Protein 8ZYJ (pdb70)

B-factor: mean 60.35, std 26.49, range [7.67, 142.11]

Foldseek 3Di:
DLQCLLVDDPVVLCVVLVHDQQQWDEPVRLVVQCVVPHWQAQDDFDDDDLVVLLVVLLDAQLNVVLQVLLVLLVVLVVLCVVPHDPDDCLSVVSNVVSNVLSNVLSVVQSVQLVVLVVVLVVLDDDDFAWFWFNYRNDTDGHGLGSDGAFTKGKAFAFHFDSAKWQFDFWDFKWKACCQAQNALATDTADNHFDDNDSVPGRRIDHGPIGIHHTMTMTGHHAGHLRTPLNVLSVLQSPDDQDDFLVSVLSNVVSVVLQVVQQVVLVVVLVVLVVVPPDNSVSSSSSSVSSSLSSQSLLSSLLSLLLVVLQVVLVVQQKHFSGSSLLQLLQQFQAEEEPQVFQFVSAKAWAWKAFLLDIWGPQRAQQSPDDHTDDDFCLNVVVLLLLLQLQPKAFDPDPPVGGLSPTHMDDDRSSSNSQSRSPVHPHHSVVSCVLWPWDDWQADDDVLQKTKTKTQDNVPPLDIKIKMKGALVRCVQFAQWEQNRNDTGGCDPVNVVSSVVVCCVLVVLVWDKMWMWMARFDCPCRHPRDDDPVDPSGDRHNTYTRMMITIDTAGHPQQLVLVVLCVLLNHQYEYARQADQSVQVSRCDVSCLPPPQQAALVVQCVVVVHDSVPRDLPRHQEDEAEQVVVVVADLVRLLCVVPSHSRYYYYSHFLVRLLVNLVSCVVVQGQYEYEDAHSSCQSVQSSHSAHEYEQPRHDSSSVVSGSMYNNHSRSNSSSVSNQLSSLSLLLSLLLVLLSLLQSLLSCVQVSCCSNFVFQRQADSVLSCCCSNNLSNLLSSLSSVFDDPDPSSNHHNDRSVPDHSDDVLSVCCRNVPNSVLLNVLLVQLLQVLCVVVAAHPVNRGNCNVVLPDQPQAQDQHNVGGGGGNVRVVLSSLQSNLLSSLLSLVLSLLSSQLSSDLQDACVSRDDPRVSNVVSNVRSNVSSQCCAPPPPSCPVPVHYHDDPVSNVSNVVSSVVSNVVSNVLSVVCVVDPPDPSCVRNRD/DPPQCQDPVCGHSHHHPVVVVVVVVVVVVVVVVVVVVVVVVVVVVVVPADPFAGPDCPVCPPWFKDKPPPDDPLEAEAELVDPVRCVSRLVSLCVVCVCLAPVNQPPPVAEDAPDLAFDAEDDQDDRDCPPAAGHAYHFHLVLQPLQSCPPPSSSCSNVPWHKMKMFIDADAQDQFFADDPPPDDDDPFPSPDRQFFAKDKAFDDPVQRVQQDDKDKGFRDDGRGFRRHLDDDRDCRRRPSYDTGIIMIIGDRGDAPDKTKMKMATHGPRQDDDPVDCGGRIHIHIYHHYD

Secondary structure (DSSP, 8-state):
--SSSTTS-HHHHHHHHT--TTT-S-HHHHHHHHHHH--S-PPPPPPPPHHHHHHHHH-SHHHHHHHHHHHHHHHHHHHHHHHSSS--SHHHHHHHHHHHHHHHHHHHHHHHHHHHHHHHHHH------B--EEETTEEE--BGGG--TT-EEEEETT-B--SEEEEEEEEEEEEE-HHHH---S-EEE-SS---SSTTT-TTEE-TT-EEEEEEEEEEEEE-GGGSHHHHHHHHHHTS-----HHHHHHHHHHHHHHHHHHHHHHHHHHHHHHTT--HHHHHHHHHHHHHHT--HHHHHHHHHHHHHHHHHHHTTTEEESSTTHHHHHHH--EEE--TTTTB--S-EEEEEEETTEEEE----SS--S------SHHHHHHHHHHHHS----B-S--SSS-GGG--BSS-HHHHHHHHHHHHHT--HHHHHHHS-EEE----BTTTTEEEEEEE-TTS-SSEEEEEEE-HHHHTTTEEEEBSSS-B----SGGGTHHHHHHHHHTTTT-EEEEEEE----GGGTTT----TTTTSS--SSEEEEEEEEEEPPBPTTHHHHHHHHHHTT-EEEEE-SS-HHHHHHHHHHHTSS-TT--BHHHHHHHHT--TTTS-TTT--EEEEEHHHHTT--HHHHHHHHHH-SEEEEES--HHHHHHHHHHHHHTT--EEEEE-SGGGHHHHHHSSEEEEETTT--HHHHHH-SEEETT--THHHHHHHHHHHHHHHHHHHHHHHHHHTTHHHHHHHHHHHHH-PPPSS-HHHHHHIIIIITHHHHHHGGGPPPSS-GGGSPPP-TTT--SS-HHHHIIIIIIIHHHHHHHHHHHHHHHHHHTT--GGGGTT-HHHHT-TT---EE-TTS-EE-HHHHHHHHHHHHHHHHHHHHHHHHHHHHHTT-SSS-HHHH-S--HHHHHHHHHHHHHHHHHHHSTTHHHHSS-----HHHHGGGHHHHHHHHHHHHHHHHHHHHSTTSHHHHHH--/----S--TT--BTTB-HHHHHHHHHHHHHHHHHHHHHHHHHHHHHHHTS-SSS-S--TTTPSPBEEEES--SSSEEEE-TT-TTSSHHHHHHHHHHGGGGSGGGS--TTTEE---SS--PPP----SSSSSSSPPEE---GGGGGGGSSSS-TTTTTTTT--EEEEEE---BT----PPTTS-S--SS--TT-TTEEEEEEEESSHHHHHH---EEEESSSSSSEEEGGG-SB-HHHH-TT-----EEEEE-SPPTTS-EEEEEEE--SS----SS-TTBSEEEEEEEE--

Sequence (1273 aa):
VVMDDHKLTLEELSTKYSVDLTKGHSHQRAKEILTRGGPNTVTPPPTTPEWVKFCKQLFGGFSLLLWTGAILCFVAYSIQIYFNEEPTKDNLYLSIVLSVVVIVTGCFSYYQEAKSSKIMESFKNMVPQQALVIRGGEKMQINVQEVVLGDLVEIKGGDRVPADLRLISAQGCKVDNSSLTGESEPQSRSPDFTHENPLETRNICFFSTNCVEGTARGIVIATGDSTVMGRIASLTSGLAVGQTPIAAEIEHFIHLITVVAVFLGVTFFALSLLLGYGWLEAIIFLIGIIVANVPEGLLATVTVCLTLTAKRMARKNCLVKNLEAVETLGSTSTICSKTGTLTQNRMTVAHMWFDMTVYEADTTEEQTGKTFTKSSDTWFMLARIAGLCNRADFKANQEILPIAKRATTGDASESALLKFIEQSYSSVAEMREKNPKVAEIPFNSTNKYQMSIHLREDSSQTHVLMMKGAPERILEFCSTFLLNGQEYSMNDEMKEAFQNAYLELGGLGERVLGFCFLNLPSSFSKGFPFNTDEINFPMDNLCFVGLISMIDPPRAAVPDAVSKCRSAGIKVIMVTGDHPITAKAIAKGVGIISEGTETAEEVAARLKIPISKVDASAAKAIVVHGAELKDIQSKQLDQILQNHPEIVFARTSPQQKLIIVEGCQRLGAVVAVTGDGVNDSPALKKADIGIAMGISGSDVSKQAADMILLDDNFASIVTGVEEGRLIFDNLKKSIMYTLTSNIPEITPFLMFIILGIPLPLGTITILCIDLGTDMVPAISLAYESAESDIMKRLPRNPKTDNLVNHRLIGMAYGQIGMIQALAGFFTYFVILAENGFRPVDLLGIRLHWEDKYLNDLEDSYGQQWTYEQRKVVEFTCQTAFFVTIVVVQWADLIISKTRRNSLFQQGMRNKVLIFGILEETLLAAFLSYTPGMDVALRMYPLKITWWLCAIPYSILIFVYDEIRKLLIRQHPDGWVERETYYKKFIWNSEKKEFLGRTGGSWFKILLFYVIFYGCLAGIFIGTIQVMLLTISEFKPTYQDRVAPPGLTQIPQIQKTEISFRPNDPKSYEAYVLNIVRFLEKYKDSAQRDDMIFEDCGDVPSEPKERGDFNHERGERKVCRFKLEWLGNCSGLNDETYGYKEGKPCIIIKLNRVLGFKPKPPKNESLETYPVMKYNPNVLPVQCTGKRDEDKDKVGNVEYFGLGNSPGFPLQYYPYYGKLLQPKYLQPLLAVQFTNLTMDTEIRIECKAYGENIGYSEKDRFQGRFDVKIEVKS

Solvent-accessible surface area: 55402 Å² total

GO terms:
  GO:0097733 photoreceptor cell cilium (C, IDA)
  GO:0120200 rod photoreceptor outer segment (C, IDA)
  GO:0097225 sperm midpiece (C, IDA)
  GO:0005391 P-type sodium:potassium-exchanging transporter activity (F, IGI)
  GO:0035725 sodium ion transmembrane transport (P, IGI)
  GO:0071805 potassium ion transmembrane transport (P, IGI)
  GO:0019829 ATPase-coupled monoatomic cation transmembrane transporter activity (F, IGI)
  GO:0030317 flagellated sperm motility (P, IMP)
  GO:0005515 protein binding (F, IPI)
  GO:0005890 sodium:potassium-exchanging ATPase complex (C, IPI)
  GO:0005886 plasma membrane (C, TAS)
  GO:0030317 flagellated sperm motility (P, IDA)
  GO:0051453 regulation of intracellular pH (P, IDA)
  GO:0005391 P-type sodium:potassium-exchanging transporter activity (F, TAS)
  GO:0005890 sodium:potassium-exchanging ATPase complex (C, TAS)
  GO:1902600 proton transmembrane transport (P, TAS)
  GO:0006813 potassium ion transport (P, TAS)
  GO:0006814 sodium ion transport (P, TAS)

InterPro domains:
  IPR001757 P-type ATPase [TIGR01494] (144-417)
  IPR001757 P-type ATPase [TIGR01494] (695-808)
  IPR004014 Cation-transporting P-type ATPase, N-terminal [PF00690] (52-119)
  IPR004014 Cation-transporting P-type ATPase, N-terminal [SM00831] (50-124)
  IPR005775 P-type ATPase subfamily IIC, subunit alpha [TIGR01106] (35-1029)
  IPR005775 P-type ATPase subfamily IIC, subunit alpha [cd02608] (70-1026)
  IPR006068 Cation-transporting P-type ATPase, C-terminal [PF00689] (805-1014)
  IPR008250 P-type ATPase, A domain superfamily [SSF81653] (174-281)
  IPR018303 P-type ATPase, phosphorylation site [PS00154] (384-390)
  IPR023214 HAD superfamily [G3DSA:3.40.50.1000] (379-761)
  IPR023298 P-type ATPase, transmembrane domain superfamily [SSF81665] (49-1019)
  IPR023299 P-type ATPase, cytoplasmic domain N [G3DSA:3.40.1110.10] (392-600)
  IPR023299 P-type ATPase, cytoplasmic domain N [SSF81660] (391-601)
  IPR036412 HAD-like superfamily [SSF56784] (380-825)
  IPR044492 P-type ATPase, haloacid dehalogenase domain [SFLDF00027] (363-773)
  IPR050510 Cation transport ATPase (P-type) [PTHR43294] (25-1029)
  IPR059000 P-type ATPase, A domain [PF00122] (172-282)

Nearest PDB structures (foldseek):
  8jbk-assembly2_D  TM=9.684E-01  e=1.296E-53  Sus scrofa
  8d3y-assembly1_B  TM=9.355E-01  e=4.971E-47  Homo sapiens
  4xe5-assembly1_B  TM=9.458E-01  e=2.651E-45  Bos taurus
  4hqj-assembly2_D  TM=9.254E-01  e=2.052E-43  Sus scrofa
  3kdp-assembly2_D  TM=9.214E-01  e=7.109E-43  Sus scrofa

Organism: Homo sapiens (NCBI:txid9606)

Radius of gyration: 47.15 Å; Cα contacts (8 Å, |Δi|>4): 2456; chains: 2; bounding box: 71×70×153 Å

Structure (mmCIF, N/CA/C/O backbone):
data_8ZYJ
#
_entry.id   8ZYJ
#
_cell.length_a   1.00
_cell.length_b   1.00
_cell.length_c   1.00
_cell.angle_alpha   90.00
_cell.angle_beta   90.00
_cell.angle_gamma   90.00
#
_symmetry.space_group_name_H-M   'P 1'
#
loop_
_entity.id
_entity.type
_entity.pdbx_description
1 polymer 'Sodium/potassium-transporting ATPase subunit alpha-4'
2 polymer 'Sodium/potassium-transporting ATPase subunit beta-1'
3 non-polymer 'MAGNESIUM ION'
4 non-polymer 'SODIUM ION'
5 non-polymer CHOLESTEROL
6 non-polymer OUABAIN
7 non-polymer '2-{[(4-O-alpha-D-glucopyranosyl-alpha-D-glucopyranosyl)oxy]methyl}-4-{[(3beta,9beta,14beta,17beta,25R)-spirost-5-en-3-yl]oxy}butyl 4-O-alpha-D-glucopyranosyl-alpha-D-glucopyranoside'
8 non-polymer 1,2-DIOLEOYL-SN-GLYCERO-3-PHOSPHOCHOLINE
9 non-polymer 2-acetamido-2-deoxy-beta-D-glucopyranose
10 water water
#
loop_
_atom_site.group_PDB
_atom_site.id
_atom_site.type_symbol
_atom_site.label_atom_id
_atom_site.label_alt_id
_atom_site.label_comp_id
_atom_site.label_asym_id
_atom_site.label_entity_id
_atom_site.label_seq_id
_atom_site.pdbx_PDB_ins_code
_atom_site.Cartn_x
_atom_site.Cartn_y
_atom_site.Cartn_z
_atom_site.occupancy
_atom_site.B_iso_or_equiv
_atom_site.auth_seq_id
_atom_site.auth_comp_id
_atom_site.auth_asym_id
_atom_site.auth_atom_id
_atom_site.pdbx_PDB_model_num
ATOM 1 N N . VAL A 1 2 ? 157.53400 187.02200 114.29600 1.000 75.54385 47 VAL A N 1
ATOM 2 C CA . VAL A 1 2 ? 156.46300 187.39000 113.38100 1.000 79.19662 47 VAL A CA 1
ATOM 3 C C . VAL A 1 2 ? 156.53800 186.52600 112.12600 1.000 80.76839 47 VAL A C 1
ATOM 4 O O . VAL A 1 2 ? 156.68200 187.03300 111.01400 1.000 80.77574 47 VAL A O 1
ATOM 8 N N . VAL A 1 3 ? 156.44700 185.21500 112.32000 1.000 87.81081 48 VAL A N 1
ATOM 9 C CA . VAL A 1 3 ? 156.47300 184.25500 111.22500 1.000 85.28249 48 VAL A CA 1
ATOM 10 C C . VAL A 1 3 ? 155.06900 183.73700 110.90700 1.000 85.83949 48 VAL A C 1
ATOM 11 O O . VAL A 1 3 ? 154.92200 182.65300 110.34600 1.000 84.64846 48 VAL A O 1
ATOM 15 N N . MET A 1 4 ? 154.03400 184.50400 111.25900 1.000 95.16191 49 MET A N 1
ATOM 16 C CA . MET A 1 4 ? 152.66100 184.01700 111.16000 1.000 94.48987 49 MET A CA 1
ATOM 17 C C . MET A 1 4 ? 152.27700 183.70300 109.71900 1.000 96.32251 49 MET A C 1
ATOM 18 O O . MET A 1 4 ? 151.71700 182.63800 109.43300 1.000 95.86102 49 MET A O 1
ATOM 23 N N . ASP A 1 5 ? 152.57000 184.61700 108.79300 1.000 92.43021 50 ASP A N 1
ATOM 24 C CA . ASP A 1 5 ? 152.13700 184.44300 107.41400 1.000 89.76416 50 ASP A CA 1
ATOM 25 C C . ASP A 1 5 ? 153.17900 184.82200 106.37100 1.000 90.21845 50 ASP A C 1
ATOM 26 O O . ASP A 1 5 ? 152.88100 184.72800 105.17700 1.000 90.09261 50 ASP A O 1
ATOM 31 N N . ASP A 1 6 ? 154.38000 185.24300 106.77100 1.000 86.20614 51 ASP A N 1
ATOM 32 C CA . ASP A 1 6 ? 155.34800 185.74500 105.80200 1.000 83.76643 51 ASP A CA 1
ATOM 33 C C . ASP A 1 6 ? 155.86300 184.66100 104.86500 1.000 86.89895 51 ASP A C 1
ATOM 34 O O . ASP A 1 6 ? 156.36000 184.98500 103.78100 1.000 84.96871 51 ASP A O 1
ATOM 39 N N . HIS A 1 7 ? 155.76200 183.38700 105.25000 1.000 81.88736 52 HIS A N 1
ATOM 40 C CA . HIS A 1 7 ? 156.23700 182.32000 104.37600 1.000 76.89279 52 HIS A CA 1
ATOM 41 C C . HIS A 1 7 ? 155.26400 182.05000 103.23500 1.000 82.04854 52 HIS A C 1
ATOM 42 O O . HIS A 1 7 ? 155.68800 181.74200 102.11600 1.000 80.03798 52 HIS A O 1
ATOM 49 N N . LYS A 1 8 ? 153.96200 182.16300 103.49400 1.000 87.15718 53 LYS A N 1
ATOM 50 C CA . LYS A 1 8 ? 152.94000 181.95800 102.47700 1.000 85.37280 53 LYS A CA 1
ATOM 51 C C . LYS A 1 8 ? 152.56300 183.24800 101.75600 1.000 83.39194 53 LYS A C 1
ATOM 52 O O . LYS A 1 8 ? 151.44200 183.35800 101.24700 1.000 83.51177 53 LYS A O 1
ATOM 58 N N . LEU A 1 9 ? 153.47000 184.21800 101.70400 1.000 87.50995 54 LEU A N 1
ATOM 59 C CA . LEU A 1 9 ? 153.23300 185.49100 101.04100 1.000 85.85312 54 LEU A CA 1
ATOM 60 C C . LEU A 1 9 ? 153.99100 185.54300 99.72200 1.000 87.68057 54 LEU A C 1
ATOM 61 O O . LEU A 1 9 ? 155.14200 185.10400 99.63700 1.000 87.72296 54 LEU A O 1
ATOM 66 N N . THR A 1 10 ? 153.33900 186.07900 98.69300 1.000 98.54574 55 THR A N 1
ATOM 67 C CA . THR A 1 10 ? 153.96800 186.19000 97.38800 1.000 96.87431 55 THR A CA 1
ATOM 68 C C . THR A 1 10 ? 155.08000 187.23600 97.42200 1.000 97.20464 55 THR A C 1
ATOM 69 O O . THR A 1 10 ? 155.17400 188.06000 98.33600 1.000 95.71085 55 THR A O 1
ATOM 73 N N . LEU A 1 11 ? 155.93600 187.19400 96.39800 1.000 98.31145 56 LEU A N 1
ATOM 74 C CA . LEU A 1 11 ? 157.08600 188.08900 96.35100 1.000 97.14887 56 LEU A CA 1
ATOM 75 C C . LEU A 1 11 ? 156.68600 189.54800 96.17400 1.000 98.27177 56 LEU A C 1
ATOM 76 O O . LEU A 1 11 ? 157.48700 190.43800 96.48000 1.000 98.88484 56 LEU A O 1
ATOM 81 N N . GLU A 1 12 ? 155.47300 189.81500 95.68500 1.000 103.20653 57 GLU A N 1
ATOM 82 C CA . GLU A 1 12 ? 154.99900 191.19000 95.56400 1.000 104.90207 57 GLU A CA 1
ATOM 83 C C . GLU A 1 12 ? 154.37800 191.67200 96.86900 1.000 102.79461 57 GLU A C 1
ATOM 84 O O . GLU A 1 12 ? 154.62900 192.80100 97.31000 1.000 101.29312 57 GLU A O 1
ATOM 90 N N . GLU A 1 13 ? 153.55500 190.82600 97.49400 1.000 100.27215 58 GLU A N 1
ATOM 91 C CA . GLU A 1 13 ? 152.96400 191.18400 98.77600 1.000 100.64503 58 GLU A CA 1
ATOM 92 C C . GLU A 1 13 ? 154.02600 191.34200 99.85600 1.000 101.71330 58 GLU A C 1
ATOM 93 O O . GLU A 1 13 ? 153.86200 192.16000 100.76600 1.000 102.02154 58 GLU A O 1
ATOM 99 N N . LEU A 1 14 ? 155.11800 190.57900 99.77400 1.000 95.45039 59 LEU A N 1
ATOM 100 C CA . LEU A 1 14 ? 156.21600 190.76500 100.71800 1.000 95.66400 59 LEU A CA 1
ATOM 101 C C . LEU A 1 14 ? 156.83300 192.15000 100.57600 1.000 94.76475 59 LEU A C 1
ATOM 102 O O . LEU A 1 14 ? 157.14600 192.80500 101.57600 1.000 94.57468 59 LEU A O 1
ATOM 107 N N . SER A 1 15 ? 157.02300 192.60900 99.33700 1.000 94.63204 60 SER A N 1
ATOM 108 C CA . SER A 1 15 ? 157.56700 193.94500 99.11900 1.000 96.84298 60 SER A CA 1
ATOM 109 C C . SER A 1 15 ? 156.59500 195.02100 99.58500 1.000 96.72468 60 SER A C 1
ATOM 110 O O . SER A 1 15 ? 157.00900 196.03200 100.16500 1.000 94.24482 60 SER A O 1
ATOM 113 N N . THR A 1 16 ? 155.29800 194.82700 99.33200 1.000 96.86402 61 THR A N 1
ATOM 114 C CA . THR A 1 16 ? 154.31500 195.82700 99.74200 1.000 99.64705 61 THR A CA 1
ATOM 115 C C . THR A 1 16 ? 154.18700 195.89800 101.26000 1.000 99.74223 61 THR A C 1
ATOM 116 O O . THR A 1 16 ? 154.02000 196.98600 101.82300 1.000 99.41917 61 THR A O 1
ATOM 120 N N . LYS A 1 17 ? 154.25800 194.74900 101.93700 1.000 93.31636 62 LYS A N 1
ATOM 121 C CA . LYS A 1 17 ? 154.00000 194.70400 103.37300 1.000 90.18261 62 LYS A CA 1
ATOM 122 C C . LYS A 1 17 ? 155.04200 195.48700 104.16000 1.000 88.67441 62 LYS A C 1
ATOM 123 O O . LYS A 1 17 ? 154.69800 196.21200 105.10100 1.000 90.94682 62 LYS A O 1
ATOM 129 N N . TYR A 1 18 ? 156.31600 195.35900 103.79700 1.000 84.11693 63 TYR A N 1
ATOM 130 C CA . TYR A 1 18 ? 157.39100 196.05000 104.49400 1.000 85.17184 63 TYR A CA 1
ATOM 131 C C . TYR A 1 18 ? 157.85400 197.30200 103.76300 1.000 89.29246 63 TYR A C 1
ATOM 132 O O . TYR A 1 18 ? 158.84100 197.91900 104.17800 1.000 86.18668 63 TYR A O 1
ATOM 141 N N . SER A 1 19 ? 157.16000 197.69000 102.69000 1.000 94.34584 64 SER A N 1
ATOM 142 C CA . SER A 1 19 ? 157.45000 198.92200 101.95500 1.000 93.21362 64 SER A CA 1
ATOM 143 C C . SER A 1 19 ? 158.91400 198.99000 101.53000 1.000 91.40858 64 SER A C 1
ATOM 144 O O . SER A 1 19 ? 159.56900 200.02900 101.63400 1.000 91.76834 64 SER A O 1
ATOM 147 N N . VAL A 1 20 ? 159.43600 197.86500 101.05000 1.000 92.42348 65 VAL A N 1
ATOM 148 C CA . VAL A 1 20 ? 160.81300 197.78200 100.58700 1.000 93.63264 65 VAL A CA 1
ATOM 149 C C . VAL A 1 20 ? 160.83100 197.07700 99.23900 1.000 94.80001 65 VAL A C 1
ATOM 150 O O . VAL A 1 20 ? 159.93300 196.29400 98.91300 1.000 93.38109 65 VAL A O 1
ATOM 154 N N . ASP A 1 21 ? 161.85500 197.37400 98.44600 1.000 100.24175 66 ASP A N 1
ATOM 155 C CA . ASP A 1 21 ? 162.09700 196.70400 97.17800 1.000 99.78569 66 ASP A CA 1
ATOM 156 C C . ASP A 1 21 ? 163.23000 195.70500 97.36300 1.000 101.46607 66 ASP A C 1
ATOM 157 O O . ASP A 1 21 ? 164.25700 196.02500 97.97000 1.000 101.03653 66 ASP A O 1
ATOM 162 N N . LEU A 1 22 ? 163.04400 194.49400 96.84300 1.000 98.10129 67 LEU A N 1
ATOM 163 C CA . LEU A 1 22 ? 163.95300 193.39200 97.14300 1.000 94.19788 67 LEU A CA 1
ATOM 164 C C . LEU A 1 22 ? 165.10900 193.32100 96.15700 1.000 97.27701 67 LEU A C 1
ATOM 165 O O . LEU A 1 22 ? 165.45800 192.24700 95.66000 1.000 98.09421 67 LEU A O 1
ATOM 170 N N . THR A 1 23 ? 165.71800 194.46700 95.86100 1.000 105.09312 68 THR A N 1
ATOM 171 C CA . THR A 1 23 ? 167.03500 194.52700 95.23700 1.000 104.58104 68 THR A CA 1
ATOM 172 C C . THR A 1 23 ? 167.92600 195.61800 95.80700 1.000 105.24203 68 THR A C 1
ATOM 173 O O . THR A 1 23 ? 169.15100 195.51600 95.67800 1.000 103.30756 68 THR A O 1
ATOM 177 N N . LYS A 1 24 ? 167.36300 196.65300 96.43000 1.000 101.82624 69 LYS A N 1
ATOM 178 C CA . LYS A 1 24 ? 168.10200 197.80300 96.93000 1.000 101.91652 69 LYS A CA 1
ATOM 179 C C . LYS A 1 24 ? 168.09500 197.91400 98.44600 1.000 101.32213 69 LYS A C 1
ATOM 180 O O . LYS A 1 24 ? 169.08500 198.36800 99.02400 1.000 100.18164 69 LYS A O 1
ATOM 186 N N . GLY A 1 25 ? 167.02000 197.49400 99.10000 1.000 97.71463 70 GLY A N 1
ATOM 187 C CA . GLY A 1 25 ? 166.96200 197.50400 100.54500 1.000 97.81923 70 GLY A CA 1
ATOM 188 C C . GLY A 1 25 ? 166.33100 198.75700 101.11300 1.000 99.13815 70 GLY A C 1
ATOM 189 O O . GLY A 1 25 ? 165.72100 199.57600 100.41800 1.000 98.39308 70 GLY A O 1
ATOM 190 N N . HIS A 1 26 ? 166.48500 198.89700 102.42600 1.000 95.82997 71 HIS A N 1
ATOM 191 C CA . HIS A 1 26 ? 165.93500 200.03900 103.13900 1.000 94.59597 71 HIS A CA 1
ATOM 192 C C . HIS A 1 26 ? 166.74000 201.29600 102.84600 1.000 96.46080 71 HIS A C 1
ATOM 193 O O . HIS A 1 26 ? 167.95700 201.24200 102.64800 1.000 97.20793 71 HIS A O 1
ATOM 200 N N . SER A 1 27 ? 166.04800 202.43300 102.81300 1.000 101.07260 72 SER A N 1
ATOM 201 C CA . SER A 1 27 ? 166.73700 203.71100 102.72300 1.000 99.44119 72 SER A CA 1
ATOM 202 C C . SER A 1 27 ? 167.60800 203.91200 103.95500 1.000 99.08754 72 SER A C 1
ATOM 203 O O . SER A 1 27 ? 167.26100 203.48000 105.05800 1.000 99.10306 72 SER A O 1
ATOM 206 N N . HIS A 1 28 ? 168.75500 204.56400 103.76000 1.000 98.82563 73 HIS A N 1
ATOM 207 C CA . HIS A 1 28 ? 169.71900 204.71200 104.84400 1.000 99.65818 73 HIS A CA 1
ATOM 208 C C . HIS A 1 28 ? 169.15900 205.50600 106.01700 1.000 101.32474 73 HIS A C 1
ATOM 209 O O . HIS A 1 28 ? 169.68400 205.39900 107.13000 1.000 99.19323 73 HIS A O 1
ATOM 216 N N . GLN A 1 29 ? 168.11000 206.29600 105.79600 1.000 103.68537 74 GLN A N 1
ATOM 217 C CA . GLN A 1 29 ? 167.42700 207.00200 106.87200 1.000 103.17938 74 GLN A CA 1
ATOM 218 C C . GLN A 1 29 ? 166.21900 206.24300 107.39800 1.000 104.05860 74 GLN A C 1
ATOM 219 O O . GLN A 1 29 ? 165.87400 206.38500 108.57700 1.000 105.35937 74 GLN A O 1
ATOM 225 N N . ARG A 1 30 ? 165.57600 205.43500 106.55100 1.000 101.64921 75 ARG A N 1
ATOM 226 C CA . ARG A 1 30 ? 164.47600 204.59500 107.01200 1.000 99.86146 75 ARG A CA 1
ATOM 227 C C . ARG A 1 30 ? 164.94400 203.61000 108.07400 1.000 100.21056 75 ARG A C 1
ATOM 228 O O . ARG A 1 30 ? 164.22300 203.33900 109.04100 1.000 100.73510 75 ARG A O 1
ATOM 236 N N . ALA A 1 31 ? 166.14500 203.05500 107.90500 1.000 98.09457 76 ALA A N 1
ATOM 237 C CA . ALA A 1 31 ? 166.67500 202.12800 108.89700 1.000 97.95357 76 ALA A CA 1
ATOM 238 C C . ALA A 1 31 ? 166.86600 202.81100 110.24400 1.000 98.86605 76 ALA A C 1
ATOM 239 O O . ALA A 1 31 ? 166.51200 202.25100 111.28500 1.000 100.53390 76 ALA A O 1
ATOM 241 N N . LYS A 1 32 ? 167.42000 204.02600 110.24400 1.000 101.67152 77 LYS A N 1
ATOM 242 C CA . LYS A 1 32 ? 167.60000 204.75600 111.49500 1.000 101.34683 77 LYS A CA 1
ATOM 243 C C . LYS A 1 32 ? 166.25800 205.10900 112.12400 1.000 99.89149 77 LYS A C 1
ATOM 244 O O . LYS A 1 32 ? 166.09500 205.03700 113.34900 1.000 100.47743 77 LYS A O 1
ATOM 250 N N . GLU A 1 33 ? 165.28400 205.49400 111.29700 1.000 93.25069 78 GLU A N 1
ATOM 251 C CA . GLU A 1 33 ? 163.95400 205.80300 111.81000 1.000 94.15364 78 GLU A CA 1
ATOM 252 C C . GLU A 1 33 ? 163.32000 204.58500 112.47200 1.000 97.96914 78 GLU A C 1
ATOM 253 O O . GLU A 1 33 ? 162.77700 204.68300 113.57900 1.000 98.49868 78 GLU A O 1
ATOM 259 N N . ILE A 1 34 ? 163.39900 203.42200 111.82200 1.000 94.32420 79 ILE A N 1
ATOM 260 C CA . ILE A 1 34 ? 162.82200 202.21500 112.40500 1.000 90.77198 79 ILE A CA 1
ATOM 261 C C . ILE A 1 34 ? 163.60100 201.78700 113.64200 1.000 87.03315 79 ILE A C 1
ATOM 262 O O . ILE A 1 34 ? 163.01900 201.26100 114.59500 1.000 87.42833 79 ILE A O 1
ATOM 267 N N . LEU A 1 35 ? 164.91800 201.99800 113.65500 1.000 85.66786 80 LEU A N 1
ATOM 268 C CA . LEU A 1 35 ? 165.70900 201.66000 114.83300 1.000 87.42070 80 LEU A CA 1
ATOM 269 C C . LEU A 1 35 ? 165.29700 202.50400 116.03200 1.000 90.99066 80 LEU A C 1
ATOM 270 O O . LEU A 1 35 ? 165.15600 201.99100 117.14700 1.000 91.50183 80 LEU A O 1
ATOM 275 N N . THR A 1 36 ? 165.09200 203.80400 115.81900 1.000 96.00095 81 THR A N 1
ATOM 276 C CA . THR A 1 36 ? 164.70500 204.68300 116.91500 1.000 92.41313 81 THR A CA 1
ATOM 277 C C . THR A 1 36 ? 163.21100 204.64900 117.21200 1.000 92.05304 81 THR A C 1
ATOM 278 O O . THR A 1 36 ? 162.78500 205.23200 118.21400 1.000 94.34848 81 THR A O 1
ATOM 282 N N . ARG A 1 37 ? 162.40900 203.98800 116.37400 1.000 91.93872 82 ARG A N 1
ATOM 283 C CA . ARG A 1 37 ? 160.97600 203.88700 116.60300 1.000 92.15017 82 ARG A CA 1
ATOM 284 C C . ARG A 1 37 ? 160.52200 202.52200 117.10400 1.000 93.92141 82 ARG A C 1
ATOM 285 O O . ARG A 1 37 ? 159.46700 202.43800 117.74000 1.000 94.73569 82 ARG A O 1
ATOM 293 N N . GLY A 1 38 ? 161.29100 201.46300 116.86100 1.000 89.12811 83 GLY A N 1
ATOM 294 C CA . GLY A 1 38 ? 160.86500 200.12300 117.21800 1.000 87.40760 83 GLY A CA 1
ATOM 295 C C . GLY A 1 38 ? 161.82100 199.37200 118.12300 1.000 88.30064 83 GLY A C 1
ATOM 296 O O . GLY A 1 38 ? 161.52200 198.25500 118.55500 1.000 85.80424 83 GLY A O 1
ATOM 297 N N . GLY A 1 39 ? 162.97500 199.96600 118.41600 1.000 85.81225 84 GLY A N 1
ATOM 298 C CA . GLY A 1 39 ? 163.92000 199.37200 119.33000 1.000 83.18796 84 GLY A CA 1
ATOM 299 C C . GLY A 1 39 ? 165.02000 198.59900 118.63300 1.000 84.59743 84 GLY A C 1
ATOM 300 O O . GLY A 1 39 ? 165.04700 198.47800 117.40500 1.000 86.98668 84 GLY A O 1
ATOM 301 N N . PRO A 1 40 ? 165.95300 198.06100 119.41000 1.000 78.89590 85 PRO A N 1
ATOM 302 C CA . PRO A 1 40 ? 167.07900 197.32700 118.82900 1.000 83.04123 85 PRO A CA 1
ATOM 303 C C . PRO A 1 40 ? 166.74100 195.85900 118.59900 1.000 83.38387 85 PRO A C 1
ATOM 304 O O . PRO A 1 40 ? 165.68200 195.36100 118.98100 1.000 83.92318 85 PRO A O 1
ATOM 308 N N . ASN A 1 41 ? 167.67900 195.17000 117.95300 1.000 74.77696 86 ASN A N 1
ATOM 309 C CA . ASN A 1 41 ? 167.53300 193.75100 117.63600 1.000 69.15706 86 ASN A CA 1
ATOM 310 C C . ASN A 1 41 ? 168.22900 192.91300 118.70700 1.000 70.67885 86 ASN A C 1
ATOM 311 O O . ASN A 1 41 ? 169.29000 192.32300 118.50000 1.000 76.35404 86 ASN A O 1
ATOM 316 N N . THR A 1 42 ? 167.60700 192.88200 119.88200 1.000 72.56561 87 THR A N 1
ATOM 317 C CA . THR A 1 42 ? 168.14100 192.13700 121.01300 1.000 73.94069 87 THR A CA 1
ATOM 318 C C . THR A 1 42 ? 167.00100 191.51600 121.80300 1.000 72.72102 87 THR A C 1
ATOM 319 O O . THR A 1 42 ? 166.00000 192.18100 122.08300 1.000 71.32682 87 THR A O 1
ATOM 323 N N . VAL A 1 43 ? 167.15300 190.24200 122.14700 1.000 70.61954 88 VAL A N 1
ATOM 324 C CA . VAL A 1 43 ? 166.22200 189.57500 123.04900 1.000 68.51269 88 VAL A CA 1
ATOM 325 C C . VAL A 1 43 ? 166.51400 190.03600 124.46900 1.000 70.72920 88 VAL A C 1
ATOM 326 O O . VAL A 1 43 ? 167.66400 189.99200 124.92200 1.000 72.06605 88 VAL A O 1
ATOM 330 N N . THR A 1 44 ? 165.48000 190.48700 125.17200 1.000 79.05497 89 THR A N 1
ATOM 331 C CA . THR A 1 44 ? 165.68100 191.00500 126.51700 1.000 81.35319 89 THR A CA 1
ATOM 332 C C . THR A 1 44 ? 166.16600 189.88600 127.43600 1.000 82.61747 89 THR A C 1
ATOM 333 O O . THR A 1 44 ? 165.53700 188.82000 127.49700 1.000 80.72547 89 THR A O 1
ATOM 337 N N . PRO A 1 45 ? 167.27800 190.07400 128.14100 1.000 84.70092 90 PRO A N 1
ATOM 338 C CA . PRO A 1 45 ? 167.78700 189.02700 129.02700 1.000 84.96575 90 PRO A CA 1
ATOM 339 C C . PRO A 1 45 ? 166.87500 188.84000 130.22500 1.000 86.52329 90 PRO A C 1
ATOM 340 O O . PRO A 1 45 ? 166.11100 189.75100 130.58100 1.000 85.31212 90 PRO A O 1
ATOM 344 N N . PRO A 1 46 ? 166.90800 187.67000 130.85800 1.000 90.88107 91 PRO A N 1
ATOM 345 C CA . PRO A 1 46 ? 166.10900 187.47500 132.06200 1.000 89.67243 91 PRO A CA 1
ATOM 346 C C . PRO A 1 46 ? 166.55300 188.42900 133.15300 1.000 89.70829 91 PRO A C 1
ATOM 347 O O . PRO A 1 46 ? 167.73400 188.81500 133.22200 1.000 89.44937 91 PRO A O 1
ATOM 351 N N . PRO A 1 47 ? 165.63200 188.85000 134.02100 1.000 96.67480 92 PRO A N 1
ATOM 352 C CA . PRO A 1 47 ? 165.95900 189.89200 135.00300 1.000 96.22338 92 PRO A CA 1
ATOM 353 C C . PRO A 1 47 ? 167.11500 189.48800 135.90500 1.000 95.92334 92 PRO A C 1
ATOM 354 O O . PRO A 1 47 ? 167.24900 188.32700 136.29700 1.000 95.51992 92 PRO A O 1
ATOM 358 N N . THR A 1 48 ? 167.95200 190.46800 136.23200 1.000 93.87186 93 THR A N 1
ATOM 359 C CA . THR A 1 48 ? 169.14200 190.25200 137.04300 1.000 95.61420 93 THR A CA 1
ATOM 360 C C . THR A 1 48 ? 168.87500 190.68900 138.47700 1.000 96.46708 93 THR A C 1
ATOM 361 O O . THR A 1 48 ? 168.45300 191.82500 138.71900 1.000 94.43887 93 THR A O 1
ATOM 365 N N . THR A 1 49 ? 169.11900 189.78600 139.41700 1.000 91.12302 94 THR A N 1
ATOM 366 C CA . THR A 1 49 ? 168.93500 190.02800 140.84300 1.000 88.50428 94 THR A CA 1
ATOM 367 C C . THR A 1 49 ? 170.25100 190.47300 141.47000 1.000 86.61093 94 THR A C 1
ATOM 368 O O . THR A 1 49 ? 171.27400 189.80100 141.28800 1.000 85.54208 94 THR A O 1
ATOM 372 N N . PRO A 1 50 ? 170.27000 191.58800 142.19800 1.000 84.87510 95 PRO A N 1
ATOM 373 C CA . PRO A 1 50 ? 171.51700 192.04200 142.82300 1.000 82.21066 95 PRO A CA 1
ATOM 374 C C . PRO A 1 50 ? 171.98100 191.08900 143.91500 1.000 81.36606 95 PRO A C 1
ATOM 375 O O . PRO A 1 50 ? 171.23600 190.23600 144.40100 1.000 82.69612 95 PRO A O 1
ATOM 379 N N . GLU A 1 51 ? 173.25200 191.24900 144.29100 1.000 77.68288 96 GLU A N 1
ATOM 380 C CA . GLU A 1 51 ? 173.87900 190.31500 145.22100 1.000 79.42931 96 GLU A CA 1
ATOM 381 C C . GLU A 1 51 ? 173.21900 190.35200 146.59400 1.000 81.70038 96 GLU A C 1
ATOM 382 O O . GLU A 1 51 ? 173.01300 189.30300 147.21800 1.000 86.31815 96 GLU A O 1
ATOM 388 N N . TRP A 1 52 ? 172.89000 191.54800 147.09000 1.000 78.44188 97 TRP A N 1
ATOM 389 C CA . TRP A 1 52 ? 172.32300 191.64500 148.43100 1.000 77.02591 97 TRP A CA 1
ATOM 390 C C . TRP A 1 52 ? 170.95500 190.98100 148.51400 1.000 77.03142 97 TRP A C 1
ATOM 391 O O . TRP A 1 52 ? 170.60600 190.42500 149.56000 1.000 81.40153 97 TRP A O 1
ATOM 402 N N . VAL A 1 53 ? 170.17600 191.01000 147.43100 1.000 69.92097 98 VAL A N 1
ATOM 403 C CA . VAL A 1 53 ? 168.89600 190.30700 147.43400 1.000 74.02636 98 VAL A CA 1
ATOM 404 C C . VAL A 1 53 ? 169.11300 188.80100 147.52200 1.000 76.34349 98 VAL A C 1
ATOM 405 O O . VAL A 1 53 ? 168.38600 188.10000 148.23100 1.000 77.49461 98 VAL A O 1
ATOM 409 N N . LYS A 1 54 ? 170.11400 188.27800 146.80900 1.000 73.05797 99 LYS A N 1
ATOM 410 C CA . LYS A 1 54 ? 170.42500 186.85500 146.91300 1.000 71.64182 99 LYS A CA 1
ATOM 411 C C . LYS A 1 54 ? 170.87000 186.49000 148.32500 1.000 72.88539 99 LYS A C 1
ATOM 412 O O . LYS A 1 54 ? 170.45500 185.46000 148.87500 1.000 74.24410 99 LYS A O 1
ATOM 418 N N . PHE A 1 55 ? 171.70500 187.33400 148.93500 1.000 69.73463 100 PHE A N 1
ATOM 419 C CA . PHE A 1 55 ? 172.14200 187.07700 150.30300 1.000 65.70344 100 PHE A CA 1
ATOM 420 C C . PHE A 1 55 ? 170.96700 187.09400 151.27400 1.000 63.14510 100 PHE A C 1
ATOM 421 O O . PHE A 1 55 ? 170.88200 186.24500 152.16900 1.000 65.70406 100 PHE A O 1
ATOM 429 N N . CYS A 1 56 ? 170.04900 188.04900 151.11300 1.000 61.30693 101 CYS A N 1
ATOM 430 C CA . CYS A 1 56 ? 168.88500 188.10500 151.99000 1.000 64.56730 101 CYS A CA 1
ATOM 431 C C . CYS A 1 56 ? 167.94000 186.93600 151.74600 1.000 62.77368 101 CYS A C 1
ATOM 432 O O . CYS A 1 56 ? 167.27200 186.48000 152.67900 1.000 63.78055 101 CYS A O 1
ATOM 435 N N . LYS A 1 57 ? 167.86700 186.43900 150.51000 1.000 66.62918 102 LYS A N 1
ATOM 436 C CA . LYS A 1 57 ? 167.10700 185.22100 150.25300 1.000 68.02813 102 LYS A CA 1
ATOM 437 C C . LYS A 1 57 ? 167.72000 184.03800 150.98700 1.000 65.13438 102 LYS A C 1
ATOM 438 O O . LYS A 1 57 ? 167.00000 183.17400 151.49800 1.000 68.55141 102 LYS A O 1
ATOM 444 N N . GLN A 1 58 ? 169.05100 183.97600 151.03500 1.000 60.67457 103 GLN A N 1
ATOM 445 C CA . GLN A 1 58 ? 169.69800 182.95300 151.85300 1.000 61.97398 103 GLN A CA 1
ATOM 446 C C . GLN A 1 58 ? 169.39400 183.14400 153.33500 1.000 64.70311 103 GLN A C 1
ATOM 447 O O . GLN A 1 58 ? 169.21100 182.15900 154.05900 1.000 62.78275 103 GLN A O 1
ATOM 453 N N . LEU A 1 59 ? 169.34400 184.39500 153.80200 1.000 65.29282 104 LEU A N 1
ATOM 454 C CA . LEU A 1 59 ? 169.12600 184.65400 155.22400 1.000 59.58875 104 LEU A CA 1
ATOM 455 C C . LEU A 1 59 ? 167.74400 184.21300 155.68500 1.000 58.04606 104 LEU A C 1
ATOM 456 O O . LEU A 1 59 ? 167.55000 183.93300 156.87300 1.000 63.18360 104 LEU A O 1
ATOM 461 N N . PHE A 1 60 ? 166.77400 184.15900 154.78300 1.000 60.13922 105 PHE A N 1
ATOM 462 C CA . PHE A 1 60 ? 165.42800 183.73200 155.12600 1.000 62.03649 105 PHE A CA 1
ATOM 463 C C . PHE A 1 60 ? 165.14200 182.37300 154.50400 1.000 66.33747 105 PHE A C 1
ATOM 464 O O . PHE A 1 60 ? 165.94600 181.82100 153.75000 1.000 70.67212 105 PHE A O 1
ATOM 472 N N . GLY A 1 61 ? 163.98100 181.82900 154.84300 1.000 53.71222 106 GLY A N 1
ATOM 473 C CA . GLY A 1 61 ? 163.64800 180.45400 154.53500 1.000 54.09566 106 GLY A CA 1
ATOM 474 C C . GLY A 1 61 ? 163.24000 179.69500 155.78200 1.000 58.86225 106 GLY A C 1
ATOM 475 O O . GLY A 1 61 ? 163.39600 180.15900 156.91000 1.000 62.30694 106 GLY A O 1
ATOM 476 N N . GLY A 1 62 ? 162.71800 178.49400 155.54800 1.000 53.51108 107 GLY A N 1
ATOM 477 C CA . GLY A 1 62 ? 162.10600 177.69700 156.59600 1.000 48.45864 107 GLY A CA 1
ATOM 478 C C . GLY A 1 62 ? 162.88900 177.56800 157.88700 1.000 51.67379 107 GLY A C 1
ATOM 479 O O . GLY A 1 62 ? 162.44500 178.04700 158.93400 1.000 58.14071 107 GLY A O 1
ATOM 480 N N . PHE A 1 63 ? 164.04700 176.90600 157.83000 1.000 43.84243 108 PHE A N 1
ATOM 481 C CA . PHE A 1 63 ? 164.84900 176.69800 159.03300 1.000 46.29887 108 PHE A CA 1
ATOM 482 C C . PHE A 1 63 ? 165.33400 178.02600 159.60800 1.000 43.54247 108 PHE A C 1
ATOM 483 O O . PHE A 1 63 ? 165.30400 178.24000 160.83100 1.000 49.06076 108 PHE A O 1
ATOM 491 N N . SER A 1 64 ? 165.76800 178.93600 158.73300 1.000 40.56324 109 SER A N 1
ATOM 492 C CA . SER A 1 64 ? 166.25300 180.23400 159.18100 1.000 36.07144 109 SER A CA 1
ATOM 493 C C . SER A 1 64 ? 165.15400 181.03000 159.87000 1.000 41.22196 109 SER A C 1
ATOM 494 O O . SER A 1 64 ? 165.41000 181.71600 160.86300 1.000 49.85843 109 SER A O 1
ATOM 497 N N . LEU A 1 65 ? 163.92400 180.95800 159.35600 1.000 38.64092 110 LEU A N 1
ATOM 498 C CA . LEU A 1 65 ? 162.82200 181.66700 159.99800 1.000 44.53885 110 LEU A CA 1
ATOM 499 C C . LEU A 1 65 ? 162.51100 181.08000 161.36800 1.000 45.34175 110 LEU A C 1
ATOM 500 O O . LEU A 1 65 ? 162.15200 181.81400 162.29500 1.000 50.19046 110 LEU A O 1
ATOM 505 N N . LEU A 1 66 ? 162.64600 179.76200 161.51700 1.000 46.64520 111 LEU A N 1
ATOM 506 C CA . LEU A 1 66 ? 162.47200 179.14800 162.83000 1.000 44.48781 111 LEU A CA 1
ATOM 507 C C . LEU A 1 66 ? 163.51100 179.66400 163.81600 1.000 46.64708 111 LEU A C 1
ATOM 508 O O . LEU A 1 66 ? 163.18600 179.98600 164.96800 1.000 53.55215 111 LEU A O 1
ATOM 513 N N . LEU A 1 67 ? 164.76800 179.77100 163.38000 1.000 39.50656 112 LEU A N 1
ATOM 514 C CA . LEU A 1 67 ? 165.79300 180.29400 164.28100 1.000 33.53552 112 LEU A CA 1
ATOM 515 C C . LEU A 1 67 ? 165.58300 181.78000 164.57000 1.000 38.56274 112 LEU A C 1
ATOM 516 O O . LEU A 1 67 ? 165.84700 182.24200 165.68700 1.000 45.31067 112 LEU A O 1
ATOM 521 N N . TRP A 1 68 ? 165.10700 182.54300 163.58300 1.000 42.77665 113 TRP A N 1
ATOM 522 C CA . TRP A 1 68 ? 164.77500 183.94600 163.81900 1.000 39.01849 113 TRP A CA 1
ATOM 523 C C . TRP A 1 68 ? 163.67100 184.08200 164.85700 1.000 37.34765 113 TRP A C 1
ATOM 524 O O . TRP A 1 68 ? 163.73500 184.94800 165.73700 1.000 46.84466 113 TRP A O 1
ATOM 535 N N . THR A 1 69 ? 162.64000 183.24000 164.75800 1.000 40.35018 114 THR A N 1
ATOM 536 C CA . THR A 1 69 ? 161.56100 183.25700 165.73800 1.000 44.80999 114 THR A CA 1
ATOM 537 C C . THR A 1 69 ? 162.07900 182.90500 167.12500 1.000 45.52121 114 THR A C 1
ATOM 538 O O . THR A 1 69 ? 161.68400 183.52600 168.12000 1.000 48.76739 114 THR A O 1
ATOM 542 N N . GLY A 1 70 ? 162.96800 181.91400 167.20900 1.000 33.96829 115 GLY A N 1
ATOM 543 C CA . GLY A 1 70 ? 163.56700 181.58900 168.49300 1.000 33.14163 115 GLY A CA 1
ATOM 544 C C . GLY A 1 70 ? 164.34000 182.75100 169.08800 1.000 35.29541 115 GLY A C 1
ATOM 545 O O . GLY A 1 70 ? 164.22300 183.04200 170.28200 1.000 41.32900 115 GLY A O 1
ATOM 546 N N . ALA A 1 71 ? 165.13300 183.43800 168.26100 1.000 39.31032 116 ALA A N 1
ATOM 547 C CA . ALA A 1 71 ? 165.89700 184.58700 168.74100 1.000 38.32027 116 ALA A CA 1
ATOM 548 C C . ALA A 1 71 ? 164.98100 185.71400 169.20600 1.000 40.48301 116 ALA A C 1
ATOM 549 O O . ALA A 1 71 ? 165.24000 186.35300 170.23300 1.000 46.09861 116 ALA A O 1
ATOM 551 N N . ILE A 1 72 ? 163.90400 185.97200 168.46000 1.000 39.96734 117 ILE A N 1
ATOM 552 C CA . ILE A 1 72 ? 162.96500 187.02200 168.84700 1.000 40.27058 117 ILE A CA 1
ATOM 553 C C . ILE A 1 72 ? 162.29000 186.67800 170.16900 1.000 41.82046 117 ILE A C 1
ATOM 554 O O . ILE A 1 72 ? 162.13500 187.53800 171.04600 1.000 48.01874 117 ILE A O 1
ATOM 559 N N . LEU A 1 73 ? 161.87800 185.41900 170.33400 1.000 42.48566 118 LEU A N 1
ATOM 560 C CA . LEU A 1 73 ? 161.25900 185.00100 171.58800 1.000 35.89482 118 LEU A CA 1
ATOM 561 C C . LEU A 1 73 ? 162.23100 185.12700 172.75400 1.000 38.63410 118 LEU A C 1
ATOM 562 O O . LEU A 1 73 ? 161.84700 185.55300 173.85000 1.000 46.25904 118 LEU A O 1
ATOM 567 N N . CYS A 1 74 ? 163.49700 184.76000 172.53800 1.000 39.32739 119 CYS A N 1
ATOM 568 C CA . CYS A 1 74 ? 164.49800 184.91100 173.58900 1.000 40.10930 119 CYS A CA 1
ATOM 569 C C . CYS A 1 74 ? 164.68700 186.37400 173.96700 1.000 36.97308 119 CYS A C 1
ATOM 570 O O . CYS A 1 74 ? 164.81400 186.70500 175.15100 1.000 44.54605 119 CYS A O 1
ATOM 573 N N . PHE A 1 75 ? 164.71700 187.26500 172.97300 1.000 43.30924 120 PHE A N 1
ATOM 574 C CA . PHE A 1 75 ? 164.87000 188.68300 173.28000 1.000 40.10872 120 PHE A CA 1
ATOM 575 C C . PHE A 1 75 ? 163.66200 189.22000 174.03800 1.000 35.37019 120 PHE A C 1
ATOM 576 O O . PHE A 1 75 ? 163.80900 190.05100 174.94000 1.000 41.93869 120 PHE A O 1
ATOM 584 N N . VAL A 1 76 ? 162.46000 188.76500 173.68200 1.000 35.28657 121 VAL A N 1
ATOM 585 C CA . VAL A 1 76 ? 161.26400 189.18100 174.41100 1.000 38.24566 121 VAL A CA 1
ATOM 586 C C . VAL A 1 76 ? 161.32600 188.70700 175.85800 1.000 33.47223 121 VAL A C 1
ATOM 587 O O . VAL A 1 76 ? 160.99800 189.45500 176.79000 1.000 45.92345 121 VAL A O 1
ATOM 591 N N . ALA A 1 77 ? 161.74700 187.45600 176.06800 1.000 45.31908 122 ALA A N 1
ATOM 592 C CA . ALA A 1 77 ? 161.87900 186.93500 177.42600 1.000 41.65344 122 ALA A CA 1
ATOM 593 C C . ALA A 1 77 ? 162.89800 187.73500 178.22700 1.000 32.70563 122 ALA A C 1
ATOM 594 O O . ALA A 1 77 ? 162.66500 188.06000 179.39900 1.000 39.20224 122 ALA A O 1
ATOM 596 N N . TYR A 1 78 ? 164.03400 188.06600 177.60800 1.000 35.35635 123 TYR A N 1
ATOM 597 C CA . TYR A 1 78 ? 165.04800 188.85400 178.29800 1.000 32.88453 123 TYR A CA 1
ATOM 598 C C . TYR A 1 78 ? 164.53400 190.24900 178.63000 1.000 37.62740 123 TYR A C 1
ATOM 599 O O . TYR A 1 78 ? 164.83900 190.79000 179.69700 1.000 46.71588 123 TYR A O 1
ATOM 608 N N . SER A 1 79 ? 163.76300 190.85300 177.72400 1.000 45.46881 124 SER A N 1
ATOM 609 C CA . SER A 1 79 ? 163.18100 192.16200 178.00400 1.000 42.53727 124 SER A CA 1
ATOM 610 C C . SER A 1 79 ? 162.22500 192.09600 179.18700 1.000 42.09610 124 SER A C 1
ATOM 611 O O . SER A 1 79 ? 162.23000 192.98300 180.05100 1.000 44.47697 124 SER A O 1
ATOM 614 N N . ILE A 1 80 ? 161.39900 191.04900 179.24300 1.000 45.18743 125 ILE A N 1
ATOM 615 C CA . ILE A 1 80 ? 160.47900 190.88500 180.36900 1.000 43.18581 125 ILE A CA 1
ATOM 616 C C . ILE A 1 80 ? 161.25600 190.74900 181.67300 1.000 44.42746 125 ILE A C 1
ATOM 617 O O . ILE A 1 80 ? 160.92600 191.38100 182.68600 1.000 47.62391 125 ILE A O 1
ATOM 622 N N . GLN A 1 81 ? 162.30900 189.92600 181.66400 1.000 45.74709 126 GLN A N 1
ATOM 623 C CA . GLN A 1 81 ? 163.10900 189.73300 182.87000 1.000 39.11877 126 GLN A CA 1
ATOM 624 C C . GLN A 1 81 ? 163.79000 191.02600 183.30200 1.000 48.71780 126 GLN A C 1
ATOM 625 O O . GLN A 1 81 ? 163.86400 191.32800 184.49800 1.000 48.83722 126 GLN A O 1
ATOM 631 N N . ILE A 1 82 ? 164.30700 191.79400 182.34200 1.000 56.45328 127 ILE A N 1
ATOM 632 C CA . ILE A 1 82 ? 164.95200 193.06400 182.66200 1.000 50.88415 127 ILE A CA 1
ATOM 633 C C . ILE A 1 82 ? 163.95200 194.02800 183.28300 1.000 52.06395 127 ILE A C 1
ATOM 634 O O . ILE A 1 82 ? 164.25000 194.70000 184.27800 1.000 51.87797 127 ILE A O 1
ATOM 639 N N . TYR A 1 83 ? 162.74700 194.10300 182.71800 1.000 58.42096 128 TYR A N 1
ATOM 640 C CA . TYR A 1 83 ? 161.78800 195.09500 183.18800 1.000 52.54559 128 TYR A CA 1
ATOM 641 C C . TYR A 1 83 ? 161.18800 194.72600 184.53900 1.000 61.53337 128 TYR A C 1
ATOM 642 O O . TYR A 1 83 ? 160.95200 195.61300 185.36500 1.000 70.52303 128 TYR A O 1
ATOM 651 N N . PHE A 1 84 ? 160.93400 193.43900 184.79300 1.000 61.47793 129 PHE A N 1
ATOM 652 C CA . PHE A 1 84 ? 160.17100 193.05500 185.97200 1.000 52.71495 129 PHE A CA 1
ATOM 653 C C . PHE A 1 84 ? 160.97500 192.37300 187.07100 1.000 60.52764 129 PHE A C 1
ATOM 654 O O . PHE A 1 84 ? 160.55700 192.42700 188.23100 1.000 65.46836 129 PHE A O 1
ATOM 662 N N . ASN A 1 85 ? 162.09500 191.73700 186.75300 1.000 67.67001 130 ASN A N 1
ATOM 663 C CA . ASN A 1 85 ? 162.81200 190.93000 187.73000 1.000 64.56493 130 ASN A CA 1
ATOM 664 C C . ASN A 1 85 ? 164.00100 191.68900 188.30900 1.000 61.72444 130 ASN A C 1
ATOM 665 O O . ASN A 1 85 ? 164.36800 192.77500 187.85500 1.000 65.82586 130 ASN A O 1
ATOM 670 N N . GLU A 1 86 ? 164.60200 191.09300 189.33500 1.000 75.34172 131 GLU A N 1
ATOM 671 C CA . GLU A 1 86 ? 165.73500 191.67000 190.04500 1.000 78.09697 131 GLU A CA 1
ATOM 672 C C . GLU A 1 86 ? 166.99300 190.88400 189.70800 1.000 78.33782 131 GLU A C 1
ATOM 673 O O . GLU A 1 86 ? 167.03900 189.66500 189.91000 1.000 82.40896 131 GLU A O 1
ATOM 679 N N . GLU A 1 87 ? 168.00800 191.58400 189.21000 1.000 76.23851 132 GLU A N 1
ATOM 680 C CA . GLU A 1 87 ? 169.27100 190.98300 188.79500 1.000 76.02569 132 GLU A CA 1
ATOM 681 C C . GLU A 1 87 ? 169.07500 189.77200 187.87900 1.000 78.29953 132 GLU A C 1
ATOM 682 O O . GLU A 1 87 ? 169.47900 188.65600 188.22200 1.000 79.02724 132 GLU A O 1
ATOM 688 N N . PRO A 1 88 ? 168.45300 189.95200 186.71400 1.000 62.75026 133 PRO A N 1
ATOM 689 C CA . PRO A 1 88 ? 168.28900 188.82300 185.79600 1.000 60.31385 133 PRO A CA 1
ATOM 690 C C . PRO A 1 88 ? 169.60900 188.42500 185.15600 1.000 55.65451 133 PRO A C 1
ATOM 691 O O . PRO A 1 88 ? 170.50800 189.24600 184.96300 1.000 58.68907 133 PRO A O 1
ATOM 695 N N . THR A 1 89 ? 169.72000 187.14100 184.83400 1.000 52.18827 134 THR A N 1
ATOM 696 C CA . THR A 1 89 ? 170.87800 186.64700 184.10900 1.000 53.05256 134 THR A CA 1
ATOM 697 C C . THR A 1 89 ? 170.71700 186.90900 182.61300 1.000 51.73260 134 THR A C 1
ATOM 698 O O . THR A 1 89 ? 169.63600 187.24900 182.12400 1.000 49.37800 134 THR A O 1
ATOM 702 N N . LYS A 1 90 ? 171.81600 186.74300 181.87800 1.000 45.94285 135 LYS A N 1
ATOM 703 C CA . LYS A 1 90 ? 171.86200 187.05000 180.45500 1.000 42.65069 135 LYS A CA 1
ATOM 704 C C . LYS A 1 90 ? 171.71900 185.81200 179.57600 1.000 42.98496 135 LYS A C 1
ATOM 705 O O . LYS A 1 90 ? 172.18300 185.82100 178.43200 1.000 51.95925 135 LYS A O 1
ATOM 711 N N . ASP A 1 91 ? 171.08000 184.75600 180.08300 1.000 44.34810 136 ASP A N 1
ATOM 712 C CA . ASP A 1 91 ? 170.90300 183.53700 179.29700 1.000 25.27320 136 ASP A CA 1
ATOM 713 C C . ASP A 1 91 ? 170.13300 183.81200 178.01000 1.000 39.08044 136 ASP A C 1
ATOM 714 O O . ASP A 1 91 ? 170.53400 183.37800 176.92400 1.000 48.72072 136 ASP A O 1
ATOM 719 N N . ASN A 1 92 ? 169.02300 184.54400 178.11200 1.000 38.36286 137 ASN A N 1
ATOM 720 C CA . ASN A 1 92 ? 168.19400 184.79400 176.93800 1.000 40.69414 137 ASN A CA 1
ATOM 721 C C . ASN A 1 92 ? 168.87000 185.74100 175.95400 1.000 42.92158 137 ASN A C 1
ATOM 722 O O . ASN A 1 92 ? 168.71100 185.58200 174.73800 1.000 49.79736 137 ASN A O 1
ATOM 727 N N . LEU A 1 93 ? 169.62800 186.72000 176.45200 1.000 35.28015 138 LEU A N 1
ATOM 728 C CA . LEU A 1 93 ? 170.40300 187.58400 175.56700 1.000 35.91376 138 LEU A CA 1
ATOM 729 C C . LEU A 1 93 ? 171.45600 186.78200 174.80800 1.000 39.03974 138 LEU A C 1
ATOM 730 O O . LEU A 1 93 ? 171.63000 186.94900 173.59100 1.000 51.27568 138 LEU A O 1
ATOM 735 N N . TYR A 1 94 ? 172.16100 185.89300 175.51800 1.000 44.03887 139 TYR A N 1
ATOM 736 C CA . TYR A 1 94 ? 173.12200 185.01300 174.86400 1.000 44.89295 139 TYR A CA 1
ATOM 737 C C . TYR A 1 94 ? 172.44900 184.17800 173.78700 1.000 40.85474 139 TYR A C 1
ATOM 738 O O . TYR A 1 94 ? 172.98000 184.03800 172.68000 1.000 47.98721 139 TYR A O 1
ATOM 747 N N . LEU A 1 95 ? 171.28100 183.61000 174.09700 1.000 37.02389 140 LEU A N 1
ATOM 748 C CA . LEU A 1 95 ? 170.58200 182.77700 173.12300 1.000 42.27796 140 LEU A CA 1
ATOM 749 C C . LEU A 1 95 ? 170.16900 183.57600 171.89300 1.000 38.67820 140 LEU A C 1
ATOM 750 O O . LEU A 1 95 ? 170.31800 183.10000 170.76200 1.000 51.44452 140 LEU A O 1
ATOM 755 N N . SER A 1 96 ? 169.64400 184.78800 172.09100 1.000 37.63979 141 SER A N 1
ATOM 756 C CA . SER A 1 96 ? 169.26800 185.63000 170.95700 1.000 42.21760 141 SER A CA 1
ATOM 757 C C . SER A 1 96 ? 170.46500 185.89200 170.05300 1.000 41.13673 141 SER A C 1
ATOM 758 O O . SER A 1 96 ? 170.39600 185.70000 168.82900 1.000 49.91465 141 SER A O 1
ATOM 761 N N . ILE A 1 97 ? 171.57900 186.32300 170.65000 1.000 40.05837 142 ILE A N 1
ATOM 762 C CA . ILE A 1 97 ? 172.75700 186.65600 169.85600 1.000 42.97886 142 ILE A CA 1
ATOM 763 C C . ILE A 1 97 ? 173.28100 185.42300 169.13000 1.000 44.33411 142 ILE A C 1
ATOM 764 O O . ILE A 1 97 ? 173.63200 185.48400 167.94500 1.000 46.87023 142 ILE A O 1
ATOM 769 N N . VAL A 1 98 ? 173.32800 184.28300 169.82300 1.000 41.68853 143 VAL A N 1
ATOM 770 C CA . VAL A 1 98 ? 173.86700 183.06500 169.22900 1.000 42.52853 143 VAL A CA 1
ATOM 771 C C . VAL A 1 98 ? 172.99900 182.59300 168.06800 1.000 42.16450 143 VAL A C 1
ATOM 772 O O . VAL A 1 98 ? 173.51400 182.20300 167.01400 1.000 51.96567 143 VAL A O 1
ATOM 776 N N . LEU A 1 99 ? 171.67300 182.621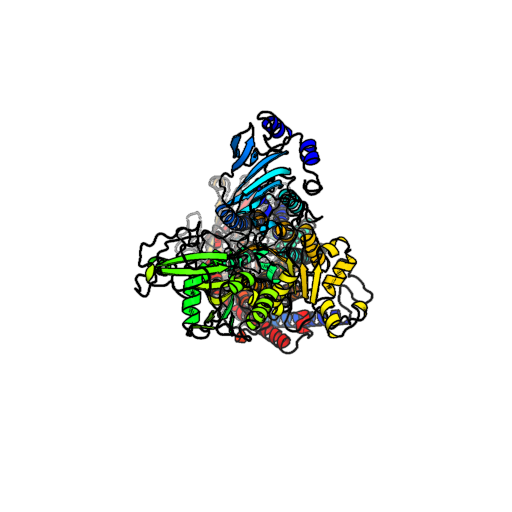00 168.23500 1.000 35.43111 144 LEU A N 1
ATOM 777 C CA . LEU A 1 99 ? 170.78600 182.20800 167.15300 1.000 39.99472 144 LEU A CA 1
ATOM 778 C C . LEU A 1 99 ? 170.93700 183.11500 165.93700 1.000 43.57869 144 LEU A C 1
ATOM 779 O O . LEU A 1 99 ? 171.02500 182.63300 164.79600 1.000 44.87559 144 LEU A O 1
ATOM 784 N N . SER A 1 100 ? 170.99100 184.43300 166.16000 1.000 44.79811 145 SER A N 1
ATOM 785 C CA . SER A 1 100 ? 171.16400 185.35400 165.04000 1.000 40.22706 145 SER A CA 1
ATOM 786 C C . SER A 1 100 ? 172.48200 185.10400 164.31800 1.000 43.17483 145 SER A C 1
ATOM 787 O O . SER A 1 100 ? 172.52900 185.07700 163.08000 1.000 47.16932 145 SER A O 1
ATOM 790 N N . VAL A 1 101 ? 173.56200 184.90900 165.07800 1.000 41.68935 146 VAL A N 1
ATOM 791 C CA . VAL A 1 101 ? 174.87200 184.69200 164.47400 1.000 35.53034 146 VAL A CA 1
ATOM 792 C C . VAL A 1 101 ? 174.88700 183.39300 163.67800 1.000 40.36289 146 VAL A C 1
ATOM 793 O O . VAL A 1 101 ? 175.47000 183.32600 162.58900 1.000 53.71721 146 VAL A O 1
ATOM 797 N N . VAL A 1 102 ? 174.24800 182.34500 164.20000 1.000 39.31426 147 VAL A N 1
ATOM 798 C CA . VAL A 1 102 ? 174.19300 181.07400 163.48000 1.000 39.38912 147 VAL A CA 1
ATOM 799 C C . VAL A 1 102 ? 173.47100 181.24800 162.15000 1.000 42.45701 147 VAL A C 1
ATOM 800 O O . VAL A 1 102 ? 173.93700 180.77400 161.10300 1.000 44.92217 147 VAL A O 1
ATOM 804 N N . VAL A 1 103 ? 172.33100 181.94700 162.16700 1.000 47.81679 148 VAL A N 1
ATOM 805 C CA . VAL A 1 103 ? 171.59200 182.17300 160.92400 1.000 43.94737 148 VAL A CA 1
ATOM 806 C C . VAL A 1 103 ? 172.45400 182.92700 159.92100 1.000 44.81313 148 VAL A C 1
ATOM 807 O O . VAL A 1 103 ? 172.54000 182.55600 158.74200 1.000 52.17944 148 VAL A O 1
ATOM 811 N N . ILE A 1 104 ? 173.10800 183.99900 160.37700 1.000 44.26980 149 ILE A N 1
ATOM 812 C CA . ILE A 1 104 ? 173.88100 184.84000 159.46600 1.000 41.68957 149 ILE A CA 1
ATOM 813 C C . ILE A 1 104 ? 175.04700 184.06000 158.86800 1.000 41.81599 149 ILE A C 1
ATOM 814 O O . ILE A 1 104 ? 175.31800 184.15000 157.66400 1.000 48.94000 149 ILE A O 1
ATOM 819 N N . VAL A 1 105 ? 175.74900 183.27900 159.69000 1.000 41.57819 150 VAL A N 1
ATOM 820 C CA . VAL A 1 105 ? 176.90200 182.53200 159.19400 1.000 44.00924 150 VAL A CA 1
ATOM 821 C C . VAL A 1 105 ? 176.46900 181.46000 158.19900 1.000 47.21326 150 VAL A C 1
ATOM 822 O O . VAL A 1 105 ? 177.12200 181.25300 157.16600 1.000 52.38461 150 VAL A O 1
ATOM 826 N N . THR A 1 106 ? 175.37000 180.75500 158.48700 1.000 47.74390 151 THR A N 1
ATOM 827 C CA . THR A 1 106 ? 174.89500 179.74200 157.54700 1.000 42.57357 151 THR A CA 1
ATOM 828 C C . THR A 1 106 ? 174.48100 180.37200 156.22100 1.000 53.30106 151 THR A C 1
ATOM 829 O O . THR A 1 106 ? 174.77000 179.82800 155.14200 1.000 58.82894 151 THR A O 1
ATOM 833 N N . GLY A 1 107 ? 173.80200 181.52100 156.28200 1.000 51.49575 152 GLY A N 1
ATOM 834 C CA . GLY A 1 107 ? 173.45600 182.22800 155.06100 1.000 46.27455 152 GLY A CA 1
ATOM 835 C C . GLY A 1 107 ? 174.67700 182.65400 154.27100 1.000 51.81823 152 GLY A C 1
ATOM 836 O O . GLY A 1 107 ? 174.70200 182.54300 153.04400 1.000 60.94524 152 GLY A O 1
ATOM 837 N N . CYS A 1 108 ? 175.71100 183.13700 154.96700 1.000 56.09664 153 CYS A N 1
ATOM 838 C CA . CYS A 1 108 ? 176.95100 183.50900 154.29300 1.000 51.39462 153 CYS A CA 1
ATOM 839 C C . CYS A 1 108 ? 177.57600 182.31400 153.58800 1.000 51.25984 153 CYS A C 1
ATOM 840 O O . CYS A 1 108 ? 178.03200 182.42600 152.44500 1.000 56.27210 153 CYS A O 1
ATOM 843 N N . PHE A 1 109 ? 177.60400 181.16000 154.25700 1.000 56.69367 154 PHE A N 1
ATOM 844 C CA . PHE A 1 109 ? 178.19200 179.96300 153.65900 1.000 54.74143 154 PHE A CA 1
ATOM 845 C C . PHE A 1 109 ? 177.44500 179.55000 152.39200 1.000 58.26963 154 PHE A C 1
ATOM 846 O O . PHE A 1 109 ? 178.05600 179.30700 151.33900 1.000 66.09663 154 PHE A O 1
ATOM 854 N N . SER A 1 110 ? 176.11200 179.47600 152.47500 1.000 58.51601 155 SER A N 1
ATOM 855 C CA . SER A 1 110 ? 175.33000 179.06600 151.31000 1.000 59.60884 155 SER A CA 1
ATOM 856 C C . SER A 1 110 ? 175.47000 180.06700 150.16700 1.000 58.25487 155 SER A C 1
ATOM 857 O O . SER A 1 110 ? 175.60900 179.67600 148.99500 1.000 60.89336 155 SER A O 1
ATOM 860 N N . TYR A 1 111 ? 175.44400 181.36400 150.49000 1.000 55.59719 156 TYR A N 1
ATOM 861 C CA . TYR A 1 111 ? 175.61600 182.38800 149.46900 1.000 60.61194 156 TYR A CA 1
ATOM 862 C C . TYR A 1 111 ? 176.97700 182.27200 148.80100 1.000 59.13247 156 TYR A C 1
ATOM 863 O O . TYR A 1 111 ? 177.09000 182.44400 147.58500 1.000 64.82627 156 TYR A O 1
ATOM 872 N N . TYR A 1 112 ? 178.02400 181.99600 149.58100 1.000 57.04138 157 TYR A N 1
ATOM 873 C CA . TYR A 1 112 ? 179.35600 181.85300 149.00600 1.000 57.53407 157 TYR A CA 1
ATOM 874 C C . TYR A 1 112 ? 179.41500 180.68300 148.03200 1.000 60.54232 157 TYR A C 1
ATOM 875 O O . TYR A 1 112 ? 179.97600 180.80700 146.93500 1.000 67.77802 157 TYR A O 1
ATOM 884 N N . GLN A 1 113 ? 178.83300 179.54100 148.40700 1.000 58.13219 158 GLN A N 1
ATOM 885 C CA . GLN A 1 113 ? 178.85000 178.39000 147.50300 1.000 58.30610 158 GLN A CA 1
ATOM 886 C C . GLN A 1 113 ? 178.11800 178.70200 146.19800 1.000 57.28165 158 GLN A C 1
ATOM 887 O O . GLN A 1 113 ? 178.62600 178.43500 145.09200 1.000 64.51572 158 GLN A O 1
ATOM 893 N N . GLU A 1 114 ? 176.92400 179.29000 146.30400 1.000 57.65604 159 GLU A N 1
ATOM 894 C CA . GLU A 1 114 ? 176.15500 179.56700 145.09500 1.000 57.63677 159 GLU A CA 1
ATOM 895 C C . GLU A 1 114 ? 176.80500 180.65600 144.24800 1.000 59.13280 159 GLU A C 1
ATOM 896 O O . GLU A 1 114 ? 176.72400 180.61100 143.01500 1.000 59.75570 159 GLU A O 1
ATOM 902 N N . ALA A 1 115 ? 177.47600 181.62100 144.88100 1.000 64.70032 160 ALA A N 1
ATOM 903 C CA . ALA A 1 115 ? 178.20600 182.63600 144.13000 1.000 59.87203 160 ALA A CA 1
ATOM 904 C C . ALA A 1 115 ? 179.39700 182.03200 143.39900 1.000 57.49372 160 ALA A C 1
ATOM 905 O O . ALA A 1 115 ? 179.72900 182.45900 142.29100 1.000 62.63283 160 ALA A O 1
ATOM 907 N N . LYS A 1 116 ? 180.05700 181.04400 144.00600 1.000 54.60734 161 LYS A N 1
ATOM 908 C CA . LYS A 1 116 ? 181.12900 180.34200 143.30600 1.000 57.92937 161 LYS A CA 1
ATOM 909 C C . LYS A 1 116 ? 180.60300 179.65300 142.05100 1.000 56.54944 161 LYS A C 1
ATOM 910 O O . LYS A 1 116 ? 181.20200 179.76100 140.96800 1.000 56.91837 161 LYS A O 1
ATOM 916 N N . SER A 1 117 ? 179.47200 178.95300 142.17400 1.000 59.97599 162 SER A N 1
ATOM 917 C CA . SER A 1 117 ? 178.90000 178.30300 140.99300 1.000 59.11149 162 SER A CA 1
ATOM 918 C C . SER A 1 117 ? 178.50700 179.32900 139.92900 1.000 56.92700 162 SER A C 1
ATOM 919 O O . SER A 1 117 ? 178.75300 179.12300 138.73100 1.000 56.97484 162 SER A O 1
ATOM 922 N N . SER A 1 118 ? 177.90500 180.44400 140.35200 1.000 61.43617 163 SER A N 1
ATOM 923 C CA . SER A 1 118 ? 177.51500 181.48800 139.41000 1.000 56.59099 163 SER A CA 1
ATOM 924 C C . SER A 1 118 ? 178.72100 182.10300 138.71500 1.000 60.82507 163 SER A C 1
ATOM 925 O O . SER A 1 118 ? 178.64700 182.44000 137.52900 1.000 64.09076 163 SER A O 1
ATOM 928 N N . LYS A 1 119 ? 179.82800 182.27800 139.43700 1.000 71.05300 164 LYS A N 1
ATOM 929 C CA . LYS A 1 119 ? 181.04100 182.80300 138.82100 1.000 69.28004 164 LYS A CA 1
ATOM 930 C C . LYS A 1 119 ? 181.58400 181.83900 137.77800 1.000 69.58339 164 LYS A C 1
ATOM 931 O O . LYS A 1 119 ? 182.04900 182.26400 136.71500 1.000 70.41658 164 LYS A O 1
ATOM 937 N N . ILE A 1 120 ? 181.54400 180.53500 138.06600 1.000 70.09742 165 ILE A N 1
ATOM 938 C CA . ILE A 1 120 ? 181.97700 179.56100 137.06400 1.000 65.56010 165 ILE A CA 1
ATOM 939 C C . ILE A 1 120 ? 181.10700 179.65900 135.81400 1.000 69.09147 165 ILE A C 1
ATOM 940 O O . ILE A 1 120 ? 181.61000 179.65300 134.67900 1.000 66.81771 165 ILE A O 1
ATOM 945 N N . MET A 1 121 ? 179.78800 179.76300 136.00200 1.000 70.44479 166 MET A N 1
ATOM 946 C CA . MET A 1 121 ? 178.88400 179.88700 134.85900 1.000 67.68420 166 MET A CA 1
ATOM 947 C C . MET A 1 121 ? 179.16400 181.15500 134.05500 1.000 70.20015 166 MET A C 1
ATOM 948 O O . MET A 1 121 ? 179.17300 181.12900 132.81700 1.000 71.31015 166 MET A O 1
ATOM 953 N N . GLU A 1 122 ? 179.39200 182.27600 134.74300 1.000 84.44446 167 GLU A N 1
ATOM 954 C CA . GLU A 1 122 ? 179.69600 183.52600 134.05400 1.000 81.83719 167 GLU A CA 1
ATOM 955 C C . GLU A 1 122 ? 181.00800 183.43400 133.28700 1.000 80.23545 167 GLU A C 1
ATOM 956 O O . GLU A 1 122 ? 181.11800 183.96000 132.17400 1.000 83.09846 167 GLU A O 1
ATOM 962 N N . SER A 1 123 ? 182.01600 182.77900 133.86600 1.000 82.32382 168 SER A N 1
ATOM 963 C CA . SER A 1 123 ? 183.26900 182.58200 133.14800 1.000 84.22131 168 SER A CA 1
ATOM 964 C C . SER A 1 123 ? 183.04400 181.76400 131.88600 1.000 83.69867 168 SER A C 1
ATOM 965 O O . SER A 1 123 ? 183.63100 182.05300 130.83600 1.000 84.89518 168 SER A O 1
ATOM 968 N N . PHE A 1 124 ? 182.19900 180.73400 131.97100 1.000 89.85055 169 PHE A N 1
ATOM 969 C CA . PHE A 1 124 ? 181.88600 179.95000 130.77900 1.000 88.59328 169 PHE A CA 1
ATOM 970 C C . PHE A 1 124 ? 181.20100 180.80200 129.71700 1.000 91.08255 169 PHE A C 1
ATOM 971 O O . PHE A 1 124 ? 181.51700 180.69200 128.52600 1.000 89.58656 169 PHE A O 1
ATOM 979 N N . LYS A 1 125 ? 180.26200 181.65700 130.12100 1.000 101.42562 170 LYS A N 1
ATOM 980 C CA . LYS A 1 125 ? 179.59400 182.52500 129.15800 1.000 97.93911 170 LYS A CA 1
ATOM 981 C C . LYS A 1 125 ? 180.55900 183.58400 128.63200 1.000 99.81705 170 LYS A C 1
ATOM 982 O O . LYS A 1 125 ? 181.24800 184.25300 129.40700 1.000 100.34754 170 LYS A O 1
ATOM 988 N N . ASN A 1 126 ? 180.60000 183.74100 127.30800 1.000 108.24365 171 ASN A N 1
ATOM 989 C CA . ASN A 1 126 ? 181.49700 184.68400 126.65300 1.000 107.87633 171 ASN A CA 1
ATOM 990 C C . ASN A 1 126 ? 180.72800 185.50600 125.62800 1.000 107.55103 171 ASN A C 1
ATOM 991 O O . ASN A 1 126 ? 179.74000 185.04300 125.05200 1.000 106.19070 171 ASN A O 1
ATOM 996 N N . MET A 1 127 ? 181.19600 186.73200 125.40000 1.000 118.32313 172 MET A N 1
ATOM 997 C CA . MET A 1 127 ? 180.57400 187.65300 124.45500 1.000 118.87115 172 MET A CA 1
ATOM 998 C C . MET A 1 127 ? 181.57900 188.01700 123.37200 1.000 119.30457 172 MET A C 1
ATOM 999 O O . MET A 1 127 ? 182.70900 188.41300 123.67800 1.000 119.43155 172 MET A O 1
ATOM 1004 N N . VAL A 1 128 ? 181.16700 187.88400 122.11600 1.000 118.70984 173 VAL A N 1
ATOM 1005 C CA . VAL A 1 128 ? 181.93300 188.35000 120.96700 1.000 118.55770 173 VAL A CA 1
ATOM 1006 C C . VAL A 1 128 ? 181.00900 189.21200 120.11900 1.000 119.09283 173 VAL A C 1
ATOM 1007 O O . VAL A 1 128 ? 179.87500 188.80700 119.85400 1.000 118.32825 173 VAL A O 1
ATOM 1011 N N . PRO A 1 129 ? 181.42900 190.41500 119.70200 1.000 115.36434 174 PRO A N 1
ATOM 1012 C CA . PRO A 1 129 ? 180.53200 191.28500 118.92800 1.000 113.28856 174 PRO A CA 1
ATOM 1013 C C . PRO A 1 129 ? 180.05700 190.65000 117.63100 1.000 111.92912 174 PRO A C 1
ATOM 1014 O O . PRO A 1 129 ? 180.85600 190.37900 116.73000 1.000 109.95389 174 PRO A O 1
ATOM 1018 N N . GLN A 1 130 ? 178.75200 190.41100 117.53200 1.000 100.45649 175 GLN A N 1
ATOM 1019 C CA . GLN A 1 130 ? 178.15500 189.82800 116.34000 1.000 100.09337 175 GLN A CA 1
ATOM 1020 C C . GLN A 1 130 ? 177.70800 190.93500 115.39500 1.000 98.46997 175 GLN A C 1
ATOM 1021 O O . GLN A 1 130 ? 177.09700 191.91900 115.82500 1.000 98.63296 175 GLN A O 1
ATOM 1027 N N . GLN A 1 131 ? 178.01600 190.77100 114.11200 1.000 94.16960 176 GLN A N 1
ATOM 1028 C CA . GLN A 1 131 ? 177.68900 191.75800 113.09500 1.000 96.60985 176 GLN A CA 1
ATOM 1029 C C . GLN A 1 131 ? 177.00800 191.07300 111.92100 1.000 94.85490 176 GLN A C 1
ATOM 1030 O O . GLN A 1 131 ? 177.29200 189.91500 111.60400 1.000 94.81423 176 GLN A O 1
ATOM 1036 N N . ALA A 1 132 ? 176.09800 191.79900 111.28200 1.000 88.52217 177 ALA A N 1
ATOM 1037 C CA . ALA A 1 132 ? 175.30600 191.28600 110.17600 1.000 88.38651 177 ALA A CA 1
ATOM 1038 C C . ALA A 1 132 ? 175.69000 191.98300 108.87800 1.000 90.73230 177 ALA A C 1
ATOM 1039 O O . ALA A 1 132 ? 176.44800 192.95600 108.86100 1.000 92.03500 177 ALA A O 1
ATOM 1041 N N . LEU A 1 133 ? 175.14800 191.46500 107.77800 1.000 90.05538 178 LEU A N 1
ATOM 1042 C CA . LEU A 1 133 ? 175.34300 192.02600 106.44500 1.000 89.59233 178 LEU A CA 1
ATOM 1043 C C . LEU A 1 133 ? 173.98100 192.43700 105.90300 1.000 90.22158 178 LEU A C 1
ATOM 1044 O O . LEU A 1 133 ? 173.13300 191.58100 105.62900 1.000 91.08587 178 LEU A O 1
ATOM 1049 N N . VAL A 1 134 ? 173.77200 193.74200 105.74600 1.000 91.87877 179 VAL A N 1
ATOM 1050 C CA . VAL A 1 134 ? 172.50400 194.28700 105.27700 1.000 91.63195 179 VAL A CA 1
ATOM 1051 C C . VAL A 1 134 ? 172.75000 195.08000 104.00200 1.000 89.48489 179 VAL A C 1
ATOM 1052 O O . VAL A 1 134 ? 173.76700 195.77000 103.87100 1.000 93.55723 179 VAL A O 1
ATOM 1056 N N . ILE A 1 135 ? 171.82600 194.96000 103.05400 1.000 90.29518 180 ILE A N 1
ATOM 1057 C CA . ILE A 1 135 ? 171.92800 195.69000 101.78000 1.000 93.99856 180 ILE A CA 1
ATOM 1058 C C . ILE A 1 135 ? 171.19400 197.00800 101.99300 1.000 95.06956 180 ILE A C 1
ATOM 1059 O O . ILE A 1 135 ? 170.01500 197.17300 101.66900 1.000 92.93073 180 ILE A O 1
ATOM 1064 N N . ARG A 1 136 ? 171.91200 197.97800 102.55100 1.000 97.33868 181 ARG A N 1
ATOM 1065 C CA . ARG A 1 136 ? 171.35000 199.28100 102.87300 1.000 96.36307 181 ARG A CA 1
ATOM 1066 C C . ARG A 1 136 ? 172.08400 200.36300 102.09700 1.000 96.60901 181 ARG A C 1
ATOM 1067 O O . ARG A 1 136 ? 173.31800 200.38400 102.05900 1.000 99.79584 181 ARG A O 1
ATOM 1075 N N . GLY A 1 137 ? 171.31900 201.26000 101.48200 1.000 97.81167 182 GLY A N 1
ATOM 1076 C CA . GLY A 1 137 ? 171.90000 202.27700 100.63500 1.000 97.55140 182 GLY A CA 1
ATOM 1077 C C . GLY A 1 137 ? 172.37000 201.78200 99.28800 1.000 98.50043 182 GLY A C 1
ATOM 1078 O O . GLY A 1 137 ? 173.02100 202.54000 98.56000 1.000 99.04114 182 GLY A O 1
ATOM 1079 N N . GLY A 1 138 ? 172.05600 200.53800 98.93000 1.000 102.25376 183 GLY A N 1
ATOM 1080 C CA . GLY A 1 138 ? 172.49400 199.95300 97.68400 1.000 101.23487 183 GLY A CA 1
ATOM 1081 C C . GLY A 1 138 ? 173.79900 199.19000 97.74400 1.000 102.17509 183 GLY A C 1
ATOM 1082 O O . GLY A 1 138 ? 174.20200 198.61000 96.72800 1.000 102.45946 183 GLY A O 1
ATOM 1083 N N . GLU A 1 139 ? 174.47100 199.16100 98.89400 1.000 99.20345 184 GLU A N 1
ATOM 1084 C CA . GLU A 1 139 ? 175.75200 198.48200 99.01400 1.000 101.30648 184 GLU A CA 1
ATOM 1085 C C . GLU A 1 139 ? 175.77700 197.66100 100.29500 1.000 101.22658 184 GLU A C 1
ATOM 1086 O O . GLU A 1 139 ? 174.89400 197.77300 101.15000 1.000 98.61187 184 GLU A O 1
ATOM 1092 N N . LYS A 1 140 ? 176.80800 196.82800 100.41500 1.000 99.88362 185 LYS A N 1
ATOM 1093 C CA . LYS A 1 140 ? 176.95600 195.95000 101.56800 1.000 95.38072 185 LYS A CA 1
ATOM 1094 C C . LYS A 1 140 ? 177.47100 196.73800 102.76600 1.000 97.82628 185 LYS A C 1
ATOM 1095 O O . LYS A 1 140 ? 178.37100 197.57200 102.63000 1.000 99.46336 185 LYS A O 1
ATOM 1101 N N . MET A 1 141 ? 176.90200 196.47200 103.94000 1.000 96.02352 186 MET A N 1
ATOM 1102 C CA . MET A 1 141 ? 177.33600 197.10600 105.17500 1.000 96.60316 186 MET A CA 1
ATOM 1103 C C . MET A 1 141 ? 177.47900 196.06000 106.27100 1.000 97.20254 186 MET A C 1
ATOM 1104 O O . MET A 1 141 ? 176.64900 195.15700 106.40300 1.000 98.87859 186 MET A O 1
ATOM 1109 N N . GLN A 1 142 ? 178.54600 196.19200 107.05900 1.000 94.06235 187 GLN A N 1
ATOM 1110 C CA . GLN A 1 142 ? 178.79800 195.29400 108.18700 1.000 92.79227 187 GLN A CA 1
ATOM 1111 C C . GLN A 1 142 ? 178.31300 195.95300 109.47900 1.000 95.29073 187 GLN A C 1
ATOM 1112 O O . GLN A 1 142 ? 179.08300 196.29800 110.37700 1.000 95.76735 187 GLN A O 1
ATOM 1118 N N . ILE A 1 143 ? 176.99100 196.12000 109.56100 1.000 92.80371 188 ILE A N 1
ATOM 1119 C CA . ILE A 1 143 ? 176.40200 196.75600 110.73300 1.000 90.75105 188 ILE A CA 1
ATOM 1120 C C . ILE A 1 143 ? 176.38300 195.78200 111.90700 1.000 90.90211 188 ILE A C 1
ATOM 1121 O O . ILE A 1 143 ? 176.54200 194.56500 111.75500 1.000 92.45852 188 ILE A O 1
ATOM 1126 N N . ASN A 1 144 ? 176.18300 196.33500 113.10000 1.000 88.88789 189 ASN A N 1
ATOM 1127 C CA . ASN A 1 144 ? 176.03000 195.51300 114.28900 1.000 87.01773 189 ASN A CA 1
ATOM 1128 C C . ASN A 1 144 ? 174.68400 194.79500 114.26800 1.000 89.55473 189 ASN A C 1
ATOM 1129 O O . ASN A 1 144 ? 173.72100 195.23700 113.63600 1.000 89.30084 189 ASN A O 1
ATOM 1134 N N . VAL A 1 145 ? 174.62900 193.66400 114.97500 1.000 86.15884 190 VAL A N 1
ATOM 1135 C CA . VAL A 1 145 ? 173.43900 192.82100 114.92600 1.000 85.58149 190 VAL A CA 1
ATOM 1136 C C . VAL A 1 145 ? 172.24400 193.51500 115.57100 1.000 82.74138 190 VAL A C 1
ATOM 1137 O O . VAL A 1 145 ? 171.09400 193.24800 115.20400 1.000 81.38956 190 VAL A O 1
ATOM 1141 N N . GLN A 1 146 ? 172.48400 194.41800 116.52400 1.000 81.56247 191 GLN A N 1
ATOM 1142 C CA . GLN A 1 146 ? 171.39400 195.09200 117.21800 1.000 80.51011 191 GLN A CA 1
ATOM 1143 C C . GLN A 1 146 ? 170.73100 196.17400 116.37900 1.000 80.54626 191 GLN A C 1
ATOM 1144 O O . GLN A 1 146 ? 169.62500 196.60500 116.72100 1.000 82.23970 191 GLN A O 1
ATOM 1150 N N . GLU A 1 147 ? 171.36800 196.62200 115.30200 1.000 82.98932 192 GLU A N 1
ATOM 1151 C CA . GLU A 1 147 ? 170.82800 197.68900 114.47300 1.000 84.93084 192 GLU A CA 1
ATOM 1152 C C . GLU A 1 147 ? 169.99100 197.17200 113.31200 1.000 85.23341 192 GLU A C 1
ATOM 1153 O O . GLU A 1 147 ? 169.50000 197.97800 112.51600 1.000 84.85866 192 GLU A O 1
ATOM 1159 N N . VAL A 1 148 ? 169.81900 195.85500 113.19400 1.000 77.92520 193 VAL A N 1
ATOM 1160 C CA . VAL A 1 148 ? 168.96900 195.30600 112.14700 1.000 73.85283 193 VAL A CA 1
ATOM 1161 C C . VAL A 1 148 ? 167.51400 195.61700 112.46500 1.000 70.94572 193 VAL A C 1
ATOM 1162 O O . VAL A 1 148 ? 167.05100 195.43700 113.59900 1.000 73.26338 193 VAL A O 1
ATOM 1166 N N . VAL A 1 149 ? 166.78300 196.09300 111.46000 1.000 68.22504 194 VAL A N 1
ATOM 1167 C CA . VAL A 1 149 ? 165.41400 196.54900 111.64200 1.000 64.23076 194 VAL A CA 1
ATOM 1168 C C . VAL A 1 149 ? 164.47800 195.67300 110.82100 1.000 64.87168 194 VAL A C 1
ATOM 1169 O O . VAL A 1 149 ? 164.89900 194.91200 109.94800 1.000 72.99159 194 VAL A O 1
ATOM 1173 N N . LEU A 1 150 ? 163.18700 195.79000 111.12300 1.000 61.98288 195 LEU A N 1
ATOM 1174 C CA . LEU A 1 150 ? 162.17200 195.05300 110.38600 1.000 59.83296 195 LEU A CA 1
ATOM 1175 C C . LEU A 1 150 ? 162.16400 195.47900 108.92300 1.000 62.80438 195 LEU A C 1
ATOM 1176 O O . LEU A 1 150 ? 162.26700 196.66600 108.60300 1.000 71.94394 195 LEU A O 1
ATOM 1181 N N . GLY A 1 151 ? 162.04400 194.49900 108.03000 1.000 68.28650 196 GLY A N 1
ATOM 1182 C CA . GLY A 1 151 ? 162.03900 194.75900 106.60800 1.000 66.97026 196 GLY A CA 1
ATOM 1183 C C . GLY A 1 151 ? 163.40500 194.87300 105.97000 1.000 66.48892 196 GLY A C 1
ATOM 1184 O O . GLY A 1 151 ? 163.48500 195.04200 104.74700 1.000 74.21347 196 GLY A O 1
ATOM 1185 N N . ASP A 1 152 ? 164.47700 194.78600 106.75100 1.000 68.56990 197 ASP A N 1
ATOM 1186 C CA . ASP A 1 152 ? 165.82000 194.93000 106.21100 1.000 72.30869 197 ASP A CA 1
ATOM 1187 C C . ASP A 1 152 ? 166.14900 193.77800 105.26800 1.000 74.62822 197 ASP A C 1
ATOM 1188 O O . ASP A 1 152 ? 165.69300 192.64600 105.44800 1.000 77.58635 197 ASP A O 1
ATOM 1193 N N . LEU A 1 153 ? 166.94700 194.07900 104.24700 1.000 79.14024 198 LEU A N 1
ATOM 1194 C CA . LEU A 1 153 ? 167.42500 193.08100 103.29800 1.000 78.24461 198 LEU A CA 1
ATOM 1195 C C . LEU A 1 153 ? 168.77400 192.56400 103.78000 1.000 79.04208 198 LEU A C 1
ATOM 1196 O O . LEU A 1 153 ? 169.73100 193.33600 103.90000 1.000 79.04537 198 LEU A O 1
ATOM 1201 N N . VAL A 1 154 ? 168.84700 191.26400 104.05000 1.000 76.85493 199 VAL A N 1
ATOM 1202 C CA . VAL A 1 154 ? 170.00200 190.64900 104.69100 1.000 74.00193 199 VAL A CA 1
ATOM 1203 C C . VAL A 1 154 ? 170.50100 189.50600 103.82100 1.000 74.96961 199 VAL A C 1
ATOM 1204 O O . VAL A 1 154 ? 169.70600 188.72200 103.29300 1.000 76.86594 199 VAL A O 1
ATOM 1208 N N . GLU A 1 155 ? 171.81900 189.41600 103.67000 1.000 81.56130 200 GLU A N 1
ATOM 1209 C CA . GLU A 1 155 ? 172.46600 188.32000 102.96400 1.000 83.93804 200 GLU A CA 1
ATOM 1210 C C . GLU A 1 155 ? 173.24600 187.47500 103.96100 1.000 83.31355 200 GLU A C 1
ATOM 1211 O O . GLU A 1 155 ? 173.99300 188.01200 104.78500 1.000 82.52401 200 GLU A O 1
ATOM 1217 N N . ILE A 1 156 ? 173.07000 186.15800 103.88700 1.000 78.81329 201 ILE A N 1
ATOM 1218 C CA . ILE A 1 156 ? 173.73400 185.21700 104.78100 1.000 79.69706 201 ILE A CA 1
ATOM 1219 C C . ILE A 1 156 ? 174.58000 184.26800 103.94500 1.000 81.32163 201 ILE A C 1
ATOM 1220 O O . ILE A 1 156 ? 174.12000 183.75900 102.91700 1.000 83.64511 201 ILE A O 1
ATOM 1225 N N . LYS A 1 157 ? 175.81700 184.05000 104.37500 1.000 82.00885 202 LYS A N 1
ATOM 1226 C CA . LYS A 1 157 ? 176.72100 183.09300 103.75800 1.000 80.98222 202 LYS A CA 1
ATOM 1227 C C . LYS A 1 157 ? 176.97900 181.94600 104.72700 1.000 78.62680 202 LYS A C 1
ATOM 1228 O O . LYS A 1 157 ? 176.49800 181.94000 105.86200 1.000 77.91446 202 LYS A O 1
ATOM 1234 N N . GLY A 1 158 ? 177.75000 180.96500 104.26700 1.000 78.05162 203 GLY A N 1
ATOM 1235 C CA . GLY A 1 158 ? 178.11300 179.85900 105.13300 1.000 77.55023 203 GLY A CA 1
ATOM 1236 C C . GLY A 1 158 ? 178.96800 180.31500 106.29900 1.000 78.96522 203 GLY A C 1
ATOM 1237 O O . GLY A 1 158 ? 179.81000 181.20600 106.17500 1.000 80.27094 203 GLY A O 1
ATOM 1238 N N . GLY A 1 159 ? 178.74300 179.68800 107.45100 1.000 75.19232 204 GLY A N 1
ATOM 1239 C CA . GLY A 1 159 ? 179.45100 180.04400 108.66000 1.000 73.51910 204 GLY A CA 1
ATOM 1240 C C . GLY A 1 159 ? 178.94000 181.28000 109.36400 1.000 78.31411 204 GLY A C 1
ATOM 1241 O O . GLY A 1 159 ? 179.55500 181.70900 110.34800 1.000 79.73060 204 GLY A O 1
ATOM 1242 N N . ASP A 1 160 ? 177.84200 181.86700 108.89800 1.000 79.10057 205 ASP A N 1
ATOM 1243 C CA . ASP A 1 160 ? 177.28900 183.08100 109.48100 1.000 76.64500 205 ASP A CA 1
ATOM 1244 C C . ASP A 1 160 ? 176.05800 182.74700 110.31100 1.000 77.08284 205 ASP A C 1
ATOM 1245 O O . ASP A 1 160 ? 175.18200 182.00300 109.86000 1.000 78.43356 205 ASP A O 1
ATOM 1250 N N . ARG A 1 161 ? 176.00000 183.29400 111.52100 1.000 73.65282 206 ARG A N 1
ATOM 1251 C CA . ARG A 1 161 ? 174.77100 183.24900 112.29800 1.000 69.58652 206 ARG A CA 1
ATOM 1252 C C . ARG A 1 161 ? 173.69000 184.06500 111.60300 1.000 71.50419 206 ARG A C 1
ATOM 1253 O O . ARG A 1 161 ? 173.95800 185.13000 111.04100 1.000 74.80194 206 ARG A O 1
ATOM 1261 N N . VAL A 1 162 ? 172.46300 183.55800 111.64000 1.000 56.91947 207 VAL A N 1
ATOM 1262 C CA . VAL A 1 162 ? 171.32800 184.25800 111.04800 1.000 55.39577 207 VAL A CA 1
ATOM 1263 C C . VAL A 1 162 ? 170.99100 185.44500 111.94400 1.000 56.34647 207 VAL A C 1
ATOM 1264 O O . VAL A 1 162 ? 170.72900 185.26000 113.14100 1.000 57.80632 207 VAL A O 1
ATOM 1268 N N . PRO A 1 163 ? 170.99400 186.67300 111.41500 1.000 52.18584 208 PRO A N 1
ATOM 1269 C CA . PRO A 1 163 ? 170.86600 187.84600 112.29500 1.000 56.31816 208 PRO A CA 1
ATOM 1270 C C . PRO A 1 163 ? 169.49000 187.99800 112.91300 1.000 57.06545 208 PRO A C 1
ATOM 1271 O O . PRO A 1 163 ? 169.38600 188.45300 114.05800 1.000 61.32958 208 PRO A O 1
ATOM 1275 N N . ALA A 1 164 ? 168.43200 187.65100 112.18800 1.000 50.66921 209 ALA A N 1
ATOM 1276 C CA . ALA A 1 164 ? 167.07300 187.72600 112.70100 1.000 49.98639 209 ALA A CA 1
ATOM 1277 C C . ALA A 1 164 ? 166.23400 186.70100 111.95000 1.000 45.29007 209 ALA A C 1
ATOM 1278 O O . ALA A 1 164 ? 166.75200 185.92100 111.14900 1.000 56.36033 209 ALA A O 1
ATOM 1280 N N . ASP A 1 165 ? 164.93100 186.69600 112.20900 1.000 46.29114 210 ASP A N 1
ATOM 1281 C CA . ASP A 1 165 ? 164.03400 185.84200 111.44400 1.000 43.64286 210 ASP A CA 1
ATOM 1282 C C . ASP A 1 165 ? 163.89300 186.40300 110.03500 1.000 50.32367 210 ASP A C 1
ATOM 1283 O O . ASP A 1 165 ? 163.54500 187.57400 109.85700 1.000 56.19146 210 ASP A O 1
ATOM 1288 N N . LEU A 1 166 ? 164.16500 185.57000 109.03500 1.000 50.64388 211 LEU A N 1
ATOM 1289 C CA . LEU A 1 166 ? 164.26500 186.01300 107.65400 1.000 50.85086 211 LEU A CA 1
ATOM 1290 C C . LEU A 1 166 ? 163.29300 185.24600 106.77000 1.000 58.27251 211 LEU A C 1
ATOM 1291 O O . LEU A 1 166 ? 163.04600 184.05400 106.97100 1.000 63.09488 211 LEU A O 1
ATOM 1296 N N . ARG A 1 167 ? 162.74800 185.95000 105.78400 1.000 71.16024 212 ARG A N 1
ATOM 1297 C CA . ARG A 1 167 ? 161.96000 185.34800 104.71600 1.000 72.14512 212 ARG A CA 1
ATOM 1298 C C . ARG A 1 167 ? 162.82300 185.35400 103.46100 1.000 72.79435 212 ARG A C 1
ATOM 1299 O O . ARG A 1 167 ? 163.07600 186.41300 102.87900 1.000 75.69294 212 ARG A O 1
ATOM 1307 N N . LEU A 1 168 ? 163.27900 184.17500 103.05100 1.000 72.96226 213 LEU A N 1
ATOM 1308 C CA . LEU A 1 168 ? 164.25400 184.09100 101.97300 1.000 73.03565 213 LEU A CA 1
ATOM 1309 C C . LEU A 1 168 ? 163.61800 184.41600 100.62800 1.000 75.36253 213 LEU A C 1
ATOM 1310 O O . LEU A 1 168 ? 162.51900 183.95400 100.31000 1.000 80.06198 213 LEU A O 1
ATOM 1315 N N . ILE A 1 169 ? 164.32500 185.22400 99.83700 1.000 75.31968 214 ILE A N 1
ATOM 1316 C CA . ILE A 1 169 ? 163.90600 185.57800 98.49100 1.000 78.10731 214 ILE A CA 1
ATOM 1317 C C . ILE A 1 169 ? 164.86400 185.03100 97.44000 1.000 82.11247 214 ILE A C 1
ATOM 1318 O O . ILE A 1 169 ? 164.43700 184.62500 96.35400 1.000 82.42337 214 ILE A O 1
ATOM 1323 N N . SER A 1 170 ? 166.16100 185.01900 97.73900 1.000 86.17752 215 SER A N 1
ATOM 1324 C CA . SER A 1 170 ? 167.18200 184.45200 96.87400 1.000 82.47441 215 SER A CA 1
ATOM 1325 C C . SER A 1 170 ? 168.04600 183.50800 97.69400 1.000 84.22516 215 SER A C 1
ATOM 1326 O O . SER A 1 170 ? 168.37500 183.80400 98.84600 1.000 86.77183 215 SER A O 1
ATOM 1329 N N . ALA A 1 171 ? 168.40300 182.37000 97.10400 1.000 86.08842 216 ALA A N 1
ATOM 1330 C CA . ALA A 1 171 ? 169.23400 181.39200 97.79000 1.000 82.17542 216 ALA A CA 1
ATOM 1331 C C . ALA A 1 171 ? 169.98300 180.56300 96.75800 1.000 84.80560 216 ALA A C 1
ATOM 1332 O O . ALA A 1 171 ? 169.48600 180.32500 95.65400 1.000 84.77768 216 ALA A O 1
ATOM 1334 N N . GLN A 1 172 ? 171.18500 180.12200 97.13400 1.000 91.53265 217 GLN A N 1
ATOM 1335 C CA . GLN A 1 172 ? 172.04000 179.31900 96.25500 1.000 90.73764 217 GLN A CA 1
ATOM 1336 C C . GLN A 1 172 ? 172.66900 178.20900 97.09500 1.000 90.00635 217 GLN A C 1
ATOM 1337 O O . GLN A 1 172 ? 173.75500 178.38100 97.65600 1.000 88.27475 217 GLN A O 1
ATOM 1343 N N . GLY A 1 173 ? 171.98700 177.06800 97.16700 1.000 84.07292 218 GLY A N 1
ATOM 1344 C CA . GLY A 1 173 ? 172.47800 175.93800 97.93200 1.000 82.32744 218 GLY A CA 1
ATOM 1345 C C . GLY A 1 173 ? 172.64600 176.23700 99.40700 1.000 83.37151 218 GLY A C 1
ATOM 1346 O O . GLY A 1 173 ? 173.67900 175.91200 100.00000 1.000 83.36907 218 GLY A O 1
ATOM 1347 N N . CYS A 1 174 ? 171.63800 176.86200 100.01000 1.000 79.20845 219 CYS A N 1
ATOM 1348 C CA . CYS A 1 174 ? 171.72300 177.28100 101.40200 1.000 75.81922 219 CYS A CA 1
ATOM 1349 C C . CYS A 1 174 ? 171.32000 176.14300 102.33200 1.000 75.83303 219 CYS A C 1
ATOM 1350 O O . CYS A 1 174 ? 170.29700 175.48400 102.11700 1.000 74.76103 219 CYS A O 1
ATOM 1353 N N . LYS A 1 175 ? 172.13000 175.91100 103.36300 1.000 67.39977 220 LYS A N 1
ATOM 1354 C CA . LYS A 1 175 ? 171.82600 174.93100 104.39700 1.000 64.92728 220 LYS A CA 1
ATOM 1355 C C . LYS A 1 175 ? 172.10900 175.54600 105.75700 1.000 64.30700 220 LYS A C 1
ATOM 1356 O O . LYS A 1 175 ? 173.14500 176.18900 105.94600 1.000 69.84212 220 LYS A O 1
ATOM 1362 N N . VAL A 1 176 ? 171.19200 175.34300 106.69900 1.000 55.33330 221 VAL A N 1
ATOM 1363 C CA . VAL A 1 176 ? 171.30800 175.90400 108.03800 1.000 57.25190 221 VAL A CA 1
ATOM 1364 C C . VAL A 1 176 ? 171.15600 174.79100 109.06200 1.000 61.73553 221 VAL A C 1
ATOM 1365 O O . VAL A 1 176 ? 170.53400 173.75700 108.80000 1.000 56.32441 221 VAL A O 1
ATOM 1369 N N . ASP A 1 177 ? 171.73500 175.01000 110.23900 1.000 57.85426 222 ASP A N 1
ATOM 1370 C CA . ASP A 1 177 ? 171.63600 174.08000 111.35700 1.000 55.88553 222 ASP A CA 1
ATOM 1371 C C . ASP A 1 177 ? 170.54200 174.57500 112.29600 1.000 51.13433 222 ASP A C 1
ATOM 1372 O O . ASP A 1 177 ? 170.70500 175.60000 112.96400 1.000 52.64270 222 ASP A O 1
ATOM 1377 N N . ASN A 1 178 ? 169.42600 173.85000 112.33900 1.000 40.63946 223 ASN A N 1
ATOM 1378 C CA . ASN A 1 178 ? 168.30200 174.18000 113.20300 1.000 35.42052 223 ASN A CA 1
ATOM 1379 C C . ASN A 1 178 ? 168.21200 173.26900 114.41900 1.000 43.07951 223 ASN A C 1
ATOM 1380 O O . ASN A 1 178 ? 167.15500 173.20500 115.05200 1.000 52.50724 223 ASN A O 1
ATOM 1385 N N . SER A 1 179 ? 169.29200 172.56200 114.75300 1.000 41.99196 224 SER A N 1
ATOM 1386 C CA . SER A 1 179 ? 169.23800 171.56900 115.82100 1.000 35.51253 224 SER A CA 1
ATOM 1387 C C . SER A 1 179 ? 168.91800 172.20500 117.16800 1.000 35.10880 224 SER A C 1
ATOM 1388 O O . SER A 1 179 ? 168.16200 171.64000 117.96500 1.000 38.19331 224 SER A O 1
ATOM 1391 N N . SER A 1 180 ? 169.48600 173.37900 117.44500 1.000 45.12755 225 SER A N 1
ATOM 1392 C CA . SER A 1 180 ? 169.22800 174.03500 118.72100 1.000 37.71622 225 SER A CA 1
ATOM 1393 C C . SER A 1 180 ? 167.79000 174.52600 118.83100 1.000 38.76224 225 SER A C 1
ATOM 1394 O O . SER A 1 180 ? 167.21600 174.51800 119.92500 1.000 42.35554 225 SER A O 1
ATOM 1397 N N . LEU A 1 181 ? 167.19100 174.95100 117.72000 1.000 38.08118 226 LEU A N 1
ATOM 1398 C CA . LEU A 1 181 ? 165.85100 175.52100 117.74000 1.000 34.74131 226 LEU A CA 1
ATOM 1399 C C . LEU A 1 181 ? 164.75200 174.50600 117.46000 1.000 36.72776 226 LEU A C 1
ATOM 1400 O O . LEU A 1 181 ? 163.68100 174.59100 118.06700 1.000 54.16814 226 LEU A O 1
ATOM 1405 N N . THR A 1 182 ? 164.98300 173.54900 116.56000 1.000 36.54330 227 THR A N 1
ATOM 1406 C CA . THR A 1 182 ? 163.94700 172.60700 116.16500 1.000 38.15116 227 THR A CA 1
ATOM 1407 C C . THR A 1 182 ? 164.24300 171.16400 116.53900 1.000 40.30238 227 THR A C 1
ATOM 1408 O O . THR A 1 182 ? 163.32300 170.34300 116.52200 1.000 49.96582 227 THR A O 1
ATOM 1412 N N . GLY A 1 183 ? 165.48600 170.83300 116.87200 1.000 35.37241 228 GLY A N 1
ATOM 1413 C CA . GLY A 1 183 ? 165.84500 169.46800 117.18400 1.000 26.33611 228 GLY A CA 1
ATOM 1414 C C . GLY A 1 183 ? 166.19000 168.59800 115.99900 1.000 38.81493 228 GLY A C 1
ATOM 1415 O O . GLY A 1 183 ? 166.22800 167.37300 116.14700 1.000 44.29213 228 GLY A O 1
ATOM 1416 N N . GLU A 1 184 ? 166.44300 169.18600 114.83300 1.000 51.59925 229 GLU A N 1
ATOM 1417 C CA . GLU A 1 184 ? 166.80900 168.44600 113.63200 1.000 48.87632 229 GLU A CA 1
ATOM 1418 C C . GLU A 1 184 ? 168.32600 168.45700 113.48900 1.000 51.33965 229 GLU A C 1
ATOM 1419 O O . GLU A 1 184 ? 168.92900 169.52400 113.33800 1.000 57.46322 229 GLU A O 1
ATOM 1425 N N . SER A 1 185 ? 168.93700 167.27100 113.52600 1.000 47.90286 230 SER A N 1
ATOM 1426 C CA . SER A 1 185 ? 170.39500 167.19300 113.55400 1.000 50.77282 230 SER A CA 1
ATOM 1427 C C . SER A 1 185 ? 171.00900 167.55700 112.20800 1.000 52.36165 230 SER A C 1
ATOM 1428 O O . SER A 1 185 ? 171.98000 168.32000 112.15000 1.000 51.00062 230 SER A O 1
ATOM 1431 N N . GLU A 1 186 ? 170.46900 167.02100 111.12000 1.000 58.17547 231 GLU A N 1
ATOM 1432 C CA . GLU A 1 186 ? 171.06600 167.25100 109.81400 1.000 59.93670 231 GLU A CA 1
ATOM 1433 C C . GLU A 1 186 ? 170.75100 168.66200 109.32200 1.000 59.84033 231 GLU A C 1
ATOM 1434 O O . GLU A 1 186 ? 169.66500 169.18600 109.58800 1.000 59.10078 231 GLU A O 1
ATOM 1440 N N . PRO A 1 187 ? 171.68500 169.30500 108.62100 1.000 68.05612 232 PRO A N 1
ATOM 1441 C CA . PRO A 1 187 ? 171.40900 170.63600 108.06800 1.000 67.01393 232 PRO A CA 1
ATOM 1442 C C . PRO A 1 187 ? 170.25300 170.60000 107.08200 1.000 68.35113 232 PRO A C 1
ATOM 1443 O O . PRO A 1 187 ? 170.08200 169.64000 106.32800 1.000 71.83066 232 PRO A O 1
ATOM 1447 N N . GLN A 1 188 ? 169.46000 171.66500 107.09200 1.000 61.40895 233 GLN A N 1
ATOM 1448 C CA . GLN A 1 188 ? 168.23000 171.74700 106.31900 1.000 60.88639 233 GLN A CA 1
ATOM 1449 C C . GLN A 1 188 ? 168.43300 172.67000 105.12700 1.000 62.82231 233 GLN A C 1
ATOM 1450 O O . GLN A 1 188 ? 168.93200 173.78900 105.28100 1.000 70.91030 233 GLN A O 1
ATOM 1456 N N . SER A 1 189 ? 168.04700 172.19900 103.94500 1.000 67.87807 234 SER A N 1
ATOM 1457 C CA . SER A 1 189 ? 168.14700 173.01900 102.74700 1.000 65.88482 234 SER A CA 1
ATOM 1458 C C . SER A 1 189 ? 167.12800 174.14900 102.79300 1.000 69.54983 234 SER A C 1
ATOM 1459 O O . SER A 1 189 ? 166.01500 173.98500 103.30000 1.000 71.46277 234 SER A O 1
ATOM 1462 N N . ARG A 1 190 ? 167.51700 175.30500 102.26300 1.000 67.89808 235 ARG A N 1
ATOM 1463 C CA . ARG A 1 190 ? 166.67900 176.49500 102.25000 1.000 64.74878 235 ARG A CA 1
ATOM 1464 C C . ARG A 1 190 ? 166.41400 176.90900 100.81000 1.000 70.01160 235 ARG A C 1
ATOM 1465 O O . ARG A 1 190 ? 167.35200 177.05200 100.01900 1.000 74.30257 235 ARG A O 1
ATOM 1473 N N . SER A 1 191 ? 165.14300 177.10600 100.47600 1.000 78.12757 236 SER A N 1
ATOM 1474 C CA . SER A 1 191 ? 164.74200 177.59000 99.16600 1.000 77.51233 236 SER A CA 1
ATOM 1475 C C . SER A 1 191 ? 163.74400 178.72600 99.32100 1.000 81.36810 236 SER A C 1
ATOM 1476 O O . SER A 1 191 ? 163.00200 178.77100 100.30500 1.000 85.90242 236 SER A O 1
ATOM 1479 N N . PRO A 1 192 ? 163.70100 179.65800 98.36700 1.000 79.81957 237 PRO A N 1
ATOM 1480 C CA . PRO A 1 192 ? 162.77300 180.79000 98.49100 1.000 75.77276 237 PRO A CA 1
ATOM 1481 C C . PRO A 1 192 ? 161.36000 180.46500 98.03100 1.000 77.34022 237 PRO A C 1
ATOM 1482 O O . PRO A 1 192 ? 160.75500 181.24700 97.29300 1.000 83.01858 237 PRO A O 1
ATOM 1486 N N . ASP A 1 193 ? 160.81700 179.32900 98.46100 1.000 79.00475 238 ASP A N 1
ATOM 1487 C CA . ASP A 1 193 ? 159.48100 178.91800 98.05700 1.000 79.75674 238 ASP A CA 1
ATOM 1488 C C . ASP A 1 193 ? 158.74100 178.32700 99.24600 1.000 79.94197 238 ASP A C 1
ATOM 1489 O O . ASP A 1 193 ? 159.34300 177.72500 100.13800 1.000 80.95281 238 ASP A O 1
ATOM 1494 N N . PHE A 1 194 ? 157.42300 178.50900 99.24600 1.000 78.99756 239 PHE A N 1
ATOM 1495 C CA . PHE A 1 194 ? 156.58200 177.93400 100.28500 1.000 80.17811 239 PHE A CA 1
ATOM 1496 C C . PHE A 1 194 ? 156.56200 176.41600 100.15500 1.000 81.83043 239 PHE A C 1
ATOM 1497 O O . PHE A 1 194 ? 156.28400 175.87900 99.07900 1.000 85.94013 239 PHE A O 1
ATOM 1505 N N . THR A 1 195 ? 156.85400 175.72500 101.25400 1.000 80.22122 240 THR A N 1
ATOM 1506 C CA . THR A 1 195 ? 156.89700 174.26900 101.26700 1.000 81.47311 240 THR A CA 1
ATOM 1507 C C . THR A 1 195 ? 155.90000 173.65900 102.23900 1.000 83.66716 240 THR A C 1
ATOM 1508 O O . THR A 1 195 ? 155.13700 172.76400 101.85700 1.000 88.85852 240 THR A O 1
ATOM 1512 N N . HIS A 1 196 ? 155.87200 174.12600 103.48400 1.000 81.54355 241 HIS A N 1
ATOM 1513 C CA . HIS A 1 196 ? 155.01900 173.55600 104.51300 1.000 81.88965 241 HIS A CA 1
ATOM 1514 C C . HIS A 1 196 ? 154.20600 174.66100 105.17000 1.000 86.54692 241 HIS A C 1
ATOM 1515 O O . HIS A 1 196 ? 154.62300 175.82100 105.20600 1.000 88.20544 241 HIS A O 1
ATOM 1522 N N . GLU A 1 197 ? 153.03000 174.28800 105.68000 1.000 87.41360 242 GLU A N 1
ATOM 1523 C CA . GLU A 1 197 ? 152.17300 175.25900 106.35400 1.000 88.37570 242 GLU A CA 1
ATOM 1524 C C . GLU A 1 197 ? 152.82300 175.78000 107.63000 1.000 88.18571 242 GLU A C 1
ATOM 1525 O O . GLU A 1 197 ? 152.75400 176.97900 107.92400 1.000 85.93844 242 GLU A O 1
ATOM 1531 N N . ASN A 1 198 ? 153.45000 174.89700 108.39500 1.000 84.58483 243 ASN A N 1
ATOM 1532 C CA . ASN A 1 198 ? 154.08700 175.29600 109.64400 1.000 81.56843 243 ASN A CA 1
ATOM 1533 C C . ASN A 1 198 ? 155.31900 176.14600 109.35000 1.000 82.42931 243 ASN A C 1
ATOM 1534 O O . ASN A 1 198 ? 156.15100 175.75500 108.52400 1.000 82.85457 243 ASN A O 1
ATOM 1539 N N . PRO A 1 199 ? 155.46300 177.31600 109.97800 1.000 77.75705 244 PRO A N 1
ATOM 1540 C CA . PRO A 1 199 ? 156.67800 178.11700 109.75800 1.000 75.39621 244 PRO A CA 1
ATOM 1541 C C . PRO A 1 199 ? 157.95400 177.40300 110.16000 1.000 76.13836 244 PRO A C 1
ATOM 1542 O O . PRO A 1 199 ? 159.00000 177.62600 109.54000 1.000 76.84650 244 PRO A O 1
ATOM 1546 N N . LEU A 1 200 ? 157.90200 176.54900 111.18300 1.000 70.37610 245 LEU A N 1
ATOM 1547 C CA . LEU A 1 200 ? 159.08600 175.82600 111.62500 1.000 72.37901 245 LEU A CA 1
ATOM 1548 C C . LEU A 1 200 ? 159.50100 174.72400 110.66100 1.000 72.00049 245 LEU A C 1
ATOM 1549 O O . LEU A 1 200 ? 160.58900 174.16200 110.82600 1.000 69.55126 245 LEU A O 1
ATOM 1554 N N . GLU A 1 201 ? 158.67300 174.40200 109.66800 1.000 74.42032 246 GLU A N 1
ATOM 1555 C CA . GLU A 1 201 ? 158.98200 173.35200 108.70800 1.000 70.54104 246 GLU A CA 1
ATOM 1556 C C . GLU A 1 201 ? 159.19000 173.85600 107.29000 1.000 73.37764 246 GLU A C 1
ATOM 1557 O O . GLU A 1 201 ? 159.86400 173.18400 106.50700 1.000 76.98086 246 GLU A O 1
ATOM 1563 N N . THR A 1 202 ? 158.63000 175.00900 106.93800 1.000 73.30795 247 THR A N 1
ATOM 1564 C CA . THR A 1 202 ? 158.80300 175.54200 105.59500 1.000 74.62127 247 THR A CA 1
ATOM 1565 C C . THR A 1 202 ? 160.25800 175.93100 105.36100 1.000 73.33142 247 THR A C 1
ATOM 1566 O O . THR A 1 202 ? 160.98400 176.30300 106.28600 1.000 71.07413 247 THR A O 1
ATOM 1570 N N . ARG A 1 203 ? 160.68500 175.83200 104.10500 1.000 72.08642 248 ARG A N 1
ATOM 1571 C CA . ARG A 1 203 ? 162.08200 176.02200 103.74300 1.000 73.09636 248 ARG A CA 1
ATOM 1572 C C . ARG A 1 203 ? 162.41000 177.44300 103.30700 1.000 70.75830 248 ARG A C 1
ATOM 1573 O O . ARG A 1 203 ? 163.55200 177.70400 102.91800 1.000 70.51923 248 ARG A O 1
ATOM 1581 N N . ASN A 1 204 ? 161.45200 178.36500 103.36000 1.000 69.58949 249 ASN A N 1
ATOM 1582 C CA . ASN A 1 204 ? 161.69200 179.74600 102.96300 1.000 71.93168 249 ASN A CA 1
ATOM 1583 C C . ASN A 1 204 ? 161.81400 180.69300 104.15000 1.000 72.41144 249 ASN A C 1
ATOM 1584 O O . ASN A 1 204 ? 161.78000 181.91200 103.96000 1.000 74.95846 249 ASN A O 1
ATOM 1589 N N . ILE A 1 205 ? 161.96000 180.16700 105.36400 1.000 64.53693 250 ILE A N 1
ATOM 1590 C CA . ILE A 1 205 ? 162.13000 180.98400 106.56000 1.000 59.84421 250 ILE A CA 1
ATOM 1591 C C . ILE A 1 205 ? 163.39100 180.53900 107.28600 1.000 57.82614 250 ILE A C 1
ATOM 1592 O O . ILE A 1 205 ? 163.58800 179.34200 107.52000 1.000 66.74552 250 ILE A O 1
ATOM 1597 N N . CYS A 1 206 ? 164.24100 181.50000 107.63400 1.000 56.64365 251 CYS A N 1
ATOM 1598 C CA . CYS A 1 206 ? 165.39900 181.27400 108.48600 1.000 53.47820 251 CYS A CA 1
ATOM 1599 C C . CYS A 1 206 ? 165.17100 181.96300 109.82400 1.000 49.96724 251 CYS A C 1
ATOM 1600 O O . CYS A 1 206 ? 164.58900 183.05000 109.88000 1.000 54.55772 251 CYS A O 1
ATOM 1603 N N . PHE A 1 207 ? 165.62900 181.33100 110.89700 1.000 47.38630 252 PHE A N 1
ATOM 1604 C CA . PHE A 1 207 ? 165.34400 181.79100 112.24600 1.000 43.03752 252 PHE A CA 1
ATOM 1605 C C . PHE A 1 207 ? 166.59500 182.34700 112.90900 1.000 50.22841 252 PHE A C 1
ATOM 1606 O O . PHE A 1 207 ? 167.71300 181.89300 112.65400 1.000 53.41042 252 PHE A O 1
ATOM 1614 N N . PHE A 1 208 ? 166.38300 183.34200 113.76300 1.000 54.90907 253 PHE A N 1
ATOM 1615 C CA . PHE A 1 208 ? 167.45800 183.89300 114.57200 1.000 47.84257 253 PHE A CA 1
ATOM 1616 C C . PHE A 1 208 ? 168.02500 182.82200 115.49600 1.000 55.39051 253 PHE A C 1
ATOM 1617 O O . PHE A 1 208 ? 167.31800 181.90700 115.92900 1.000 59.99283 253 PHE A O 1
ATOM 1625 N N . SER A 1 209 ? 169.32900 182.93300 115.76900 1.000 54.92375 254 SER A N 1
ATOM 1626 C CA . SER A 1 209 ? 170.10800 182.02800 116.61800 1.000 58.58739 254 SER A CA 1
ATOM 1627 C C . SER A 1 209 ? 170.41200 180.69700 115.94300 1.000 59.62365 254 SER A C 1
ATOM 1628 O O . SER A 1 209 ? 170.74000 179.72100 116.62400 1.000 60.14487 254 SER A O 1
ATOM 1631 N N . THR A 1 210 ? 170.30900 180.62600 114.62100 1.000 60.37817 255 THR A N 1
ATOM 1632 C CA . THR A 1 210 ? 170.74600 179.46900 113.85900 1.000 52.16561 255 THR A CA 1
ATOM 1633 C C . THR A 1 210 ? 171.95300 179.84700 113.01200 1.000 55.07216 255 THR A C 1
ATOM 1634 O O . THR A 1 210 ? 172.21000 181.02300 112.74800 1.000 60.32479 255 THR A O 1
ATOM 1638 N N . ASN A 1 211 ? 172.70300 178.83300 112.59400 1.000 64.84945 256 ASN A N 1
ATOM 1639 C CA . ASN A 1 211 ? 173.92800 179.02400 111.83200 1.000 61.79641 256 ASN A CA 1
ATOM 1640 C C . ASN A 1 211 ? 173.73300 178.53800 110.40500 1.000 64.77312 256 ASN A C 1
ATOM 1641 O O . ASN A 1 211 ? 173.26900 177.41400 110.18600 1.000 64.86764 256 ASN A O 1
ATOM 1646 N N . CYS A 1 212 ? 174.08300 179.38500 109.44100 1.000 70.77278 257 CYS A N 1
ATOM 1647 C CA . CYS A 1 212 ? 174.14200 178.95900 108.05100 1.000 71.06698 257 CYS A CA 1
ATOM 1648 C C . CYS A 1 212 ? 175.40300 178.13300 107.83500 1.000 69.97925 257 CYS A C 1
ATOM 1649 O O . CYS A 1 212 ? 176.50400 178.55900 108.19500 1.000 72.46615 257 CYS A O 1
ATOM 1652 N N . VAL A 1 213 ? 175.24000 176.95300 107.24800 1.000 69.01345 258 VAL A N 1
ATOM 1653 C CA . VAL A 1 213 ? 176.32300 175.98900 107.12900 1.000 71.19620 258 VAL A CA 1
ATOM 1654 C C . VAL A 1 213 ? 177.03100 176.09400 105.78400 1.000 76.08343 258 VAL A C 1
ATOM 1655 O O . VAL A 1 213 ? 178.25900 176.03900 105.72300 1.000 77.17690 258 VAL A O 1
ATOM 1659 N N . GLU A 1 214 ? 176.27800 176.26500 104.70100 1.000 80.81392 259 GLU A N 1
ATOM 1660 C CA . GLU A 1 214 ? 176.87100 176.30800 103.37600 1.000 79.41703 259 GLU A CA 1
ATOM 1661 C C . GLU A 1 214 ? 176.00200 177.15500 102.46000 1.000 81.60333 259 GLU A C 1
ATOM 1662 O O . GLU A 1 214 ? 174.84500 177.45100 102.76500 1.000 83.14192 259 GLU A O 1
ATOM 1668 N N . GLY A 1 215 ? 176.58100 177.54000 101.32600 1.000 83.52552 260 GLY A N 1
ATOM 1669 C CA . GLY A 1 215 ? 175.84900 178.31900 100.35400 1.000 82.30299 260 GLY A CA 1
ATOM 1670 C C . GLY A 1 215 ? 175.67400 179.76400 100.79000 1.000 84.51328 260 GLY A C 1
ATOM 1671 O O . GLY A 1 215 ? 176.35700 180.27200 101.68200 1.000 83.94842 260 GLY A O 1
ATOM 1672 N N . THR A 1 216 ? 174.73000 180.42900 100.13100 1.000 84.46934 261 THR A N 1
ATOM 1673 C CA . THR A 1 216 ? 174.41700 181.81500 100.43900 1.000 82.53532 261 THR A CA 1
ATOM 1674 C C . THR A 1 216 ? 172.94800 182.06300 100.13300 1.000 81.35730 261 THR A C 1
ATOM 1675 O O . THR A 1 216 ? 172.32500 181.33900 99.35400 1.000 80.29598 261 THR A O 1
ATOM 1679 N N . ALA A 1 217 ? 172.39900 183.09800 100.76400 1.000 75.70624 262 ALA A N 1
ATOM 1680 C CA . ALA A 1 217 ? 170.99700 183.43600 100.56900 1.000 74.15713 262 ALA A CA 1
ATOM 1681 C C . ALA A 1 217 ? 170.78000 184.90000 100.91400 1.000 77.98039 262 ALA A C 1
ATOM 1682 O O . ALA A 1 217 ? 171.60300 185.53000 101.58200 1.000 77.31684 262 ALA A O 1
ATOM 1684 N N . ARG A 1 218 ? 169.65500 185.43100 100.44200 1.000 79.97611 263 ARG A N 1
ATOM 1685 C CA . ARG A 1 218 ? 169.20400 186.77400 100.77300 1.000 76.80770 263 ARG A CA 1
ATOM 1686 C C . ARG A 1 218 ? 167.76300 186.70300 101.25000 1.000 76.78861 263 ARG A C 1
ATOM 1687 O O . ARG A 1 218 ? 166.97800 185.88900 100.75600 1.000 77.94646 263 ARG A O 1
ATOM 1695 N N . GLY A 1 219 ? 167.41800 187.55900 102.20700 1.000 65.45073 264 GLY A N 1
ATOM 1696 C CA . GLY A 1 219 ? 166.07500 187.53100 102.75500 1.000 64.51859 264 GLY A CA 1
ATOM 1697 C C . GLY A 1 219 ? 165.70800 188.84000 103.41200 1.000 66.07974 264 GLY A C 1
ATOM 1698 O O . GLY A 1 219 ? 166.54200 189.72700 103.60700 1.000 68.65656 264 GLY A O 1
ATOM 1699 N N . ILE A 1 220 ? 164.42800 188.94200 103.75600 1.000 69.65749 265 ILE A N 1
ATOM 1700 C CA . ILE A 1 220 ? 163.86100 190.12700 104.38900 1.000 69.93188 265 ILE A CA 1
ATOM 1701 C C . ILE A 1 220 ? 163.61600 189.82200 105.86000 1.000 71.07191 265 ILE A C 1
ATOM 1702 O O . ILE A 1 220 ? 163.09200 188.75400 106.20100 1.000 71.14277 265 ILE A O 1
ATOM 1707 N N . VAL A 1 221 ? 163.99900 190.75400 106.73000 1.000 61.93966 266 VAL A N 1
ATOM 1708 C CA . VAL A 1 221 ? 163.78100 190.58800 108.16200 1.000 57.71638 266 VAL A CA 1
ATOM 1709 C C . VAL A 1 221 ? 162.28900 190.68300 108.45200 1.000 58.64671 266 VAL A C 1
ATOM 1710 O O . VAL A 1 221 ? 161.64600 191.69600 108.15500 1.000 62.91585 266 VAL A O 1
ATOM 1714 N N . ILE A 1 222 ? 161.73300 189.62600 109.03800 1.000 61.76591 267 ILE A N 1
ATOM 1715 C CA . ILE A 1 222 ? 160.31900 189.59400 109.38200 1.000 57.94214 267 ILE A CA 1
ATOM 1716 C C . ILE A 1 222 ? 160.07700 189.65700 110.88400 1.000 60.75930 267 ILE A C 1
ATOM 1717 O O . ILE A 1 222 ? 158.94400 189.94800 111.29700 1.000 68.30989 267 ILE A O 1
ATOM 1722 N N . ALA A 1 223 ? 161.08800 189.39900 111.70900 1.000 53.97043 268 ALA A N 1
ATOM 1723 C CA . ALA A 1 223 ? 160.95000 189.48300 113.15400 1.000 52.07299 268 ALA A CA 1
ATOM 1724 C C . ALA A 1 223 ? 162.26700 189.96200 113.74100 1.000 56.55672 268 ALA A C 1
ATOM 1725 O O . ALA A 1 223 ? 163.34100 189.56400 113.28400 1.000 58.02038 268 ALA A O 1
ATOM 1727 N N . THR A 1 224 ? 162.17300 190.81300 114.75700 1.000 57.18823 269 THR A N 1
ATOM 1728 C CA . THR A 1 224 ? 163.33700 191.45600 115.34200 1.000 53.55561 269 THR A CA 1
ATOM 1729 C C . THR A 1 224 ? 163.24000 191.39700 116.85900 1.000 53.97583 269 THR A C 1
ATOM 1730 O O . THR A 1 224 ? 162.17400 191.64300 117.42900 1.000 61.18855 269 THR A O 1
ATOM 1734 N N . GLY A 1 225 ? 164.35500 191.06300 117.50300 1.000 51.27725 270 GLY A N 1
ATOM 1735 C CA . GLY A 1 225 ? 164.40600 191.07400 118.95600 1.000 54.98894 270 GLY A CA 1
ATOM 1736 C C . GLY A 1 225 ? 163.46500 190.05800 119.57400 1.000 59.25192 270 GLY A C 1
ATOM 1737 O O . GLY A 1 225 ? 163.47700 188.87200 119.22900 1.000 63.50893 270 GLY A O 1
ATOM 1738 N N . ASP A 1 226 ? 162.63400 190.53100 120.50700 1.000 59.75676 271 ASP A N 1
ATOM 1739 C CA . ASP A 1 226 ? 161.71000 189.67000 121.23700 1.000 58.62031 271 ASP A CA 1
ATOM 1740 C C . ASP A 1 226 ? 160.59400 189.11300 120.36600 1.000 58.15041 271 ASP A C 1
ATOM 1741 O O . ASP A 1 226 ? 159.90200 188.18700 120.80000 1.000 61.15932 271 ASP A O 1
ATOM 1746 N N . SER A 1 227 ? 160.39500 189.65100 119.16500 1.000 53.27308 272 SER A N 1
ATOM 1747 C CA . SER A 1 227 ? 159.37500 189.13300 118.26500 1.000 54.14125 272 SER A CA 1
ATOM 1748 C C . SER A 1 227 ? 159.84100 187.91100 117.48700 1.000 46.35375 272 SER A C 1
ATOM 1749 O O . SER A 1 227 ? 159.02000 187.27400 116.82000 1.000 53.76474 272 SER A O 1
ATOM 1752 N N . THR A 1 228 ? 161.12500 187.57300 117.55500 1.000 47.88261 273 THR A N 1
ATOM 1753 C CA . THR A 1 228 ? 161.63700 186.38500 116.89500 1.000 45.53761 273 THR A CA 1
ATOM 1754 C C . THR A 1 228 ? 161.15200 185.12800 117.61300 1.000 46.52568 273 THR A C 1
ATOM 1755 O O . THR A 1 228 ? 160.61800 185.17700 118.72400 1.000 56.38780 273 THR A O 1
ATOM 1759 N N . VAL A 1 229 ? 161.34500 183.98500 116.95500 1.000 42.96341 274 VAL A N 1
ATOM 1760 C CA . VAL A 1 229 ? 160.93900 182.71200 117.54200 1.000 41.55981 274 VAL A CA 1
ATOM 1761 C C . VAL A 1 229 ? 161.69700 182.45400 118.83700 1.000 43.96974 274 VAL A C 1
ATOM 1762 O O . VAL A 1 229 ? 161.12400 181.98000 119.82400 1.000 51.51892 274 VAL A O 1
ATOM 1766 N N . MET A 1 230 ? 162.99500 182.76500 118.85900 1.000 52.61894 275 MET A N 1
ATOM 1767 C CA . MET A 1 230 ? 163.76800 182.61000 120.08700 1.000 48.01543 275 MET A CA 1
ATOM 1768 C C . MET A 1 230 ? 163.29000 183.56700 121.17200 1.000 51.18296 275 MET A C 1
ATOM 1769 O O . MET A 1 230 ? 163.25300 183.20300 122.35300 1.000 57.85838 275 MET A O 1
ATOM 1774 N N . GLY A 1 231 ? 162.93300 184.79600 120.79700 1.000 47.77839 276 GLY A N 1
ATOM 1775 C CA . GLY A 1 231 ? 162.48700 185.76100 121.78800 1.000 46.38829 276 GLY A CA 1
ATOM 1776 C C . GLY A 1 231 ? 161.18100 185.36700 122.44900 1.000 49.97717 276 GLY A C 1
ATOM 1777 O O . GLY A 1 231 ? 160.98400 185.59800 123.64500 1.000 61.52141 276 GLY A O 1
ATOM 1778 N N . ARG A 1 232 ? 160.27000 184.76700 121.68200 1.000 47.21792 277 ARG A N 1
ATOM 1779 C CA . ARG A 1 232 ? 159.01700 184.29500 122.26000 1.000 49.18921 277 ARG A CA 1
ATOM 1780 C C . ARG A 1 232 ? 159.25400 183.12600 123.20900 1.000 50.90039 277 ARG A C 1
ATOM 1781 O O . ARG A 1 232 ? 158.61100 183.03500 124.26100 1.000 57.45283 277 ARG A O 1
ATOM 1789 N N . ILE A 1 233 ? 160.18000 182.23000 122.86000 1.000 46.33059 278 ILE A N 1
ATOM 1790 C CA . ILE A 1 233 ? 160.56800 181.16300 123.77900 1.000 43.46879 278 ILE A CA 1
ATOM 1791 C C . ILE A 1 233 ? 161.15200 181.75200 125.05500 1.000 48.83998 278 ILE A C 1
ATOM 1792 O O . ILE A 1 233 ? 160.88600 181.26700 126.16100 1.000 53.33547 278 ILE A O 1
ATOM 1797 N N . ALA A 1 234 ? 161.96500 182.80200 124.92000 1.000 49.84235 279 ALA A N 1
ATOM 1798 C CA . ALA A 1 234 ? 162.55700 183.43900 126.09000 1.000 46.83557 279 ALA A CA 1
ATOM 1799 C C . ALA A 1 234 ? 161.49200 184.06800 126.98000 1.000 40.26001 279 ALA A C 1
ATOM 1800 O O . ALA A 1 234 ? 161.56600 183.97200 128.20900 1.000 44.96304 279 ALA A O 1
ATOM 1802 N N . SER A 1 235 ? 160.49700 184.72100 126.37900 1.000 47.43235 280 SER A N 1
ATOM 1803 C CA . SER A 1 235 ? 159.41100 185.29300 127.17100 1.000 47.74621 280 SER A CA 1
ATOM 1804 C C . SER A 1 235 ? 158.60500 184.20100 127.86400 1.000 53.14701 280 SER A C 1
ATOM 1805 O O . SER A 1 235 ? 158.21200 184.35000 129.02900 1.000 58.13473 280 SER A O 1
ATOM 1808 N N . LEU A 1 236 ? 158.35300 183.09200 127.16300 1.000 51.13245 281 LEU A N 1
ATOM 1809 C CA . LEU A 1 236 ? 157.65000 181.96800 127.77100 1.000 39.16427 281 LEU A CA 1
ATOM 1810 C C . LEU A 1 236 ? 158.42300 181.41800 128.96200 1.000 44.70472 281 LEU A C 1
ATOM 1811 O O . LEU A 1 236 ? 157.83700 181.10700 130.00500 1.000 52.62146 281 LEU A O 1
ATOM 1816 N N . THR A 1 237 ? 159.74300 181.28900 128.82100 1.000 43.36473 282 THR A N 1
ATOM 1817 C CA . THR A 1 237 ? 160.57200 180.84100 129.93500 1.000 42.31907 282 THR A CA 1
ATOM 1818 C C . THR A 1 237 ? 160.52000 181.83100 131.09100 1.000 43.52820 282 THR A C 1
ATOM 1819 O O . THR A 1 237 ? 160.41200 181.43300 132.25600 1.000 51.98025 282 THR A O 1
ATOM 1823 N N . SER A 1 238 ? 160.58800 183.12900 130.78600 1.000 55.21534 283 SER A N 1
ATOM 1824 C CA . SER A 1 238 ? 160.61100 184.14700 131.83000 1.000 51.62047 283 SER A CA 1
ATOM 1825 C C . SER A 1 238 ? 159.28200 184.24000 132.56500 1.000 53.72629 283 SER A C 1
ATOM 1826 O O . SER A 1 238 ? 159.24600 184.67400 133.72000 1.000 55.42813 283 SER A O 1
ATOM 1829 N N . GLY A 1 239 ? 158.19000 183.84300 131.92400 1.000 56.71260 284 GLY A N 1
ATOM 1830 C CA . GLY A 1 239 ? 156.89200 183.90400 132.55700 1.000 54.36637 284 GLY A CA 1
ATOM 1831 C C . GLY A 1 239 ? 156.55000 182.73800 133.45800 1.000 54.15448 284 GLY A C 1
ATOM 1832 O O . GLY A 1 239 ? 155.39200 182.61400 133.86800 1.000 55.20719 284 GLY A O 1
ATOM 1833 N N . LEU A 1 240 ? 157.51400 181.88000 133.78200 1.000 53.15348 285 LEU A N 1
ATOM 1834 C CA . LEU A 1 240 ? 157.27100 180.68100 134.57200 1.000 48.60322 285 LEU A CA 1
ATOM 1835 C C . LEU A 1 240 ? 157.72100 180.88000 136.01400 1.000 54.93578 285 LEU A C 1
ATOM 1836 O O . LEU A 1 240 ? 158.73400 181.53400 136.27600 1.000 55.33553 285 LEU A O 1
ATOM 1841 N N . ALA A 1 241 ? 156.96200 180.30400 136.94300 1.000 64.12071 286 ALA A N 1
ATOM 1842 C CA . ALA A 1 241 ? 157.32700 180.33500 138.35100 1.000 61.08819 286 ALA A CA 1
ATOM 1843 C C . ALA A 1 241 ? 158.51700 179.41600 138.62000 1.000 62.32098 286 ALA A C 1
ATOM 1844 O O . ALA A 1 241 ? 158.83200 178.51200 137.84200 1.000 65.21880 286 ALA A O 1
ATOM 1846 N N . VAL A 1 242 ? 159.18200 179.65900 139.74900 1.000 65.21159 287 VAL A N 1
ATOM 1847 C CA . VAL A 1 242 ? 160.38600 178.90500 140.08300 1.000 70.07264 287 VAL A CA 1
ATOM 1848 C C . VAL A 1 242 ? 160.03500 177.50500 140.57400 1.000 71.53219 287 VAL A C 1
ATOM 1849 O O . VAL A 1 242 ? 160.57000 176.50600 140.07900 1.000 75.64512 287 VAL A O 1
ATOM 1853 N N . GLY A 1 243 ? 159.13900 177.40600 141.54300 1.000 61.06002 288 GLY A N 1
ATOM 1854 C CA . GLY A 1 243 ? 158.78900 176.09900 142.08100 1.000 55.42970 288 GLY A CA 1
ATOM 1855 C C . GLY A 1 243 ? 159.64800 175.71100 143.26700 1.000 61.11888 288 GLY A C 1
ATOM 1856 O O . GLY A 1 243 ? 160.78400 176.15500 143.42800 1.000 67.84096 288 GLY A O 1
ATOM 1857 N N . GLN A 1 244 ? 159.09000 174.85300 144.11600 1.000 51.63780 289 GLN A N 1
ATOM 1858 C CA . GLN A 1 244 ? 159.74100 174.43000 145.34800 1.000 51.13708 289 GLN A CA 1
ATOM 1859 C C . GLN A 1 244 ? 160.42400 173.08400 145.14100 1.000 53.60859 289 GLN A C 1
ATOM 1860 O O . GLN A 1 244 ? 159.81200 172.14700 144.61700 1.000 51.19665 289 GLN A O 1
ATOM 1866 N N . THR A 1 245 ? 161.68600 172.99200 145.55600 1.000 47.74731 290 THR A N 1
ATOM 1867 C CA . THR A 1 245 ? 162.41500 171.74000 145.45200 1.000 45.09421 290 THR A CA 1
ATOM 1868 C C . THR A 1 245 ? 161.84800 170.71300 146.43300 1.000 44.58432 290 THR A C 1
ATOM 1869 O O . THR A 1 245 ? 161.25000 171.07700 147.44800 1.000 48.06787 290 THR A O 1
ATOM 1873 N N . PRO A 1 246 ? 162.00000 169.41800 146.13500 1.000 48.84714 291 PRO A N 1
ATOM 1874 C CA . PRO A 1 246 ? 161.48700 168.39400 147.06200 1.000 43.93486 291 PRO A CA 1
ATOM 1875 C C . PRO A 1 246 ? 162.11300 168.44200 148.44600 1.000 41.20364 291 PRO A C 1
ATOM 1876 O O . PRO A 1 246 ? 161.42600 168.15900 149.43400 1.000 44.50011 291 PRO A O 1
ATOM 1880 N N . ILE A 1 247 ? 163.40100 168.77900 148.55200 1.000 37.46105 292 ILE A N 1
ATOM 1881 C CA . ILE A 1 247 ? 164.03900 168.81200 149.86400 1.000 43.35455 292 ILE A CA 1
ATOM 1882 C C . ILE A 1 247 ? 163.52500 169.98800 150.68800 1.000 45.71301 292 ILE A C 1
ATOM 1883 O O . ILE A 1 247 ? 163.43200 169.89900 151.92000 1.000 53.35194 292 ILE A O 1
ATOM 1888 N N . ALA A 1 248 ? 163.17500 171.09800 150.03400 1.000 38.53374 293 ALA A N 1
ATOM 1889 C CA . ALA A 1 248 ? 162.61000 172.23700 150.75100 1.000 37.44562 293 ALA A CA 1
ATOM 1890 C C . ALA A 1 248 ? 161.25900 171.88900 151.36100 1.000 42.02820 293 ALA A C 1
ATOM 1891 O O . ALA A 1 248 ? 160.95500 172.30000 152.48600 1.000 47.17493 293 ALA A O 1
ATOM 1893 N N . ALA A 1 249 ? 160.43700 171.12500 150.63800 1.000 39.78487 294 ALA A N 1
ATOM 1894 C CA . ALA A 1 249 ? 159.16400 170.67200 151.18900 1.000 42.81893 294 ALA A CA 1
ATOM 1895 C C . ALA A 1 249 ? 159.37700 169.76500 152.39500 1.000 44.61454 294 ALA A C 1
ATOM 1896 O O . ALA A 1 249 ? 158.63000 169.83800 153.37900 1.000 50.83928 294 ALA A O 1
ATOM 1898 N N . GLU A 1 250 ? 160.38900 168.89700 152.33500 1.000 38.35035 295 GLU A N 1
ATOM 1899 C CA . GLU A 1 250 ? 160.69200 168.03400 153.47000 1.000 38.33060 295 GLU A CA 1
ATOM 1900 C C . GLU A 1 250 ? 161.13600 168.84500 154.67900 1.000 42.69289 295 GLU A C 1
ATOM 1901 O O . GLU A 1 250 ? 160.72700 168.56100 155.81200 1.000 52.03062 295 GLU A O 1
ATOM 1907 N N . ILE A 1 251 ? 161.97300 169.86000 154.45900 1.000 29.82010 296 ILE A N 1
ATOM 1908 C CA . ILE A 1 251 ? 162.40100 170.71500 155.56200 1.000 35.30368 296 ILE A CA 1
ATOM 1909 C C . ILE A 1 251 ? 161.21000 171.46500 156.14600 1.000 43.43010 296 ILE A C 1
ATOM 1910 O O . ILE A 1 251 ? 161.10000 171.63100 157.36600 1.000 45.98053 296 ILE A O 1
ATOM 1915 N N . GLU A 1 252 ? 160.29100 171.91300 155.28700 1.000 37.57450 297 GLU A N 1
ATOM 1916 C CA . GLU A 1 252 ? 159.09000 172.59300 155.76200 1.000 39.69751 297 GLU A CA 1
ATOM 1917 C C . GLU A 1 252 ? 158.22900 171.67000 156.62000 1.000 36.48980 297 GLU A C 1
ATOM 1918 O O . GLU A 1 252 ? 157.72100 172.07900 157.67300 1.000 47.49398 297 GLU A O 1
ATOM 1924 N N . HIS A 1 253 ? 158.05800 170.41800 156.18800 1.000 28.04687 298 HIS A N 1
ATOM 1925 C CA . HIS A 1 253 ? 157.30000 169.45400 156.98200 1.000 39.09962 298 HIS A CA 1
ATOM 1926 C C . HIS A 1 253 ? 157.97400 169.19200 158.32600 1.000 44.15548 298 HIS A C 1
ATOM 1927 O O . HIS A 1 253 ? 157.30200 169.09300 159.36300 1.000 51.31008 298 HIS A O 1
ATOM 1934 N N . PHE A 1 254 ? 159.30300 169.07000 158.32100 1.000 36.76167 299 PHE A N 1
ATOM 1935 C CA . PHE A 1 254 ? 160.04100 168.87500 159.56500 1.000 35.74634 299 PHE A CA 1
ATOM 1936 C C . PHE A 1 254 ? 159.85000 170.05400 160.51000 1.000 37.36542 299 PHE A C 1
ATOM 1937 O O . PHE A 1 254 ? 159.69200 169.87200 161.72400 1.000 43.75871 299 PHE A O 1
ATOM 1945 N N . ILE A 1 255 ? 159.86200 171.27200 159.96800 1.000 37.80472 300 ILE A N 1
ATOM 1946 C CA . ILE A 1 255 ? 159.63800 172.46000 160.78600 1.000 35.94899 300 ILE A CA 1
ATOM 1947 C C . ILE A 1 255 ? 158.23200 172.45100 161.36700 1.000 43.28002 300 ILE A C 1
ATOM 1948 O O . ILE A 1 255 ? 158.02500 172.82500 162.52700 1.000 50.31481 300 ILE A O 1
ATOM 1953 N N . HIS A 1 256 ? 157.24500 172.02700 160.57600 1.000 41.63824 301 HIS A N 1
ATOM 1954 C CA . HIS A 1 256 ? 155.88500 171.90700 161.09800 1.000 37.02113 301 HIS A CA 1
ATOM 1955 C C . HIS A 1 256 ? 155.83700 170.95100 162.28400 1.000 41.96644 301 HIS A C 1
ATOM 1956 O O . HIS A 1 256 ? 155.25800 171.26800 163.33200 1.000 54.63253 301 HIS A O 1
ATOM 1963 N N . LEU A 1 257 ? 156.44600 169.77100 162.13400 1.000 33.64020 302 LEU A N 1
ATOM 1964 C CA . LEU A 1 257 ? 156.43600 168.78700 163.21500 1.000 42.44401 302 LEU A CA 1
ATOM 1965 C C . LEU A 1 257 ? 157.12000 169.32800 164.46500 1.000 46.27813 302 LEU A C 1
ATOM 1966 O O . LEU A 1 257 ? 156.60700 169.18700 165.58500 1.000 50.12255 302 LEU A O 1
ATOM 1971 N N . ILE A 1 258 ? 158.28500 169.95300 164.28900 1.000 46.29923 303 ILE A N 1
ATOM 1972 C CA . ILE A 1 258 ? 159.03400 170.47100 165.42800 1.000 42.98256 303 ILE A CA 1
ATOM 1973 C C . ILE A 1 258 ? 158.25200 171.57600 166.12600 1.000 37.91099 303 ILE A C 1
ATOM 1974 O O . ILE A 1 258 ? 158.20800 171.63600 167.36000 1.000 44.51858 303 ILE A O 1
ATOM 1979 N N . THR A 1 259 ? 157.62200 172.46200 165.35300 1.000 44.43191 304 THR A N 1
ATOM 1980 C CA . THR A 1 259 ? 156.82000 173.52600 165.94200 1.000 36.72701 304 THR A CA 1
ATOM 1981 C C . THR A 1 259 ? 155.65400 172.95600 166.73500 1.000 40.25193 304 THR A C 1
ATOM 1982 O O . THR A 1 259 ? 155.36100 173.42400 167.84100 1.000 48.84502 304 THR A O 1
ATOM 1986 N N . VAL A 1 260 ? 154.98300 171.93800 166.19300 1.000 36.94901 305 VAL A N 1
ATOM 1987 C CA . VAL A 1 260 ? 153.85900 171.33200 166.90300 1.000 39.12000 305 VAL A CA 1
ATOM 1988 C C . VAL A 1 260 ? 154.32300 170.74200 168.23000 1.000 38.23926 305 VAL A C 1
ATOM 1989 O O . VAL A 1 260 ? 153.71100 170.97300 169.28100 1.000 47.31580 305 VAL A O 1
ATOM 1993 N N . VAL A 1 261 ? 155.42500 169.98700 168.20300 1.000 39.71363 306 VAL A N 1
ATOM 1994 C CA . VAL A 1 261 ? 155.91800 169.35500 169.42700 1.000 41.54394 306 VAL A CA 1
ATOM 1995 C C . VAL A 1 261 ? 156.31300 170.41100 170.45500 1.000 41.12825 306 VAL A C 1
ATOM 1996 O O . VAL A 1 261 ? 155.95900 170.31800 171.64000 1.000 39.47203 306 VAL A O 1
ATOM 2000 N N . ALA A 1 262 ? 157.05100 171.43400 170.01300 1.000 38.76119 307 ALA A N 1
ATOM 2001 C CA . ALA A 1 262 ? 157.52300 172.47100 170.92300 1.000 36.08807 307 ALA A CA 1
ATOM 2002 C C . ALA A 1 262 ? 156.36200 173.22700 171.55000 1.000 36.56083 307 ALA A C 1
ATOM 2003 O O . ALA A 1 262 ? 156.34700 173.46800 172.76200 1.000 41.20397 307 ALA A O 1
ATOM 2005 N N . VAL A 1 263 ? 155.37600 173.61200 170.73700 1.000 44.96644 308 VAL A N 1
ATOM 2006 C CA . VAL A 1 263 ? 154.23700 174.36100 171.25300 1.000 46.64711 308 VAL A CA 1
ATOM 2007 C C . VAL A 1 263 ? 153.43300 173.51100 172.22600 1.000 43.89507 308 VAL A C 1
ATOM 2008 O O . VAL A 1 263 ? 152.99000 174.00000 173.27200 1.000 52.89578 308 VAL A O 1
ATOM 2012 N N . PHE A 1 264 ? 153.23800 172.22700 171.91200 1.000 43.70264 309 PHE A N 1
ATOM 2013 C CA . PHE A 1 264 ? 152.48600 171.36600 172.81700 1.000 44.78320 309 PHE A CA 1
ATOM 2014 C C . PHE A 1 264 ? 153.18500 171.24400 174.16600 1.000 46.45168 309 PHE A C 1
ATOM 2015 O O . PHE A 1 264 ? 152.55700 171.40700 175.22200 1.000 50.01791 309 PHE A O 1
ATOM 2023 N N . LEU A 1 265 ? 154.49400 170.96800 174.15100 1.000 45.41161 310 LEU A N 1
ATOM 2024 C CA . LEU A 1 265 ? 155.24100 170.86500 175.40200 1.000 41.72999 310 LEU A CA 1
ATOM 2025 C C . LEU A 1 265 ? 155.18300 172.17000 176.18800 1.000 49.70245 310 LEU A C 1
ATOM 2026 O O . LEU A 1 265 ? 154.94000 172.17200 177.40400 1.000 53.62486 310 LEU A O 1
ATOM 2031 N N . GLY A 1 266 ? 155.39800 173.29400 175.50100 1.000 42.18406 311 GLY A N 1
ATOM 2032 C CA . GLY A 1 266 ? 155.41100 174.57400 176.18300 1.000 39.83160 311 GLY A CA 1
ATOM 2033 C C . GLY A 1 266 ? 154.07900 174.91100 176.81900 1.000 44.21709 311 GLY A C 1
ATOM 2034 O O . GLY A 1 266 ? 154.03000 175.39000 177.95100 1.000 52.42859 311 GLY A O 1
ATOM 2035 N N . VAL A 1 267 ? 152.97900 174.65000 176.11000 1.000 40.62457 312 VAL A N 1
ATOM 2036 C CA . VAL A 1 267 ? 151.66300 174.97900 176.64900 1.000 42.23380 312 VAL A CA 1
ATOM 2037 C C . VAL A 1 267 ? 151.30800 174.05700 177.81000 1.000 42.72872 312 VAL A C 1
ATOM 2038 O O . VAL A 1 267 ? 150.75100 174.50300 178.82400 1.000 41.67761 312 VAL A O 1
ATOM 2042 N N . THR A 1 268 ? 151.62800 172.76200 177.69500 1.000 44.84468 313 THR A N 1
ATOM 2043 C CA . THR A 1 268 ? 151.33200 171.85200 178.79800 1.000 47.12478 313 THR A CA 1
ATOM 2044 C C . THR A 1 268 ? 152.09700 172.24500 180.05500 1.000 48.37221 313 THR A C 1
ATOM 2045 O O . THR A 1 268 ? 151.53300 172.26000 181.15700 1.000 50.12337 313 THR A O 1
ATOM 2049 N N . PHE A 1 269 ? 153.37400 172.60000 179.91600 1.000 46.63111 314 PHE A N 1
ATOM 2050 C CA . PHE A 1 269 ? 154.12100 172.98900 181.10600 1.000 43.79071 314 PHE A CA 1
ATOM 2051 C C . PHE A 1 269 ? 153.78900 174.39500 181.58700 1.000 38.92613 314 PHE A C 1
ATOM 2052 O O . PHE A 1 269 ? 153.94400 174.67100 182.77600 1.000 46.00862 314 PHE A O 1
ATOM 2060 N N . PHE A 1 270 ? 153.30700 175.27500 180.70900 1.000 37.17618 315 PHE A N 1
ATOM 2061 C CA . PHE A 1 270 ? 152.76000 176.55500 181.14800 1.000 33.91190 315 PHE A CA 1
ATOM 2062 C C . PHE A 1 270 ? 151.54000 176.34400 182.03900 1.000 42.51762 315 PHE A C 1
ATOM 2063 O O . PHE A 1 270 ? 151.41700 176.95200 183.11300 1.000 45.20582 315 PHE A O 1
ATOM 2071 N N . ALA A 1 271 ? 150.63700 175.45600 181.61500 1.000 52.08740 316 ALA A N 1
ATOM 2072 C CA . ALA A 1 271 ? 149.48100 175.12400 182.44100 1.000 43.12930 316 ALA A CA 1
ATOM 2073 C C . ALA A 1 271 ? 149.90400 174.47800 183.75600 1.000 43.93673 316 ALA A C 1
ATOM 2074 O O . ALA A 1 271 ? 149.34900 174.79100 184.81600 1.000 49.11144 316 ALA A O 1
ATOM 2076 N N . LEU A 1 272 ? 150.89000 173.57700 183.70900 1.000 41.90482 317 LEU A N 1
ATOM 2077 C CA . LEU A 1 272 ? 151.37300 172.95100 184.93900 1.000 45.62070 317 LEU A CA 1
ATOM 2078 C C . LEU A 1 272 ? 151.98200 173.97600 185.88900 1.000 40.67089 317 LEU A C 1
ATOM 2079 O O . LEU A 1 272 ? 151.76300 173.91400 187.10300 1.000 45.42362 317 LEU A O 1
ATOM 2084 N N . SER A 1 273 ? 152.75600 174.92200 185.35500 1.000 37.30938 318 SER A N 1
ATOM 2085 C CA . SER A 1 273 ? 153.36000 175.95500 186.18700 1.000 33.89003 318 SER A CA 1
ATOM 2086 C C . SER A 1 273 ? 152.29800 176.83200 186.83300 1.000 38.90574 318 SER A C 1
ATOM 2087 O O . SER A 1 273 ? 152.42900 177.22100 187.99900 1.000 37.79425 318 SER A O 1
ATOM 2090 N N . LEU A 1 274 ? 151.24400 177.16900 186.08600 1.000 47.72547 319 LEU A N 1
ATOM 2091 C CA . LEU A 1 274 ? 150.14700 177.92200 186.68700 1.000 41.23789 319 LEU A CA 1
ATOM 2092 C C . LEU A 1 274 ? 149.45300 177.11400 187.77800 1.000 39.60540 319 LEU A C 1
ATOM 2093 O O . LEU A 1 274 ? 149.08900 177.65900 188.82700 1.000 45.91344 319 LEU A O 1
ATOM 2098 N N . LEU A 1 275 ? 149.25600 175.81300 187.55100 1.000 46.87200 320 LEU A N 1
ATOM 2099 C CA . LEU A 1 275 ? 148.62600 174.97500 188.56900 1.000 44.41340 320 LEU A CA 1
ATOM 2100 C C . LEU A 1 275 ? 149.50800 174.83400 189.80400 1.000 46.49575 320 LEU A C 1
ATOM 2101 O O . LEU A 1 275 ? 149.00300 174.79900 190.93100 1.000 52.85051 320 LEU A O 1
ATOM 2106 N N . LEU A 1 276 ? 150.82700 174.75000 189.61600 1.000 46.59643 321 LEU A N 1
ATOM 2107 C CA . LEU A 1 276 ? 151.74500 174.62500 190.74300 1.000 41.80493 321 LEU A CA 1
ATOM 2108 C C . LEU A 1 276 ? 151.91000 175.92400 191.52000 1.000 44.50222 321 LEU A C 1
ATOM 2109 O O . LEU A 1 276 ? 152.55900 175.91600 192.57000 1.000 50.59414 321 LEU A O 1
ATOM 2114 N N . GLY A 1 277 ? 151.35400 177.03000 191.03400 1.000 49.25362 322 GLY A N 1
ATOM 2115 C CA . GLY A 1 277 ? 151.38600 178.27800 191.76800 1.000 43.55488 322 GLY A CA 1
ATOM 2116 C C . GLY A 1 277 ? 152.65700 179.07500 191.57800 1.000 45.52533 322 GLY A C 1
ATOM 2117 O O . GLY A 1 277 ? 153.33300 179.41800 192.55200 1.000 59.44535 322 GLY A O 1
ATOM 2118 N N . TYR A 1 278 ? 152.99400 179.38400 190.32800 1.000 39.51548 323 TYR A N 1
ATOM 2119 C CA . TYR A 1 278 ? 154.18600 180.16400 190.02200 1.000 34.18073 323 TYR A CA 1
ATOM 2120 C C . TYR A 1 278 ? 153.88000 181.63500 189.77400 1.000 43.35304 323 TYR A C 1
ATOM 2121 O O . TYR A 1 278 ? 154.48100 182.50800 190.40400 1.000 58.55305 323 TYR A O 1
ATOM 2130 N N . GLY A 1 279 ? 152.94800 181.92800 188.87900 1.000 42.51917 324 GLY A N 1
ATOM 2131 C CA . GLY A 1 279 ? 152.67500 183.29900 188.48500 1.000 41.40427 324 GLY A CA 1
ATOM 2132 C C . GLY A 1 279 ? 152.70300 183.39800 186.97500 1.000 49.58514 324 GLY A C 1
ATOM 2133 O O . GLY A 1 279 ? 153.42700 182.67000 186.29300 1.000 62.87116 324 GLY A O 1
ATOM 2134 N N . TRP A 1 280 ? 151.89600 184.31700 186.44200 1.000 49.43120 325 TRP A N 1
ATOM 2135 C CA . TRP A 1 280 ? 151.74600 184.42300 184.99500 1.000 51.58988 325 TRP A CA 1
ATOM 2136 C C . TRP A 1 280 ? 153.05800 184.79400 184.31900 1.000 50.88406 325 TRP A C 1
ATOM 2137 O O . TRP A 1 280 ? 153.38400 184.26500 183.25200 1.000 55.70026 325 TRP A O 1
ATOM 2148 N N . LEU A 1 281 ? 153.82200 185.70500 184.92000 1.000 44.49913 326 LEU A N 1
ATOM 2149 C CA . LEU A 1 281 ? 155.07100 186.14500 184.30700 1.000 47.63165 326 LEU A CA 1
ATOM 2150 C C . LEU A 1 281 ? 156.10200 185.02100 184.28000 1.000 54.02738 326 LEU A C 1
ATOM 2151 O O . LEU A 1 281 ? 156.74700 184.77600 183.25100 1.000 55.02510 326 LEU A O 1
ATOM 2156 N N . GLU A 1 282 ? 156.26600 184.32100 185.40600 1.000 48.85670 327 GLU A N 1
ATOM 2157 C CA . GLU A 1 282 ? 157.17500 183.18100 185.44700 1.000 40.91909 327 GLU A CA 1
ATOM 2158 C C . GLU A 1 282 ? 156.71500 182.07900 184.50400 1.000 41.42141 327 GLU A C 1
ATOM 2159 O O . GLU A 1 282 ? 157.53700 181.41700 183.86400 1.000 46.19928 327 GLU A O 1
ATOM 2165 N N . ALA A 1 283 ? 155.40300 181.86300 184.41100 1.000 44.09646 328 ALA A N 1
ATOM 2166 C CA . ALA A 1 283 ? 154.88400 180.85800 183.49100 1.000 41.59699 328 ALA A CA 1
ATOM 2167 C C . ALA A 1 283 ? 155.16800 181.23200 182.04100 1.000 35.94926 328 ALA A C 1
ATOM 2168 O O . ALA A 1 283 ? 155.47800 180.36200 181.22200 1.000 43.25238 328 ALA A O 1
ATOM 2170 N N . ILE A 1 284 ? 155.07100 182.52000 181.70500 1.000 35.02201 329 ILE A N 1
ATOM 2171 C CA . ILE A 1 284 ? 155.40100 182.97200 180.35500 1.000 40.70716 329 ILE A CA 1
ATOM 2172 C C . ILE A 1 284 ? 156.88000 182.75200 180.06500 1.000 41.91383 329 ILE A C 1
ATOM 2173 O O . ILE A 1 284 ? 157.25800 182.31400 178.96900 1.000 46.88485 329 ILE A O 1
ATOM 2178 N N . ILE A 1 285 ? 157.74000 183.05900 181.03900 1.000 32.81876 330 ILE A N 1
ATOM 2179 C CA . ILE A 1 285 ? 159.17100 182.81600 180.86600 1.000 35.38295 330 ILE A CA 1
ATOM 2180 C C . ILE A 1 285 ? 159.43600 181.32900 180.65200 1.000 36.28211 330 ILE A C 1
ATOM 2181 O O . ILE A 1 285 ? 160.22900 180.94200 179.78300 1.000 33.51985 330 ILE A O 1
ATOM 2186 N N . PHE A 1 286 ? 158.77100 180.47500 181.43600 1.000 35.14983 331 PHE A N 1
ATOM 2187 C CA . PHE A 1 286 ? 158.91700 179.03100 181.27400 1.000 31.43690 331 PHE A CA 1
ATOM 2188 C C . PHE A 1 286 ? 158.47600 178.59000 179.88600 1.000 31.59106 331 PHE A C 1
ATOM 2189 O O . PHE A 1 286 ? 159.13900 177.77000 179.24200 1.000 44.13943 331 PHE A O 1
ATOM 2197 N N . LEU A 1 287 ? 157.34100 179.11300 179.42200 1.000 34.35357 332 LEU A N 1
ATOM 2198 C CA . LEU A 1 287 ? 156.81900 178.75300 178.11000 1.000 32.60584 332 LEU A CA 1
ATOM 2199 C C . LEU A 1 287 ? 157.80400 179.11900 177.00800 1.000 32.15458 332 LEU A C 1
ATOM 2200 O O . LEU A 1 287 ? 158.09600 178.30500 176.12300 1.000 40.13149 332 LEU A O 1
ATOM 2205 N N . ILE A 1 288 ? 158.33700 180.34100 177.05700 1.000 36.99212 333 ILE A N 1
ATOM 2206 C CA . ILE A 1 288 ? 159.28900 180.77100 176.03600 1.000 34.91350 333 ILE A CA 1
ATOM 2207 C C . ILE A 1 288 ? 160.54500 179.91000 176.07900 1.000 35.11335 333 ILE A C 1
ATOM 2208 O O . ILE A 1 288 ? 161.05100 179.47500 175.03700 1.000 41.36475 333 ILE A O 1
ATOM 2213 N N . GLY A 1 289 ? 161.06300 179.64200 177.28000 1.000 42.70428 334 GLY A N 1
ATOM 2214 C CA . GLY A 1 289 ? 162.26300 178.82700 177.38700 1.000 37.36369 334 GLY A CA 1
ATOM 2215 C C . GLY A 1 289 ? 162.06700 177.41800 176.86100 1.000 33.66924 334 GLY A C 1
ATOM 2216 O O . GLY A 1 289 ? 162.91900 176.88900 176.14200 1.000 38.72465 334 GLY A O 1
ATOM 2217 N N . ILE A 1 290 ? 160.93700 176.79600 177.20100 1.000 32.07636 335 ILE A N 1
ATOM 2218 C CA . ILE A 1 290 ? 160.66200 175.43900 176.74400 1.000 40.63642 335 ILE A CA 1
ATOM 2219 C C . ILE A 1 290 ? 160.48700 175.40200 175.23100 1.000 35.71190 335 ILE A C 1
ATOM 2220 O O . ILE A 1 290 ? 160.97600 174.48600 174.56100 1.000 39.63733 335 ILE A O 1
ATOM 2225 N N . ILE A 1 291 ? 159.79200 176.39300 174.66500 1.000 37.06323 336 ILE A N 1
ATOM 2226 C CA . ILE A 1 291 ? 159.61400 176.42400 173.21700 1.000 33.02226 336 ILE A CA 1
ATOM 2227 C C . ILE A 1 291 ? 160.95400 176.59900 172.51400 1.000 32.17451 336 ILE A C 1
ATOM 2228 O O . ILE A 1 291 ? 161.23600 175.93500 171.51000 1.000 40.66774 336 ILE A O 1
ATOM 2233 N N . VAL A 1 292 ? 161.80600 177.48700 173.03100 1.000 37.43904 337 VAL A N 1
ATOM 2234 C CA . VAL A 1 292 ? 163.08700 177.74300 172.38100 1.000 37.27726 337 VAL A CA 1
ATOM 2235 C C . VAL A 1 292 ? 164.00900 176.53400 172.49900 1.000 41.82301 337 VAL A C 1
ATOM 2236 O O . VAL A 1 292 ? 164.75900 176.21900 171.56800 1.000 41.38213 337 VAL A O 1
ATOM 2240 N N . ALA A 1 293 ? 163.96600 175.83300 173.63600 1.000 43.30133 338 ALA A N 1
ATOM 2241 C CA . ALA A 1 293 ? 164.86300 174.70200 173.84600 1.000 31.68070 338 ALA A CA 1
ATOM 2242 C C . ALA A 1 293 ? 164.65300 173.58900 172.83000 1.000 36.72463 338 ALA A C 1
ATOM 2243 O O . ALA A 1 293 ? 165.55900 172.77500 172.62400 1.000 43.66715 338 ALA A O 1
ATOM 2245 N N . ASN A 1 294 ? 163.48600 173.53400 172.18800 1.000 43.34304 339 ASN A N 1
ATOM 2246 C CA . ASN A 1 294 ? 163.23600 172.51600 171.17700 1.000 48.45815 339 ASN A CA 1
ATOM 2247 C C . ASN A 1 294 ? 163.82200 172.87100 169.81800 1.000 44.59182 339 ASN A C 1
ATOM 2248 O O . ASN A 1 294 ? 163.91400 171.99300 168.95400 1.000 49.82987 339 ASN A O 1
ATOM 2253 N N . VAL A 1 295 ? 164.22100 174.12200 169.60900 1.000 43.93817 340 VAL A N 1
ATOM 2254 C CA . VAL A 1 295 ? 164.75600 174.56300 168.32300 1.000 47.21994 340 VAL A CA 1
ATOM 2255 C C . VAL A 1 295 ? 166.18200 174.04600 168.16400 1.000 51.50254 340 VAL A C 1
ATOM 2256 O O . VAL A 1 295 ? 167.06200 174.40400 168.95800 1.000 52.11538 340 VAL A O 1
ATOM 2260 N N . PRO A 1 296 ? 166.45500 173.20600 167.16300 1.000 53.97136 341 PRO A N 1
ATOM 2261 C CA . PRO A 1 296 ? 167.82500 172.70400 166.91300 1.000 51.83663 341 PRO A CA 1
ATOM 2262 C C . PRO A 1 296 ? 168.65400 173.64400 166.03600 1.000 50.05982 341 PRO A C 1
ATOM 2263 O O . PRO A 1 296 ? 168.78000 173.48500 164.82100 1.000 56.60326 341 PRO A O 1
ATOM 2267 N N . GLU A 1 297 ? 169.23700 174.66600 166.66800 1.000 47.72454 342 GLU A N 1
ATOM 2268 C CA . GLU A 1 297 ? 169.93900 175.69500 165.90800 1.000 50.69365 342 GLU A CA 1
ATOM 2269 C C . GLU A 1 297 ? 171.17800 175.15000 165.20900 1.000 53.34428 342 GLU A C 1
ATOM 2270 O O . GLU A 1 297 ? 171.59100 175.69300 164.17900 1.000 60.19073 342 GLU A O 1
ATOM 2276 N N . GLY A 1 298 ? 171.78300 174.09100 165.74300 1.000 46.22403 343 GLY A N 1
ATOM 2277 C CA . GLY A 1 298 ? 172.93800 173.49600 165.09900 1.000 40.79174 343 GLY A CA 1
ATOM 2278 C C . GLY A 1 298 ? 172.62600 172.58700 163.93300 1.000 41.96946 343 GLY A C 1
ATOM 2279 O O . GLY A 1 298 ? 173.53700 172.23000 163.18200 1.000 45.34551 343 GLY A O 1
ATOM 2280 N N . LEU A 1 299 ? 171.35900 172.20400 163.76300 1.000 36.86572 344 LEU A N 1
ATOM 2281 C CA . LEU A 1 299 ? 170.99100 171.32400 162.66000 1.000 37.07292 344 LEU A CA 1
ATOM 2282 C C . LEU A 1 299 ? 170.95900 172.06700 161.33000 1.000 39.80089 344 LEU A C 1
ATOM 2283 O O . LEU A 1 299 ? 171.16700 171.45500 160.27700 1.000 49.20577 344 LEU A O 1
ATOM 2288 N N . LEU A 1 300 ? 170.70700 173.37800 161.35500 1.000 43.59511 345 LEU A N 1
ATOM 2289 C CA . LEU A 1 300 ? 170.71400 174.16700 160.12600 1.000 45.23697 345 LEU A CA 1
ATOM 2290 C C . LEU A 1 300 ? 172.08600 174.13300 159.46100 1.000 41.91086 345 LEU A C 1
ATOM 2291 O O . LEU A 1 300 ? 172.20900 173.83600 158.26300 1.000 48.19682 345 LEU A O 1
ATOM 2296 N N . ALA A 1 301 ? 173.13400 174.41800 160.23700 1.000 38.93157 346 ALA A N 1
ATOM 2297 C CA . ALA A 1 301 ? 174.49200 174.36000 159.71300 1.000 43.65330 346 ALA A CA 1
ATOM 2298 C C . ALA A 1 301 ? 174.85400 172.94800 159.27700 1.000 36.46790 346 ALA A C 1
ATOM 2299 O O . ALA A 1 301 ? 175.54400 172.76100 158.27100 1.000 42.41269 346 ALA A O 1
ATOM 2301 N N . THR A 1 302 ? 174.39500 171.94100 160.02200 1.000 40.63064 347 THR A N 1
ATOM 2302 C CA . THR A 1 302 ? 174.67100 170.55500 159.65700 1.000 37.17923 347 THR A CA 1
ATOM 2303 C C . THR A 1 302 ? 174.08600 170.21700 158.29000 1.000 33.49590 347 THR A C 1
ATOM 2304 O O . THR A 1 302 ? 174.76300 169.62600 157.43800 1.000 40.67189 347 THR A O 1
ATOM 2308 N N . VAL A 1 303 ? 172.82700 170.59400 158.06100 1.000 30.43030 348 VAL A N 1
ATOM 2309 C CA . VAL A 1 303 ? 172.18100 170.31400 156.78300 1.000 31.48921 348 VAL A CA 1
ATOM 2310 C C . VAL A 1 303 ? 172.89000 171.05400 155.65600 1.000 39.76904 348 VAL A C 1
ATOM 2311 O O . VAL A 1 303 ? 173.13800 170.49100 154.57900 1.000 46.13144 348 VAL A O 1
ATOM 2315 N N . THR A 1 304 ? 173.23800 172.32300 155.89000 1.000 41.99715 349 THR A N 1
ATOM 2316 C CA . THR A 1 304 ? 173.93900 173.08900 154.86400 1.000 37.27795 349 THR A CA 1
ATOM 2317 C C . THR A 1 304 ? 175.28200 172.45400 154.51800 1.000 38.48899 349 THR A C 1
ATOM 2318 O O . THR A 1 304 ? 175.64400 172.35300 153.33900 1.000 39.80216 349 THR A O 1
ATOM 2322 N N . VAL A 1 305 ? 176.02600 172.00200 155.53000 1.000 36.01082 350 VAL A N 1
ATOM 2323 C CA . VAL A 1 305 ? 177.33500 171.40200 155.28600 1.000 33.87351 350 VAL A CA 1
ATOM 2324 C C . VAL A 1 305 ? 177.19600 170.07900 154.54400 1.000 34.60566 350 VAL A C 1
ATOM 2325 O O . VAL A 1 305 ? 177.99600 169.77000 153.65600 1.000 40.54812 350 VAL A O 1
ATOM 2329 N N . CYS A 1 306 ? 176.19400 169.26900 154.89500 1.000 32.61039 351 CYS A N 1
ATOM 2330 C CA . CYS A 1 306 ? 175.99100 168.01100 154.18000 1.000 30.31622 351 CYS A CA 1
ATOM 2331 C C . CYS A 1 306 ? 175.65600 168.25600 152.71100 1.000 39.83667 351 CYS A C 1
ATOM 2332 O O . CYS A 1 306 ? 176.19800 167.58600 151.81600 1.000 42.44596 351 CYS A O 1
ATOM 2335 N N . LEU A 1 307 ? 174.77800 169.22700 152.44200 1.000 35.36468 352 LEU A N 1
ATOM 2336 C CA . LEU A 1 307 ? 174.47200 169.57600 151.05800 1.000 37.57180 352 LEU A CA 1
ATOM 2337 C C . LEU A 1 307 ? 175.71600 170.06400 150.32600 1.000 36.62261 352 LEU A C 1
ATOM 2338 O O . LEU A 1 307 ? 175.94200 169.70700 149.16400 1.000 39.50318 352 LEU A O 1
ATOM 2343 N N . THR A 1 308 ? 176.53800 170.87800 150.99200 1.000 39.22635 353 THR A N 1
ATOM 2344 C CA . THR A 1 308 ? 177.75300 171.38700 150.36300 1.000 36.93282 353 THR A CA 1
ATOM 2345 C C . THR A 1 308 ? 178.73500 170.26200 150.05700 1.000 33.30239 353 THR A C 1
ATOM 2346 O O . THR A 1 308 ? 179.39400 170.27000 149.01100 1.000 37.59264 353 THR A O 1
ATOM 2350 N N . LEU A 1 309 ? 178.86000 169.29300 150.96500 1.000 38.84189 354 LEU A N 1
ATOM 2351 C CA . LEU A 1 309 ? 179.75100 168.16400 150.72300 1.000 37.65977 354 LEU A CA 1
ATOM 2352 C C . LEU A 1 309 ? 179.29100 167.35400 149.52000 1.000 42.65843 354 LEU A C 1
ATOM 2353 O O . LEU A 1 309 ? 180.10800 166.96200 148.67500 1.000 47.35629 354 LEU A O 1
ATOM 2358 N N . THR A 1 310 ? 177.98400 167.10400 149.41600 1.000 41.28967 355 THR A N 1
ATOM 2359 C CA . THR A 1 310 ? 177.47800 166.39300 148.24400 1.000 32.52906 355 THR A CA 1
ATOM 2360 C C . THR A 1 310 ? 177.70500 167.19800 146.96700 1.000 28.66518 355 THR A C 1
ATOM 2361 O O . THR A 1 310 ? 178.05900 166.63700 145.92100 1.000 30.27210 355 THR A O 1
ATOM 2365 N N . ALA A 1 311 ? 177.51600 168.51800 147.03600 1.000 34.80106 356 ALA A N 1
ATOM 2366 C CA . ALA A 1 311 ? 177.73800 169.36600 145.86900 1.000 30.89060 356 ALA A CA 1
ATOM 2367 C C . ALA A 1 311 ? 179.19300 169.32600 145.41800 1.000 36.50159 356 ALA A C 1
ATOM 2368 O O . ALA A 1 311 ? 179.47500 169.27400 144.21800 1.000 45.48701 356 ALA A O 1
ATOM 2370 N N . LYS A 1 312 ? 180.13300 169.35700 146.36400 1.000 47.87609 357 LYS A N 1
ATOM 2371 C CA . LYS A 1 312 ? 181.54700 169.29200 146.00100 1.000 39.25539 357 LYS A CA 1
ATOM 2372 C C . LYS A 1 312 ? 181.91000 167.92300 145.44300 1.000 41.62851 357 LYS A C 1
ATOM 2373 O O . LYS A 1 312 ? 182.71400 167.81800 144.50700 1.000 48.60671 357 LYS A O 1
ATOM 2379 N N . ARG A 1 313 ? 181.31900 166.86500 145.99900 1.000 47.55012 358 ARG A N 1
ATOM 2380 C CA . ARG A 1 313 ? 181.53700 165.52900 145.45800 1.000 41.35383 358 ARG A CA 1
ATOM 2381 C C . ARG A 1 313 ? 181.06500 165.44400 144.01300 1.000 49.31511 358 ARG A C 1
ATOM 2382 O O . ARG A 1 313 ? 181.72300 164.82400 143.17100 1.000 54.65774 358 ARG A O 1
ATOM 2390 N N . MET A 1 314 ? 179.92100 166.05900 143.70900 1.000 46.72346 359 MET A N 1
ATOM 2391 C CA . MET A 1 314 ? 179.42800 166.05900 142.33400 1.000 44.40543 359 MET A CA 1
ATOM 2392 C C . MET A 1 314 ? 180.27500 166.95200 141.43300 1.000 40.40623 359 MET A C 1
ATOM 2393 O O . MET A 1 314 ? 180.47900 166.63800 140.25600 1.000 42.32924 359 MET A O 1
ATOM 2398 N N . ALA A 1 315 ? 180.77000 168.07200 141.96400 1.000 45.12266 360 ALA A N 1
ATOM 2399 C CA . ALA A 1 315 ? 181.62300 168.95500 141.17600 1.000 39.80608 360 ALA A CA 1
ATOM 2400 C C . ALA A 1 315 ? 182.94400 168.28700 140.83100 1.000 44.97355 360 ALA A C 1
ATOM 2401 O O . ALA A 1 315 ? 183.55300 168.60700 139.80400 1.000 45.18725 360 ALA A O 1
ATOM 2403 N N . ARG A 1 316 ? 183.39900 167.36300 141.67900 1.000 55.75446 361 ARG A N 1
ATOM 2404 C CA . ARG A 1 316 ? 184.58700 166.57900 141.35900 1.000 50.60626 361 ARG A CA 1
ATOM 2405 C C . ARG A 1 316 ? 184.41100 165.79300 140.06500 1.000 50.60583 361 ARG A C 1
ATOM 2406 O O . ARG A 1 316 ? 185.40100 165.44500 139.41200 1.000 56.67771 361 ARG A O 1
ATOM 2414 N N . LYS A 1 317 ? 183.16800 165.50500 139.67900 1.000 56.04181 362 LYS A N 1
ATOM 2415 C CA . LYS A 1 317 ? 182.86500 164.74000 138.47600 1.000 50.59436 362 LYS A CA 1
ATOM 2416 C C . LYS A 1 317 ? 182.26600 165.61100 137.37300 1.000 48.45719 362 LYS A C 1
ATOM 2417 O O . LYS A 1 317 ? 181.47400 165.13000 136.56000 1.000 57.41067 362 LYS A O 1
ATOM 2423 N N . ASN A 1 318 ? 182.63800 166.89300 137.34200 1.000 49.75733 363 ASN A N 1
ATOM 2424 C CA . ASN A 1 318 ? 182.22500 167.82500 136.28800 1.000 50.18189 363 ASN A CA 1
ATOM 2425 C C . ASN A 1 318 ? 180.70600 167.97700 136.22300 1.000 49.17407 363 ASN A C 1
ATOM 2426 O O . ASN A 1 318 ? 180.12100 168.08200 135.14400 1.000 53.71117 363 ASN A O 1
ATOM 2431 N N . CYS A 1 319 ? 180.06100 168.00200 137.38700 1.000 45.07204 364 CYS A N 1
ATOM 2432 C CA . CYS A 1 319 ? 178.61300 168.17800 137.48800 1.000 45.62844 364 CYS A CA 1
ATOM 2433 C C . CYS A 1 319 ? 178.34900 169.38000 138.39200 1.000 43.84172 364 CYS A C 1
ATOM 2434 O O . CYS A 1 319 ? 178.47300 169.28200 139.61600 1.000 52.84896 364 CYS A O 1
ATOM 2437 N N . LEU A 1 320 ? 177.97900 170.50700 137.79000 1.000 45.72978 365 LEU A N 1
ATOM 2438 C CA . LEU A 1 320 ? 177.83900 171.76800 138.50700 1.000 36.69976 365 LEU A CA 1
ATOM 2439 C C . LEU A 1 320 ? 176.38500 171.97500 138.91600 1.000 40.37750 365 LEU A C 1
ATOM 2440 O O . LEU A 1 320 ? 175.49100 171.97600 138.06500 1.000 47.78738 365 LEU A O 1
ATOM 2445 N N . VAL A 1 321 ? 176.15300 172.15600 140.21400 1.000 39.79426 366 VAL A N 1
ATOM 2446 C CA . VAL A 1 321 ? 174.84200 172.52100 140.74100 1.000 41.62252 366 VAL A CA 1
ATOM 2447 C C . VAL A 1 321 ? 174.85500 174.00400 141.07500 1.000 38.00162 366 VAL A C 1
ATOM 2448 O O . VAL A 1 321 ? 175.80100 174.50400 141.69500 1.000 47.33706 366 VAL A O 1
ATOM 2452 N N . LYS A 1 322 ? 173.80900 174.71000 140.65700 1.000 39.77711 367 LYS A N 1
ATOM 2453 C CA . LYS A 1 322 ? 173.70900 176.14600 140.86600 1.000 43.27060 367 LYS A CA 1
ATOM 2454 C C . LYS A 1 322 ? 173.04000 176.51200 142.18400 1.000 44.65092 367 LYS A C 1
ATOM 2455 O O . LYS A 1 322 ? 172.98400 177.69800 142.52300 1.000 51.42850 367 LYS A O 1
ATOM 2461 N N . ASN A 1 323 ? 172.54000 175.53100 142.93100 1.000 48.91412 368 ASN A N 1
ATOM 2462 C CA . ASN A 1 323 ? 172.03300 175.75200 144.27700 1.000 45.91412 368 ASN A CA 1
ATOM 2463 C C . ASN A 1 323 ? 172.16200 174.45200 145.05500 1.000 45.62581 368 ASN A C 1
ATOM 2464 O O . ASN A 1 323 ? 172.22000 173.36500 144.47600 1.000 53.68185 368 ASN A O 1
ATOM 2469 N N . LEU A 1 324 ? 172.20800 174.57600 146.38300 1.000 49.34565 369 LEU A N 1
ATOM 2470 C CA . LEU A 1 324 ? 172.44700 173.40800 147.22500 1.000 45.45630 369 LEU A CA 1
ATOM 2471 C C . LEU A 1 324 ? 171.25500 172.45900 147.24700 1.000 45.04697 369 LEU A C 1
ATOM 2472 O O . LEU A 1 324 ? 171.43900 171.24600 147.39200 1.000 51.56724 369 LEU A O 1
ATOM 2477 N N . GLU A 1 325 ? 170.03500 172.98300 147.11600 1.000 51.68146 370 GLU A N 1
ATOM 2478 C CA . GLU A 1 325 ? 168.85100 172.13400 147.17300 1.000 47.36918 370 GLU A CA 1
ATOM 2479 C C . GLU A 1 325 ? 168.73600 171.20800 145.96900 1.000 51.72516 370 GLU A C 1
ATOM 2480 O O . GLU A 1 325 ? 168.11200 170.14800 146.07900 1.000 54.01703 370 GLU A O 1
ATOM 2486 N N . ALA A 1 326 ? 169.32300 171.57800 144.83000 1.000 46.28691 371 ALA A N 1
ATOM 2487 C CA . ALA A 1 326 ? 169.28100 170.73800 143.64000 1.000 35.91051 371 ALA A CA 1
ATOM 2488 C C . ALA A 1 326 ? 170.09400 169.46000 143.78600 1.000 35.85011 371 ALA A C 1
ATOM 2489 O O . ALA A 1 326 ? 169.95800 168.56300 142.94900 1.000 40.86416 371 ALA A O 1
ATOM 2491 N N . VAL A 1 327 ? 170.92800 169.35600 144.82200 1.000 46.33595 372 VAL A N 1
ATOM 2492 C CA . VAL A 1 327 ? 171.81400 168.21000 144.97600 1.000 44.65496 372 VAL A CA 1
ATOM 2493 C C . VAL A 1 327 ? 171.05200 166.94100 145.34100 1.000 38.64254 372 VAL A C 1
ATOM 2494 O O . VAL A 1 327 ? 171.60000 165.83900 145.23600 1.000 39.07037 372 VAL A O 1
ATOM 2498 N N . GLU A 1 328 ? 169.79000 167.06900 145.75300 1.000 38.45025 373 GLU A N 1
ATOM 2499 C CA . GLU A 1 328 ? 168.98100 165.94300 146.19600 1.000 36.96710 373 GLU A CA 1
ATOM 2500 C C . GLU A 1 328 ? 167.90700 165.52500 145.19900 1.000 39.74979 373 GLU A C 1
ATOM 2501 O O . GLU A 1 328 ? 167.46100 164.37500 145.24700 1.000 39.95475 373 GLU A O 1
ATOM 2507 N N . THR A 1 329 ? 167.52300 166.40700 144.27300 1.000 35.85942 374 THR A N 1
ATOM 2508 C CA . THR A 1 329 ? 166.29600 166.20900 143.50400 1.000 33.96651 374 THR A CA 1
ATOM 2509 C C . THR A 1 329 ? 166.34700 164.94300 142.65300 1.000 35.05453 374 THR A C 1
ATOM 2510 O O . THR A 1 329 ? 165.32300 164.27600 142.46900 1.000 43.73207 374 THR A O 1
ATOM 2514 N N . LEU A 1 330 ? 167.52100 164.59700 142.11900 1.000 42.05936 375 LEU A N 1
ATOM 2515 C CA . LEU A 1 330 ? 167.61900 163.39800 141.28900 1.000 30.97381 375 LEU A CA 1
ATOM 2516 C C . LEU A 1 330 ? 167.33300 162.13200 142.08600 1.000 33.86037 375 LEU A C 1
ATOM 2517 O O . LEU A 1 330 ? 166.86700 161.13800 141.51900 1.000 41.25331 375 LEU A O 1
ATOM 2522 N N . GLY A 1 331 ? 167.60900 162.14300 143.39000 1.000 33.90836 376 GLY A N 1
ATOM 2523 C CA . GLY A 1 331 ? 167.26000 161.00100 144.21600 1.000 26.34742 376 GLY A CA 1
ATOM 2524 C C . GLY A 1 331 ? 165.76500 160.77800 144.31800 1.000 34.82326 376 GLY A C 1
ATOM 2525 O O . GLY A 1 331 ? 165.30900 159.63600 144.40700 1.000 39.82300 376 GLY A O 1
ATOM 2526 N N . SER A 1 332 ? 164.97400 161.83700 144.28400 1.000 32.61852 377 SER A N 1
ATOM 2527 C CA . SER A 1 332 ? 163.49700 161.79500 144.36600 1.000 33.28555 377 SER A CA 1
ATOM 2528 C C . SER A 1 332 ? 162.79800 161.71500 143.00100 1.000 30.39264 377 SER A C 1
ATOM 2529 O O . SER A 1 332 ? 161.60400 161.62100 143.00500 1.000 43.71952 377 SER A O 1
ATOM 2532 N N . THR A 1 333 ? 163.51500 161.74800 141.88800 1.000 32.90286 378 THR A N 1
ATOM 2533 C CA . THR A 1 333 ? 162.95000 161.77000 140.51000 1.000 34.30483 378 THR A CA 1
ATOM 2534 C C . THR A 1 333 ? 162.26700 160.45100 140.15200 1.000 34.32887 378 THR A C 1
ATOM 2535 O O . THR A 1 333 ? 162.84900 159.43100 140.35800 1.000 44.37043 378 THR A O 1
ATOM 2539 N N . SER A 1 334 ? 161.03200 160.53800 139.71100 1.000 31.48860 379 SER A N 1
ATOM 2540 C CA . SER A 1 334 ? 160.26100 159.37400 139.22900 1.000 34.99204 379 SER A CA 1
ATOM 2541 C C . SER A 1 334 ? 160.23600 159.35100 137.69600 1.000 31.96945 379 SER A C 1
ATOM 2542 O O . SER A 1 334 ? 160.11000 158.28700 137.17200 1.000 42.27478 379 SER A O 1
ATOM 2545 N N . THR A 1 335 ? 160.40100 160.48600 137.02900 1.000 33.13369 380 THR A N 1
ATOM 2546 C CA . THR A 1 335 ? 160.33800 160.60900 135.54900 1.000 32.75518 380 THR A CA 1
ATOM 2547 C C . THR A 1 335 ? 161.44500 161.49300 134.98500 1.000 31.00313 380 THR A C 1
ATOM 2548 O O . THR A 1 335 ? 161.66200 162.56700 135.49100 1.000 26.09209 380 THR A O 1
ATOM 2552 N N . ILE A 1 336 ? 162.09800 160.99400 133.95000 1.000 29.76415 381 ILE A N 1
ATOM 2553 C CA . ILE A 1 336 ? 163.07800 161.81500 133.21900 1.000 32.27459 381 ILE A CA 1
ATOM 2554 C C . ILE A 1 336 ? 162.48300 162.12200 131.84400 1.000 27.82149 381 ILE A C 1
ATOM 2555 O O . ILE A 1 336 ? 162.09300 161.20500 131.18500 1.000 31.87191 381 ILE A O 1
ATOM 2560 N N . CYS A 1 337 ? 162.35400 163.39400 131.50700 1.000 26.01865 382 CYS A N 1
ATOM 2561 C CA . CYS A 1 337 ? 161.94100 163.84300 130.15500 1.000 30.48407 382 CYS A CA 1
ATOM 2562 C C . CYS A 1 337 ? 163.20600 164.36600 129.47700 1.000 34.87311 382 CYS A C 1
ATOM 2563 O O . CYS A 1 337 ? 163.78700 165.29100 129.95500 1.000 45.52458 382 CYS A O 1
ATOM 2566 N N . SER A 1 338 ? 163.64200 163.69800 128.43300 1.000 35.20174 383 SER A N 1
ATOM 2567 C CA . SER A 1 338 ? 164.90800 164.03100 127.75900 1.000 28.83916 383 SER A CA 1
ATOM 2568 C C . SER A 1 338 ? 164.71500 164.42700 126.30100 1.000 35.74014 383 SER A C 1
ATOM 2569 O O . SER A 1 338 ? 163.89200 163.80900 125.66300 1.000 43.50308 383 SER A O 1
ATOM 2584 N N . LYS A 1 340 ? 166.24000 164.64600 122.48400 1.000 27.43594 385 LYS A N 1
ATOM 2585 C CA . LYS A 1 340 ? 167.13800 163.71900 121.77000 1.000 19.53358 385 LYS A CA 1
ATOM 2586 C C . LYS A 1 340 ? 168.36200 164.42600 121.19300 1.000 27.19067 385 LYS A C 1
ATOM 2587 O O . LYS A 1 340 ? 169.42200 164.14700 121.68400 1.000 35.57543 385 LYS A O 1
ATOM 2593 N N . THR A 1 341 ? 168.21000 165.30100 120.21100 1.000 34.90867 386 THR A N 1
ATOM 2594 C CA . THR A 1 341 ? 169.33200 165.91100 119.47100 1.000 20.89467 386 THR A CA 1
ATOM 2595 C C . THR A 1 341 ? 170.20100 166.74000 120.40900 1.000 33.16144 386 THR A C 1
ATOM 2596 O O . THR A 1 341 ? 169.67500 167.64800 121.06300 1.000 32.95662 386 THR A O 1
ATOM 2600 N N . GLY A 1 342 ? 171.47500 166.40400 120.46200 1.000 22.75100 387 GLY A N 1
ATOM 2601 C CA . GLY A 1 342 ? 172.42200 167.09900 121.31700 1.000 14.97374 387 GLY A CA 1
ATOM 2602 C C . GLY A 1 342 ? 172.41700 166.64800 122.75100 1.000 31.52711 387 GLY A C 1
ATOM 2603 O O . GLY A 1 342 ? 173.29200 167.03300 123.44600 1.000 39.97051 387 GLY A O 1
ATOM 2604 N N . THR A 1 343 ? 171.46200 165.85300 123.17600 1.000 31.16771 388 THR A N 1
ATOM 2605 C CA . THR A 1 343 ? 171.32000 165.47200 124.59200 1.000 31.98241 388 THR A CA 1
ATOM 2606 C C . THR A 1 343 ? 171.57900 163.97400 124.67900 1.000 31.24778 388 THR A C 1
ATOM 2607 O O . THR A 1 343 ? 172.58600 163.61800 125.20000 1.000 38.19680 388 THR A O 1
ATOM 2611 N N . LEU A 1 344 ? 170.72900 163.15800 124.10200 1.000 30.14705 389 LEU A N 1
ATOM 2612 C CA . LEU A 1 344 ? 170.92100 161.69000 124.06000 1.000 29.09644 389 LEU A CA 1
ATOM 2613 C C . LEU A 1 344 ? 171.86200 161.37000 122.90000 1.000 28.32488 389 LEU A C 1
ATOM 2614 O O . LEU A 1 344 ? 172.48900 160.36500 122.92000 1.000 36.11349 389 LEU A O 1
ATOM 2619 N N . THR A 1 345 ? 171.92900 162.25500 121.93900 1.000 32.62152 390 THR A N 1
ATOM 2620 C CA . THR A 1 345 ? 172.70800 162.06200 120.70800 1.000 32.98558 390 THR A CA 1
ATOM 2621 C C . THR A 1 345 ? 173.86400 163.05000 120.70300 1.000 22.14695 390 THR A C 1
ATOM 2622 O O . THR A 1 345 ? 173.80500 164.00300 121.40400 1.000 37.08705 390 THR A O 1
ATOM 2626 N N . GLN A 1 346 ? 174.88100 162.75700 119.93400 1.000 34.79668 391 GLN A N 1
ATOM 2627 C CA . GLN A 1 346 ? 176.09000 163.60000 119.80300 1.000 35.38044 391 GLN A CA 1
ATOM 2628 C C . GLN A 1 346 ? 175.79700 164.82300 118.95400 1.000 39.74666 391 GLN A C 1
ATOM 2629 O O . GLN A 1 346 ? 176.56500 165.74200 119.04900 1.000 43.55325 391 GLN A O 1
ATOM 2635 N N . ASN A 1 347 ? 174.69600 164.83500 118.20300 1.000 41.30764 392 ASN A N 1
ATOM 2636 C CA . ASN A 1 347 ? 174.40100 165.95000 117.29900 1.000 33.44504 392 ASN A CA 1
ATOM 2637 C C . ASN A 1 347 ? 175.53700 166.15200 116.29800 1.000 42.20134 392 ASN A C 1
ATOM 2638 O O . ASN A 1 347 ? 175.96700 167.27500 116.02700 1.000 46.02704 392 ASN A O 1
ATOM 2643 N N . ARG A 1 348 ? 176.03400 165.04800 115.75000 1.000 43.51466 393 ARG A N 1
ATOM 2644 C CA . ARG A 1 348 ? 177.15500 165.08100 114.82300 1.000 41.18286 393 ARG A CA 1
ATOM 2645 C C . ARG A 1 348 ? 177.02300 163.91100 113.86200 1.000 42.26087 393 ARG A C 1
ATOM 2646 O O . ARG A 1 348 ? 176.81500 162.77600 114.29700 1.000 50.59431 393 ARG A O 1
ATOM 2654 N N . MET A 1 349 ? 177.13100 164.19100 112.56700 1.000 53.43742 394 MET A N 1
ATOM 2655 C CA . MET A 1 349 ? 177.06800 163.13700 111.56400 1.000 46.89546 394 MET A CA 1
ATOM 2656 C C . MET A 1 349 ? 178.27200 162.21400 111.70600 1.000 47.55937 394 MET A C 1
ATOM 2657 O O . MET A 1 349 ? 179.42000 162.66900 111.70200 1.000 48.95031 394 MET A O 1
ATOM 2662 N N . THR A 1 350 ? 178.01000 160.91600 111.83900 1.000 41.49799 395 THR A N 1
ATOM 2663 C CA . THR A 1 350 ? 179.05300 159.93900 112.11500 1.000 37.14687 395 THR A CA 1
ATOM 2664 C C . THR A 1 350 ? 178.83000 158.70000 111.26200 1.000 40.52476 395 THR A C 1
ATOM 2665 O O . THR A 1 350 ? 177.69100 158.27400 111.06200 1.000 44.67632 395 THR A O 1
ATOM 2669 N N . VAL A 1 351 ? 179.92800 158.12600 110.76200 1.000 49.59156 396 VAL A N 1
ATOM 2670 C CA . VAL A 1 351 ? 179.84500 156.90200 109.97400 1.000 47.81668 396 VAL A CA 1
ATOM 2671 C C . VAL A 1 351 ? 179.30200 155.77400 110.83700 1.000 45.64462 396 VAL A C 1
ATOM 2672 O O . VAL A 1 351 ? 179.78100 155.53400 111.95200 1.000 48.48798 396 VAL A O 1
ATOM 2676 N N . ALA A 1 352 ? 178.29600 155.07000 110.31900 1.000 54.47899 397 ALA A N 1
ATOM 2677 C CA . ALA A 1 352 ? 177.62000 154.01400 111.05700 1.000 54.58132 397 ALA A CA 1
ATOM 2678 C C . ALA A 1 352 ? 177.76200 152.63100 110.44000 1.000 62.09003 397 ALA A C 1
ATOM 2679 O O . ALA A 1 352 ? 177.86000 151.65300 111.18300 1.000 62.89873 397 ALA A O 1
ATOM 2681 N N . HIS A 1 353 ? 177.78200 152.51700 109.11400 1.000 66.63457 398 HIS A N 1
ATOM 2682 C CA . HIS A 1 353 ? 177.82400 151.21400 108.46800 1.000 60.29389 398 HIS A CA 1
ATOM 2683 C C . HIS A 1 353 ? 178.68400 151.28400 107.21600 1.000 66.06091 398 HIS A C 1
ATOM 2684 O O . HIS A 1 353 ? 178.89600 152.35300 106.63900 1.000 67.50561 398 HIS A O 1
ATOM 2691 N N . MET A 1 354 ? 179.17900 150.11900 106.80700 1.000 74.17686 399 MET A N 1
ATOM 2692 C CA . MET A 1 354 ? 179.93700 149.96400 105.57500 1.000 70.19737 399 MET A CA 1
ATOM 2693 C C . MET A 1 354 ? 179.44400 148.72500 104.84700 1.000 73.71959 399 MET A C 1
ATOM 2694 O O . MET A 1 354 ? 178.93600 147.78800 105.46400 1.000 75.26110 399 MET A O 1
ATOM 2699 N N . TRP A 1 355 ? 179.60200 148.72700 103.52500 1.000 86.55064 400 TRP A N 1
ATOM 2700 C CA . TRP A 1 355 ? 179.25000 147.56500 102.70900 1.000 85.44975 400 TRP A CA 1
ATOM 2701 C C . TRP A 1 355 ? 180.34600 147.35500 101.67100 1.000 85.93591 400 TRP A C 1
ATOM 2702 O O . TRP A 1 355 ? 180.42800 148.09700 100.68900 1.000 89.10396 400 TRP A O 1
ATOM 2713 N N . PHE A 1 356 ? 181.18600 146.34800 101.89700 1.000 86.37245 401 PHE A N 1
ATOM 2714 C CA . PHE A 1 356 ? 182.15700 145.91200 100.90600 1.000 89.38815 401 PHE A CA 1
ATOM 2715 C C . PHE A 1 356 ? 182.43100 144.43100 101.11900 1.000 92.64878 401 PHE A C 1
ATOM 2716 O O . PHE A 1 356 ? 182.23000 143.89600 102.21200 1.000 90.84630 401 PHE A O 1
ATOM 2724 N N . ASP A 1 357 ? 182.88700 143.77400 100.05000 1.000 96.45585 402 ASP A N 1
ATOM 2725 C CA . ASP A 1 357 ? 183.12500 142.32800 100.04700 1.000 94.39277 402 ASP A CA 1
ATOM 2726 C C . ASP A 1 357 ? 181.85100 141.55900 100.38800 1.000 95.55630 402 ASP A C 1
ATOM 2727 O O . ASP A 1 357 ? 181.88500 140.55600 101.10400 1.000 97.56887 402 ASP A O 1
ATOM 2732 N N . MET A 1 358 ? 180.71600 142.04200 99.87900 1.000 95.99696 403 MET A N 1
ATOM 2733 C CA . MET A 1 358 ? 179.40200 141.44500 100.11500 1.000 97.60988 403 MET A CA 1
ATOM 2734 C C . MET A 1 358 ? 179.05300 141.37600 101.59700 1.000 99.48152 403 MET A C 1
ATOM 2735 O O . MET A 1 358 ? 178.21600 140.56500 102.00300 1.000 99.74036 403 MET A O 1
ATOM 2740 N N . THR A 1 359 ? 179.67900 142.21500 102.41700 1.000 89.98601 404 THR A N 1
ATOM 2741 C CA . THR A 1 359 ? 179.51300 142.16500 103.86000 1.000 87.81915 404 THR A CA 1
ATOM 2742 C C . THR A 1 359 ? 179.14000 143.54300 104.38500 1.000 84.09656 404 THR A C 1
ATOM 2743 O O . THR A 1 359 ? 179.59300 144.56600 103.86800 1.000 88.54209 404 THR A O 1
ATOM 2747 N N . VAL A 1 360 ? 178.30700 143.55500 105.42000 1.000 77.71562 405 VAL A N 1
ATOM 2748 C CA . VAL A 1 360 ? 177.90900 144.77900 106.10300 1.000 79.94380 405 VAL A CA 1
ATOM 2749 C C . VAL A 1 360 ? 178.69800 144.86800 107.40100 1.000 79.40927 405 VAL A C 1
ATOM 2750 O O . VAL A 1 360 ? 178.60800 143.97700 108.25400 1.000 81.23118 405 VAL A O 1
ATOM 2754 N N . TYR A 1 361 ? 179.46700 145.93900 107.55400 1.000 73.66174 406 TYR A N 1
ATOM 2755 C CA . TYR A 1 361 ? 180.29300 146.15400 108.73100 1.000 75.43297 406 TYR A CA 1
ATOM 2756 C C . TYR A 1 361 ? 179.73000 147.30600 109.55000 1.000 74.92150 406 TYR A C 1
ATOM 2757 O O . TYR A 1 361 ? 179.26600 148.30600 108.99600 1.000 78.36249 406 TYR A O 1
ATOM 2766 N N . GLU A 1 362 ? 179.76700 147.15500 110.86900 1.000 72.05851 407 GLU A N 1
ATOM 2767 C CA . GLU A 1 362 ? 179.23400 148.14800 111.78900 1.000 66.55623 407 GLU A CA 1
ATOM 2768 C C . GLU A 1 362 ? 180.38800 148.95300 112.37100 1.000 71.99873 407 GLU A C 1
ATOM 2769 O O . GLU A 1 362 ? 181.27100 148.39200 113.02900 1.000 74.62143 407 GLU A O 1
ATOM 2775 N N . ALA A 1 363 ? 180.37800 150.25900 112.12900 1.000 61.91885 408 ALA A N 1
ATOM 2776 C CA . ALA A 1 363 ? 181.43100 151.12200 112.63400 1.000 63.28714 408 ALA A CA 1
ATOM 2777 C C . ALA A 1 363 ? 181.21000 151.44000 114.10900 1.000 63.56742 408 ALA A C 1
ATOM 2778 O O . ALA A 1 363 ? 180.11300 151.28300 114.65300 1.000 61.39641 408 ALA A O 1
ATOM 2780 N N . ASP A 1 364 ? 182.28100 151.89000 114.75600 1.000 60.67430 409 ASP A N 1
ATOM 2781 C CA . ASP A 1 364 ? 182.24300 152.30100 116.15500 1.000 54.20550 409 ASP A CA 1
ATOM 2782 C C . ASP A 1 364 ? 181.88000 153.78100 116.20300 1.000 60.58419 409 ASP A C 1
ATOM 2783 O O . ASP A 1 364 ? 182.67900 154.63600 115.81000 1.000 61.96583 409 ASP A O 1
ATOM 2788 N N . THR A 1 365 ? 180.67500 154.08200 116.68000 1.000 52.45691 410 THR A N 1
ATOM 2789 C CA . THR A 1 365 ? 180.15600 155.44300 116.67900 1.000 53.13549 410 THR A CA 1
ATOM 2790 C C . THR A 1 365 ? 180.43800 156.19800 117.97100 1.000 50.28723 410 THR A C 1
ATOM 2791 O O . THR A 1 365 ? 180.02000 157.35300 118.09700 1.000 53.88845 410 THR A O 1
ATOM 2795 N N . THR A 1 366 ? 181.12600 155.58300 118.92800 1.000 49.36924 411 THR A N 1
ATOM 2796 C CA . THR A 1 366 ? 181.41700 156.24800 120.18900 1.000 49.47952 411 THR A CA 1
ATOM 2797 C C . THR A 1 366 ? 182.45000 157.35200 119.99400 1.000 50.39245 411 THR A C 1
ATOM 2798 O O . THR A 1 366 ? 183.27700 157.30900 119.08000 1.000 57.75237 411 THR A O 1
ATOM 2802 N N . GLU A 1 367 ? 182.38900 158.35800 120.86900 1.000 51.83514 412 GLU A N 1
ATOM 2803 C CA . GLU A 1 367 ? 183.30600 159.48900 120.76500 1.000 54.32897 412 GLU A CA 1
ATOM 2804 C C . GLU A 1 367 ? 184.74100 159.07800 121.07400 1.000 58.28027 412 GLU A C 1
ATOM 2805 O O . GLU A 1 367 ? 185.67700 159.52500 120.40300 1.000 64.33153 412 GLU A O 1
ATOM 2811 N N . GLU A 1 368 ? 184.93600 158.22800 122.08200 1.000 67.23780 413 GLU A N 1
ATOM 2812 C CA . GLU A 1 368 ? 186.26300 157.80700 122.50700 1.000 65.97648 413 GLU A CA 1
ATOM 2813 C C . GLU A 1 368 ? 186.71000 156.50900 121.84900 1.000 68.10758 413 GLU A C 1
ATOM 2814 O O . GLU A 1 368 ? 187.78600 156.00200 122.17900 1.000 69.54009 413 GLU A O 1
ATOM 2820 N N . GLN A 1 369 ? 185.90900 155.96300 120.93100 1.000 60.77681 414 GLN A N 1
ATOM 2821 C CA . GLN A 1 369 ? 186.20900 154.69400 120.26500 1.000 62.75113 414 GLN A CA 1
ATOM 2822 C C . GLN A 1 369 ? 186.38500 153.56700 121.28100 1.000 63.80049 414 GLN A C 1
ATOM 2823 O O . GLN A 1 369 ? 187.39900 152.86600 121.30400 1.000 65.18871 414 GLN A O 1
ATOM 2829 N N . THR A 1 370 ? 185.37300 153.39400 122.12700 1.000 65.47555 415 THR A N 1
ATOM 2830 C CA . THR A 1 370 ? 185.36300 152.37800 123.17300 1.000 67.35818 415 THR A CA 1
ATOM 2831 C C . THR A 1 370 ? 184.34900 151.28000 122.86800 1.000 68.16258 415 THR A C 1
ATOM 2832 O O . THR A 1 370 ? 183.66600 150.77800 123.76200 1.000 68.70615 415 THR A O 1
ATOM 2836 N N . GLY A 1 371 ? 184.23900 150.89900 121.59900 1.000 63.50467 416 GLY A N 1
ATOM 2837 C CA . GLY A 1 371 ? 183.26400 149.90700 121.19400 1.000 64.28411 416 GLY A CA 1
ATOM 2838 C C . GLY A 1 371 ? 183.85700 148.73800 120.43600 1.000 69.45456 416 GLY A C 1
ATOM 2839 O O . GLY A 1 371 ? 184.97500 148.30200 120.72300 1.000 66.97845 416 GLY A O 1
ATOM 2840 N N . LYS A 1 372 ? 183.11500 148.22500 119.45900 1.000 75.80120 417 LYS A N 1
ATOM 2841 C CA . LYS A 1 372 ? 183.51500 147.04800 118.70100 1.000 77.12511 417 LYS A CA 1
ATOM 2842 C C . LYS A 1 372 ? 184.09500 147.46500 117.35700 1.000 79.10219 417 LYS A C 1
ATOM 2843 O O . LYS A 1 372 ? 183.50900 148.29300 116.65100 1.000 78.68118 417 LYS A O 1
ATOM 2849 N N . THR A 1 373 ? 185.24200 146.89100 117.00800 1.000 82.07998 418 THR A N 1
ATOM 2850 C CA . THR A 1 373 ? 185.86200 147.13900 115.71800 1.000 79.52465 418 THR A CA 1
ATOM 2851 C C . THR A 1 373 ? 185.24600 146.23100 114.65600 1.000 75.98536 418 THR A C 1
ATOM 2852 O O . THR A 1 373 ? 184.37200 145.40600 114.93300 1.000 79.04345 418 THR A O 1
ATOM 2856 N N . PHE A 1 374 ? 185.70600 146.38700 113.41800 1.000 74.45777 419 PHE A N 1
ATOM 2857 C CA . PHE A 1 374 ? 185.25200 145.57500 112.29900 1.000 77.81228 419 PHE A CA 1
ATOM 2858 C C . PHE A 1 374 ? 186.46700 144.97500 111.60200 1.000 78.21041 419 PHE A C 1
ATOM 2859 O O . PHE A 1 374 ? 187.61600 145.27000 111.94300 1.000 80.50306 419 PHE A O 1
ATOM 2867 N N . THR A 1 375 ? 186.20800 144.11800 110.61700 1.000 78.51175 420 THR A N 1
ATOM 2868 C CA . THR A 1 375 ? 187.28000 143.40900 109.92900 1.000 79.86488 420 THR A CA 1
ATOM 2869 C C . THR A 1 375 ? 188.04700 144.36800 109.02700 1.000 79.68561 420 THR A C 1
ATOM 2870 O O . THR A 1 375 ? 187.46700 144.98700 108.12900 1.000 84.55249 420 THR A O 1
ATOM 2874 N N . LYS A 1 376 ? 189.35200 144.48700 109.26100 1.000 77.96965 421 LYS A N 1
ATOM 2875 C CA . LYS A 1 376 ? 190.21900 145.39200 108.51600 1.000 80.84174 421 LYS A CA 1
ATOM 2876 C C . LYS A 1 376 ? 191.42100 144.64600 107.95500 1.000 82.96977 421 LYS A C 1
ATOM 2877 O O . LYS A 1 376 ? 192.54400 145.15900 107.94200 1.000 82.22744 421 LYS A O 1
ATOM 2883 N N . SER A 1 377 ? 191.20600 143.42000 107.48400 1.000 90.33806 422 SER A N 1
ATOM 2884 C CA . SER A 1 377 ? 192.28200 142.61300 106.92400 1.000 88.02958 422 SER A CA 1
ATOM 2885 C C . SER A 1 377 ? 192.30800 142.61900 105.40400 1.000 90.38731 422 SER A C 1
ATOM 2886 O O . SER A 1 377 ? 193.39200 142.56600 104.81600 1.000 92.87871 422 SER A O 1
ATOM 2889 N N . SER A 1 378 ? 191.14500 142.68000 104.75900 1.000 90.52838 423 SER A N 1
ATOM 2890 C CA . SER A 1 378 ? 191.09600 142.72500 103.30500 1.000 90.12082 423 SER A CA 1
ATOM 2891 C C . SER A 1 378 ? 191.70000 144.02500 102.79200 1.000 90.86296 423 SER A C 1
ATOM 2892 O O . SER A 1 378 ? 191.56700 145.08100 103.41600 1.000 92.34431 423 SER A O 1
ATOM 2895 N N . ASP A 1 379 ? 192.37400 143.94600 101.64300 1.000 94.96289 424 ASP A N 1
ATOM 2896 C CA . ASP A 1 379 ? 192.90900 145.14700 101.01800 1.000 93.76342 424 ASP A CA 1
ATOM 2897 C C . ASP A 1 379 ? 191.82900 145.98100 100.34400 1.000 95.31014 424 ASP A C 1
ATOM 2898 O O . ASP A 1 379 ? 192.09300 147.13300 99.97800 1.000 99.90530 424 ASP A O 1
ATOM 2903 N N . THR A 1 380 ? 190.62300 145.43200 100.17600 1.000 91.18700 425 THR A N 1
ATOM 2904 C CA . THR A 1 380 ? 189.49400 146.25600 99.76100 1.000 91.15275 425 THR A CA 1
ATOM 2905 C C . THR A 1 380 ? 189.20200 147.32800 100.80000 1.000 91.35407 425 THR A C 1
ATOM 2906 O O . THR A 1 380 ? 188.85500 148.46200 100.45400 1.000 93.42716 425 THR A O 1
ATOM 2910 N N . TRP A 1 381 ? 189.33800 146.98600 102.08400 1.000 81.16688 426 TRP A N 1
ATOM 2911 C CA . TRP A 1 381 ? 189.20200 147.99300 103.12900 1.000 82.43436 426 TRP A CA 1
ATOM 2912 C C . TRP A 1 381 ? 190.27200 149.06700 103.00000 1.000 81.66612 426 TRP A C 1
ATOM 2913 O O . TRP A 1 381 ? 189.99500 150.25400 103.19900 1.000 84.20985 426 TRP A O 1
ATOM 2924 N N . PHE A 1 382 ? 191.50600 148.67100 102.67800 1.000 83.38159 427 PHE A N 1
ATOM 2925 C CA . PHE A 1 382 ? 192.56200 149.65500 102.47600 1.000 85.55765 427 PHE A CA 1
ATOM 2926 C C . PHE A 1 382 ? 192.24400 150.58200 101.31000 1.000 86.86537 427 PHE A C 1
ATOM 2927 O O . PHE A 1 382 ? 192.43300 151.80000 101.41700 1.000 91.13223 427 PHE A O 1
ATOM 2935 N N . MET A 1 383 ? 191.75000 150.02800 100.20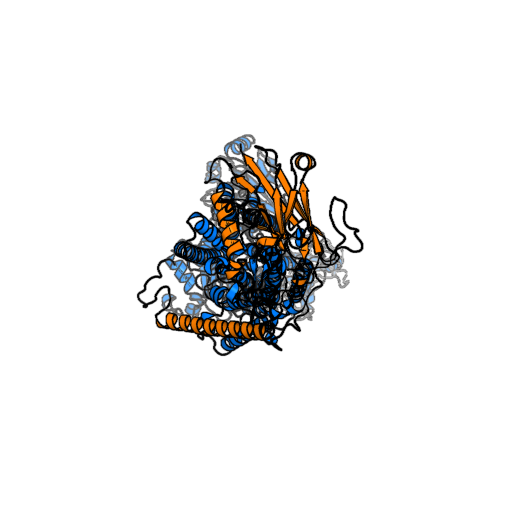000 1.000 85.81745 428 MET A N 1
ATOM 2936 C CA . MET A 1 383 ? 191.37400 150.85900 99.06000 1.000 88.04715 428 MET A CA 1
ATOM 2937 C C . MET A 1 383 ? 190.23500 151.80800 99.41600 1.000 90.52104 428 MET A C 1
ATOM 2938 O O . MET A 1 383 ? 190.26900 152.99200 99.05700 1.000 90.85706 428 MET A O 1
ATOM 2943 N N . LEU A 1 384 ? 189.22200 151.30600 100.12700 1.000 84.88615 429 LEU A N 1
ATOM 2944 C CA . LEU A 1 384 ? 188.10100 152.14900 100.52900 1.000 82.56632 429 LEU A CA 1
ATOM 2945 C C . LEU A 1 384 ? 188.56100 153.27300 101.44300 1.000 80.85176 429 LEU A C 1
ATOM 2946 O O . LEU A 1 384 ? 188.13000 154.42200 101.29200 1.000 84.36642 429 LEU A O 1
ATOM 2951 N N . ALA A 1 385 ? 189.43500 152.95900 102.40100 1.000 77.12653 430 ALA A N 1
ATOM 2952 C CA . ALA A 1 385 ? 189.94600 153.97900 103.30600 1.000 79.34807 430 ALA A CA 1
ATOM 2953 C C . ALA A 1 385 ? 190.75000 155.03000 102.55500 1.000 81.17211 430 ALA A C 1
ATOM 2954 O O . ALA A 1 385 ? 190.60200 156.23100 102.81000 1.000 81.02787 430 ALA A O 1
ATOM 2956 N N . ARG A 1 386 ? 191.60100 154.60200 101.61700 1.000 90.66226 431 ARG A N 1
ATOM 2957 C CA . ARG A 1 386 ? 192.37200 155.56500 100.83800 1.000 90.05826 431 ARG A CA 1
ATOM 2958 C C . ARG A 1 386 ? 191.45800 156.47900 100.03400 1.000 90.57573 431 ARG A C 1
ATOM 2959 O O . ARG A 1 386 ? 191.65800 157.69800 100.01000 1.000 92.20890 431 ARG A O 1
ATOM 2967 N N . ILE A 1 387 ? 190.43800 155.91400 99.38500 1.000 91.48671 432 ILE A N 1
ATOM 2968 C CA . ILE A 1 387 ? 189.51300 156.73400 98.60500 1.000 90.38099 432 ILE A CA 1
ATOM 2969 C C . ILE A 1 387 ? 188.79600 157.73200 99.50600 1.000 90.33805 432 ILE A C 1
ATOM 2970 O O . ILE A 1 387 ? 188.75000 158.93600 99.22200 1.000 91.70549 432 ILE A O 1
ATOM 2975 N N . ALA A 1 388 ? 188.23400 157.24400 100.61600 1.000 84.57209 433 ALA A N 1
ATOM 2976 C CA . ALA A 1 388 ? 187.43500 158.09900 101.48700 1.000 80.45849 433 ALA A CA 1
ATOM 2977 C C . ALA A 1 388 ? 188.27900 159.15900 102.17800 1.000 83.64476 433 ALA A C 1
ATOM 2978 O O . ALA A 1 388 ? 187.75300 160.20900 102.56300 1.000 84.54687 433 ALA A O 1
ATOM 2980 N N . GLY A 1 389 ? 189.57500 158.91100 102.35300 1.000 89.21656 434 GLY A N 1
ATOM 2981 C CA . GLY A 1 389 ? 190.43000 159.89400 102.98600 1.000 88.45146 434 GLY A CA 1
ATOM 2982 C C . GLY A 1 389 ? 191.05400 160.87300 102.01500 1.000 90.88495 434 GLY A C 1
ATOM 2983 O O . GLY A 1 389 ? 191.38200 162.00100 102.39400 1.000 93.37066 434 GLY A O 1
ATOM 2984 N N . LEU A 1 390 ? 191.22300 160.46300 100.75900 1.000 95.72982 435 LEU A N 1
ATOM 2985 C CA . LEU A 1 390 ? 191.85100 161.32800 99.77000 1.000 95.52027 435 LEU A CA 1
ATOM 2986 C C . LEU A 1 390 ? 190.84600 162.21100 99.04300 1.000 95.68268 435 LEU A C 1
ATOM 2987 O O . LEU A 1 390 ? 191.11100 163.39900 98.83600 1.000 98.37143 435 LEU A O 1
ATOM 2992 N N . CYS A 1 391 ? 189.69800 161.66500 98.64400 1.000 91.93101 436 CYS A N 1
ATOM 2993 C CA . CYS A 1 391 ? 188.67200 162.46200 97.97200 1.000 92.46806 436 CYS A CA 1
ATOM 2994 C C . CYS A 1 391 ? 187.71000 163.06000 99.00200 1.000 93.88395 436 CYS A C 1
ATOM 2995 O O . CYS A 1 391 ? 186.51800 162.75700 99.04000 1.000 93.18867 436 CYS A O 1
ATOM 2998 N N . ASN A 1 392 ? 188.25800 163.92100 99.85900 1.000 90.44925 437 ASN A N 1
ATOM 2999 C CA . ASN A 1 392 ? 187.51600 164.43400 101.00400 1.000 89.68847 437 ASN A CA 1
ATOM 3000 C C . ASN A 1 392 ? 187.37800 165.94900 101.01500 1.000 93.31744 437 ASN A C 1
ATOM 3001 O O . ASN A 1 392 ? 186.28300 166.45900 101.27800 1.000 93.59290 437 ASN A O 1
ATOM 3006 N N . ARG A 1 393 ? 188.46300 166.68700 100.77100 1.000 98.27296 438 ARG A N 1
ATOM 3007 C CA . ARG A 1 393 ? 188.51900 168.14900 100.79800 1.000 96.11440 438 ARG A CA 1
ATOM 3008 C C . ARG A 1 393 ? 188.31500 168.73800 102.18900 1.000 96.42486 438 ARG A C 1
ATOM 3009 O O . ARG A 1 393 ? 188.09200 169.95000 102.30800 1.000 99.37658 438 ARG A O 1
ATOM 3017 N N . ALA A 1 394 ? 188.37700 167.93100 103.24300 1.000 87.87690 439 ALA A N 1
ATOM 3018 C CA . ALA A 1 394 ? 188.21100 168.41300 104.60600 1.000 85.87932 439 ALA A CA 1
ATOM 3019 C C . ALA A 1 394 ? 189.49300 168.19900 105.40000 1.000 86.08576 439 ALA A C 1
ATOM 3020 O O . ALA A 1 394 ? 190.34900 167.39000 105.03300 1.000 88.07596 439 ALA A O 1
ATOM 3022 N N . ASP A 1 395 ? 189.61500 168.93600 106.50200 1.000 85.51039 440 ASP A N 1
ATOM 3023 C CA . ASP A 1 395 ? 190.83200 168.91100 107.30200 1.000 84.89980 440 ASP A CA 1
ATOM 3024 C C . ASP A 1 395 ? 190.53700 169.48000 108.68300 1.000 87.37991 440 ASP A C 1
ATOM 3025 O O . ASP A 1 395 ? 189.66300 170.33500 108.83800 1.000 92.95928 440 ASP A O 1
ATOM 3030 N N . PHE A 1 396 ? 191.27700 168.99700 109.68100 1.000 84.23909 441 PHE A N 1
ATOM 3031 C CA . PHE A 1 396 ? 191.14100 169.50400 111.03900 1.000 85.66830 441 PHE A CA 1
ATOM 3032 C C . PHE A 1 396 ? 191.57900 170.96600 111.10400 1.000 87.93278 441 PHE A C 1
ATOM 3033 O O . PHE A 1 396 ? 192.22300 171.49000 110.19100 1.000 88.54328 441 PHE A O 1
ATOM 3041 N N . LYS A 1 397 ? 191.23100 171.63600 112.20400 1.000 93.70228 442 LYS A N 1
ATOM 3042 C CA . LYS A 1 397 ? 191.21300 173.09100 112.13800 1.000 95.35222 442 LYS A CA 1
ATOM 3043 C C . LYS A 1 397 ? 192.51400 173.76300 112.56800 1.000 97.97467 442 LYS A C 1
ATOM 3044 O O . LYS A 1 397 ? 193.25200 174.27100 111.71800 1.000 97.11589 442 LYS A O 1
ATOM 3050 N N . ALA A 1 398 ? 192.82000 173.77500 113.86700 1.000 100.29183 443 ALA A N 1
ATOM 3051 C CA . ALA A 1 398 ? 194.03800 174.45100 114.30300 1.000 100.00634 443 ALA A CA 1
ATOM 3052 C C . ALA A 1 398 ? 194.92000 173.64300 115.24800 1.000 101.72722 443 ALA A C 1
ATOM 3053 O O . ALA A 1 398 ? 196.11500 173.45800 114.99900 1.000 103.49169 443 ALA A O 1
ATOM 3055 N N . ASN A 1 399 ? 194.32700 173.16500 116.34200 1.000 103.56796 444 ASN A N 1
ATOM 3056 C CA . ASN A 1 399 ? 195.09000 172.75100 117.51400 1.000 102.18066 444 ASN A CA 1
ATOM 3057 C C . ASN A 1 399 ? 194.59400 171.46800 118.16400 1.000 103.26867 444 ASN A C 1
ATOM 3058 O O . ASN A 1 399 ? 195.26000 170.96700 119.07600 1.000 103.89129 444 ASN A O 1
ATOM 3063 N N . GLN A 1 400 ? 193.47800 170.89600 117.71500 1.000 99.27566 445 GLN A N 1
ATOM 3064 C CA . GLN A 1 400 ? 192.78900 169.84300 118.45900 1.000 98.35665 445 GLN A CA 1
ATOM 3065 C C . GLN A 1 400 ? 193.60900 168.55700 118.40400 1.000 98.86643 445 GLN A C 1
ATOM 3066 O O . GLN A 1 400 ? 193.38200 167.66200 117.58800 1.000 100.76344 445 GLN A O 1
ATOM 3072 N N . GLU A 1 401 ? 194.60100 168.47700 119.28900 1.000 98.02732 446 GLU A N 1
ATOM 3073 C CA . GLU A 1 401 ? 195.34000 167.24300 119.52300 1.000 96.97343 446 GLU A CA 1
ATOM 3074 C C . GLU A 1 401 ? 195.08300 166.64800 120.89500 1.000 98.23728 446 GLU A C 1
ATOM 3075 O O . GLU A 1 401 ? 195.19400 165.43100 121.05900 1.000 95.34152 446 GLU A O 1
ATOM 3081 N N . ILE A 1 402 ? 194.74900 167.47900 121.88300 1.000 97.15654 447 ILE A N 1
ATOM 3082 C CA . ILE A 1 402 ? 194.29800 166.96800 123.17200 1.000 96.61903 447 ILE A CA 1
ATOM 3083 C C . ILE A 1 402 ? 192.93200 166.30900 123.03100 1.000 96.64021 447 ILE A C 1
ATOM 3084 O O . ILE A 1 402 ? 192.66000 165.26900 123.64500 1.000 94.73108 447 ILE A O 1
ATOM 3089 N N . LEU A 1 403 ? 192.05800 166.89500 122.21700 1.000 88.23354 448 LEU A N 1
ATOM 3090 C CA . LEU A 1 403 ? 190.72000 166.36300 122.03500 1.000 86.06173 448 LEU A CA 1
ATOM 3091 C C . LEU A 1 403 ? 190.76200 165.03100 121.28800 1.000 86.31086 448 LEU A C 1
ATOM 3092 O O . LEU A 1 403 ? 191.63900 164.80500 120.45000 1.000 85.87696 448 LEU A O 1
ATOM 3097 N N . PRO A 1 404 ? 189.82800 164.12900 121.58200 1.000 79.50714 449 PRO A N 1
ATOM 3098 C CA . PRO A 1 404 ? 189.67000 162.93300 120.75100 1.000 76.59985 449 PRO A CA 1
ATOM 3099 C C . PRO A 1 404 ? 189.23300 163.30800 119.34300 1.000 73.96243 449 PRO A C 1
ATOM 3100 O O . PRO A 1 404 ? 188.67800 164.38100 119.10200 1.000 77.19600 449 PRO A O 1
ATOM 3104 N N . ILE A 1 405 ? 189.48500 162.39100 118.40700 1.000 67.49313 450 ILE A N 1
ATOM 3105 C CA . ILE A 1 405 ? 189.26500 162.67500 116.99100 1.000 66.92955 450 ILE A CA 1
ATOM 3106 C C . ILE A 1 405 ? 187.80900 163.04200 116.73000 1.000 70.87847 450 ILE A C 1
ATOM 3107 O O . ILE A 1 405 ? 187.51400 163.93000 115.92000 1.000 73.12851 450 ILE A O 1
ATOM 3112 N N . ALA A 1 406 ? 186.87800 162.36600 117.40700 1.000 69.48409 451 ALA A N 1
ATOM 3113 C CA . ALA A 1 406 ? 185.46200 162.66000 117.21700 1.000 63.65342 451 ALA A CA 1
ATOM 3114 C C . ALA A 1 406 ? 185.12400 164.08400 117.64500 1.000 65.36335 451 ALA A C 1
ATOM 3115 O O . ALA A 1 406 ? 184.31000 164.75600 117.00300 1.000 66.78327 451 ALA A O 1
ATOM 3117 N N . LYS A 1 407 ? 185.73900 164.56000 118.72500 1.000 71.11587 452 LYS A N 1
ATOM 3118 C CA . LYS A 1 407 ? 185.44100 165.88000 119.26500 1.000 68.38454 452 LYS A CA 1
ATOM 3119 C C . LYS A 1 407 ? 186.21500 167.00000 118.58000 1.000 71.73745 452 LYS A C 1
ATOM 3120 O O . LYS A 1 407 ? 186.00400 168.16900 118.91900 1.000 74.64488 452 LYS A O 1
ATOM 3126 N N . ARG A 1 408 ? 187.09900 166.68200 117.64000 1.000 76.50469 453 ARG A N 1
ATOM 3127 C CA . ARG A 1 408 ? 187.88400 167.71100 116.97600 1.000 78.85599 453 ARG A CA 1
ATOM 3128 C C . ARG A 1 408 ? 187.03500 168.47300 115.96200 1.000 80.27211 453 ARG A C 1
ATOM 3129 O O . ARG A 1 408 ? 185.97900 168.01400 115.51800 1.000 82.14648 453 ARG A O 1
ATOM 3137 N N . ALA A 1 409 ? 187.51600 169.65700 115.59600 1.000 84.88820 454 ALA A N 1
ATOM 3138 C CA . ALA A 1 409 ? 186.84200 170.52200 114.64000 1.000 84.76488 454 ALA A CA 1
ATOM 3139 C C . ALA A 1 409 ? 187.50400 170.40700 113.27400 1.000 83.40520 454 ALA A C 1
ATOM 3140 O O . ALA A 1 409 ? 188.72200 170.23700 113.17500 1.000 86.48127 454 ALA A O 1
ATOM 3142 N N . THR A 1 410 ? 186.69300 170.49800 112.22200 1.000 79.84087 455 THR A N 1
ATOM 3143 C CA . THR A 1 410 ? 187.19100 170.35500 110.85900 1.000 78.78226 455 THR A CA 1
ATOM 3144 C C . THR A 1 410 ? 186.78500 171.53900 109.99200 1.000 82.03570 455 THR A C 1
ATOM 3145 O O . THR A 1 410 ? 186.25500 172.53500 110.49500 1.000 83.31675 455 THR A O 1
ATOM 3149 N N . THR A 1 411 ? 187.02500 171.43200 108.68700 1.000 87.23549 456 THR A N 1
ATOM 3150 C CA . THR A 1 411 ? 186.68700 172.47700 107.72200 1.000 86.16330 456 THR A CA 1
ATOM 3151 C C . THR A 1 411 ? 186.07500 171.81000 106.49400 1.000 88.00631 456 THR A C 1
ATOM 3152 O O . THR A 1 411 ? 186.79900 171.39400 105.58400 1.000 90.75937 456 THR A O 1
ATOM 3156 N N . GLY A 1 412 ? 184.75500 171.70900 106.46300 1.000 81.41641 457 GLY A N 1
ATOM 3157 C CA . GLY A 1 412 ? 184.08200 171.14200 105.31500 1.000 78.61457 457 GLY A CA 1
ATOM 3158 C C . GLY A 1 412 ? 182.68700 170.66800 105.67400 1.000 83.95015 457 GLY A C 1
ATOM 3159 O O . GLY A 1 412 ? 182.19000 170.90500 106.77400 1.000 86.39372 457 GLY A O 1
ATOM 3160 N N . ASP A 1 413 ? 182.07200 169.99200 104.70600 1.000 79.23154 458 ASP A N 1
ATOM 3161 C CA . ASP A 1 413 ? 180.73700 169.43700 104.88100 1.000 76.33560 458 ASP A CA 1
ATOM 3162 C C . ASP A 1 413 ? 180.71600 168.45000 106.04300 1.000 76.90229 458 ASP A C 1
ATOM 3163 O O . ASP A 1 413 ? 181.74400 167.89400 106.43800 1.000 76.89221 458 ASP A O 1
ATOM 3168 N N . ALA A 1 414 ? 179.51900 168.24300 106.60000 1.000 70.58492 459 ALA A N 1
ATOM 3169 C CA . ALA A 1 414 ? 179.35800 167.26800 107.67300 1.000 68.76979 459 ALA A CA 1
ATOM 3170 C C . ALA A 1 414 ? 179.70500 165.86400 107.19700 1.000 68.95397 459 ALA A C 1
ATOM 3171 O O . ALA A 1 414 ? 180.32400 165.08900 107.93200 1.000 70.93375 459 ALA A O 1
ATOM 3173 N N . SER A 1 415 ? 179.30500 165.51400 105.97200 1.000 70.70890 460 SER A N 1
ATOM 3174 C CA . SER A 1 415 ? 179.66200 164.20900 105.42300 1.000 68.68035 460 SER A CA 1
ATOM 3175 C C . SER A 1 415 ? 181.16800 164.08200 105.23100 1.000 70.48756 460 SER A C 1
ATOM 3176 O O . SER A 1 415 ? 181.76100 163.04800 105.56700 1.000 76.21434 460 SER A O 1
ATOM 3179 N N . GLU A 1 416 ? 181.80400 165.12300 104.69100 1.000 73.54562 461 GLU A N 1
ATOM 3180 C CA . GLU A 1 416 ? 183.25100 165.09300 104.50900 1.000 73.60094 461 GLU A CA 1
ATOM 3181 C C . GLU A 1 416 ? 183.96900 165.00300 105.84700 1.000 71.87382 461 GLU A C 1
ATOM 3182 O O . GLU A 1 416 ? 184.94500 164.25900 105.98600 1.000 78.39748 461 GLU A O 1
ATOM 3188 N N . SER A 1 417 ? 183.49500 165.75100 106.84500 1.000 67.98708 462 SER A N 1
ATOM 3189 C CA . SER A 1 417 ? 184.09900 165.69500 108.17200 1.000 66.07261 462 SER A CA 1
ATOM 3190 C C . SER A 1 417 ? 183.93000 164.31800 108.80000 1.000 65.98969 462 SER A C 1
ATOM 3191 O O . SER A 1 417 ? 184.85100 163.80200 109.44200 1.000 67.34123 462 SER A O 1
ATOM 3194 N N . ALA A 1 418 ? 182.75300 163.71300 108.63200 1.000 62.34387 463 ALA A N 1
ATOM 3195 C CA . ALA A 1 418 ? 182.52100 162.37600 109.16500 1.000 50.38756 463 ALA A CA 1
ATOM 3196 C C . ALA A 1 418 ? 183.44400 161.35800 108.51400 1.000 56.06361 463 ALA A C 1
ATOM 3197 O O . ALA A 1 418 ? 184.03600 160.51700 109.20100 1.000 65.92164 463 ALA A O 1
ATOM 3199 N N . LEU A 1 419 ? 183.58700 161.42300 107.18800 1.000 59.54885 464 LEU A N 1
ATOM 3200 C CA . LEU A 1 419 ? 184.49600 160.51100 106.50100 1.000 56.90327 464 LEU A CA 1
ATOM 3201 C C . LEU A 1 419 ? 185.93400 160.72200 106.95300 1.000 57.94068 464 LEU A C 1
ATOM 3202 O O . LEU A 1 419 ? 186.66600 159.75400 107.19200 1.000 60.00222 464 LEU A O 1
ATOM 3207 N N . LEU A 1 420 ? 186.35200 161.98300 107.08600 1.000 68.95920 465 LEU A N 1
ATOM 3208 C CA . LEU A 1 420 ? 187.70900 162.27900 107.53300 1.000 70.11380 465 LEU A CA 1
ATOM 3209 C C . LEU A 1 420 ? 187.96600 161.70900 108.92000 1.000 69.20217 465 LEU A C 1
ATOM 3210 O O . LEU A 1 420 ? 188.98400 161.04900 109.15200 1.000 71.42440 465 LEU A O 1
ATOM 3215 N N . LYS A 1 421 ? 187.04800 161.95500 109.85700 1.000 65.78453 466 LYS A N 1
ATOM 3216 C CA . LYS A 1 421 ? 187.22200 161.45800 111.21800 1.000 63.34993 466 LYS A CA 1
ATOM 3217 C C . LYS A 1 421 ? 187.23900 159.93700 111.25400 1.000 64.59204 466 LYS A C 1
ATOM 3218 O O . LYS A 1 421 ? 188.06500 159.33400 111.95100 1.000 71.12490 466 LYS A O 1
ATOM 3224 N N . PHE A 1 422 ? 186.33500 159.30000 110.50800 1.000 54.86941 467 PHE A N 1
ATOM 3225 C CA . PHE A 1 422 ? 186.26500 157.84500 110.50200 1.000 50.47505 467 PHE A CA 1
ATOM 3226 C C . PHE A 1 422 ? 187.54600 157.23300 109.95000 1.000 57.86351 467 PHE A C 1
ATOM 3227 O O . PHE A 1 422 ? 188.08200 156.27400 110.51500 1.000 62.27958 467 PHE A O 1
ATOM 3235 N N . ILE A 1 423 ? 188.05800 157.78200 108.84700 1.000 68.51778 468 ILE A N 1
ATOM 3236 C CA . ILE A 1 423 ? 189.30300 157.27000 108.28300 1.000 65.14208 468 ILE A CA 1
ATOM 3237 C C . ILE A 1 423 ? 190.46700 157.53400 109.23100 1.000 68.05424 468 ILE A C 1
ATOM 3238 O O . ILE A 1 423 ? 191.37000 156.70100 109.37300 1.000 72.08875 468 ILE A O 1
ATOM 3243 N N . GLU A 1 424 ? 190.45900 158.68600 109.90300 1.000 71.87161 469 GLU A N 1
ATOM 3244 C CA . GLU A 1 424 ? 191.53600 159.01700 110.82900 1.000 70.84838 469 GLU A CA 1
ATOM 3245 C C . GLU A 1 424 ? 191.58200 158.05100 112.00600 1.000 73.86723 469 GLU A C 1
ATOM 3246 O O . GLU A 1 424 ? 192.66400 157.61100 112.41000 1.000 79.41946 469 GLU A O 1
ATOM 3252 N N . GLN A 1 425 ? 190.42600 157.70600 112.57000 1.000 71.44515 470 GLN A N 1
ATOM 3253 C CA . GLN A 1 425 ? 190.39500 156.87200 113.76300 1.000 67.15932 470 GLN A CA 1
ATOM 3254 C C . GLN A 1 425 ? 190.34100 155.38100 113.45800 1.000 65.55303 470 GLN A C 1
ATOM 3255 O O . GLN A 1 425 ? 190.37500 154.57500 114.39300 1.000 70.22711 470 GLN A O 1
ATOM 3261 N N . SER A 1 426 ? 190.26300 154.98900 112.18700 1.000 68.19678 471 SER A N 1
ATOM 3262 C CA . SER A 1 426 ? 190.24400 153.57900 111.81800 1.000 69.50655 471 SER A CA 1
ATOM 3263 C C . SER A 1 426 ? 191.47000 153.17200 111.01100 1.000 71.61070 471 SER A C 1
ATOM 3264 O O . SER A 1 426 ? 192.20300 152.26600 111.41600 1.000 72.57151 471 SER A O 1
ATOM 3267 N N . TYR A 1 427 ? 191.71800 153.82000 109.87400 1.000 83.31851 472 TYR A N 1
ATOM 3268 C CA . TYR A 1 427 ? 192.78500 153.36700 108.98200 1.000 85.27959 472 TYR A CA 1
ATOM 3269 C C . TYR A 1 427 ? 194.14800 153.90800 109.40500 1.000 87.64855 472 TYR A C 1
ATOM 3270 O O . TYR A 1 427 ? 195.03400 153.14800 109.80700 1.000 89.99412 472 TYR A O 1
ATOM 3279 N N . SER A 1 428 ? 194.31800 155.22300 109.34400 1.000 88.90583 473 SER A N 1
ATOM 3280 C CA . SER A 1 428 ? 195.59500 155.87900 109.61100 1.000 89.40406 473 SER A CA 1
ATOM 3281 C C . SER A 1 428 ? 195.35100 157.38200 109.58800 1.000 91.67510 473 SER A C 1
ATOM 3282 O O . SER A 1 428 ? 194.23000 157.84400 109.35700 1.000 95.66752 473 SER A O 1
ATOM 3285 N N . SER A 1 429 ? 196.41400 158.14300 109.83300 1.000 91.03316 474 SER A N 1
ATOM 3286 C CA . SER A 1 429 ? 196.32500 159.59400 109.74700 1.000 90.28061 474 SER A CA 1
ATOM 3287 C C . SER A 1 429 ? 196.08000 160.01500 108.30300 1.000 93.22841 474 SER A C 1
ATOM 3288 O O . SER A 1 429 ? 196.74200 159.53000 107.38100 1.000 95.91695 474 SER A O 1
ATOM 3291 N N . VAL A 1 430 ? 195.12300 160.92200 108.10700 1.000 94.02421 475 VAL A N 1
ATOM 3292 C CA . VAL A 1 430 ? 194.75600 161.31800 106.75300 1.000 93.31257 475 VAL A CA 1
ATOM 3293 C C . VAL A 1 430 ? 195.73200 162.34900 106.19500 1.000 94.33460 475 VAL A C 1
ATOM 3294 O O . VAL A 1 430 ? 195.91600 162.43600 104.97500 1.000 95.69526 475 VAL A O 1
ATOM 3298 N N . ALA A 1 431 ? 196.36900 163.14000 107.06100 1.000 98.66879 476 ALA A N 1
ATOM 3299 C CA . ALA A 1 431 ? 197.34900 164.11500 106.59200 1.000 98.94281 476 ALA A CA 1
ATOM 3300 C C . ALA A 1 431 ? 198.53500 163.42500 105.93100 1.000 102.36512 476 ALA A C 1
ATOM 3301 O O . ALA A 1 431 ? 198.98600 163.83300 104.85500 1.000 101.94268 476 ALA A O 1
ATOM 3303 N N . GLU A 1 432 ? 199.04900 162.36500 106.55800 1.000 106.10847 477 GLU A N 1
ATOM 3304 C CA . GLU A 1 432 ? 200.16200 161.62500 105.97100 1.000 103.78903 477 GLU A CA 1
ATOM 3305 C C . GLU A 1 432 ? 199.73900 160.92000 104.68900 1.000 102.69359 477 GLU A C 1
ATOM 3306 O O . GLU A 1 432 ? 200.51400 160.84200 103.72800 1.000 105.65352 477 GLU A O 1
ATOM 3312 N N . MET A 1 433 ? 198.50900 160.40300 104.65500 1.000 96.43012 478 MET A N 1
ATOM 3313 C CA . MET A 1 433 ? 198.00000 159.77100 103.44200 1.000 97.75180 478 MET A CA 1
ATOM 3314 C C . MET A 1 433 ? 197.95100 160.76600 102.28900 1.000 98.92920 478 MET A C 1
ATOM 3315 O O . MET A 1 433 ? 198.36400 160.45600 101.16600 1.000 100.26361 478 MET A O 1
ATOM 3320 N N . ARG A 1 434 ? 197.45600 161.97600 102.55300 1.000 100.74823 479 ARG A N 1
ATOM 3321 C CA . ARG A 1 434 ? 197.35700 162.97600 101.49700 1.000 101.25877 479 ARG A CA 1
ATOM 3322 C C . ARG A 1 434 ? 198.70900 163.57800 101.14100 1.000 100.76974 479 ARG A C 1
ATOM 3323 O O . ARG A 1 434 ? 198.87200 164.08100 100.02500 1.000 101.26603 479 ARG A O 1
ATOM 3331 N N . GLU A 1 435 ? 199.67900 163.54000 102.05700 1.000 107.17630 480 GLU A N 1
ATOM 3332 C CA . GLU A 1 435 ? 201.04400 163.90800 101.69300 1.000 106.31273 480 GLU A CA 1
ATOM 3333 C C . GLU A 1 435 ? 201.65600 162.86700 100.76400 1.000 106.70767 480 GLU A C 1
ATOM 3334 O O . GLU A 1 435 ? 202.28800 163.21100 99.75900 1.000 107.74417 480 GLU A O 1
ATOM 3340 N N . LYS A 1 436 ? 201.47300 161.58400 101.08500 1.000 110.07417 481 LYS A N 1
ATOM 3341 C CA . LYS A 1 436 ? 201.96700 160.51000 100.23300 1.000 110.32678 481 LYS A CA 1
ATOM 3342 C C . LYS A 1 436 ? 201.21700 160.41000 98.91300 1.000 111.57131 481 LYS A C 1
ATOM 3343 O O . LYS A 1 436 ? 201.73500 159.80000 97.97200 1.000 112.74092 481 LYS A O 1
ATOM 3349 N N . ASN A 1 437 ? 200.01700 160.98100 98.82100 1.000 108.37986 482 ASN A N 1
ATOM 3350 C CA . ASN A 1 437 ? 199.22500 160.97400 97.59300 1.000 108.92611 482 ASN A CA 1
ATOM 3351 C C . ASN A 1 437 ? 198.80400 162.40200 97.27400 1.000 111.59265 482 ASN A C 1
ATOM 3352 O O . ASN A 1 437 ? 197.66100 162.80000 97.53700 1.000 113.03275 482 ASN A O 1
ATOM 3357 N N . PRO A 1 438 ? 199.70700 163.20400 96.71300 1.000 111.68377 483 PRO A N 1
ATOM 3358 C CA . PRO A 1 438 ? 199.35500 164.58700 96.37400 1.000 111.33114 483 PRO A CA 1
ATOM 3359 C C . PRO A 1 438 ? 198.29100 164.64600 95.29100 1.000 112.59192 483 PRO A C 1
ATOM 3360 O O . PRO A 1 438 ? 198.19100 163.76600 94.43300 1.000 112.05507 483 PRO A O 1
ATOM 3364 N N . LYS A 1 439 ? 197.49200 165.70600 95.34000 1.000 112.86139 484 LYS A N 1
ATOM 3365 C CA . LYS A 1 439 ? 196.41800 165.91200 94.38100 1.000 113.37227 484 LYS A CA 1
ATOM 3366 C C . LYS A 1 439 ? 196.93100 166.64100 93.14200 1.000 113.99804 484 LYS A C 1
ATOM 3367 O O . LYS A 1 439 ? 197.94300 167.34400 93.17600 1.000 113.97971 484 LYS A O 1
ATOM 3373 N N . VAL A 1 440 ? 196.21500 166.45400 92.03400 1.000 114.64385 485 VAL A N 1
ATOM 3374 C CA . VAL A 1 440 ? 196.52500 167.14000 90.78500 1.000 113.45935 485 VAL A CA 1
ATOM 3375 C C . VAL A 1 440 ? 195.28200 167.86500 90.28700 1.000 114.06046 485 VAL A C 1
ATOM 3376 O O . VAL A 1 440 ? 195.30900 169.07600 90.04300 1.000 115.30867 485 VAL A O 1
ATOM 3380 N N . ALA A 1 441 ? 194.18600 167.12700 90.13400 1.000 113.94875 486 ALA A N 1
ATOM 3381 C CA . ALA A 1 441 ? 192.91200 167.67300 89.69000 1.000 114.66886 486 ALA A CA 1
ATOM 3382 C C . ALA A 1 441 ? 191.88200 167.51300 90.79900 1.000 116.24107 486 ALA A C 1
ATOM 3383 O O . ALA A 1 441 ? 191.88400 166.50900 91.51800 1.000 116.46801 486 ALA A O 1
ATOM 3385 N N . GLU A 1 442 ? 191.00000 168.50300 90.93400 1.000 115.86424 487 GLU A N 1
ATOM 3386 C CA . GLU A 1 442 ? 190.06900 168.56800 92.05400 1.000 113.88136 487 GLU A CA 1
ATOM 3387 C C . GLU A 1 442 ? 188.63700 168.23000 91.66900 1.000 114.45100 487 GLU A C 1
ATOM 3388 O O . GLU A 1 442 ? 188.05100 167.31800 92.25600 1.000 115.84571 487 GLU A O 1
ATOM 3394 N N . ILE A 1 443 ? 188.05800 168.94400 90.70500 1.000 116.07264 488 ILE A N 1
ATOM 3395 C CA . ILE A 1 443 ? 186.69200 168.70700 90.22900 1.000 115.17357 488 ILE A CA 1
ATOM 3396 C C . ILE A 1 443 ? 185.72600 168.68400 91.41000 1.000 113.22249 488 ILE A C 1
ATOM 3397 O O . ILE A 1 443 ? 185.30000 167.60300 91.84200 1.000 114.59402 488 ILE A O 1
ATOM 3402 N N . PRO A 1 444 ? 185.37700 169.84000 91.97900 1.000 113.91296 489 PRO A N 1
ATOM 3403 C CA . PRO A 1 444 ? 184.54500 169.85400 93.19200 1.000 113.94893 489 PRO A CA 1
ATOM 3404 C C . PRO A 1 444 ? 183.16300 169.24700 92.99900 1.000 113.81478 489 PRO A C 1
ATOM 3405 O O . PRO A 1 444 ? 182.66000 169.14600 91.87600 1.000 114.29355 489 PRO A O 1
ATOM 3409 N N . PHE A 1 445 ? 182.55000 168.83300 94.10400 1.000 112.16495 490 PHE A N 1
ATOM 3410 C CA . PHE A 1 445 ? 181.22400 168.23500 94.09200 1.000 113.81328 490 PHE A CA 1
ATOM 3411 C C . PHE A 1 445 ? 180.14600 169.30500 93.95100 1.000 113.69117 490 PHE A C 1
ATOM 3412 O O . PHE A 1 445 ? 180.30000 170.43900 94.41400 1.000 112.14170 490 PHE A O 1
ATOM 3420 N N . ASN A 1 446 ? 179.04400 168.93000 93.30200 1.000 116.91469 491 ASN A N 1
ATOM 3421 C CA . ASN A 1 446 ? 177.86600 169.78300 93.23100 1.000 117.75680 491 ASN A CA 1
ATOM 3422 C C . ASN A 1 446 ? 176.62700 168.89900 93.19200 1.000 118.43660 491 ASN A C 1
ATOM 3423 O O . ASN A 1 446 ? 176.70900 167.68500 92.99000 1.000 118.08603 491 ASN A O 1
ATOM 3428 N N . SER A 1 447 ? 175.46800 169.53000 93.39000 1.000 118.01504 492 SER A N 1
ATOM 3429 C CA . SER A 1 447 ? 174.22000 168.78200 93.51000 1.000 117.82197 492 SER A CA 1
ATOM 3430 C C . SER A 1 447 ? 173.85000 168.08800 92.20400 1.000 119.39751 492 SER A C 1
ATOM 3431 O O . SER A 1 447 ? 173.43300 166.92400 92.20800 1.000 120.18453 492 SER A O 1
ATOM 3434 N N . THR A 1 448 ? 173.98300 168.78800 91.07400 1.000 118.66914 493 THR A N 1
ATOM 3435 C CA . THR A 1 448 ? 173.53800 168.22000 89.80400 1.000 119.68442 493 THR A CA 1
ATOM 3436 C C . THR A 1 448 ? 174.35900 166.99500 89.42000 1.000 118.42971 493 THR A C 1
ATOM 3437 O O . THR A 1 448 ? 173.80500 165.97900 88.98400 1.000 117.34901 493 THR A O 1
ATOM 3441 N N . ASN A 1 449 ? 175.68300 167.06900 89.57600 1.000 114.50161 494 ASN A N 1
ATOM 3442 C CA . ASN A 1 449 ? 176.53100 165.93300 89.23100 1.000 115.22665 494 ASN A CA 1
ATOM 3443 C C . ASN A 1 449 ? 176.31500 164.76200 90.18200 1.000 116.35978 494 ASN A C 1
ATOM 3444 O O . ASN A 1 449 ? 176.31800 163.60200 89.75400 1.000 116.01400 494 ASN A O 1
ATOM 3449 N N . LYS A 1 450 ? 176.12500 165.04800 91.47200 1.000 111.05268 495 LYS A N 1
ATOM 3450 C CA . LYS A 1 450 ? 175.95800 164.01900 92.50200 1.000 110.28328 495 LYS A CA 1
ATOM 3451 C C . LYS A 1 450 ? 177.17200 163.09600 92.58000 1.000 111.27297 495 LYS A C 1
ATOM 3452 O O . LYS A 1 450 ? 177.04400 161.89500 92.82800 1.000 112.13746 495 LYS A O 1
ATOM 3458 N N . TYR A 1 451 ? 178.36000 163.65700 92.36700 1.000 109.13641 496 TYR A N 1
ATOM 3459 C CA . TYR A 1 451 ? 179.59400 162.90600 92.55200 1.000 108.26293 496 TYR A CA 1
ATOM 3460 C C . TYR A 1 451 ? 180.73900 163.88800 92.75000 1.000 107.02719 496 TYR A C 1
ATOM 3461 O O . TYR A 1 451 ? 180.63700 165.06600 92.40000 1.000 108.76544 496 TYR A O 1
ATOM 3470 N N . GLN A 1 452 ? 181.83300 163.38100 93.31300 1.000 99.75137 497 GLN A N 1
ATOM 3471 C CA . GLN A 1 452 ? 183.05100 164.16100 93.52100 1.000 101.27174 497 GLN A CA 1
ATOM 3472 C C . GLN A 1 452 ? 184.22800 163.35300 92.98400 1.000 101.86742 497 GLN A C 1
ATOM 3473 O O . GLN A 1 452 ? 184.70000 162.41900 93.63700 1.000 104.57911 497 GLN A O 1
ATOM 3479 N N . MET A 1 453 ? 184.69000 163.70900 91.79200 1.000 107.40579 498 MET A N 1
ATOM 3480 C CA . MET A 1 453 ? 185.86600 163.10500 91.19100 1.000 109.58079 498 MET A CA 1
ATOM 3481 C C . MET A 1 453 ? 187.12300 163.77600 91.74000 1.000 108.94418 498 MET A C 1
ATOM 3482 O O . MET A 1 453 ? 187.07200 164.88000 92.28300 1.000 109.11119 498 MET A O 1
ATOM 3487 N N . SER A 1 454 ? 188.25400 163.08500 91.61300 1.000 106.37546 499 SER A N 1
ATOM 3488 C CA . SER A 1 454 ? 189.53400 163.62900 92.05400 1.000 106.10961 499 SER A CA 1
ATOM 3489 C C . SER A 1 454 ? 190.65400 162.76500 91.49500 1.000 108.56805 499 SER A C 1
ATOM 3490 O O . SER A 1 454 ? 190.44300 161.59600 91.16600 1.000 109.76545 499 SER A O 1
ATOM 3493 N N . ILE A 1 455 ? 191.84500 163.35400 91.39500 1.000 112.78249 500 ILE A N 1
ATOM 3494 C CA . ILE A 1 455 ? 193.02600 162.68200 90.86200 1.000 111.49563 500 ILE A CA 1
ATOM 3495 C C . ILE A 1 455 ? 194.17800 162.87600 91.83700 1.000 111.11477 500 ILE A C 1
ATOM 3496 O O . ILE A 1 455 ? 194.41700 163.99400 92.30600 1.000 111.71914 500 ILE A O 1
ATOM 3501 N N . HIS A 1 456 ? 194.89400 161.79300 92.13600 1.000 109.43534 501 HIS A N 1
ATOM 3502 C CA . HIS A 1 456 ? 195.99600 161.82500 93.08500 1.000 109.96055 501 HIS A CA 1
ATOM 3503 C C . HIS A 1 456 ? 197.20000 161.08200 92.52500 1.000 110.19722 501 HIS A C 1
ATOM 3504 O O . HIS A 1 456 ? 197.06600 160.18500 91.68800 1.000 110.71159 501 HIS A O 1
ATOM 3511 N N . LEU A 1 457 ? 198.38100 161.47000 93.00200 1.000 116.32569 502 LEU A N 1
ATOM 3512 C CA . LEU A 1 457 ? 199.61200 160.75800 92.68600 1.000 118.25104 502 LEU A CA 1
ATOM 3513 C C . LEU A 1 457 ? 199.69200 159.50100 93.54200 1.000 117.55282 502 LEU A C 1
ATOM 3514 O O . LEU A 1 457 ? 199.60600 159.57300 94.77100 1.000 118.63373 502 LEU A O 1
ATOM 3519 N N . ARG A 1 458 ? 199.85900 158.35000 92.89700 1.000 120.06986 503 ARG A N 1
ATOM 3520 C CA . ARG A 1 458 ? 199.74400 157.08400 93.60800 1.000 121.26044 503 ARG A CA 1
ATOM 3521 C C . ARG A 1 458 ? 200.92200 156.87000 94.55400 1.000 120.87310 503 ARG A C 1
ATOM 3522 O O . ARG A 1 458 ? 202.07000 157.18700 94.23100 1.000 121.34262 503 ARG A O 1
ATOM 3530 N N . GLU A 1 459 ? 200.62100 156.32500 95.73600 1.000 123.35827 504 GLU A N 1
ATOM 3531 C CA . GLU A 1 459 ? 201.64000 156.13700 96.76400 1.000 124.08537 504 GLU A CA 1
ATOM 3532 C C . GLU A 1 459 ? 202.57300 154.97500 96.44000 1.000 124.31791 504 GLU A C 1
ATOM 3533 O O . GLU A 1 459 ? 203.74500 154.99500 96.83500 1.000 123.79726 504 GLU A O 1
ATOM 3539 N N . ASP A 1 460 ? 202.09800 153.98300 95.68900 1.000 129.38128 505 ASP A N 1
ATOM 3540 C CA . ASP A 1 460 ? 202.89200 152.78200 95.41600 1.000 129.24415 505 ASP A CA 1
ATOM 3541 C C . ASP A 1 460 ? 204.11700 153.04900 94.52300 1.000 131.55052 505 ASP A C 1
ATOM 3542 O O . ASP A 1 460 ? 204.74300 152.06400 94.10100 1.000 130.81381 505 ASP A O 1
ATOM 3547 N N . SER A 1 461 ? 204.40700 154.32200 94.23600 1.000 135.10899 506 SER A N 1
ATOM 3548 C CA . SER A 1 461 ? 205.57100 154.74300 93.45600 1.000 134.24374 506 SER A CA 1
ATOM 3549 C C . SER A 1 461 ? 205.43500 154.37400 91.98300 1.000 133.70369 506 SER A C 1
ATOM 3550 O O . SER A 1 461 ? 206.43400 154.16000 91.29400 1.000 133.78958 506 SER A O 1
ATOM 3553 N N . SER A 1 462 ? 204.19800 154.29800 91.49100 1.000 130.35376 507 SER A N 1
ATOM 3554 C CA . SER A 1 462 ? 203.96000 154.00100 90.08500 1.000 131.34650 507 SER A CA 1
ATOM 3555 C C . SER A 1 462 ? 204.30400 155.16600 89.16700 1.000 132.59974 507 SER A C 1
ATOM 3556 O O . SER A 1 462 ? 204.36800 154.96500 87.94900 1.000 131.62691 507 SER A O 1
ATOM 3559 N N . GLN A 1 463 ? 204.50100 156.36800 89.71400 1.000 131.05257 508 GLN A N 1
ATOM 3560 C CA . GLN A 1 463 ? 204.76000 157.61500 88.99600 1.000 129.52052 508 GLN A CA 1
ATOM 3561 C C . GLN A 1 463 ? 203.54000 158.07700 88.20700 1.000 129.57874 508 GLN A C 1
ATOM 3562 O O . GLN A 1 463 ? 203.56200 159.17200 87.63300 1.000 130.87178 508 GLN A O 1
ATOM 3568 N N . THR A 1 464 ? 202.46700 157.29500 88.18200 1.000 127.22766 509 THR A N 1
ATOM 3569 C CA . THR A 1 464 ? 201.25000 157.62300 87.46600 1.000 128.25280 509 THR A CA 1
ATOM 3570 C C . THR A 1 464 ? 200.23200 158.23400 88.42600 1.000 126.91693 509 THR A C 1
ATOM 3571 O O . THR A 1 464 ? 200.53900 158.54700 89.58000 1.000 126.38717 509 THR A O 1
ATOM 3575 N N . HIS A 1 465 ? 199.00400 158.40500 87.95000 1.000 122.36733 510 HIS A N 1
ATOM 3576 C CA . HIS A 1 465 ? 197.93000 158.98700 88.73800 1.000 122.18265 510 HIS A CA 1
ATOM 3577 C C . HIS A 1 465 ? 196.77000 158.00900 88.84300 1.000 122.65114 510 HIS A C 1
ATOM 3578 O O . HIS A 1 465 ? 196.58200 157.14600 87.98100 1.000 122.28928 510 HIS A O 1
ATOM 3585 N N . VAL A 1 466 ? 195.99800 158.14800 89.91700 1.000 116.41414 511 VAL A N 1
ATOM 3586 C CA . VAL A 1 466 ? 194.79200 157.36200 90.14000 1.000 114.49392 511 VAL A CA 1
ATOM 3587 C C . VAL A 1 466 ? 193.63400 158.32500 90.35300 1.000 113.09592 511 VAL A C 1
ATOM 3588 O O . VAL A 1 466 ? 193.74500 159.27400 91.13800 1.000 112.72510 511 VAL A O 1
ATOM 3592 N N . LEU A 1 467 ? 192.53600 158.09700 89.64000 1.000 109.04464 512 LEU A N 1
ATOM 3593 C CA . LEU A 1 467 ? 191.32900 158.88800 89.82100 1.000 109.03853 512 LEU A CA 1
ATOM 3594 C C . LEU A 1 467 ? 190.47100 158.23900 90.89800 1.000 110.06292 512 LEU A C 1
ATOM 3595 O O . LEU A 1 467 ? 190.30100 157.01700 90.91100 1.000 113.06565 512 LEU A O 1
ATOM 3600 N N . MET A 1 468 ? 189.95200 159.05700 91.80900 1.000 103.13932 513 MET A N 1
ATOM 3601 C CA . MET A 1 468 ? 189.08900 158.59300 92.88600 1.000 102.38534 513 MET A CA 1
ATOM 3602 C C . MET A 1 468 ? 187.77200 159.35200 92.83600 1.000 102.33355 513 MET A C 1
ATOM 3603 O O . MET A 1 468 ? 187.76300 160.58600 92.78500 1.000 105.25295 513 MET A O 1
ATOM 3608 N N . MET A 1 469 ? 186.66600 158.61200 92.85100 1.000 100.21188 514 MET A N 1
ATOM 3609 C CA . MET A 1 469 ? 185.33400 159.18400 92.71800 1.000 101.18420 514 MET A CA 1
ATOM 3610 C C . MET A 1 469 ? 184.46200 158.73500 93.87900 1.000 100.93632 514 MET A C 1
ATOM 3611 O O . MET A 1 469 ? 184.46200 157.55300 94.23900 1.000 105.44734 514 MET A O 1
ATOM 3616 N N . LYS A 1 470 ? 183.72600 159.67700 94.46400 1.000 92.95065 515 LYS A N 1
ATOM 3617 C CA . LYS A 1 470 ? 182.71300 159.36000 95.45700 1.000 94.79615 515 LYS A CA 1
ATOM 3618 C C . LYS A 1 470 ? 181.46200 160.17200 95.16100 1.000 97.33985 515 LYS A C 1
ATOM 3619 O O . LYS A 1 470 ? 181.53500 161.27300 94.61000 1.000 100.31263 515 LYS A O 1
ATOM 3625 N N . GLY A 1 471 ? 180.31200 159.61900 95.52900 1.000 92.28451 516 GLY A N 1
ATOM 3626 C CA . GLY A 1 471 ? 179.05500 160.29700 95.27300 1.000 92.55544 516 GLY A CA 1
ATOM 3627 C C . GLY A 1 471 ? 177.88000 159.40700 95.62300 1.000 90.87115 516 GLY A C 1
ATOM 3628 O O . GLY A 1 471 ? 178.01100 158.46600 96.40700 1.000 93.12958 516 GLY A O 1
ATOM 3629 N N . ALA A 1 472 ? 176.73300 159.73000 95.03600 1.000 96.36702 517 ALA A N 1
ATOM 3630 C CA . ALA A 1 472 ? 175.52900 158.95500 95.28800 1.000 96.47902 517 ALA A CA 1
ATOM 3631 C C . ALA A 1 472 ? 175.71300 157.52700 94.78200 1.000 97.32664 517 ALA A C 1
ATOM 3632 O O . ALA A 1 472 ? 176.27600 157.32100 93.70100 1.000 99.69991 517 ALA A O 1
ATOM 3634 N N . PRO A 1 473 ? 175.26400 156.52200 95.53900 1.000 98.48789 518 PRO A N 1
ATOM 3635 C CA . PRO A 1 473 ? 175.49100 155.13100 95.10700 1.000 99.96179 518 PRO A CA 1
ATOM 3636 C C . PRO A 1 473 ? 174.88600 154.80400 93.75200 1.000 100.36039 518 PRO A C 1
ATOM 3637 O O . PRO A 1 473 ? 175.56000 154.20400 92.90600 1.000 100.14181 518 PRO A O 1
ATOM 3641 N N . GLU A 1 474 ? 173.63000 155.19100 93.51600 1.000 106.55465 519 GLU A N 1
ATOM 3642 C CA . GLU A 1 474 ? 173.00400 154.92000 92.22700 1.000 105.59650 519 GLU A CA 1
ATOM 3643 C C . GLU A 1 474 ? 173.61000 155.75500 91.10600 1.000 105.21341 519 GLU A C 1
ATOM 3644 O O . GLU A 1 474 ? 173.42600 155.41900 89.93200 1.000 104.26439 519 GLU A O 1
ATOM 3650 N N . ARG A 1 475 ? 174.32200 156.83000 91.44100 1.000 108.18863 520 ARG A N 1
ATOM 3651 C CA . ARG A 1 475 ? 174.98900 157.66600 90.45200 1.000 108.12838 520 ARG A CA 1
ATOM 3652 C C . ARG A 1 475 ? 176.34400 157.09700 90.04500 1.000 108.08135 520 ARG A C 1
ATOM 3653 O O . ARG A 1 475 ? 176.64300 156.99100 88.85300 1.000 108.08754 520 ARG A O 1
ATOM 3661 N N . ILE A 1 476 ? 177.17500 156.72700 91.02300 1.000 106.38657 521 ILE A N 1
ATOM 3662 C CA . ILE A 1 476 ? 178.50500 156.22100 90.70900 1.000 105.81325 521 ILE A CA 1
ATOM 3663 C C . ILE A 1 476 ? 178.46400 154.78700 90.19800 1.000 105.41217 521 ILE A C 1
ATOM 3664 O O . ILE A 1 476 ? 179.43900 154.32500 89.59400 1.000 103.98131 521 ILE A O 1
ATOM 3669 N N . LEU A 1 477 ? 177.36600 154.06300 90.43100 1.000 111.49229 522 LEU A N 1
ATOM 3670 C CA . LEU A 1 477 ? 177.27600 152.69200 89.93800 1.000 112.12326 522 LEU A CA 1
ATOM 3671 C C . LEU A 1 477 ? 177.22800 152.64300 88.41700 1.000 113.68636 522 LEU A C 1
ATOM 3672 O O . LEU A 1 477 ? 177.80600 151.73500 87.80900 1.000 111.95535 522 LEU A O 1
ATOM 3677 N N . GLU A 1 478 ? 176.55000 153.60600 87.78800 1.000 114.60356 523 GLU A N 1
ATOM 3678 C CA . GLU A 1 478 ? 176.46200 153.62400 86.33300 1.000 111.32512 523 GLU A CA 1
ATOM 3679 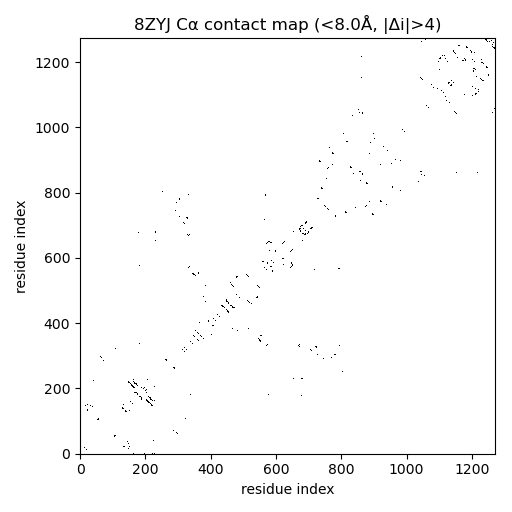C C . GLU A 1 478 ? 177.81500 153.86400 85.68000 1.000 112.84540 523 GLU A C 1
ATOM 3680 O O . GLU A 1 478 ? 177.98400 153.54700 84.49700 1.000 115.01550 523 GLU A O 1
ATOM 3686 N N . PHE A 1 479 ? 178.78100 154.41000 86.41800 1.000 115.13797 524 PHE A N 1
ATOM 3687 C CA . PHE A 1 479 ? 180.09800 154.68900 85.86400 1.000 114.94876 524 PHE A CA 1
ATOM 3688 C C . PHE A 1 479 ? 181.07900 153.54300 86.06100 1.000 115.47759 524 PHE A C 1
ATOM 3689 O O . PHE A 1 479 ? 182.03900 153.42400 85.29200 1.000 117.45311 524 PHE A O 1
ATOM 3697 N N . CYS A 1 480 ? 180.86500 152.69800 87.06400 1.000 115.53826 525 CYS A N 1
ATOM 3698 C CA . CYS A 1 480 ? 181.77700 151.60300 87.36700 1.000 116.29789 525 CYS A CA 1
ATOM 3699 C C . CYS A 1 480 ? 181.24000 150.31200 86.76200 1.000 117.01352 525 CYS A C 1
ATOM 3700 O O . CYS A 1 480 ? 180.13700 149.87000 87.10300 1.000 116.31286 525 CYS A O 1
ATOM 3703 N N . SER A 1 481 ? 182.01800 149.71600 85.86100 1.000 118.88028 526 SER A N 1
ATOM 3704 C CA . SER A 1 481 ? 181.67300 148.45000 85.23200 1.000 119.21635 526 SER A CA 1
ATOM 3705 C C . SER A 1 481 ? 182.44500 147.27800 85.82300 1.000 120.01443 526 SER A C 1
ATOM 3706 O O . SER A 1 481 ? 182.42500 146.18200 85.25500 1.000 120.49195 526 SER A O 1
ATOM 3709 N N . THR A 1 482 ? 183.12600 147.48700 86.94700 1.000 116.88819 527 THR A N 1
ATOM 3710 C CA . THR A 1 482 ? 183.87400 146.43400 87.61500 1.000 115.99981 527 THR A CA 1
ATOM 3711 C C . THR A 1 482 ? 183.93300 146.75600 89.10000 1.000 115.27049 527 THR A C 1
ATOM 3712 O O . THR A 1 482 ? 183.98500 147.92700 89.48300 1.000 115.26199 527 THR A O 1
ATOM 3716 N N . PHE A 1 483 ? 183.91000 145.71900 89.93000 1.000 113.24195 528 PHE A N 1
ATOM 3717 C CA . PHE A 1 483 ? 183.91800 145.87900 91.37600 1.000 112.17915 528 PHE A CA 1
ATOM 3718 C C . PHE A 1 483 ? 185.12800 145.16500 91.97200 1.000 112.07611 528 PHE A C 1
ATOM 3719 O O . PHE A 1 483 ? 185.91700 144.53100 91.26800 1.000 114.30952 528 PHE A O 1
ATOM 3727 N N . LEU A 1 484 ? 185.26300 145.27600 93.29100 1.000 106.90446 529 LEU A N 1
ATOM 3728 C CA . LEU A 1 484 ? 186.40200 144.73700 94.02800 1.000 106.62509 529 LEU A CA 1
ATOM 3729 C C . LEU A 1 484 ? 185.86200 143.87300 95.16000 1.000 108.04776 529 LEU A C 1
ATOM 3730 O O . LEU A 1 484 ? 185.18900 144.38100 96.06200 1.000 110.65053 529 LEU A O 1
ATOM 3735 N N . LEU A 1 485 ? 186.15100 142.57200 95.11600 1.000 105.96049 530 LEU A N 1
ATOM 3736 C CA . LEU A 1 485 ? 185.61400 141.63200 96.09500 1.000 106.05277 530 LEU A CA 1
ATOM 3737 C C . LEU A 1 485 ? 186.58700 141.33400 97.23000 1.000 107.86675 530 LEU A C 1
ATOM 3738 O O . LEU A 1 485 ? 186.21900 141.44300 98.40100 1.000 110.67874 530 LEU A O 1
ATOM 3743 N N . ASN A 1 486 ? 187.81700 140.93900 96.91400 1.000 100.41346 531 ASN A N 1
ATOM 3744 C CA . ASN A 1 486 ? 188.85200 140.73400 97.92500 1.000 101.93430 531 ASN A CA 1
ATOM 3745 C C . ASN A 1 486 ? 190.17900 141.28600 97.43200 1.000 102.68909 531 ASN A C 1
ATOM 3746 O O . ASN A 1 486 ? 191.22900 140.65200 97.57600 1.000 103.66506 531 ASN A O 1
ATOM 3751 N N . GLY A 1 487 ? 190.15000 142.48000 96.84900 1.000 106.66301 532 GLY A N 1
ATOM 3752 C CA . GLY A 1 487 ? 191.29600 142.98200 96.12600 1.000 106.59765 532 GLY A CA 1
ATOM 3753 C C . GLY A 1 487 ? 191.46700 142.38200 94.75200 1.000 109.53709 532 GLY A C 1
ATOM 3754 O O . GLY A 1 487 ? 192.51500 142.58200 94.12800 1.000 107.79972 532 GLY A O 1
ATOM 3755 N N . GLN A 1 488 ? 190.46800 141.65000 94.26500 1.000 116.15973 533 GLN A N 1
ATOM 3756 C CA . GLN A 1 488 ? 190.48500 141.03100 92.94600 1.000 114.61707 533 GLN A CA 1
ATOM 3757 C C . GLN A 1 488 ? 189.50800 141.80200 92.06900 1.000 113.64776 533 GLN A C 1
ATOM 3758 O O . GLN A 1 488 ? 188.29400 141.75600 92.29500 1.000 113.93638 533 GLN A O 1
ATOM 3764 N N . GLU A 1 489 ? 190.03500 142.50600 91.06800 1.000 115.56820 534 GLU A N 1
ATOM 3765 C CA . GLU A 1 489 ? 189.22300 143.37900 90.22200 1.000 115.56048 534 GLU A CA 1
ATOM 3766 C C . GLU A 1 489 ? 188.40900 142.51300 89.26400 1.000 116.65233 534 GLU A C 1
ATOM 3767 O O . GLU A 1 489 ? 188.79600 142.24200 88.12500 1.000 118.07419 534 GLU A O 1
ATOM 3773 N N . TYR A 1 490 ? 187.25000 142.07200 89.74700 1.000 115.71755 535 TYR A N 1
ATOM 3774 C CA . TYR A 1 490 ? 186.33200 141.26900 88.95000 1.000 115.61290 535 TYR A CA 1
ATOM 3775 C C . TYR A 1 490 ? 185.54800 142.18500 88.01200 1.000 116.81416 535 TYR A C 1
ATOM 3776 O O . TYR A 1 490 ? 185.87400 143.36100 87.84000 1.000 118.07406 535 TYR A O 1
ATOM 3785 N N . SER A 1 491 ? 184.50500 141.65300 87.38500 1.000 122.37015 536 SER A N 1
ATOM 3786 C CA . SER A 1 491 ? 183.65700 142.41200 86.47600 1.000 123.25051 536 SER A CA 1
ATOM 3787 C C . SER A 1 491 ? 182.23600 142.48000 87.02900 1.000 123.06042 536 SER A C 1
ATOM 3788 O O . SER A 1 491 ? 181.93000 141.93600 88.09300 1.000 122.97681 536 SER A O 1
ATOM 3791 N N . MET A 1 492 ? 181.36200 143.15600 86.28700 1.000 124.86398 537 MET A N 1
ATOM 3792 C CA . MET A 1 492 ? 179.97300 143.33600 86.69900 1.000 125.24358 537 MET A CA 1
ATOM 3793 C C . MET A 1 492 ? 179.20100 142.04900 86.44600 1.000 124.83148 537 MET A C 1
ATOM 3794 O O . MET A 1 492 ? 179.02800 141.63400 85.29500 1.000 124.32878 537 MET A O 1
ATOM 3799 N N . ASN A 1 493 ? 178.73500 141.41800 87.51600 1.000 128.24715 538 ASN A N 1
ATOM 3800 C CA . ASN A 1 493 ? 177.89700 140.23400 87.42500 1.000 128.70352 538 ASN A CA 1
ATOM 3801 C C . ASN A 1 493 ? 176.43600 140.61000 87.64400 1.000 129.34288 538 ASN A C 1
ATOM 3802 O O . ASN A 1 493 ? 176.10300 141.73900 88.01100 1.000 127.88533 538 ASN A O 1
ATOM 3807 N N . ASP A 1 494 ? 175.55300 139.63900 87.40400 1.000 132.90085 539 ASP A N 1
ATOM 3808 C CA . ASP A 1 494 ? 174.14800 139.84200 87.73800 1.000 133.15626 539 ASP A CA 1
ATOM 3809 C C . ASP A 1 494 ? 173.94600 139.87600 89.24600 1.000 133.12221 539 ASP A C 1
ATOM 3810 O O . ASP A 1 494 ? 173.04200 140.56200 89.73600 1.000 132.68165 539 ASP A O 1
ATOM 3815 N N . GLU A 1 495 ? 174.77600 139.14900 89.99700 1.000 130.58677 540 GLU A N 1
ATOM 3816 C CA . GLU A 1 495 ? 174.72700 139.24300 91.45200 1.000 131.54110 540 GLU A CA 1
ATOM 3817 C C . GLU A 1 495 ? 175.20700 140.60900 91.92700 1.000 131.81534 540 GLU A C 1
ATOM 3818 O O . GLU A 1 495 ? 174.58100 141.23100 92.79300 1.000 131.93698 540 GLU A O 1
ATOM 3824 N N . MET A 1 496 ? 176.31200 141.09900 91.36800 1.000 127.17729 541 MET A N 1
ATOM 3825 C CA . MET A 1 496 ? 176.84100 142.40600 91.75900 1.000 126.76591 541 MET A CA 1
ATOM 3826 C C . MET A 1 496 ? 176.20900 143.52800 90.93500 1.000 126.27747 541 MET A C 1
ATOM 3827 O O . MET A 1 496 ? 176.87100 144.41300 90.39500 1.000 125.11346 541 MET A O 1
ATOM 3832 N N . LYS A 1 497 ? 174.88500 143.47100 90.82100 1.000 127.43059 542 LYS A N 1
ATOM 3833 C CA . LYS A 1 497 ? 174.08600 144.63300 90.46500 1.000 126.47596 542 LYS A CA 1
ATOM 3834 C C . LYS A 1 497 ? 172.77500 144.67300 91.23500 1.000 126.62337 542 LYS A C 1
ATOM 3835 O O . LYS A 1 497 ? 172.02400 145.64200 91.09300 1.000 127.15260 542 LYS A O 1
ATOM 3841 N N . GLU A 1 498 ? 172.48100 143.65300 92.04200 1.000 119.09458 543 GLU A N 1
ATOM 3842 C CA . GLU A 1 498 ? 171.29800 143.60800 92.88800 1.000 119.03023 543 GLU A CA 1
ATOM 3843 C C . GLU A 1 498 ? 171.62600 143.53200 94.36700 1.000 119.07858 543 GLU A C 1
ATOM 3844 O O . GLU A 1 498 ? 170.83400 144.00300 95.18600 1.000 120.09072 543 GLU A O 1
ATOM 3850 N N . ALA A 1 499 ? 172.77000 142.94600 94.72900 1.000 110.13941 544 ALA A N 1
ATOM 3851 C CA . ALA A 1 499 ? 173.26100 143.08600 96.09400 1.000 109.77263 544 ALA A CA 1
ATOM 3852 C C . ALA A 1 499 ? 173.61600 144.53500 96.39400 1.000 110.57469 544 ALA A C 1
ATOM 3853 O O . ALA A 1 499 ? 173.56200 144.96300 97.55200 1.000 107.82981 544 ALA A O 1
ATOM 3855 N N . PHE A 1 500 ? 173.98500 145.29600 95.36200 1.000 108.59742 545 PHE A N 1
ATOM 3856 C CA . PHE A 1 500 ? 174.15400 146.73500 95.51300 1.000 104.81074 545 PHE A CA 1
ATOM 3857 C C . PHE A 1 500 ? 172.82900 147.40700 95.84900 1.000 105.12393 545 PHE A C 1
ATOM 3858 O O . PHE A 1 500 ? 172.77900 148.32300 96.67700 1.000 108.94992 545 PHE A O 1
ATOM 3866 N N . GLN A 1 501 ? 171.74300 146.96700 95.21300 1.000 106.73378 546 GLN A N 1
ATOM 3867 C CA . GLN A 1 501 ? 170.41900 147.50600 95.48300 1.000 106.82037 546 GLN A CA 1
ATOM 3868 C C . GLN A 1 501 ? 169.75800 146.87200 96.69900 1.000 106.06606 546 GLN A C 1
ATOM 3869 O O . GLN A 1 501 ? 168.73400 147.38200 97.16400 1.000 107.69931 546 GLN A O 1
ATOM 3875 N N . ASN A 1 502 ? 170.31000 145.77500 97.21700 1.000 106.26843 547 ASN A N 1
ATOM 3876 C CA . ASN A 1 502 ? 169.81200 145.17700 98.44700 1.000 107.39923 547 ASN A CA 1
ATOM 3877 C C . ASN A 1 502 ? 170.51500 145.71200 99.68500 1.000 108.49353 547 ASN A C 1
ATOM 3878 O O . ASN A 1 502 ? 169.95700 145.62300 100.78500 1.000 107.41817 547 ASN A O 1
ATOM 3883 N N . ALA A 1 503 ? 171.72000 146.26000 99.53200 1.000 102.69124 548 ALA A N 1
ATOM 3884 C CA . ALA A 1 503 ? 172.41600 146.91700 100.62900 1.000 98.43860 548 ALA A CA 1
ATOM 3885 C C . ALA A 1 503 ? 172.10100 148.40600 100.69200 1.000 97.91599 548 ALA A C 1
ATOM 3886 O O . ALA A 1 503 ? 171.98600 148.96900 101.78500 1.000 100.39423 548 ALA A O 1
ATOM 3888 N N . TYR A 1 504 ? 171.96200 149.05400 99.53200 1.000 94.78296 549 TYR A N 1
ATOM 3889 C CA . TYR A 1 504 ? 171.58700 150.46400 99.50900 1.000 95.79633 549 TYR A CA 1
ATOM 3890 C C . TYR A 1 504 ? 170.18500 150.66900 100.07000 1.000 96.59142 549 TYR A C 1
ATOM 3891 O O . TYR A 1 504 ? 169.93700 151.63200 100.80300 1.000 94.85955 549 TYR A O 1
ATOM 3900 N N . LEU A 1 505 ? 169.25400 149.77300 99.73400 1.000 97.17147 550 LEU A N 1
ATOM 3901 C CA . LEU A 1 505 ? 167.91600 149.83100 100.31000 1.000 96.10274 550 LEU A CA 1
ATOM 3902 C C . LEU A 1 505 ? 167.91000 149.46000 101.78600 1.000 94.50960 550 LEU A C 1
ATOM 3903 O O . LEU A 1 505 ? 166.94900 149.78700 102.49000 1.000 95.71739 550 LEU A O 1
ATOM 3908 N N . GLU A 1 506 ? 168.95300 148.78400 102.26500 1.000 94.25623 551 GLU A N 1
ATOM 3909 C CA . GLU A 1 506 ? 169.06800 148.42600 103.67200 1.000 94.85239 551 GLU A CA 1
ATOM 3910 C C . GLU A 1 506 ? 169.71600 149.53300 104.49400 1.000 95.91819 551 GLU A C 1
ATOM 3911 O O . GLU A 1 506 ? 169.20700 149.89100 105.56100 1.000 96.49316 551 GLU A O 1
ATOM 3917 N N . LEU A 1 507 ? 170.83400 150.08300 104.01300 1.000 85.64374 552 LEU A N 1
ATOM 3918 C CA . LEU A 1 507 ? 171.48500 151.17600 104.72400 1.000 80.03587 552 LEU A CA 1
ATOM 3919 C C . LEU A 1 507 ? 170.72200 152.48200 104.56200 1.000 83.80920 552 LEU A C 1
ATOM 3920 O O . LEU A 1 507 ? 170.83600 153.37300 105.41000 1.000 88.67607 552 LEU A O 1
ATOM 3925 N N . GLY A 1 508 ? 169.95200 152.61900 103.48800 1.000 85.95551 553 GLY A N 1
ATOM 3926 C CA . GLY A 1 508 ? 169.12800 153.79500 103.30100 1.000 83.90171 553 GLY A CA 1
ATOM 3927 C C . GLY A 1 508 ? 167.80800 153.68700 104.03400 1.000 86.39278 553 GLY A C 1
ATOM 3928 O O . GLY A 1 508 ? 167.15100 154.69700 104.30300 1.000 85.14842 553 GLY A O 1
ATOM 3929 N N . GLY A 1 509 ? 167.41100 152.45800 104.36400 1.000 84.73768 554 GLY A N 1
ATOM 3930 C CA . GLY A 1 509 ? 166.19500 152.23300 105.11900 1.000 81.29201 554 GLY A CA 1
ATOM 3931 C C . GLY A 1 509 ? 166.30200 152.52200 106.59600 1.000 85.00303 554 GLY A C 1
ATOM 3932 O O . GLY A 1 509 ? 165.27900 152.56500 107.28500 1.000 87.76312 554 GLY A O 1
ATOM 3933 N N . LEU A 1 510 ? 167.51700 152.72100 107.09600 1.000 77.97398 555 LEU A N 1
ATOM 3934 C CA . LEU A 1 510 ? 167.74900 153.07600 108.48700 1.000 77.00606 555 LEU A CA 1
ATOM 3935 C C . LEU A 1 510 ? 167.76900 154.58200 108.70500 1.000 76.55549 555 LEU A C 1
ATOM 3936 O O . LEU A 1 510 ? 168.07000 155.03100 109.81500 1.000 80.28956 555 LEU A O 1
ATOM 3941 N N . GLY A 1 511 ? 167.45700 155.36500 107.67500 1.000 71.70134 556 GLY A N 1
ATOM 3942 C CA . GLY A 1 511 ? 167.53800 156.80500 107.75300 1.000 70.83550 556 GLY A CA 1
ATOM 3943 C C . GLY A 1 511 ? 168.92300 157.37100 107.55100 1.000 72.23609 556 GLY A C 1
ATOM 3944 O O . GLY A 1 511 ? 169.10000 158.58900 107.67100 1.000 77.91064 556 GLY A O 1
ATOM 3945 N N . GLU A 1 512 ? 169.90500 156.53300 107.24600 1.000 65.91466 557 GLU A N 1
ATOM 3946 C CA . GLU A 1 512 ? 171.28600 156.95900 107.10900 1.000 63.51434 557 GLU A CA 1
ATOM 3947 C C . GLU A 1 512 ? 171.55500 157.47100 105.69800 1.000 67.00043 557 GLU A C 1
ATOM 3948 O O . GLU A 1 512 ? 170.80600 157.20100 104.75700 1.000 71.77682 557 GLU A O 1
ATOM 3954 N N . ARG A 1 513 ? 172.64200 158.22700 105.56500 1.000 67.04473 558 ARG A N 1
ATOM 3955 C CA . ARG A 1 513 ? 173.02900 158.84300 104.30100 1.000 68.15516 558 ARG A CA 1
ATOM 3956 C C . ARG A 1 513 ? 174.15600 158.01800 103.69000 1.000 68.89098 558 ARG A C 1
ATOM 3957 O O . ARG A 1 513 ? 175.26700 157.97800 104.22800 1.000 67.64478 558 ARG A O 1
ATOM 3965 N N . VAL A 1 514 ? 173.87200 157.37300 102.56300 1.000 75.39527 559 VAL A N 1
ATOM 3966 C CA . VAL A 1 514 ? 174.78100 156.41300 101.96200 1.000 73.23417 559 VAL A CA 1
ATOM 3967 C C . VAL A 1 514 ? 175.61400 157.10500 100.89000 1.000 72.63231 559 VAL A C 1
ATOM 3968 O O . VAL A 1 514 ? 175.22600 158.12800 100.32000 1.000 71.24962 559 VAL A O 1
ATOM 3972 N N . LEU A 1 515 ? 176.78600 156.53600 100.61600 1.000 76.97799 560 LEU A N 1
ATOM 3973 C CA . LEU A 1 515 ? 177.73300 157.10200 99.66800 1.000 76.91513 560 LEU A CA 1
ATOM 3974 C C . LEU A 1 515 ? 178.48200 155.96300 98.99300 1.000 79.18394 560 LEU A C 1
ATOM 3975 O O . LEU A 1 515 ? 178.68900 154.90400 99.58900 1.000 81.49268 560 LEU A O 1
ATOM 3980 N N . GLY A 1 516 ? 178.88800 156.18800 97.74700 1.000 86.21404 561 GLY A N 1
ATOM 3981 C CA . GLY A 1 516 ? 179.62100 155.19600 96.98200 1.000 82.69680 561 GLY A CA 1
ATOM 3982 C C . GLY A 1 516 ? 181.00800 155.70000 96.63600 1.000 86.52478 561 GLY A C 1
ATOM 3983 O O . GLY A 1 516 ? 181.24000 156.90500 96.55100 1.000 91.47738 561 GLY A O 1
ATOM 3984 N N . PHE A 1 517 ? 181.93700 154.76400 96.44700 1.000 83.96619 562 PHE A N 1
ATOM 3985 C CA . PHE A 1 517 ? 183.33800 155.09100 96.21100 1.000 84.51750 562 PHE A CA 1
ATOM 3986 C C . PHE A 1 517 ? 183.89300 154.23400 95.08200 1.000 85.82480 562 PHE A C 1
ATOM 3987 O O . PHE A 1 517 ? 183.57200 153.04600 94.98000 1.000 88.51869 562 PHE A O 1
ATOM 3995 N N . CYS A 1 518 ? 184.72900 154.83900 94.23700 1.000 96.99947 563 CYS A N 1
ATOM 3996 C CA . CYS A 1 518 ? 185.28700 154.15600 93.07600 1.000 96.26419 563 CYS A CA 1
ATOM 3997 C C . CYS A 1 518 ? 186.69700 154.66800 92.80600 1.000 99.09595 563 CYS A C 1
ATOM 3998 O O . CYS A 1 518 ? 187.13200 155.68000 93.36000 1.000 101.83176 563 CYS A O 1
ATOM 4001 N N . PHE A 1 519 ? 187.40700 153.95200 91.93500 1.000 105.42826 564 PHE A N 1
ATOM 4002 C CA . PHE A 1 519 ? 188.72900 154.36100 91.47400 1.000 106.82877 564 PHE A CA 1
ATOM 4003 C C . PHE A 1 519 ? 188.97800 153.72100 90.11400 1.000 106.98223 564 PHE A C 1
ATOM 4004 O O . PHE A 1 519 ? 188.25500 152.81500 89.69500 1.000 107.21068 564 PHE A O 1
ATOM 4012 N N . LEU A 1 520 ? 190.00700 154.21200 89.41800 1.000 112.30334 565 LEU A N 1
ATOM 4013 C CA . LEU A 1 520 ? 190.26200 153.74000 88.06000 1.000 112.97829 565 LEU A CA 1
ATOM 4014 C C . LEU A 1 520 ? 191.68600 153.24100 87.84000 1.000 114.08818 565 LEU A C 1
ATOM 4015 O O . LEU A 1 520 ? 191.89700 152.31600 87.04900 1.000 113.60800 565 LEU A O 1
ATOM 4020 N N . ASN A 1 521 ? 192.66800 153.83900 88.52000 1.000 117.09461 566 ASN A N 1
ATOM 4021 C CA . ASN A 1 521 ? 194.08300 153.51200 88.31900 1.000 117.02849 566 ASN A CA 1
ATOM 4022 C C . ASN A 1 521 ? 194.49200 153.75500 86.86100 1.000 117.88201 566 ASN A C 1
ATOM 4023 O O . ASN A 1 521 ? 194.76700 152.83200 86.09200 1.000 118.21928 566 ASN A O 1
ATOM 4028 N N . LEU A 1 522 ? 194.49100 155.04300 86.50200 1.000 123.14124 567 LEU A N 1
ATOM 4029 C CA . LEU A 1 522 ? 194.72100 155.54900 85.15000 1.000 123.45736 567 LEU A CA 1
ATOM 4030 C C . LEU A 1 522 ? 195.91300 154.89100 84.46400 1.000 124.43613 567 LEU A C 1
ATOM 4031 O O . LEU A 1 522 ? 196.87700 154.49100 85.13000 1.000 123.80888 567 LEU A O 1
ATOM 4036 N N . PRO A 1 523 ? 195.88400 154.76600 83.13600 1.000 131.35986 568 PRO A N 1
ATOM 4037 C CA . PRO A 1 523 ? 197.01600 154.16800 82.42000 1.000 130.70776 568 PRO A CA 1
ATOM 4038 C C . PRO A 1 523 ? 198.27500 155.01300 82.54200 1.000 131.37704 568 PRO A C 1
ATOM 4039 O O . PRO A 1 523 ? 198.23400 156.21200 82.82600 1.000 130.92093 568 PRO A O 1
ATOM 4043 N N . SER A 1 524 ? 199.41600 154.35900 82.31400 1.000 134.12243 569 SER A N 1
ATOM 4044 C CA . SER A 1 524 ? 200.71800 154.99700 82.47500 1.000 134.57238 569 SER A CA 1
ATOM 4045 C C . SER A 1 524 ? 201.02100 156.02800 81.39600 1.000 134.47115 569 SER A C 1
ATOM 4046 O O . SER A 1 524 ? 202.04700 156.71000 81.49300 1.000 133.43193 569 SER A O 1
ATOM 4049 N N . SER A 1 525 ? 200.17100 156.15300 80.37400 1.000 133.70722 570 SER A N 1
ATOM 4050 C CA . SER A 1 525 ? 200.41100 157.12400 79.31300 1.000 133.19066 570 SER A CA 1
ATOM 4051 C C . SER A 1 525 ? 200.41300 158.55800 79.82300 1.000 132.46689 570 SER A C 1
ATOM 4052 O O . SER A 1 525 ? 200.94700 159.44400 79.14600 1.000 130.85072 570 SER A O 1
ATOM 4055 N N . PHE A 1 526 ? 199.83100 158.81100 80.99400 1.000 131.79537 571 PHE A N 1
ATOM 4056 C CA . PHE A 1 526 ? 199.75300 160.15900 81.53700 1.000 132.06430 571 PHE A CA 1
ATOM 4057 C C . PHE A 1 526 ? 200.97400 160.54800 82.36100 1.000 131.99723 571 PHE A C 1
ATOM 4058 O O . PHE A 1 526 ? 201.12000 161.72900 82.69400 1.000 131.10991 571 PHE A O 1
ATOM 4066 N N . SER A 1 527 ? 201.85100 159.59600 82.67800 1.000 132.69967 572 SER A N 1
ATOM 4067 C CA . SER A 1 527 ? 203.12400 159.84200 83.37200 1.000 132.91397 572 SER A CA 1
ATOM 4068 C C . SER A 1 527 ? 202.83900 160.64300 84.64300 1.000 132.81394 572 SER A C 1
ATOM 4069 O O . SER A 1 527 ? 202.00900 160.21300 85.45600 1.000 133.12654 572 SER A O 1
ATOM 4072 N N . LYS A 1 528 ? 203.48200 161.79300 84.85200 1.000 130.82068 573 LYS A N 1
ATOM 4073 C CA . LYS A 1 528 ? 203.32800 162.57400 86.07200 1.000 130.22467 573 LYS A CA 1
ATOM 4074 C C . LYS A 1 528 ? 202.66300 163.92000 85.81200 1.000 131.71975 573 LYS A C 1
ATOM 4075 O O . LYS A 1 528 ? 201.65300 164.24400 86.44200 1.000 133.10536 573 LYS A O 1
ATOM 4081 N N . GLY A 1 529 ? 203.20900 164.71900 84.90000 1.000 132.20427 574 GLY A N 1
ATOM 4082 C CA . GLY A 1 529 ? 202.72700 166.07100 84.70400 1.000 132.13419 574 GLY A CA 1
ATOM 4083 C C . GLY A 1 529 ? 201.78400 166.23200 83.53100 1.000 132.86368 574 GLY A C 1
ATOM 4084 O O . GLY A 1 529 ? 201.85100 167.23100 82.80800 1.000 133.16552 574 GLY A O 1
ATOM 4085 N N . PHE A 1 530 ? 200.90600 165.25600 83.32900 1.000 131.82624 575 PHE A N 1
ATOM 4086 C CA . PHE A 1 530 ? 199.92500 165.36000 82.26200 1.000 132.28716 575 PHE A CA 1
ATOM 4087 C C . PHE A 1 530 ? 198.95100 166.49900 82.55400 1.000 132.60844 575 PHE A C 1
ATOM 4088 O O . PHE A 1 530 ? 198.49000 166.64700 83.69000 1.000 131.15223 575 PHE A O 1
ATOM 4096 N N . PRO A 1 531 ? 198.62400 167.32100 81.55900 1.000 137.02315 576 PRO A N 1
ATOM 4097 C CA . PRO A 1 531 ? 197.63400 168.38200 81.78000 1.000 136.48801 576 PRO A CA 1
ATOM 4098 C C . PRO A 1 531 ? 196.23400 167.81800 81.95300 1.000 135.55498 576 PRO A C 1
ATOM 4099 O O . PRO A 1 531 ? 195.62200 167.34700 80.98900 1.000 134.70288 576 PRO A O 1
ATOM 4103 N N . PHE A 1 532 ? 195.71500 167.86400 83.17700 1.000 132.86453 577 PHE A N 1
ATOM 4104 C CA . PHE A 1 532 ? 194.38400 167.35100 83.49000 1.000 132.76421 577 PHE A CA 1
ATOM 4105 C C . PHE A 1 532 ? 193.40900 168.52300 83.47200 1.000 133.14186 577 PHE A C 1
ATOM 4106 O O . PHE A 1 532 ? 193.40800 169.36000 84.37800 1.000 132.60927 577 PHE A O 1
ATOM 4114 N N . ASN A 1 533 ? 192.57900 168.57800 82.43500 1.000 137.63521 578 ASN A N 1
ATOM 4115 C CA . ASN A 1 533 ? 191.61000 169.65000 82.24800 1.000 138.04316 578 ASN A CA 1
ATOM 4116 C C . ASN A 1 533 ? 190.21900 169.12900 82.57700 1.000 138.19795 578 ASN A C 1
ATOM 4117 O O . ASN A 1 533 ? 189.75500 168.15700 81.97000 1.000 137.62208 578 ASN A O 1
ATOM 4122 N N . THR A 1 534 ? 189.55700 169.77900 83.53800 1.000 138.06725 579 THR A N 1
ATOM 4123 C CA . THR A 1 534 ? 188.21000 169.37300 83.92200 1.000 138.60105 579 THR A CA 1
ATOM 4124 C C . THR A 1 534 ? 187.19400 169.67900 82.82800 1.000 139.28157 579 THR A C 1
ATOM 4125 O O . THR A 1 534 ? 186.22900 168.92600 82.65100 1.000 138.81172 579 THR A O 1
ATOM 4129 N N . ASP A 1 535 ? 187.40000 170.76200 82.07500 1.000 140.16992 580 ASP A N 1
ATOM 4130 C CA . ASP A 1 535 ? 186.42500 171.20300 81.08400 1.000 139.24282 580 ASP A CA 1
ATOM 4131 C C . ASP A 1 535 ? 186.25100 170.22200 79.93200 1.000 138.93949 580 ASP A C 1
ATOM 4132 O O . ASP A 1 535 ? 185.28900 170.36000 79.17000 1.000 138.57195 580 ASP A O 1
ATOM 4137 N N . GLU A 1 536 ? 187.14100 169.24400 79.78500 1.000 141.10474 581 GLU A N 1
ATOM 4138 C CA . GLU A 1 536 ? 187.05100 168.28200 78.69500 1.000 141.81653 581 GLU A CA 1
ATOM 4139 C C . GLU A 1 536 ? 187.36200 166.89200 79.24600 1.000 141.09878 581 GLU A C 1
ATOM 4140 O O . GLU A 1 536 ? 187.38700 166.67300 80.46100 1.000 140.44303 581 GLU A O 1
ATOM 4146 N N . ILE A 1 537 ? 187.60500 165.94700 78.34000 1.000 141.17570 582 ILE A N 1
ATOM 4147 C CA . ILE A 1 537 ? 187.61600 164.52500 78.67100 1.000 141.33474 582 ILE A CA 1
ATOM 4148 C C . ILE A 1 537 ? 189.04200 163.98400 78.58300 1.000 141.69516 582 ILE A C 1
ATOM 4149 O O . ILE A 1 537 ? 189.26400 162.81400 78.24900 1.000 141.27964 582 ILE A O 1
ATOM 4154 N N . ASN A 1 538 ? 190.02200 164.83400 78.90300 1.000 138.31524 583 ASN A N 1
ATOM 4155 C CA . ASN A 1 538 ? 191.42900 164.44600 78.84600 1.000 137.61773 583 ASN A CA 1
ATOM 4156 C C . ASN A 1 538 ? 191.74800 163.20200 79.66700 1.000 138.74990 583 ASN A C 1
ATOM 4157 O O . ASN A 1 538 ? 192.81800 162.61400 79.47400 1.000 138.79170 583 ASN A O 1
ATOM 4162 N N . PHE A 1 539 ? 190.86000 162.78800 80.56800 1.000 135.95692 584 PHE A N 1
ATOM 4163 C CA . PHE A 1 539 ? 191.05200 161.59100 81.36600 1.000 134.38306 584 PHE A CA 1
ATOM 4164 C C . PHE A 1 539 ? 189.82200 160.70000 81.26600 1.000 135.16748 584 PHE A C 1
ATOM 4165 O O . PHE A 1 539 ? 188.69200 161.20200 81.21000 1.000 134.29847 584 PHE A O 1
ATOM 4173 N N . PRO A 1 540 ? 190.00700 159.38100 81.22500 1.000 132.55011 585 PRO A N 1
ATOM 4174 C CA . PRO A 1 540 ? 188.85400 158.47800 81.12900 1.000 132.05435 585 PRO A CA 1
ATOM 4175 C C . PRO A 1 540 ? 187.95100 158.58400 82.35000 1.000 131.85845 585 PRO A C 1
ATOM 4176 O O . PRO A 1 540 ? 188.41500 158.76400 83.47800 1.000 131.67025 585 PRO A O 1
ATOM 4180 N N . MET A 1 541 ? 186.64700 158.46400 82.11100 1.000 125.26237 586 MET A N 1
ATOM 4181 C CA . MET A 1 541 ? 185.63200 158.55100 83.15600 1.000 123.75188 586 MET A CA 1
ATOM 4182 C C . MET A 1 541 ? 184.61600 157.43000 82.99700 1.000 123.83601 586 MET A C 1
ATOM 4183 O O . MET A 1 541 ? 183.41000 157.63000 83.17300 1.000 124.21831 586 MET A O 1
ATOM 4188 N N . ASP A 1 542 ? 185.09000 156.23400 82.65900 1.000 123.37823 587 ASP A N 1
ATOM 4189 C CA . ASP A 1 542 ? 184.21900 155.08700 82.45600 1.000 123.98957 587 ASP A CA 1
ATOM 4190 C C . ASP A 1 542 ? 184.91500 153.83000 82.95500 1.000 123.29825 587 ASP A C 1
ATOM 4191 O O . ASP A 1 542 ? 186.13800 153.79600 83.12000 1.000 122.93178 587 ASP A O 1
ATOM 4196 N N . ASN A 1 543 ? 184.11100 152.79200 83.19200 1.000 118.79787 588 ASN A N 1
ATOM 4197 C CA . ASN A 1 543 ? 184.60400 151.49900 83.66800 1.000 120.27599 588 ASN A CA 1
ATOM 4198 C C . ASN A 1 543 ? 185.41100 151.65600 84.95600 1.000 121.40479 588 ASN A C 1
ATOM 4199 O O . ASN A 1 543 ? 186.48300 151.07000 85.11800 1.000 120.86580 588 ASN A O 1
ATOM 4204 N N . LEU A 1 544 ? 184.89400 152.46800 85.87600 1.000 115.86710 589 LEU A N 1
ATOM 4205 C CA . LEU A 1 544 ? 185.52800 152.63300 87.17400 1.000 113.37910 589 LEU A CA 1
ATOM 4206 C C . LEU A 1 544 ? 185.45000 151.33000 87.96500 1.000 112.36060 589 LEU A C 1
ATOM 4207 O O . LEU A 1 544 ? 184.68800 150.41800 87.63800 1.000 112.48271 589 LEU A O 1
ATOM 4212 N N . CYS A 1 545 ? 186.26000 151.24200 89.01600 1.000 106.03006 590 CYS A N 1
ATOM 4213 C CA . CYS A 1 545 ? 186.27500 150.07600 89.89200 1.000 106.05953 590 CYS A CA 1
ATOM 4214 C C . CYS A 1 545 ? 185.55700 150.43100 91.19000 1.000 105.74891 590 CYS A C 1
ATOM 4215 O O . CYS A 1 545 ? 186.06900 151.21600 91.99400 1.000 104.67284 590 CYS A O 1
ATOM 4218 N N . PHE A 1 546 ? 184.37600 149.85400 91.38900 1.000 99.34951 591 PHE A N 1
ATOM 4219 C CA . PHE A 1 546 ? 183.63300 150.07400 92.62000 1.000 96.69614 591 PHE A CA 1
ATOM 4220 C C . PHE A 1 546 ? 184.35400 149.43200 93.80000 1.000 98.30356 591 PHE A C 1
ATOM 4221 O O . PHE A 1 546 ? 185.04500 148.42000 93.66100 1.000 103.15574 591 PHE A O 1
ATOM 4229 N N . VAL A 1 547 ? 184.19000 150.03500 94.97700 1.000 90.71789 592 VAL A N 1
ATOM 4230 C CA . VAL A 1 547 ? 184.87400 149.55200 96.17000 1.000 89.53386 592 VAL A CA 1
ATOM 4231 C C . VAL A 1 547 ? 183.87400 149.19700 97.26300 1.000 90.39024 592 VAL A C 1
ATOM 4232 O O . VAL A 1 547 ? 183.80400 148.04300 97.69800 1.000 93.26089 592 VAL A O 1
ATOM 4236 N N . GLY A 1 548 ? 183.09900 150.17400 97.71800 1.000 85.97615 593 GLY A N 1
ATOM 4237 C CA . GLY A 1 548 ? 182.16900 149.91300 98.80100 1.000 85.17722 593 GLY A CA 1
ATOM 4238 C C . GLY A 1 548 ? 181.30000 151.11700 99.08600 1.000 85.97856 593 GLY A C 1
ATOM 4239 O O . GLY A 1 548 ? 181.46600 152.19100 98.49900 1.000 85.47527 593 GLY A O 1
ATOM 4240 N N . LEU A 1 549 ? 180.35900 150.91300 100.00500 1.000 85.17340 594 LEU A N 1
ATOM 4241 C CA . LEU A 1 549 ? 179.41800 151.93800 100.43100 1.000 81.11593 594 LEU A CA 1
ATOM 4242 C C . LEU A 1 549 ? 179.67000 152.30600 101.88600 1.000 81.43823 594 LEU A C 1
ATOM 4243 O O . LEU A 1 549 ? 180.04200 151.45300 102.69700 1.000 85.72721 594 LEU A O 1
ATOM 4248 N N . ILE A 1 550 ? 179.46800 153.58100 102.21100 1.000 73.68651 595 ILE A N 1
ATOM 4249 C CA . ILE A 1 550 ? 179.58200 154.08300 103.57500 1.000 68.54914 595 ILE A CA 1
ATOM 4250 C C . ILE A 1 550 ? 178.32700 154.88400 103.89200 1.000 64.79519 595 ILE A C 1
ATOM 4251 O O . ILE A 1 550 ? 177.90500 155.72500 103.09100 1.000 70.52430 595 ILE A O 1
ATOM 4256 N N . SER A 1 551 ? 177.72900 154.62000 105.05100 1.000 57.62818 596 SER A N 1
ATOM 4257 C CA . SER A 1 551 ? 176.54000 155.32900 105.49800 1.000 61.13497 596 SER A CA 1
ATOM 4258 C C . SER A 1 551 ? 176.82300 156.02700 106.82100 1.000 60.31252 596 SER A C 1
ATOM 4259 O O . SER A 1 551 ? 177.65500 155.57800 107.61200 1.000 62.58643 596 SER A O 1
ATOM 4262 N N . MET A 1 552 ? 176.12500 157.13600 107.05200 1.000 56.92154 597 MET A N 1
ATOM 4263 C CA . MET A 1 552 ? 176.35800 157.96100 108.22700 1.000 54.63826 597 MET A CA 1
ATOM 4264 C C . MET A 1 552 ? 175.03200 158.38800 108.83700 1.000 57.30664 597 MET A C 1
ATOM 4265 O O . MET A 1 552 ? 174.02100 158.51100 108.14300 1.000 58.38843 597 MET A O 1
ATOM 4270 N N . ILE A 1 553 ? 175.05500 158.62100 110.14900 1.000 49.01588 598 ILE A N 1
ATOM 4271 C CA . ILE A 1 553 ? 173.85900 158.98700 110.90100 1.000 48.51409 598 ILE A CA 1
ATOM 4272 C C . ILE A 1 553 ? 174.31800 159.62500 112.20300 1.000 44.62296 598 ILE A C 1
ATOM 4273 O O . ILE A 1 553 ? 175.45100 159.42700 112.64200 1.000 49.96874 598 ILE A O 1
ATOM 4278 N N . ASP A 1 554 ? 173.44100 160.40500 112.81800 1.000 43.69174 599 ASP A N 1
ATOM 4279 C CA . ASP A 1 554 ? 173.74200 161.00300 114.11400 1.000 35.66475 599 ASP A CA 1
ATOM 4280 C C . ASP A 1 554 ? 173.61900 159.94400 115.20400 1.000 39.64126 599 ASP A C 1
ATOM 4281 O O . ASP A 1 554 ? 172.52200 159.41100 115.41400 1.000 46.62379 599 ASP A O 1
ATOM 4286 N N . PRO A 1 555 ? 174.69500 159.60800 115.91000 1.000 40.16814 600 PRO A N 1
ATOM 4287 C CA . PRO A 1 555 ? 174.65500 158.48000 116.83700 1.000 35.10559 600 PRO A CA 1
ATOM 4288 C C . PRO A 1 555 ? 174.33800 158.92800 118.25100 1.000 33.35378 600 PRO A C 1
ATOM 4289 O O . PRO A 1 555 ? 174.46200 160.11600 118.58100 1.000 34.26516 600 PRO A O 1
ATOM 4293 N N . PRO A 1 556 ? 173.94000 158.00300 119.12000 1.000 45.16719 601 PRO A N 1
ATOM 4294 C CA . PRO A 1 556 ? 173.82000 158.33000 120.54300 1.000 32.69109 601 PRO A CA 1
ATOM 4295 C C . PRO A 1 556 ? 175.18700 158.53200 121.17500 1.000 27.54284 601 PRO A C 1
ATOM 4296 O O . PRO A 1 556 ? 176.21500 158.08700 120.66300 1.000 44.92647 601 PRO A O 1
ATOM 4300 N N . ARG A 1 557 ? 175.18800 159.22400 122.30700 1.000 36.22595 602 ARG A N 1
ATOM 4301 C CA . ARG A 1 557 ? 176.40300 159.32600 123.09700 1.000 34.07483 602 ARG A CA 1
ATOM 4302 C C . ARG A 1 557 ? 176.73000 157.97900 123.73200 1.000 35.81229 602 ARG A C 1
ATOM 4303 O O . ARG A 1 557 ? 175.84800 157.15500 123.98400 1.000 51.96543 602 ARG A O 1
ATOM 4311 N N . ALA A 1 558 ? 178.02100 157.76100 123.98900 1.000 44.89923 603 ALA A N 1
ATOM 4312 C CA . ALA A 1 558 ? 178.48900 156.44100 124.40200 1.000 38.45197 603 ALA A CA 1
ATOM 4313 C C . ALA A 1 558 ? 177.87500 156.01000 125.72800 1.000 44.37651 603 ALA A C 1
ATOM 4314 O O . ALA A 1 558 ? 177.51400 154.84100 125.90000 1.000 49.79434 603 ALA A O 1
ATOM 4316 N N . ALA A 1 559 ? 177.74600 156.93600 126.67600 1.000 41.67029 604 ALA A N 1
ATOM 4317 C CA . ALA A 1 559 ? 177.26400 156.59500 128.00800 1.000 35.86658 604 ALA A CA 1
ATOM 4318 C C . ALA A 1 559 ? 175.74500 156.55800 128.11600 1.000 41.23344 604 ALA A C 1
ATOM 4319 O O . ALA A 1 559 ? 175.23000 156.11800 129.14900 1.000 48.13010 604 ALA A O 1
ATOM 4321 N N . VAL A 1 560 ? 175.02200 157.00400 127.09500 1.000 40.93672 605 VAL A N 1
ATOM 4322 C CA . VAL A 1 560 ? 173.56900 157.16800 127.16400 1.000 40.82975 605 VAL A CA 1
ATOM 4323 C C . VAL A 1 560 ? 172.82000 155.84500 127.33400 1.000 33.78104 605 VAL A C 1
ATOM 4324 O O . VAL A 1 560 ? 171.93700 155.77000 128.20000 1.000 42.24563 605 VAL A O 1
ATOM 4328 N N . PRO A 1 561 ? 173.09200 154.79100 126.54600 1.000 43.67639 606 PRO A N 1
ATOM 4329 C CA . PRO A 1 561 ? 172.29700 153.55800 126.71500 1.000 41.85156 606 PRO A CA 1
ATOM 4330 C C . PRO A 1 561 ? 172.42200 152.93500 128.09500 1.000 41.95486 606 PRO A C 1
ATOM 4331 O O . PRO A 1 561 ? 171.41100 152.53300 128.68700 1.000 47.40482 606 PRO A O 1
ATOM 4335 N N . ASP A 1 562 ? 173.64200 152.85200 128.62900 1.000 44.60413 607 ASP A N 1
ATOM 4336 C CA . ASP A 1 562 ? 173.83100 152.28700 129.96000 1.000 38.08584 607 ASP A CA 1
ATOM 4337 C C . ASP A 1 562 ? 173.16800 153.15300 131.02400 1.000 41.19410 607 ASP A C 1
ATOM 4338 O O . ASP A 1 562 ? 172.58900 152.63400 131.98400 1.000 49.85314 607 ASP A O 1
ATOM 4343 N N . ALA A 1 563 ? 173.24400 154.47600 130.87000 1.000 36.88322 608 ALA A N 1
ATOM 4344 C CA . ALA A 1 563 ? 172.59300 155.36800 131.82400 1.000 32.13692 608 ALA A CA 1
ATOM 4345 C C . ALA A 1 563 ? 171.08200 155.18700 131.80600 1.000 36.99708 608 ALA A C 1
ATOM 4346 O O . ALA A 1 563 ? 170.43900 155.16900 132.86200 1.000 38.08310 608 ALA A O 1
ATOM 4348 N N . VAL A 1 564 ? 170.49600 155.04900 130.61500 1.000 39.95708 609 VAL A N 1
ATOM 4349 C CA . VAL A 1 564 ? 169.05500 154.83400 130.51600 1.000 35.38896 609 VAL A CA 1
ATOM 4350 C C . VAL A 1 564 ? 168.67100 153.50400 131.14700 1.000 36.21058 609 VAL A C 1
ATOM 4351 O O . VAL A 1 564 ? 167.66100 153.40200 131.85600 1.000 40.91407 609 VAL A O 1
ATOM 4355 N N . SER A 1 565 ? 169.47200 152.46300 130.90400 1.000 39.66341 610 SER A N 1
ATOM 4356 C CA . SER A 1 565 ? 169.18500 151.16300 131.50000 1.000 32.18076 610 SER A CA 1
ATOM 4357 C C . SER A 1 565 ? 169.25300 151.22500 133.02300 1.000 41.54024 610 SER A C 1
ATOM 4358 O O . SER A 1 565 ? 168.39400 150.66300 133.71200 1.000 42.54201 610 SER A O 1
ATOM 4361 N N . LYS A 1 566 ? 170.26100 151.91200 133.56700 1.000 37.50145 611 LYS A N 1
ATOM 4362 C CA . LYS A 1 566 ? 170.37000 152.04700 135.01700 1.000 36.43098 611 LYS A CA 1
ATOM 4363 C C . LYS A 1 566 ? 169.20600 152.84400 135.59300 1.000 36.67865 611 LYS A C 1
ATOM 4364 O O . LYS A 1 566 ? 168.67300 152.49700 136.65400 1.000 44.82649 611 LYS A O 1
ATOM 4370 N N . CYS A 1 567 ? 168.80100 153.92000 134.91400 1.000 38.13398 612 CYS A N 1
ATOM 4371 C CA . CYS A 1 567 ? 167.68500 154.72300 135.40300 1.000 32.84189 612 CYS A CA 1
ATOM 4372 C C . CYS A 1 567 ? 166.38500 153.93100 135.39200 1.000 32.45565 612 CYS A C 1
ATOM 4373 O O . CYS A 1 567 ? 165.56100 154.07200 136.30200 1.000 28.21380 612 CYS A O 1
ATOM 4376 N N . ARG A 1 568 ? 166.17800 153.09500 134.37300 1.000 38.93599 613 ARG A N 1
ATOM 4377 C CA . ARG A 1 568 ? 164.98300 152.25800 134.35900 1.000 35.65294 613 ARG A CA 1
ATOM 4378 C C . ARG A 1 568 ? 165.06400 151.14700 135.40000 1.000 36.46834 613 ARG A C 1
ATOM 4379 O O . ARG A 1 568 ? 164.03300 150.73900 135.94700 1.000 48.44593 613 ARG A O 1
ATOM 4387 N N . SER A 1 569 ? 166.26900 150.64900 135.69100 1.000 37.67342 614 SER A N 1
ATOM 4388 C CA . SER A 1 569 ? 166.42700 149.70600 136.79300 1.000 31.36668 614 SER A CA 1
ATOM 4389 C C . SER A 1 569 ? 166.12500 150.35900 138.13400 1.000 38.33822 614 SER A C 1
ATOM 4390 O O . SER A 1 569 ? 165.66100 149.68700 139.06100 1.000 43.15151 614 SER A O 1
ATOM 4393 N N . ALA A 1 570 ? 166.38200 151.65900 138.25700 1.000 46.48612 615 ALA A N 1
ATOM 4394 C CA . ALA A 1 570 ? 166.08300 152.40100 139.47400 1.000 24.18214 615 ALA A CA 1
ATOM 4395 C C . ALA A 1 570 ? 164.61000 152.77700 139.59500 1.000 29.85492 615 ALA A C 1
ATOM 4396 O O . ALA A 1 570 ? 164.24800 153.50800 140.52200 1.000 35.92101 615 ALA A O 1
ATOM 4398 N N . GLY A 1 571 ? 163.76000 152.30100 138.68900 1.000 29.98477 616 GLY A N 1
ATOM 4399 C CA . GLY A 1 571 ? 162.34500 152.59800 138.74500 1.000 26.28548 616 GLY A CA 1
ATOM 4400 C C . GLY A 1 571 ? 161.93400 153.92300 138.14800 1.000 32.53461 616 GLY A C 1
ATOM 4401 O O . GLY A 1 571 ? 160.79900 154.35400 138.37100 1.000 36.29342 616 GLY A O 1
ATOM 4402 N N . ILE A 1 572 ? 162.80900 154.57800 137.39600 1.000 30.22836 617 ILE A N 1
ATOM 4403 C CA . ILE A 1 572 ? 162.51700 155.88600 136.82300 1.000 26.25725 617 ILE A CA 1
ATOM 4404 C C . ILE A 1 572 ? 161.99600 155.70600 135.40500 1.000 31.32258 617 ILE A C 1
ATOM 4405 O O . ILE A 1 572 ? 162.56200 154.94400 134.61400 1.000 33.24606 617 ILE A O 1
ATOM 4410 N N . LYS A 1 573 ? 160.91200 156.40800 135.08700 1.000 30.72193 618 LYS A N 1
ATOM 4411 C CA . LYS A 1 573 ? 160.32600 156.38800 133.75500 1.000 29.43468 618 LYS A CA 1
ATOM 4412 C C . LYS A 1 573 ? 161.03900 157.40000 132.86800 1.000 31.58926 618 LYS A C 1
ATOM 4413 O O . LYS A 1 573 ? 161.13800 158.58000 133.21800 1.000 42.78020 618 LYS A O 1
ATOM 4419 N N . VAL A 1 574 ? 161.53800 156.94000 131.72300 1.000 28.31933 619 VAL A N 1
ATOM 4420 C CA . VAL A 1 574 ? 162.30700 157.77600 130.80700 1.000 27.51921 619 VAL A CA 1
ATOM 4421 C C . VAL A 1 574 ? 161.45500 158.04700 129.57600 1.000 26.18280 619 VAL A C 1
ATOM 4422 O O . VAL A 1 574 ? 161.08500 157.12000 128.84600 1.000 35.97924 619 VAL A O 1
ATOM 4426 N N . ILE A 1 575 ? 161.15200 159.32000 129.34600 1.000 38.50800 620 ILE A N 1
ATOM 4427 C CA . ILE A 1 575 ? 160.34600 159.76400 128.21600 1.000 26.35909 620 ILE A CA 1
ATOM 4428 C C . ILE A 1 575 ? 161.22900 160.58600 127.29000 1.000 31.38055 620 ILE A C 1
ATOM 4429 O O . ILE A 1 575 ? 162.00500 161.43200 127.74900 1.000 40.61073 620 ILE A O 1
ATOM 4434 N N . MET A 1 576 ? 161.12800 160.32600 125.99000 1.000 32.29069 621 MET A N 1
ATOM 4435 C CA . MET A 1 576 ? 161.82900 161.11000 124.98100 1.000 29.80469 621 MET A CA 1
ATOM 4436 C C . MET A 1 576 ? 160.88900 162.18400 124.45000 1.000 37.33122 621 MET A C 1
ATOM 4437 O O . MET A 1 576 ? 159.78600 161.87600 123.99000 1.000 43.55362 621 MET A O 1
ATOM 4442 N N . VAL A 1 577 ? 161.32200 163.43900 124.52400 1.000 24.26466 622 VAL A N 1
ATOM 4443 C CA . VAL A 1 577 ? 160.57000 164.57100 123.99500 1.000 34.28790 622 VAL A CA 1
ATOM 4444 C C . VAL A 1 577 ? 161.50100 165.31800 123.05200 1.000 34.66711 622 VAL A C 1
ATOM 4445 O O . VAL A 1 577 ? 162.48900 165.91500 123.49500 1.000 45.62719 622 VAL A O 1
ATOM 4449 N N . THR A 1 578 ? 161.18800 165.29600 121.76000 1.000 33.71435 623 THR A N 1
ATOM 4450 C CA . THR A 1 578 ? 162.06800 165.86200 120.75000 1.000 29.81298 623 THR A CA 1
ATOM 4451 C C . THR A 1 578 ? 161.24600 166.58400 119.69300 1.000 29.05155 623 THR A C 1
ATOM 4452 O O . THR A 1 578 ? 160.06700 166.28900 119.49100 1.000 36.44143 623 THR A O 1
ATOM 4456 N N . GLY A 1 579 ? 161.88200 167.54200 119.02900 1.000 26.71189 624 GLY A N 1
ATOM 4457 C CA . GLY A 1 579 ? 161.30300 168.24100 117.90400 1.000 24.34074 624 GLY A CA 1
ATOM 4458 C C . GLY A 1 579 ? 161.64800 167.66300 116.55200 1.000 35.71454 624 GLY A C 1
ATOM 4459 O O . GLY A 1 579 ? 161.39800 168.31100 115.53200 1.000 47.14752 624 GLY A O 1
ATOM 4460 N N . ASP A 1 580 ? 162.21300 166.45900 116.51100 1.000 42.87515 625 ASP A N 1
ATOM 4461 C CA . ASP A 1 580 ? 162.68200 165.84800 115.28000 1.000 39.61484 625 ASP A CA 1
ATOM 4462 C C . ASP A 1 580 ? 161.61000 164.92300 114.69900 1.000 40.07730 625 ASP A C 1
ATOM 4463 O O . ASP A 1 580 ? 160.54300 164.71600 115.28000 1.000 46.29286 625 ASP A O 1
ATOM 4468 N N . HIS A 1 581 ? 161.90600 164.35800 113.53100 1.000 44.78644 626 HIS A N 1
ATOM 4469 C CA . HIS A 1 581 ? 160.96200 163.50600 112.82800 1.000 41.73386 626 HIS A CA 1
ATOM 4470 C C . HIS A 1 581 ? 160.70900 162.21700 113.61200 1.000 45.15125 626 HIS A C 1
ATOM 4471 O O . HIS A 1 581 ? 161.60600 161.70300 114.28400 1.000 48.21141 626 HIS A O 1
ATOM 4478 N N . PRO A 1 582 ? 159.48400 161.68300 113.55000 1.000 48.53118 627 PRO A N 1
ATOM 4479 C CA . PRO A 1 582 ? 159.16500 160.47900 114.33500 1.000 44.76571 627 PRO A CA 1
ATOM 4480 C C . PRO A 1 582 ? 160.02200 159.26700 114.01500 1.000 44.37674 627 PRO A C 1
ATOM 4481 O O . PRO A 1 582 ? 160.29000 158.46700 114.91800 1.000 51.74102 627 PRO A O 1
ATOM 4485 N N . ILE A 1 583 ? 160.44700 159.09000 112.76300 1.000 46.16317 628 ILE A N 1
ATOM 4486 C CA . ILE A 1 583 ? 161.25400 157.92300 112.41500 1.000 46.91819 628 ILE A CA 1
ATOM 4487 C C . ILE A 1 583 ? 162.60600 157.97800 113.11700 1.000 41.40217 628 ILE A C 1
ATOM 4488 O O . ILE A 1 583 ? 163.05200 156.99500 113.72300 1.000 50.15949 628 ILE A O 1
ATOM 4493 N N . THR A 1 584 ? 163.27400 159.13200 113.05000 1.000 44.12318 629 THR A N 1
ATOM 4494 C CA . THR A 1 584 ? 164.55300 159.29700 113.73200 1.000 45.76426 629 THR A CA 1
ATOM 4495 C C . THR A 1 584 ? 164.39600 159.14400 115.23900 1.000 44.56951 629 THR A C 1
ATOM 4496 O O . THR A 1 584 ? 165.23200 158.51500 115.90100 1.000 47.20760 629 THR A O 1
ATOM 4500 N N . ALA A 1 585 ? 163.33200 159.72400 115.79700 1.000 36.35099 630 ALA A N 1
ATOM 4501 C CA . ALA A 1 585 ? 163.10300 159.63500 117.23300 1.000 31.33990 630 ALA A CA 1
ATOM 4502 C C . ALA A 1 585 ? 162.89800 158.19300 117.66900 1.000 33.69348 630 ALA A C 1
ATOM 4503 O O . ALA A 1 585 ? 163.45300 157.76000 118.68200 1.000 41.09599 630 ALA A O 1
ATOM 4505 N N . LYS A 1 586 ? 162.11100 157.43100 116.90800 1.000 47.10168 631 LYS A N 1
ATOM 4506 C CA . LYS A 1 586 ? 161.87100 156.03400 117.24800 1.000 43.70303 631 LYS A CA 1
ATOM 4507 C C . LYS A 1 586 ? 163.14200 155.20500 117.11400 1.000 38.19628 631 LYS A C 1
ATOM 4508 O O . LYS A 1 586 ? 163.40900 154.33000 117.94700 1.000 46.79938 631 LYS A O 1
ATOM 4514 N N . ALA A 1 587 ? 163.94100 155.46800 116.07700 1.000 36.28672 632 ALA A N 1
ATOM 4515 C CA . ALA A 1 587 ? 165.19600 154.74000 115.91800 1.000 29.27527 632 ALA A CA 1
ATOM 4516 C C . ALA A 1 587 ? 166.14000 155.00800 117.08300 1.000 37.75248 632 ALA A C 1
ATOM 4517 O O . ALA A 1 587 ? 166.75700 154.07900 117.62000 1.000 46.44783 632 ALA A O 1
ATOM 4519 N N . ILE A 1 588 ? 166.25300 156.26900 117.50100 1.000 39.48842 633 ILE A N 1
ATOM 4520 C CA . ILE A 1 588 ? 167.12800 156.59700 118.62200 1.000 29.64394 633 ILE A CA 1
ATOM 4521 C C . ILE A 1 588 ? 166.58500 156.01100 119.92100 1.000 36.24111 633 ILE A C 1
ATOM 4522 O O . ILE A 1 588 ? 167.34800 155.51300 120.75700 1.000 35.80346 633 ILE A O 1
ATOM 4527 N N . ALA A 1 589 ? 165.26400 156.05000 120.10800 1.000 40.07465 634 ALA A N 1
ATOM 4528 C CA . ALA A 1 589 ? 164.66500 155.49200 121.31600 1.000 36.12431 634 ALA A CA 1
ATOM 4529 C C . ALA A 1 589 ? 164.91400 153.99400 121.41200 1.000 34.33051 634 ALA A C 1
ATOM 4530 O O . ALA A 1 589 ? 165.17900 153.47000 122.49900 1.000 40.26540 634 ALA A O 1
ATOM 4532 N N . LYS A 1 590 ? 164.82300 153.28600 120.28600 1.000 43.73546 635 LYS A N 1
ATOM 4533 C CA . LYS A 1 590 ? 165.19000 151.87500 120.28300 1.000 32.83774 635 LYS A CA 1
ATOM 4534 C C . LYS A 1 590 ? 166.68100 151.68300 120.52400 1.000 37.71964 635 LYS A C 1
ATOM 4535 O O . LYS A 1 590 ? 167.08000 150.70700 121.16600 1.000 52.27296 635 LYS A O 1
ATOM 4541 N N . GLY A 1 591 ? 167.51400 152.59800 120.02600 1.000 43.74193 636 GLY A N 1
ATOM 4542 C CA . GLY A 1 591 ? 168.95200 152.44800 120.16500 1.000 37.91306 636 GLY A CA 1
ATOM 4543 C C . GLY A 1 591 ? 169.48900 152.71600 121.55600 1.000 41.88380 636 GLY A C 1
ATOM 4544 O O . GLY A 1 591 ? 170.58400 152.24600 121.88000 1.000 49.42453 636 GLY A O 1
ATOM 4545 N N . VAL A 1 592 ? 168.75600 153.45800 122.38600 1.000 44.02175 637 VAL A N 1
ATOM 4546 C CA . VAL A 1 592 ? 169.22000 153.81100 123.72400 1.000 40.25887 637 VAL A CA 1
ATOM 4547 C C . VAL A 1 592 ? 168.45700 153.08800 124.81800 1.000 40.95059 637 VAL A C 1
ATOM 4548 O O . VAL A 1 592 ? 168.78800 153.25400 125.99900 1.000 53.12639 637 VAL A O 1
ATOM 4552 N N . GLY A 1 593 ? 167.45000 152.29100 124.47200 1.000 34.23901 638 GLY A N 1
ATOM 4553 C CA . GLY A 1 593 ? 166.70200 151.54400 125.45800 1.000 36.87915 638 GLY A CA 1
ATOM 4554 C C . GLY A 1 593 ? 165.48300 152.23700 126.02500 1.000 36.76485 638 GLY A C 1
ATOM 4555 O O . GLY A 1 593 ? 164.85900 151.69200 126.94200 1.000 46.41807 638 GLY A O 1
ATOM 4556 N N . ILE A 1 594 ? 165.13000 153.42400 125.52700 1.000 36.74905 639 ILE A N 1
ATOM 4557 C CA . ILE A 1 594 ? 163.86700 154.04000 125.92100 1.000 37.98907 639 ILE A CA 1
ATOM 4558 C C . ILE A 1 594 ? 162.70300 153.16400 125.48100 1.000 38.12996 639 ILE A C 1
ATOM 4559 O O . ILE A 1 594 ? 161.73600 152.96400 126.22600 1.000 39.95940 639 ILE A O 1
ATOM 4564 N N . ILE A 1 595 ? 162.78200 152.62200 124.27200 1.000 41.70748 640 ILE A N 1
ATOM 4565 C CA . ILE A 1 595 ? 161.89400 151.56000 123.81900 1.000 41.38959 640 ILE A CA 1
ATOM 4566 C C . ILE A 1 595 ? 162.65800 150.24900 123.94300 1.000 44.16595 640 ILE A C 1
ATOM 4567 O O . ILE A 1 595 ? 163.66400 150.04000 123.25500 1.000 49.48252 640 ILE A O 1
ATOM 4572 N N . SER A 1 596 ? 162.19300 149.37300 124.82800 1.000 52.08738 641 SER A N 1
ATOM 4573 C CA . SER A 1 596 ? 162.91800 148.14900 125.12600 1.000 51.72516 641 SER A CA 1
ATOM 4574 C C . SER A 1 596 ? 162.82600 147.16200 123.96600 1.000 56.62676 641 SER A C 1
ATOM 4575 O O . SER A 1 596 ? 161.97500 147.27400 123.07900 1.000 65.79676 641 SER A O 1
ATOM 4578 N N . GLU A 1 597 ? 163.72600 146.18400 123.98400 1.000 68.04704 642 GLU A N 1
ATOM 4579 C CA . GLU A 1 597 ? 163.76800 145.17500 122.93400 1.000 66.89889 642 GLU A CA 1
ATOM 4580 C C . GLU A 1 597 ? 162.53500 144.28500 123.02000 1.000 71.46603 642 GLU A C 1
ATOM 4581 O O . GLU A 1 597 ? 162.24600 143.71000 124.07500 1.000 74.07921 642 GLU A O 1
ATOM 4587 N N . GLY A 1 598 ? 161.81200 144.16800 121.91000 1.000 68.42919 643 GLY A N 1
ATOM 4588 C CA . GLY A 1 598 ? 160.63200 143.34400 121.83200 1.000 68.42098 643 GLY A CA 1
ATOM 4589 C C . GLY A 1 598 ? 159.32800 144.08000 122.05400 1.000 69.64032 643 GLY A C 1
ATOM 4590 O O . GLY A 1 598 ? 158.27000 143.56000 121.68400 1.000 73.38585 643 GLY A O 1
ATOM 4591 N N . THR A 1 599 ? 159.37200 145.26700 122.65200 1.000 62.06171 644 THR A N 1
ATOM 4592 C CA . THR A 1 599 ? 158.15600 146.04500 122.83400 1.000 66.25106 644 THR A CA 1
ATOM 4593 C C . THR A 1 599 ? 157.70200 146.63000 121.50300 1.000 66.52212 644 THR A C 1
ATOM 4594 O O . THR A 1 599 ? 158.51200 146.95100 120.62900 1.000 67.83033 644 THR A O 1
ATOM 4598 N N . GLU A 1 600 ? 156.39000 146.76600 121.35400 1.000 72.62218 645 GLU A N 1
ATOM 4599 C CA . GLU A 1 600 ? 155.78900 147.17400 120.09700 1.000 72.64614 645 GLU A CA 1
ATOM 4600 C C . GLU A 1 600 ? 154.78800 148.29300 120.33900 1.000 72.07329 645 GLU A C 1
ATOM 4601 O O . GLU A 1 600 ? 154.28800 148.48100 121.45000 1.000 75.14098 645 GLU A O 1
ATOM 4607 N N . THR A 1 601 ? 154.50900 149.04200 119.28000 1.000 68.70452 646 THR A N 1
ATOM 4608 C CA . THR A 1 601 ? 153.48300 150.07200 119.29300 1.000 70.36077 646 THR A CA 1
ATOM 4609 C C . THR A 1 601 ? 152.18500 149.51500 118.71900 1.000 72.97014 646 THR A C 1
ATOM 4610 O O . THR A 1 601 ? 152.15200 148.43600 118.12400 1.000 78.41100 646 THR A O 1
ATOM 4614 N N . ALA A 1 602 ? 151.10100 150.26700 118.91200 1.000 80.30478 647 ALA A N 1
ATOM 4615 C CA . ALA A 1 602 ? 149.81300 149.84200 118.37400 1.000 82.81529 647 ALA A CA 1
ATOM 4616 C C . ALA A 1 602 ? 149.84900 149.77700 116.85400 1.000 85.15633 647 ALA A C 1
ATOM 4617 O O . ALA A 1 602 ? 149.29800 148.84800 116.25200 1.000 86.94310 647 ALA A O 1
ATOM 4619 N N . GLU A 1 603 ? 150.50300 150.74900 116.21400 1.000 87.19798 648 GLU A N 1
ATOM 4620 C CA . GLU A 1 603 ? 150.60800 150.76200 114.76100 1.000 85.31736 648 GLU A CA 1
ATOM 4621 C C . GLU A 1 603 ? 151.45800 149.62100 114.21900 1.000 88.11053 648 GLU A C 1
ATOM 4622 O O . GLU A 1 603 ? 151.40800 149.35600 113.01300 1.000 92.06665 648 GLU A O 1
ATOM 4628 N N . GLU A 1 604 ? 152.23600 148.94900 115.06600 1.000 80.31915 649 GLU A N 1
ATOM 4629 C CA . GLU A 1 604 ? 153.00100 147.77400 114.66500 1.000 79.79388 649 GLU A CA 1
ATOM 4630 C C . GLU A 1 604 ? 152.28200 146.47200 114.98100 1.000 83.47617 649 GLU A C 1
ATOM 4631 O O . GLU A 1 604 ? 152.33400 145.53000 114.18400 1.000 84.30754 649 GLU A O 1
ATOM 4637 N N . VAL A 1 605 ? 151.60400 146.40100 116.12800 1.000 89.26476 650 VAL A N 1
ATOM 4638 C CA . VAL A 1 605 ? 150.78100 145.23400 116.43000 1.000 88.19476 650 VAL A CA 1
ATOM 4639 C C . VAL A 1 605 ? 149.65300 145.11100 115.41500 1.000 91.09615 650 VAL A C 1
ATOM 4640 O O . VAL A 1 605 ? 149.27700 144.00300 115.01300 1.000 90.86272 650 VAL A O 1
ATOM 4644 N N . ALA A 1 606 ? 149.09500 146.24600 114.98500 1.000 94.90751 651 ALA A N 1
ATOM 4645 C CA . ALA A 1 606 ? 148.05800 146.21900 113.96000 1.000 94.92692 651 ALA A CA 1
ATOM 4646 C C . ALA A 1 606 ? 148.59200 145.66400 112.64600 1.000 95.80044 651 ALA A C 1
ATOM 4647 O O . ALA A 1 606 ? 147.92500 144.85800 111.98800 1.000 96.18845 651 ALA A O 1
ATOM 4649 N N . ALA A 1 607 ? 149.79700 146.07900 112.24800 1.000 94.69297 652 ALA A N 1
ATOM 4650 C CA . ALA A 1 607 ? 150.37700 145.58900 111.00400 1.000 93.90072 652 ALA A CA 1
ATOM 4651 C C . ALA A 1 607 ? 150.83400 144.14100 111.10800 1.000 97.08056 652 ALA A C 1
ATOM 4652 O O . ALA A 1 607 ? 150.93600 143.46100 110.08200 1.000 98.02575 652 ALA A O 1
ATOM 4654 N N . ARG A 1 608 ? 151.11500 143.65800 112.31800 1.000 96.79643 653 ARG A N 1
ATOM 4655 C CA . ARG A 1 608 ? 151.51600 142.26400 112.47900 1.000 95.98492 653 ARG A CA 1
ATOM 4656 C C . ARG A 1 608 ? 150.30500 141.33800 112.50200 1.000 98.48539 653 ARG A C 1
ATOM 4657 O O . ARG A 1 608 ? 150.25600 140.35000 111.76100 1.000 98.40291 653 ARG A O 1
ATOM 4665 N N . LEU A 1 609 ? 149.31800 141.64100 113.34400 1.000 100.09038 654 LEU A N 1
ATOM 4666 C CA . LEU A 1 609 ? 148.11700 140.82300 113.45600 1.000 101.17366 654 LEU A CA 1
ATOM 4667 C C . LEU A 1 609 ? 147.08600 141.12200 112.37500 1.000 104.90337 654 LEU A C 1
ATOM 4668 O O . LEU A 1 609 ? 146.06800 140.42400 112.31200 1.000 103.88466 654 LEU A O 1
ATOM 4673 N N . LYS A 1 610 ? 147.32100 142.13300 111.53700 1.000 107.26167 655 LYS A N 1
ATOM 4674 C CA . LYS A 1 610 ? 146.42000 142.49700 110.44200 1.000 104.01019 655 LYS A CA 1
ATOM 4675 C C . LYS A 1 610 ? 145.01300 142.79400 110.96600 1.000 105.00827 655 LYS A C 1
ATOM 4676 O O . LYS A 1 610 ? 144.02600 142.16200 110.58500 1.000 105.59940 655 LYS A O 1
ATOM 4682 N N . ILE A 1 611 ? 144.94400 143.77600 111.85900 1.000 109.82342 656 ILE A N 1
ATOM 4683 C CA . ILE A 1 611 ? 143.68700 144.18600 112.48200 1.000 111.00562 656 ILE A CA 1
ATOM 4684 C C . ILE A 1 611 ? 143.64200 145.70400 112.55200 1.000 111.36126 656 ILE A C 1
ATOM 4685 O O . ILE A 1 611 ? 144.68400 146.37400 112.55900 1.000 112.39401 656 ILE A O 1
ATOM 4690 N N . PRO A 1 612 ? 142.44000 146.27900 112.59400 1.000 115.39574 657 PRO A N 1
ATOM 4691 C CA . PRO A 1 612 ? 142.32800 147.73300 112.74900 1.000 116.06514 657 PRO A CA 1
ATOM 4692 C C . PRO A 1 612 ? 142.86000 148.18900 114.10000 1.000 114.87662 657 PRO A C 1
ATOM 4693 O O . PRO A 1 612 ? 142.93800 147.42100 115.06100 1.000 114.13515 657 PRO A O 1
ATOM 4697 N N . ILE A 1 613 ? 143.24300 149.46800 114.15500 1.000 112.11779 658 ILE A N 1
ATOM 4698 C CA . ILE A 1 613 ? 143.89100 150.00500 115.34900 1.000 112.95270 658 ILE A CA 1
ATOM 4699 C C . ILE A 1 613 ? 142.95900 149.94600 116.55300 1.000 114.03061 658 ILE A C 1
ATOM 4700 O O . ILE A 1 613 ? 143.41800 149.85700 117.69800 1.000 113.49824 658 ILE A O 1
ATOM 4705 N N . SER A 1 614 ? 141.64300 149.99400 116.32500 1.000 116.19098 659 SER A N 1
ATOM 4706 C CA . SER A 1 614 ? 140.70300 149.83200 117.42800 1.000 114.92821 659 SER A CA 1
ATOM 4707 C C . SER A 1 614 ? 140.68700 148.39800 117.93900 1.000 115.93646 659 SER A C 1
ATOM 4708 O O . SER A 1 614 ? 140.55100 148.17200 119.14600 1.000 114.67212 659 SER A O 1
ATOM 4711 N N . LYS A 1 615 ? 140.82500 147.42300 117.03900 1.000 116.18350 660 LYS A N 1
ATOM 4712 C CA . LYS A 1 615 ? 140.85200 146.01900 117.42600 1.000 116.24534 660 LYS A CA 1
ATOM 4713 C C . LYS A 1 615 ? 142.12200 145.64100 118.17700 1.000 115.76326 660 LYS A C 1
ATOM 4714 O O . LYS A 1 615 ? 142.17100 144.55800 118.77000 1.000 116.02131 660 LYS A O 1
ATOM 4720 N N . VAL A 1 616 ? 143.14100 146.50100 118.17200 1.000 110.53648 661 VAL A N 1
ATOM 4721 C CA . VAL A 1 616 ? 144.39500 146.18600 118.84300 1.000 109.85990 661 VAL A CA 1
ATOM 4722 C C . VAL A 1 616 ? 144.17800 146.18000 120.34900 1.000 109.20893 661 VAL A C 1
ATOM 4723 O O . VAL A 1 616 ? 143.65900 147.14600 120.92400 1.000 109.54634 661 VAL A O 1
ATOM 4727 N N . ASP A 1 617 ? 144.57000 145.08600 120.99400 1.000 103.74138 662 ASP A N 1
ATOM 4728 C CA . ASP A 1 617 ? 144.48700 144.99800 122.44300 1.000 104.40042 662 ASP A CA 1
ATOM 4729 C C . ASP A 1 617 ? 145.46700 145.97200 123.08500 1.000 104.91142 662 ASP A C 1
ATOM 4730 O O . ASP A 1 617 ? 146.59900 146.13500 122.62000 1.000 103.39833 662 ASP A O 1
ATOM 4735 N N . ALA A 1 618 ? 145.02900 146.62100 124.15900 1.000 97.76851 663 ALA A N 1
ATOM 4736 C CA . ALA A 1 618 ? 145.88900 147.55800 124.88000 1.000 97.03869 663 ALA A CA 1
ATOM 4737 C C . ALA A 1 618 ? 146.70100 146.85100 125.96000 1.000 97.66086 663 ALA A C 1
ATOM 4738 O O . ALA A 1 618 ? 146.74700 147.27000 127.11600 1.000 96.43633 663 ALA A O 1
ATOM 4740 N N . SER A 1 619 ? 147.35700 145.75800 125.57200 1.000 92.23328 664 SER A N 1
ATOM 4741 C CA . SER A 1 619 ? 148.27500 145.04400 126.45500 1.000 92.67725 664 SER A CA 1
ATOM 4742 C C . SER A 1 619 ? 149.56800 144.62100 125.78000 1.000 91.05785 664 SER A C 1
ATOM 4743 O O . SER A 1 619 ? 150.52300 144.28300 126.48600 1.000 90.33721 664 SER A O 1
ATOM 4746 N N . ALA A 1 620 ? 149.64000 144.61900 124.45000 1.000 83.10405 665 ALA A N 1
ATOM 4747 C CA . ALA A 1 620 ? 150.87400 144.34600 123.73100 1.000 84.30954 665 ALA A CA 1
ATOM 4748 C C . ALA A 1 620 ? 151.49600 145.60100 123.13700 1.000 86.27382 665 ALA A C 1
ATOM 4749 O O . ALA A 1 620 ? 152.63000 145.54100 122.65000 1.000 86.25407 665 ALA A O 1
ATOM 4751 N N . ALA A 1 621 ? 150.78400 146.72800 123.16300 1.000 74.30251 666 ALA A N 1
ATOM 4752 C CA . ALA A 1 621 ? 151.30800 148.00200 122.67700 1.000 70.44965 666 ALA A CA 1
ATOM 4753 C C . ALA A 1 621 ? 151.78800 148.80700 123.88100 1.000 70.67772 666 ALA A C 1
ATOM 4754 O O . ALA A 1 621 ? 151.14800 149.75700 124.33000 1.000 74.08999 666 ALA A O 1
ATOM 4756 N N . LYS A 1 622 ? 152.94200 148.40600 124.41300 1.000 64.36488 667 LYS A N 1
ATOM 4757 C CA . LYS A 1 622 ? 153.52400 149.09300 125.55800 1.000 63.45891 667 LYS A CA 1
ATOM 4758 C C . LYS A 1 622 ? 154.27500 150.35900 125.17100 1.000 59.47119 667 LYS A C 1
ATOM 4759 O O . LYS A 1 622 ? 154.56300 151.17800 126.04900 1.000 56.15547 667 LYS A O 1
ATOM 4765 N N . ALA A 1 623 ? 154.59000 150.54000 123.89400 1.000 55.49572 668 ALA A N 1
ATOM 4766 C CA . ALA A 1 623 ? 155.26900 151.72800 123.40400 1.000 48.58091 668 ALA A CA 1
ATOM 4767 C C . ALA A 1 623 ? 154.32200 152.54100 122.53300 1.000 52.42438 668 ALA A C 1
ATOM 4768 O O . ALA A 1 623 ? 153.44400 151.99300 121.86300 1.000 61.04641 668 ALA A O 1
ATOM 4770 N N . ILE A 1 624 ? 154.49800 153.85900 122.55900 1.000 46.04724 669 ILE A N 1
ATOM 4771 C CA . ILE A 1 624 ? 153.70100 154.76700 121.74500 1.000 42.03323 669 ILE A CA 1
ATOM 4772 C C . ILE A 1 624 ? 154.59600 155.89500 121.25000 1.000 41.48421 669 ILE A C 1
ATOM 4773 O O . ILE A 1 624 ? 155.49500 156.35100 121.96500 1.000 45.16105 669 ILE A O 1
ATOM 4778 N N . VAL A 1 625 ? 154.36600 156.32500 120.01400 1.000 42.32500 670 VAL A N 1
ATOM 4779 C CA . VAL A 1 625 ? 155.02400 157.49000 119.43700 1.000 38.35880 670 VAL A CA 1
ATOM 4780 C C . VAL A 1 625 ? 153.94300 158.51700 119.13600 1.000 38.04406 670 VAL A C 1
ATOM 4781 O O . VAL A 1 625 ? 153.02700 158.24900 118.35100 1.000 49.67258 670 VAL A O 1
ATOM 4785 N N . VAL A 1 626 ? 154.04900 159.68700 119.75700 1.000 35.93401 671 VAL A N 1
ATOM 4786 C CA . VAL A 1 626 ? 153.03500 160.73000 119.65800 1.000 42.43361 671 VAL A CA 1
ATOM 4787 C C . VAL A 1 626 ? 153.60200 161.86800 118.82300 1.000 43.17615 671 VAL A C 1
ATOM 4788 O O . VAL A 1 626 ? 154.66700 162.41000 119.13900 1.000 50.96577 671 VAL A O 1
ATOM 4792 N N . HIS A 1 627 ? 152.89000 162.22900 117.76000 1.000 49.97514 672 HIS A N 1
ATOM 4793 C CA . HIS A 1 627 ? 153.29200 163.34400 116.91800 1.000 47.81055 672 HIS A CA 1
ATOM 4794 C C . HIS A 1 627 ? 152.81100 164.65600 117.52500 1.000 52.58178 672 HIS A C 1
ATOM 4795 O O . HIS A 1 627 ? 151.73600 164.72200 118.12600 1.000 56.27483 672 HIS A O 1
ATOM 4802 N N . GLY A 1 628 ? 153.62100 165.70400 117.36900 1.000 52.26475 673 GLY A N 1
ATOM 4803 C CA . GLY A 1 628 ? 153.27600 167.00000 117.92700 1.000 51.21662 673 GLY A CA 1
ATOM 4804 C C . GLY A 1 628 ? 152.02500 167.61400 117.33700 1.000 54.13484 673 GLY A C 1
ATOM 4805 O O . GLY A 1 628 ? 151.37100 168.42500 118.00000 1.000 57.80546 673 GLY A O 1
ATOM 4806 N N . ALA A 1 629 ? 151.67900 167.25300 116.10000 1.000 63.15517 674 ALA A N 1
ATOM 4807 C CA . ALA A 1 629 ? 150.42600 167.71800 115.51700 1.000 57.22128 674 ALA A CA 1
ATOM 4808 C C . ALA A 1 629 ? 149.23100 167.19200 116.30200 1.000 63.99521 674 ALA A C 1
ATOM 4809 O O . ALA A 1 629 ? 148.22200 167.89000 116.45500 1.000 66.94262 674 ALA A O 1
ATOM 4811 N N . GLU A 1 630 ? 149.32700 165.95900 116.80400 1.000 65.33819 675 GLU A N 1
ATOM 4812 C CA . GLU A 1 630 ? 148.25200 165.39300 117.61300 1.000 60.39472 675 GLU A CA 1
ATOM 4813 C C . GLU A 1 630 ? 148.08200 166.15300 118.92300 1.000 66.17383 675 GLU A C 1
ATOM 4814 O O . GLU A 1 630 ? 146.95400 166.34200 119.39200 1.000 74.18365 675 GLU A O 1
ATOM 4820 N N . LEU A 1 631 ? 149.18800 166.59500 119.52800 1.000 63.64036 676 LEU A N 1
ATOM 4821 C CA . LEU A 1 631 ? 149.12000 167.27100 120.82000 1.000 65.99668 676 LEU A CA 1
ATOM 4822 C C . LEU A 1 631 ? 148.38400 168.60100 120.75100 1.000 65.08860 676 LEU A C 1
ATOM 4823 O O . LEU A 1 631 ? 147.97300 169.12000 121.79400 1.000 70.37433 676 LEU A O 1
ATOM 4828 N N . LYS A 1 632 ? 148.21800 169.17300 119.55800 1.000 72.86125 677 LYS A N 1
ATOM 4829 C CA . LYS A 1 632 ? 147.42800 170.39100 119.43400 1.000 74.22441 677 LYS A CA 1
ATOM 4830 C C . LYS A 1 632 ? 145.95000 170.14100 119.69300 1.000 78.24766 677 LYS A C 1
ATOM 4831 O O . LYS A 1 632 ? 145.21800 171.08600 120.00300 1.000 80.65747 677 LYS A O 1
ATOM 4837 N N . ASP A 1 633 ? 145.50000 168.89100 119.58200 1.000 83.07264 678 ASP A N 1
ATOM 4838 C CA . ASP A 1 633 ? 144.11000 168.52300 119.81600 1.000 84.64905 678 ASP A CA 1
ATOM 4839 C C . ASP A 1 633 ? 143.98000 167.55700 120.98900 1.000 86.07735 678 ASP A C 1
ATOM 4840 O O . ASP A 1 633 ? 143.04300 166.75900 121.04400 1.000 87.05961 678 ASP A O 1
ATOM 4845 N N . ILE A 1 634 ? 144.91500 167.61600 121.93400 1.000 80.48107 679 ILE A N 1
ATOM 4846 C CA . ILE A 1 634 ? 144.91700 166.74900 123.10700 1.000 80.63688 679 ILE A CA 1
ATOM 4847 C C . ILE A 1 634 ? 144.57300 167.59000 124.32700 1.000 82.20955 679 ILE A C 1
ATOM 4848 O O . ILE A 1 634 ? 145.19500 168.63200 124.56700 1.000 80.24276 679 ILE A O 1
ATOM 4853 N N . GLN A 1 635 ? 143.58000 167.14100 125.09100 1.000 84.47543 680 GLN A N 1
ATOM 4854 C CA . GLN A 1 635 ? 143.17300 167.81000 126.31400 1.000 80.19282 680 GLN A CA 1
ATOM 4855 C C . GLN A 1 635 ? 143.99800 167.29100 127.48900 1.000 78.50661 680 GLN A C 1
ATOM 4856 O O . GLN A 1 635 ? 144.85400 166.41700 127.34300 1.000 81.00998 680 GLN A O 1
ATOM 4862 N N . SER A 1 636 ? 143.73700 167.84000 128.67700 1.000 72.14612 681 SER A N 1
ATOM 4863 C CA . SER A 1 636 ? 144.42900 167.36800 129.87200 1.000 68.72861 681 SER A CA 1
ATOM 4864 C C . SER A 1 636 ? 144.09200 165.91200 130.16200 1.000 71.32079 681 SER A C 1
ATOM 4865 O O . SER A 1 636 ? 144.97100 165.12700 130.53300 1.000 73.08630 681 SER A O 1
ATOM 4868 N N . LYS A 1 637 ? 142.82500 165.53300 129.99600 1.000 72.06451 682 LYS A N 1
ATOM 4869 C CA . LYS A 1 637 ? 142.41900 164.15900 130.27000 1.000 69.99183 682 LYS A CA 1
ATOM 4870 C C . LYS A 1 637 ? 143.09400 163.18800 129.31000 1.000 72.27206 682 LYS A C 1
ATOM 4871 O O . LYS A 1 637 ? 143.61600 162.14700 129.72500 1.000 77.83884 682 LYS A O 1
ATOM 4877 N N . GLN A 1 638 ? 143.10400 163.52100 128.01800 1.000 69.20481 683 GLN A N 1
ATOM 4878 C CA . GLN A 1 638 ? 143.72900 162.64800 127.02900 1.000 70.74204 683 GLN A CA 1
ATOM 4879 C C . GLN A 1 638 ? 145.23400 162.55000 127.24800 1.000 70.14300 683 GLN A C 1
ATOM 4880 O O . GLN A 1 638 ? 145.82200 161.46900 127.10900 1.000 72.14642 683 GLN A O 1
ATOM 4886 N N . LEU A 1 639 ? 145.87600 163.67000 127.59000 1.000 57.71738 684 LEU A N 1
ATOM 4887 C CA . LEU A 1 639 ? 147.30600 163.64100 127.88000 1.000 55.49420 684 LEU A CA 1
ATOM 4888 C C . LEU A 1 639 ? 147.60000 162.78200 129.10200 1.000 54.48154 684 LEU A C 1
ATOM 4889 O O . LEU A 1 639 ? 148.58200 162.03300 129.12000 1.000 56.64067 684 LEU A O 1
ATOM 4894 N N . ASP A 1 640 ? 146.76000 162.88000 130.13500 1.000 60.64895 685 ASP A N 1
ATOM 4895 C CA . ASP A 1 640 ? 146.93500 162.03400 131.31000 1.000 59.62261 685 ASP A CA 1
ATOM 4896 C C . ASP A 1 640 ? 146.76500 160.56200 130.95800 1.000 59.94234 685 ASP A C 1
ATOM 4897 O O . ASP A 1 640 ? 147.51000 159.70900 131.45400 1.000 67.71483 685 ASP A O 1
ATOM 4902 N N . GLN A 1 641 ? 145.79100 160.24500 130.10200 1.000 59.12727 686 GLN A N 1
ATOM 4903 C CA . GLN A 1 641 ? 145.61600 158.86200 129.66500 1.000 62.96754 686 GLN A CA 1
ATOM 4904 C C . GLN A 1 641 ? 146.85600 158.36000 128.93500 1.000 59.87696 686 GLN A C 1
ATOM 4905 O O . GLN A 1 641 ? 147.32400 157.24000 129.17500 1.000 64.87900 686 GLN A O 1
ATOM 4911 N N . ILE A 1 642 ? 147.40200 159.18200 128.03600 1.000 51.11915 687 ILE A N 1
ATOM 4912 C CA . ILE A 1 642 ? 148.60000 158.78900 127.29800 1.000 53.95550 687 ILE A CA 1
ATOM 4913 C C . ILE A 1 642 ? 149.76400 158.56500 128.25500 1.000 49.34663 687 ILE A C 1
ATOM 4914 O O . ILE A 1 642 ? 150.49700 157.57400 128.15100 1.000 51.75054 687 ILE A O 1
ATOM 4919 N N . LEU A 1 643 ? 149.94500 159.47900 129.21100 1.000 47.55599 688 LEU A N 1
ATOM 4920 C CA . LEU A 1 643 ? 151.08400 159.39300 130.11800 1.000 42.05014 688 LEU A CA 1
ATOM 4921 C C . LEU A 1 643 ? 150.94800 158.23800 131.10200 1.000 46.67935 688 LEU A C 1
ATOM 4922 O O . LEU A 1 643 ? 151.96000 157.72500 131.58900 1.000 55.48770 688 LEU A O 1
ATOM 4927 N N . GLN A 1 644 ? 149.72200 157.82100 131.41200 1.000 56.66028 689 GLN A N 1
ATOM 4928 C CA . GLN A 1 644 ? 149.52600 156.75300 132.38300 1.000 53.92472 689 GLN A CA 1
ATOM 4929 C C . GLN A 1 644 ? 149.46700 155.36500 131.76200 1.000 54.78449 689 GLN A C 1
ATOM 4930 O O . GLN A 1 644 ? 149.90900 154.40100 132.39600 1.000 62.01472 689 GLN A O 1
ATOM 4936 N N . ASN A 1 645 ? 148.94100 155.22700 130.54600 1.000 54.65632 690 ASN A N 1
ATOM 4937 C CA . ASN A 1 645 ? 148.68300 153.90900 129.98200 1.000 53.72538 690 ASN A CA 1
ATOM 4938 C C . ASN A 1 645 ? 149.86100 153.32000 129.21600 1.000 57.21384 690 ASN A C 1
ATOM 4939 O O . ASN A 1 645 ? 149.75900 152.18300 128.74500 1.000 60.53833 690 ASN A O 1
ATOM 4944 N N . HIS A 1 646 ? 150.97000 154.04300 129.07500 1.000 53.80907 691 HIS A N 1
ATOM 4945 C CA . HIS A 1 646 ? 152.10100 153.56500 128.28300 1.000 46.89524 691 HIS A CA 1
ATOM 4946 C C . HIS A 1 646 ? 153.38600 153.66200 129.09200 1.000 53.43068 691 HIS A C 1
ATOM 4947 O O . HIS A 1 646 ? 153.77000 154.77200 129.51000 1.000 57.89379 691 HIS A O 1
ATOM 4954 N N . PRO A 1 647 ? 154.06800 152.54500 129.35300 1.000 53.97793 692 PRO A N 1
ATOM 4955 C CA . PRO A 1 647 ? 155.38100 152.62500 130.01300 1.000 50.25641 692 PRO A CA 1
ATOM 4956 C C . PRO A 1 647 ? 156.43400 153.35300 129.19600 1.000 47.58056 692 PRO A C 1
ATOM 4957 O O . PRO A 1 647 ? 157.29500 154.02500 129.77600 1.000 54.57626 692 PRO A O 1
ATOM 4961 N N . GLU A 1 648 ? 156.39600 153.23800 127.87000 1.000 47.17482 693 GLU A N 1
ATOM 4962 C CA . GLU A 1 648 ? 157.43400 153.76700 126.99100 1.000 44.33578 693 GLU A CA 1
ATOM 4963 C C . GLU A 1 648 ? 156.79500 154.73900 126.01000 1.000 44.16322 693 GLU A C 1
ATOM 4964 O O . GLU A 1 648 ? 155.97900 154.33800 125.17500 1.000 52.82364 693 GLU A O 1
ATOM 4970 N N . ILE A 1 649 ? 157.17300 156.01100 126.10500 1.000 42.36355 694 ILE A N 1
ATOM 4971 C CA . ILE A 1 649 ? 156.54300 157.08100 125.34300 1.000 33.83162 694 ILE A CA 1
ATOM 4972 C C . ILE A 1 649 ? 157.61900 157.86400 124.60700 1.000 27.69963 694 ILE A C 1
ATOM 4973 O O . ILE A 1 649 ? 158.65700 158.19800 125.18800 1.000 35.60238 694 ILE A O 1
ATOM 4978 N N . VAL A 1 650 ? 157.37500 158.14600 123.33000 1.000 33.16719 695 VAL A N 1
ATOM 4979 C CA . VAL A 1 650 ? 158.22100 159.02400 122.53100 1.000 33.23868 695 VAL A CA 1
ATOM 4980 C C . VAL A 1 650 ? 157.35000 160.15000 121.99300 1.000 34.30187 695 VAL A C 1
ATOM 4981 O O . VAL A 1 650 ? 156.34500 159.89600 121.31800 1.000 40.99993 695 VAL A O 1
ATOM 4985 N N . PHE A 1 651 ? 157.72700 161.38700 122.30000 1.000 43.83743 696 PHE A N 1
ATOM 4986 C CA . PHE A 1 651 ? 157.06700 162.57200 121.76700 1.000 34.92915 696 PHE A CA 1
ATOM 4987 C C . PHE A 1 651 ? 157.95300 163.17600 120.68600 1.000 37.43425 696 PHE A C 1
ATOM 4988 O O . PHE A 1 651 ? 159.07000 163.61700 120.97300 1.000 41.19495 696 PHE A O 1
ATOM 4996 N N . ALA A 1 652 ? 157.45700 163.19700 119.45300 1.000 38.70107 697 ALA A N 1
ATOM 4997 C CA . ALA A 1 652 ? 158.21400 163.68600 118.31200 1.000 34.14938 697 ALA A CA 1
ATOM 4998 C C . ALA A 1 652 ? 157.53300 164.90800 117.71100 1.000 43.04046 697 ALA A C 1
ATOM 4999 O O . ALA A 1 652 ? 156.31500 165.07700 117.82100 1.000 47.68019 697 ALA A O 1
ATOM 5001 N N . ARG A 1 653 ? 158.34200 165.76100 117.07600 1.000 43.93070 698 ARG A N 1
ATOM 5002 C CA . ARG A 1 653 ? 157.86600 166.98700 116.43200 1.000 37.31371 698 ARG A CA 1
ATOM 5003 C C . ARG A 1 653 ? 157.13400 167.88900 117.42400 1.000 39.55934 698 ARG A C 1
ATOM 5004 O O . ARG A 1 653 ? 156.07100 168.43900 117.13500 1.000 53.81444 698 ARG A O 1
ATOM 5012 N N . THR A 1 654 ? 157.71800 168.04300 118.60700 1.000 35.47877 699 THR A N 1
ATOM 5013 C CA . THR A 1 654 ? 157.12700 168.84100 119.66900 1.000 40.34427 699 THR A CA 1
ATOM 5014 C C . THR A 1 654 ? 157.77900 170.21600 119.73100 1.000 43.82050 699 THR A C 1
ATOM 5015 O O . THR A 1 654 ? 159.00100 170.34300 119.61300 1.000 51.01847 699 THR A O 1
ATOM 5019 N N . SER A 1 655 ? 156.95300 171.23800 119.91400 1.000 34.61880 700 SER A N 1
ATOM 5020 C CA . SER A 1 655 ? 157.42100 172.60100 120.10400 1.000 37.57204 700 SER A CA 1
ATOM 5021 C C . SER A 1 655 ? 157.89100 172.79000 121.54100 1.000 39.03084 700 SER A C 1
ATOM 5022 O O . SER A 1 655 ? 157.65100 171.94200 122.40300 1.000 40.51274 700 SER A O 1
ATOM 5025 N N . PRO A 1 656 ? 158.61300 173.88200 121.82700 1.000 43.68929 701 PRO A N 1
ATOM 5026 C CA . PRO A 1 656 ? 158.94200 174.17900 123.23300 1.000 35.92384 701 PRO A CA 1
ATOM 5027 C C . PRO A 1 656 ? 157.71900 174.27800 124.12700 1.000 38.87527 701 PRO A C 1
ATOM 5028 O O . PRO A 1 656 ? 157.73800 173.79500 125.26800 1.000 45.76851 701 PRO A O 1
ATOM 5032 N N . GLN A 1 657 ? 156.64100 174.88300 123.62200 1.000 41.67916 702 GLN A N 1
ATOM 5033 C CA . GLN A 1 657 ? 155.40500 174.96700 124.39000 1.000 43.02619 702 GLN A CA 1
ATOM 5034 C C . GLN A 1 657 ? 154.85000 173.58100 124.68600 1.000 42.90456 702 GLN A C 1
ATOM 5035 O O . GLN A 1 657 ? 154.37700 173.31900 125.79600 1.000 49.45895 702 GLN A O 1
ATOM 5041 N N . GLN A 1 658 ? 154.91300 172.67300 123.71100 1.000 36.88753 703 GLN A N 1
ATOM 5042 C CA . GLN A 1 658 ? 154.41400 171.32200 123.93400 1.000 29.61523 703 GLN A CA 1
ATOM 5043 C C . GLN A 1 658 ? 155.30400 170.53400 124.88800 1.000 37.60570 703 GLN A C 1
ATOM 5044 O O . GLN A 1 658 ? 154.79900 169.72000 125.66500 1.000 39.57964 703 GLN A O 1
ATOM 5050 N N . LYS A 1 659 ? 156.62100 170.76000 124.85600 1.000 40.80862 704 LYS A N 1
ATOM 5051 C CA . LYS A 1 659 ? 157.49000 170.15300 125.86200 1.000 35.26456 704 LYS A CA 1
ATOM 5052 C C . LYS A 1 659 ? 157.11700 170.63200 127.25700 1.000 39.89695 704 LYS A C 1
ATOM 5053 O O . LYS A 1 659 ? 157.06800 169.83900 128.20800 1.000 39.46551 704 LYS A O 1
ATOM 5059 N N . LEU A 1 660 ? 156.85000 171.93200 127.39200 1.000 37.89625 705 LEU A N 1
ATOM 5060 C CA . LEU A 1 660 ? 156.38800 172.47300 128.66500 1.000 34.46724 705 LEU A CA 1
ATOM 5061 C C . LEU A 1 660 ? 155.07200 171.83200 129.09400 1.000 41.09711 705 LEU A C 1
ATOM 5062 O O . LEU A 1 660 ? 154.88600 171.50100 130.27100 1.000 34.68784 705 LEU A O 1
ATOM 5067 N N . ILE A 1 661 ? 154.14800 171.65200 128.14800 1.000 43.44605 706 ILE A N 1
ATOM 5068 C CA . ILE A 1 661 ? 152.86700 171.01600 128.44900 1.000 41.77085 706 ILE A CA 1
ATOM 5069 C C . ILE A 1 661 ? 153.07600 169.58800 128.94100 1.000 43.01790 706 ILE A C 1
ATOM 5070 O O . ILE A 1 661 ? 152.42000 169.14100 129.88700 1.000 45.39903 706 ILE A O 1
ATOM 5075 N N . ILE A 1 662 ? 153.98200 168.84800 128.29900 1.000 37.74378 707 ILE A N 1
ATOM 5076 C CA . ILE A 1 662 ? 154.25400 167.47000 128.70300 1.000 29.95590 707 ILE A CA 1
ATOM 5077 C C . ILE A 1 662 ? 154.84600 167.42600 130.10800 1.000 39.89782 707 ILE A C 1
ATOM 5078 O O . ILE A 1 662 ? 154.46500 166.58400 130.93200 1.000 39.85135 707 ILE A O 1
ATOM 5083 N N . VAL A 1 663 ? 155.78900 168.32400 130.40000 1.000 41.63121 708 VAL A N 1
ATOM 5084 C CA . VAL A 1 663 ? 156.38400 168.36500 131.73500 1.000 36.43736 708 VAL A CA 1
ATOM 5085 C C . VAL A 1 663 ? 155.32600 168.69400 132.78200 1.000 35.28337 708 VAL A C 1
ATOM 5086 O O . VAL A 1 663 ? 155.28100 168.08200 133.85800 1.000 31.62709 708 VAL A O 1
ATOM 5090 N N . GLU A 1 664 ? 154.45600 169.66200 132.48300 1.000 46.49712 709 GLU A N 1
ATOM 5091 C CA . GLU A 1 664 ? 153.38800 170.02200 133.41000 1.000 38.15317 709 GLU A CA 1
ATOM 5092 C C . GLU A 1 664 ? 152.41500 168.86800 133.61400 1.000 43.67880 709 GLU A C 1
ATOM 5093 O O . GLU A 1 664 ? 151.92500 168.65300 134.72700 1.000 52.23376 709 GLU A O 1
ATOM 5099 N N . GLY A 1 665 ? 152.10600 168.12700 132.55000 1.000 43.55448 710 GLY A N 1
ATOM 5100 C CA . GLY A 1 665 ? 151.22300 166.98100 132.68800 1.000 30.09269 710 GLY A CA 1
ATOM 5101 C C . GLY A 1 665 ? 151.83000 165.87400 133.52600 1.000 42.71849 710 GLY A C 1
ATOM 5102 O O . GLY A 1 665 ? 151.13400 165.22300 134.30800 1.000 49.41120 710 GLY A O 1
ATOM 5103 N N . CYS A 1 666 ? 153.13300 165.63500 133.36500 1.000 48.36570 711 CYS A N 1
ATOM 5104 C CA . CYS A 1 666 ? 153.80700 164.65400 134.21000 1.000 35.72306 711 CYS A CA 1
ATOM 5105 C C . CYS A 1 666 ? 153.81600 165.09700 135.66900 1.000 35.34341 711 CYS A C 1
ATOM 5106 O O . CYS A 1 666 ? 153.60500 164.28000 136.57200 1.000 39.31694 711 CYS A O 1
ATOM 5109 N N . GLN A 1 667 ? 154.06200 166.38500 135.92100 1.000 46.81095 712 GLN A N 1
ATOM 5110 C CA . GLN A 1 667 ? 154.05100 166.88600 137.29400 1.000 41.69120 712 GLN A CA 1
ATOM 5111 C C . GLN A 1 667 ? 152.65500 166.82300 137.90300 1.000 45.38148 712 GLN A C 1
ATOM 5112 O O . GLN A 1 667 ? 152.50700 166.56100 139.10100 1.000 49.74295 712 GLN A O 1
ATOM 5118 N N . ARG A 1 668 ? 151.62000 167.06400 137.09400 1.000 49.27219 713 ARG A N 1
ATOM 5119 C CA . ARG A 1 668 ? 150.25100 167.05800 137.59800 1.000 50.48348 713 ARG A CA 1
ATOM 5120 C C . ARG A 1 668 ? 149.83700 165.67900 138.09400 1.000 52.72309 713 ARG A C 1
ATOM 5121 O O . ARG A 1 668 ? 149.01200 165.56900 139.00800 1.000 55.58889 713 ARG A O 1
ATOM 5129 N N . LEU A 1 669 ? 150.40000 164.62100 137.51600 1.000 51.19337 714 LEU A N 1
ATOM 5130 C CA . LEU A 1 669 ? 150.12500 163.26000 137.95200 1.000 45.42062 714 LEU A CA 1
ATOM 5131 C C . LEU A 1 669 ? 150.88500 162.87900 139.21600 1.000 48.83015 714 LEU A C 1
ATOM 5132 O O . LEU A 1 669 ? 150.84600 161.71000 139.61400 1.000 56.17087 714 LEU A O 1
ATOM 5137 N N . GLY A 1 670 ? 151.57400 163.82500 139.84800 1.000 50.67471 715 GLY A N 1
ATOM 5138 C CA . GLY A 1 670 ? 152.24500 163.57300 141.10500 1.000 51.64815 715 GLY A CA 1
ATOM 5139 C C . GLY A 1 670 ? 153.69300 163.15500 141.00500 1.000 50.85959 715 GLY A C 1
ATOM 5140 O O . GLY A 1 670 ? 154.24300 162.65700 141.99400 1.000 62.30431 715 GLY A O 1
ATOM 5141 N N . ALA A 1 671 ? 154.32900 163.33700 139.85400 1.000 41.21954 716 ALA A N 1
ATOM 5142 C CA . ALA A 1 671 ? 155.70200 162.90700 139.64200 1.000 38.97293 716 ALA A CA 1
ATOM 5143 C C . ALA A 1 671 ? 156.67800 164.05800 139.85000 1.000 38.93830 716 ALA A C 1
ATOM 5144 O O . ALA A 1 671 ? 156.37300 165.21900 139.56600 1.000 43.54059 716 ALA A O 1
ATOM 5146 N N . VAL A 1 672 ? 157.85700 163.72100 140.36300 1.000 38.02346 717 VAL A N 1
ATOM 5147 C CA . VAL A 1 672 ? 158.99600 164.63100 140.37300 1.000 31.28591 717 VAL A CA 1
ATOM 5148 C C . VAL A 1 672 ? 159.74900 164.42400 139.06600 1.000 25.20733 717 VAL A C 1
ATOM 5149 O O . VAL A 1 672 ? 160.23200 163.32200 138.78800 1.000 33.81221 717 VAL A O 1
ATOM 5153 N N . VAL A 1 673 ? 159.84700 165.47800 138.26300 1.000 31.31842 718 VAL A N 1
ATOM 5154 C CA . VAL A 1 673 ? 160.26900 165.37500 136.87200 1.000 33.19537 718 VAL A CA 1
ATOM 5155 C C . VAL A 1 673 ? 161.64000 166.01400 136.70700 1.000 28.71650 718 VAL A C 1
ATOM 5156 O O . VAL A 1 673 ? 161.86700 167.14500 137.15000 1.000 30.30219 718 VAL A O 1
ATOM 5160 N N . ALA A 1 674 ? 162.54800 165.28200 136.06900 1.000 34.10998 719 ALA A N 1
ATOM 5161 C CA . ALA A 1 674 ? 163.83300 165.80000 135.62700 1.000 27.03345 719 ALA A CA 1
ATOM 5162 C C . ALA A 1 674 ? 163.80900 165.96400 134.11400 1.000 28.27011 719 ALA A C 1
ATOM 5163 O O . ALA A 1 674 ? 163.29800 165.10000 133.39600 1.000 40.55169 719 ALA A O 1
ATOM 5165 N N . VAL A 1 675 ? 164.35400 167.07700 133.63300 1.000 28.80246 720 VAL A N 1
ATOM 5166 C CA . VAL A 1 675 ? 164.42900 167.37200 132.20700 1.000 26.21326 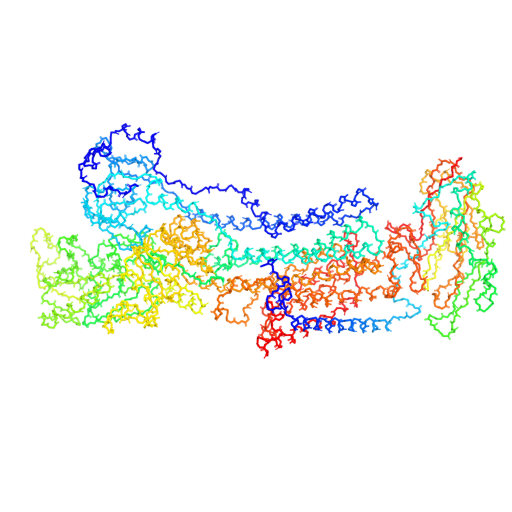720 VAL A CA 1
ATOM 5167 C C . VAL A 1 675 ? 165.89100 167.55600 131.83000 1.000 25.27701 720 VAL A C 1
ATOM 5168 O O . VAL A 1 675 ? 166.61700 168.30700 132.48900 1.000 30.80125 720 VAL A O 1
ATOM 5172 N N . THR A 1 676 ? 166.32100 166.85900 130.78300 1.000 31.46781 721 THR A N 1
ATOM 5173 C CA . THR A 1 676 ? 167.65400 167.01800 130.21900 1.000 29.29964 721 THR A CA 1
ATOM 5174 C C . THR A 1 676 ? 167.51600 167.54700 128.79700 1.000 27.26529 721 THR A C 1
ATOM 5175 O O . THR A 1 676 ? 166.82800 166.94000 127.97100 1.000 36.08986 721 THR A O 1
ATOM 5179 N N . GLY A 1 677 ? 168.16000 168.67800 128.51900 1.000 20.47851 722 GLY A N 1
ATOM 5180 C CA . GLY A 1 677 ? 168.09500 169.28500 127.20200 1.000 23.13072 722 GLY A CA 1
ATOM 5181 C C . GLY A 1 677 ? 169.27100 170.20900 126.98800 1.000 33.38211 722 GLY A C 1
ATOM 5182 O O . GLY A 1 677 ? 169.99300 170.55900 127.92300 1.000 44.12368 722 GLY A O 1
ATOM 5183 N N . ASP A 1 678 ? 169.47300 170.58300 125.73400 1.000 36.46254 723 ASP A N 1
ATOM 5184 C CA . ASP A 1 678 ? 170.59100 171.46600 125.41400 1.000 29.99254 723 ASP A CA 1
ATOM 5185 C C . ASP A 1 678 ? 170.19400 172.68100 124.58800 1.000 33.63885 723 ASP A C 1
ATOM 5186 O O . ASP A 1 678 ? 170.76600 173.75600 124.77700 1.000 43.58764 723 ASP A O 1
ATOM 5191 N N . GLY A 1 679 ? 169.24200 172.54000 123.67000 1.000 39.88573 724 GLY A N 1
ATOM 5192 C CA . GLY A 1 679 ? 168.89200 173.61900 122.77500 1.000 22.23491 724 GLY A CA 1
ATOM 5193 C C . GLY A 1 679 ? 167.96100 174.62900 123.41000 1.000 33.96824 724 GLY A C 1
ATOM 5194 O O . GLY A 1 679 ? 167.49400 174.47800 124.53800 1.000 42.04889 724 GLY A O 1
ATOM 5195 N N . VAL A 1 680 ? 167.69000 175.69400 122.65200 1.000 34.85319 725 VAL A N 1
ATOM 5196 C CA . VAL A 1 680 ? 166.77800 176.72700 123.12200 1.000 27.99105 725 VAL A CA 1
ATOM 5197 C C . VAL A 1 680 ? 165.35100 176.20900 123.23100 1.000 30.23485 725 VAL A C 1
ATOM 5198 O O . VAL A 1 680 ? 164.54700 176.77500 123.97800 1.000 44.22082 725 VAL A O 1
ATOM 5202 N N . ASN A 1 681 ? 165.01300 175.14000 122.51100 1.000 30.62261 726 ASN A N 1
ATOM 5203 C CA . ASN A 1 681 ? 163.67100 174.58000 122.58100 1.000 27.51942 726 ASN A CA 1
ATOM 5204 C C . ASN A 1 681 ? 163.42400 173.78900 123.86000 1.000 36.28479 726 ASN A C 1
ATOM 5205 O O . ASN A 1 681 ? 162.29200 173.34700 124.08300 1.000 35.35326 726 ASN A O 1
ATOM 5210 N N . ASP A 1 682 ? 164.44200 173.60800 124.70000 1.000 33.50645 727 ASP A N 1
ATOM 5211 C CA . ASP A 1 682 ? 164.30000 172.91400 125.97200 1.000 33.32213 727 ASP A CA 1
ATOM 5212 C C . ASP A 1 682 ? 164.22500 173.85700 127.16500 1.000 25.09112 727 ASP A C 1
ATOM 5213 O O . ASP A 1 682 ? 163.99000 173.39000 128.28300 1.000 37.78040 727 ASP A O 1
ATOM 5218 N N . SER A 1 683 ? 164.41900 175.16000 126.95700 1.000 29.84108 728 SER A N 1
ATOM 5219 C CA . SER A 1 683 ? 164.50600 176.09700 128.07700 1.000 37.50638 728 SER A CA 1
ATOM 5220 C C . SER A 1 683 ? 163.24000 176.15900 128.92700 1.000 40.47393 728 SER A C 1
ATOM 5221 O O . SER A 1 683 ? 163.35600 176.08500 130.16300 1.000 43.99361 728 SER A O 1
ATOM 5224 N N . PRO A 1 684 ? 162.03000 176.32100 128.36700 1.000 32.72039 729 PRO A N 1
ATOM 5225 C CA . PRO A 1 684 ? 160.84200 176.33800 129.24000 1.000 32.74090 729 PRO A CA 1
ATOM 5226 C C . PRO A 1 684 ? 160.66500 175.05800 130.03400 1.000 32.80117 729 PRO A C 1
ATOM 5227 O O . PRO A 1 684 ? 160.31000 175.11300 131.21700 1.000 41.43825 729 PRO A O 1
ATOM 5231 N N . ALA A 1 685 ? 160.92600 173.90100 129.41900 1.000 38.45475 730 ALA A N 1
ATOM 5232 C CA . ALA A 1 685 ? 160.82200 172.63700 130.14000 1.000 26.05027 730 ALA A CA 1
ATOM 5233 C C . ALA A 1 685 ? 161.90200 172.52100 131.20700 1.000 29.89629 730 ALA A C 1
ATOM 5234 O O . ALA A 1 685 ? 161.64600 172.01100 132.30200 1.000 28.68624 730 ALA A O 1
ATOM 5236 N N . LEU A 1 686 ? 163.11400 172.99400 130.90500 1.000 31.83316 731 LEU A N 1
ATOM 5237 C CA . LEU A 1 686 ? 164.18500 172.98100 131.89600 1.000 30.15656 731 LEU A CA 1
ATOM 5238 C C . LEU A 1 686 ? 163.82700 173.83300 133.10500 1.000 24.38033 731 LEU A C 1
ATOM 5239 O O . LEU A 1 686 ? 164.11200 173.45200 134.24600 1.000 37.38111 731 LEU A O 1
ATOM 5244 N N . LYS A 1 687 ? 163.20400 174.99000 132.88000 1.000 33.93567 732 LYS A N 1
ATOM 5245 C CA . LYS A 1 687 ? 162.84400 175.84000 134.01000 1.000 38.93612 732 LYS A CA 1
ATOM 5246 C C . LYS A 1 687 ? 161.65600 175.27100 134.77800 1.000 38.27087 732 LYS A C 1
ATOM 5247 O O . LYS A 1 687 ? 161.63000 175.32100 136.01200 1.000 43.72815 732 LYS A O 1
ATOM 5253 N N . LYS A 1 688 ? 160.66700 174.72000 134.07200 1.000 32.69101 733 LYS A N 1
ATOM 5254 C CA . LY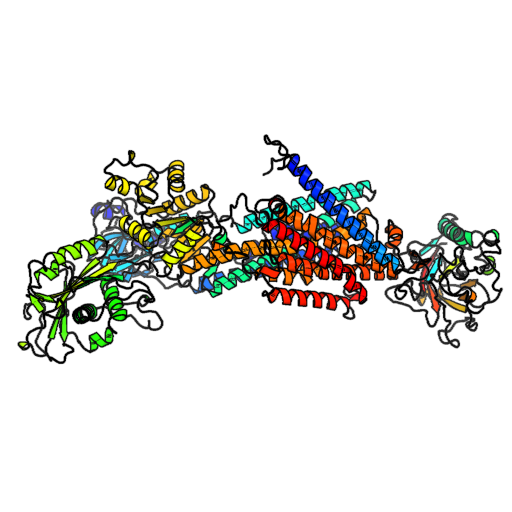S A 1 688 ? 159.49400 174.16500 134.73600 1.000 29.10987 733 LYS A CA 1
ATOM 5255 C C . LYS A 1 688 ? 159.80000 172.87200 135.48000 1.000 31.09426 733 LYS A C 1
ATOM 5256 O O . LYS A 1 688 ? 159.08100 172.53200 136.42500 1.000 38.43944 733 LYS A O 1
ATOM 5262 N N . ALA A 1 689 ? 160.84700 172.15300 135.08900 1.000 33.17170 734 ALA A N 1
ATOM 5263 C CA . ALA A 1 689 ? 161.16300 170.88000 135.71700 1.000 32.49130 734 ALA A CA 1
ATOM 5264 C C . ALA A 1 689 ? 161.56000 171.06800 137.17600 1.000 37.63767 734 ALA A C 1
ATOM 5265 O O . ALA A 1 689 ? 162.06400 172.11800 137.58000 1.000 47.24433 734 ALA A O 1
ATOM 5267 N N . ASP A 1 690 ? 161.31700 170.02500 137.97200 1.000 38.65518 735 ASP A N 1
ATOM 5268 C CA . ASP A 1 690 ? 161.78000 170.02400 139.35500 1.000 28.95926 735 ASP A CA 1
ATOM 5269 C C . ASP A 1 690 ? 163.29700 170.12600 139.41800 1.000 27.05651 735 ASP A C 1
ATOM 5270 O O . ASP A 1 690 ? 163.84500 170.83500 140.26900 1.000 39.57906 735 ASP A O 1
ATOM 5275 N N . ILE A 1 691 ? 163.99200 169.41800 138.53300 1.000 30.36792 736 ILE A N 1
ATOM 5276 C CA . ILE A 1 691 ? 165.42700 169.57000 138.34800 1.000 27.85755 736 ILE A CA 1
ATOM 5277 C C . ILE A 1 691 ? 165.69300 169.65200 136.85100 1.000 28.13523 736 ILE A C 1
ATOM 5278 O O . ILE A 1 691 ? 165.31400 168.74900 136.09700 1.000 31.96890 736 ILE A O 1
ATOM 5283 N N . GLY A 1 692 ? 166.32800 170.73800 136.42000 1.000 32.12674 737 GLY A N 1
ATOM 5284 C CA . GLY A 1 692 ? 166.70200 170.92700 135.03000 1.000 23.36507 737 GLY A CA 1
ATOM 5285 C C . GLY A 1 692 ? 168.19700 170.71800 134.85300 1.000 22.04137 737 GLY A C 1
ATOM 5286 O O . GLY A 1 692 ? 169.00400 171.30500 135.57400 1.000 32.88479 737 GLY A O 1
ATOM 5287 N N . ILE A 1 693 ? 168.54700 169.87000 133.89000 1.000 24.50635 738 ILE A N 1
ATOM 5288 C CA . ILE A 1 693 ? 169.93300 169.51500 133.61000 1.000 21.80072 738 ILE A CA 1
ATOM 5289 C C . ILE A 1 693 ? 170.23400 169.89600 132.16800 1.000 23.44848 738 ILE A C 1
ATOM 5290 O O . ILE A 1 693 ? 169.57100 169.41300 131.24300 1.000 33.47696 738 ILE A O 1
ATOM 5295 N N . ALA A 1 694 ? 171.23000 170.75500 131.97700 1.000 24.30954 739 ALA A N 1
ATOM 5296 C CA . ALA A 1 694 ? 171.64200 171.19600 130.65500 1.000 26.03324 739 ALA A CA 1
ATOM 5297 C C . ALA A 1 694 ? 173.04200 170.68800 130.34200 1.000 33.43128 739 ALA A C 1
ATOM 5298 O O . ALA A 1 694 ? 173.89500 170.58100 131.22700 1.000 36.27944 739 ALA A O 1
ATOM 5300 N N . MET A 1 695 ? 173.27000 170.36900 129.07100 1.000 37.08597 740 MET A N 1
ATOM 5301 C CA . MET A 1 695 ? 174.59100 169.96200 128.61400 1.000 33.82418 740 MET A CA 1
ATOM 5302 C C . MET A 1 695 ? 175.52200 171.16700 128.61400 1.000 42.52906 740 MET A C 1
ATOM 5303 O O . MET A 1 695 ? 175.16800 172.23500 128.10600 1.000 45.35443 740 MET A O 1
ATOM 5308 N N . GLY A 1 696 ? 176.70900 170.99900 129.19700 1.000 45.59600 741 GLY A N 1
ATOM 5309 C CA . GLY A 1 696 ? 177.63100 172.11700 129.30800 1.000 43.24671 741 GLY A CA 1
ATOM 5310 C C . GLY A 1 696 ? 178.20200 172.56300 127.97600 1.000 44.67604 741 GLY A C 1
ATOM 5311 O O . GLY A 1 696 ? 178.33700 173.76200 127.72100 1.000 55.82337 741 GLY A O 1
ATOM 5312 N N . ILE A 1 697 ? 178.54300 171.61400 127.11100 1.000 37.68670 742 ILE A N 1
ATOM 5313 C CA . ILE A 1 697 ? 179.21200 171.93600 125.85500 1.000 40.87987 742 ILE A CA 1
ATOM 5314 C C . ILE A 1 697 ? 178.20900 172.23100 124.74800 1.000 45.87394 742 ILE A C 1
ATOM 5315 O O . ILE A 1 697 ? 178.23400 173.30500 124.14300 1.000 52.05834 742 ILE A O 1
ATOM 5320 N N . SER A 1 698 ? 177.30800 171.29100 124.46400 1.000 38.55853 743 SER A N 1
ATOM 5321 C CA . SER A 1 698 ? 176.34600 171.47500 123.38600 1.000 44.46456 743 SER A CA 1
ATOM 5322 C C . SER A 1 698 ? 175.17900 172.37700 123.76700 1.000 45.04231 743 SER A C 1
ATOM 5323 O O . SER A 1 698 ? 174.43000 172.79700 122.87900 1.000 46.31607 743 SER A O 1
ATOM 5326 N N . GLY A 1 699 ? 175.00600 172.68600 125.04900 1.000 40.99436 744 GLY A N 1
ATOM 5327 C CA . GLY A 1 699 ? 173.87800 173.48800 125.46700 1.000 35.53540 744 GLY A CA 1
ATOM 5328 C C . GLY A 1 699 ? 174.00300 174.94400 125.06100 1.000 41.41889 744 GLY A C 1
ATOM 5329 O O . GLY A 1 699 ? 175.09100 175.47700 124.84200 1.000 50.45335 744 GLY A O 1
ATOM 5330 N N . SER A 1 700 ? 172.85000 175.59500 124.96100 1.000 44.13869 745 SER A N 1
ATOM 5331 C CA . SER A 1 700 ? 172.78200 177.01600 124.67000 1.000 38.77392 745 SER A CA 1
ATOM 5332 C C . SER A 1 700 ? 172.77200 177.81900 125.96900 1.000 41.81078 745 SER A C 1
ATOM 5333 O O . SER A 1 700 ? 172.55100 177.28700 127.05800 1.000 47.41056 745 SER A O 1
ATOM 5336 N N . ASP A 1 701 ? 173.02100 179.12400 125.84200 1.000 46.30393 746 ASP A N 1
ATOM 5337 C CA . ASP A 1 701 ? 173.12300 179.97500 127.02400 1.000 37.99560 746 ASP A CA 1
ATOM 5338 C C . ASP A 1 701 ? 171.80100 180.05500 127.77700 1.000 44.69130 746 ASP A C 1
ATOM 5339 O O . ASP A 1 701 ? 171.78700 180.03800 129.01200 1.000 51.11073 746 ASP A O 1
ATOM 5344 N N . VAL A 1 702 ? 170.68100 180.14300 127.05800 1.000 44.53006 747 VAL A N 1
ATOM 5345 C CA . VAL A 1 702 ? 169.38800 180.26100 127.72500 1.000 43.62892 747 VAL A CA 1
ATOM 5346 C C . VAL A 1 702 ? 169.04000 178.97600 128.46500 1.000 37.38703 747 VAL A C 1
ATOM 5347 O O . VAL A 1 702 ? 168.51100 179.01200 129.58200 1.000 47.59749 747 VAL A O 1
ATOM 5351 N N . SER A 1 703 ? 169.32700 177.82100 127.86300 1.000 37.01293 748 SER A N 1
ATOM 5352 C CA . SER A 1 703 ? 169.04700 176.55600 128.53500 1.000 36.28483 748 SER A CA 1
ATOM 5353 C C . SER A 1 703 ? 169.94600 176.36700 129.75100 1.000 29.08458 748 SER A C 1
ATOM 5354 O O . SER A 1 703 ? 169.50300 175.84900 130.78300 1.000 37.74912 748 SER A O 1
ATOM 5357 N N . LYS A 1 704 ? 171.21000 176.78400 129.65100 1.000 30.32126 749 LYS A N 1
ATOM 5358 C CA . LYS A 1 704 ? 172.11100 176.70600 130.79600 1.000 37.35816 749 LYS A CA 1
ATOM 5359 C C . LYS A 1 704 ? 171.71600 177.68500 131.89500 1.000 31.16067 749 LYS A C 1
ATOM 5360 O O . LYS A 1 704 ? 171.98500 177.42900 133.07300 1.000 44.33006 749 LYS A O 1
ATOM 5366 N N . GLN A 1 705 ? 171.08600 178.80600 131.53600 1.000 31.33152 750 GLN A N 1
ATOM 5367 C CA . GLN A 1 705 ? 170.54300 179.70400 132.55000 1.000 27.91745 750 GLN A CA 1
ATOM 5368 C C . GLN A 1 705 ? 169.31100 179.10400 133.21400 1.000 37.83540 750 GLN A C 1
ATOM 5369 O O . GLN A 1 705 ? 169.12300 179.24200 134.42700 1.000 43.91915 750 GLN A O 1
ATOM 5375 N N . ALA A 1 706 ? 168.45800 178.43900 132.43200 1.000 31.59424 751 ALA A N 1
ATOM 5376 C CA . ALA A 1 706 ? 167.22600 177.88400 132.98300 1.000 28.06002 751 ALA A CA 1
ATOM 5377 C C . ALA A 1 706 ? 167.48600 176.64200 133.82600 1.000 36.51885 751 ALA A C 1
ATOM 5378 O O . ALA A 1 706 ? 166.71200 176.34700 134.74400 1.000 42.65908 751 ALA A O 1
ATOM 5380 N N . ALA A 1 707 ? 168.55400 175.90600 133.53600 1.000 37.35733 752 ALA A N 1
ATOM 5381 C CA . ALA A 1 707 ? 168.80600 174.65300 134.23000 1.000 39.92157 752 ALA A CA 1
ATOM 5382 C C . ALA A 1 707 ? 169.31800 174.89100 135.64700 1.000 39.63292 752 ALA A C 1
ATOM 5383 O O . ALA A 1 707 ? 169.91800 175.92300 135.95500 1.000 40.87826 752 ALA A O 1
ATOM 5385 N N . ASP A 1 708 ? 169.05900 173.91400 136.51600 1.000 35.62709 753 ASP A N 1
ATOM 5386 C CA . ASP A 1 708 ? 169.60700 173.90400 137.86500 1.000 34.04464 753 ASP A CA 1
ATOM 5387 C C . ASP A 1 708 ? 170.95400 173.20600 137.94700 1.000 37.15727 753 ASP A C 1
ATOM 5388 O O . ASP A 1 708 ? 171.71000 173.45300 138.89200 1.000 44.71525 753 ASP A O 1
ATOM 5393 N N . MET A 1 709 ? 171.26600 172.34200 136.98500 1.000 43.06347 754 MET A N 1
ATOM 5394 C CA . MET A 1 709 ? 172.48300 171.54900 137.00100 1.000 37.50388 754 MET A CA 1
ATOM 5395 C C . MET A 1 709 ? 173.07900 171.53600 135.60200 1.000 38.12955 754 MET A C 1
ATOM 5396 O O . MET A 1 709 ? 172.34800 171.49700 134.61000 1.000 43.59498 754 MET A O 1
ATOM 5401 N N . ILE A 1 710 ? 174.40600 171.57900 135.52800 1.000 39.44543 755 ILE A N 1
ATOM 5402 C CA . ILE A 1 710 ? 175.12900 171.62100 134.26400 1.000 34.66900 755 ILE A CA 1
ATOM 5403 C C . ILE A 1 710 ? 176.07200 170.42900 134.20500 1.000 36.11133 755 ILE A C 1
ATOM 5404 O O . ILE A 1 710 ? 176.82900 170.18500 135.15100 1.000 46.57435 755 ILE A O 1
ATOM 5409 N N . LEU A 1 711 ? 176.01700 169.68400 133.10300 1.000 42.09945 756 LEU A N 1
ATOM 5410 C CA . LEU A 1 711 ? 176.99800 168.63800 132.81900 1.000 40.46705 756 LEU A CA 1
ATOM 5411 C C . LEU A 1 711 ? 178.11900 169.28100 132.01500 1.000 37.08921 756 LEU A C 1
ATOM 5412 O O . LEU A 1 711 ? 178.01300 169.43600 130.79700 1.000 47.16880 756 LEU A O 1
ATOM 5417 N N . LEU A 1 712 ? 179.20100 169.65900 132.70000 1.000 37.80470 757 LEU A N 1
ATOM 5418 C CA . LEU A 1 712 ? 180.25300 170.44200 132.05900 1.000 42.16654 757 LEU A CA 1
ATOM 5419 C C . LEU A 1 712 ? 180.95000 169.66600 130.94700 1.000 45.88685 757 LEU A C 1
ATOM 5420 O O . LEU A 1 712 ? 181.38600 170.26600 129.96000 1.000 54.04764 757 LEU A O 1
ATOM 5425 N N . ASP A 1 713 ? 181.06800 168.34700 131.08300 1.000 47.62237 758 ASP A N 1
ATOM 5426 C CA . ASP A 1 713 ? 181.69300 167.51200 130.06800 1.000 43.21461 758 ASP A CA 1
ATOM 5427 C C . ASP A 1 713 ? 180.67800 166.75900 129.21600 1.000 48.13527 758 ASP A C 1
ATOM 5428 O O . ASP A 1 713 ? 181.07200 165.89800 128.42400 1.000 54.42692 758 ASP A O 1
ATOM 5433 N N . ASP A 1 714 ? 179.38700 167.06900 129.36000 1.000 45.74510 759 ASP A N 1
ATOM 5434 C CA . ASP A 1 714 ? 178.31300 166.40600 128.61300 1.000 46.01512 759 ASP A CA 1
ATOM 5435 C C . ASP A 1 714 ? 178.33700 164.89200 128.81500 1.000 48.22795 759 ASP A C 1
ATOM 5436 O O . ASP A 1 714 ? 178.13800 164.12000 127.87700 1.000 52.29051 759 ASP A O 1
ATOM 5441 N N . ASN A 1 715 ? 178.57600 164.46500 130.05100 1.000 43.20403 760 ASN A N 1
ATOM 5442 C CA . ASN A 1 715 ? 178.62800 163.05100 130.39700 1.000 39.93803 760 ASN A CA 1
ATOM 5443 C C . ASN A 1 715 ? 177.28700 162.63600 130.98600 1.000 40.82288 760 ASN A C 1
ATOM 5444 O O . ASN A 1 715 ? 176.88500 163.13700 132.04100 1.000 47.18334 760 ASN A O 1
ATOM 5449 N N . PHE A 1 716 ? 176.59900 161.72200 130.30200 1.000 36.38226 761 PHE A N 1
ATOM 5450 C CA . PHE A 1 716 ? 175.28000 161.28800 130.73900 1.000 30.60392 761 PHE A CA 1
ATOM 5451 C C . PHE A 1 716 ? 175.34200 160.29300 131.88700 1.000 34.37149 761 PHE A C 1
ATOM 5452 O O . PHE A 1 716 ? 174.32600 160.07500 132.55400 1.000 36.51243 761 PHE A O 1
ATOM 5460 N N . ALA A 1 717 ? 176.50600 159.68900 132.13300 1.000 48.03122 762 ALA A N 1
ATOM 5461 C CA . ALA A 1 717 ? 176.67200 158.80900 133.28000 1.000 43.45376 762 ALA A CA 1
ATOM 5462 C C . ALA A 1 717 ? 176.59600 159.55400 134.60400 1.000 45.98257 762 ALA A C 1
ATOM 5463 O O . ALA A 1 717 ? 176.47000 158.91000 135.65000 1.000 48.65641 762 ALA A O 1
ATOM 5465 N N . SER A 1 718 ? 176.66900 160.88700 134.58400 1.000 37.39398 763 SER A N 1
ATOM 5466 C CA . SER A 1 718 ? 176.56600 161.66900 135.80700 1.000 34.48855 763 SER A CA 1
ATOM 5467 C C . SER A 1 718 ? 175.14900 161.70100 136.36200 1.000 38.35716 763 SER A C 1
ATOM 5468 O O . SER A 1 718 ? 174.97000 162.00700 137.54200 1.000 49.61908 763 SER A O 1
ATOM 5471 N N . ILE A 1 719 ? 174.14200 161.40700 135.54000 1.000 37.09985 764 ILE A N 1
ATOM 5472 C CA . ILE A 1 719 ? 172.76200 161.40800 136.01700 1.000 35.74464 764 ILE A CA 1
ATOM 5473 C C . ILE A 1 719 ? 172.51000 160.22400 136.94600 1.000 38.19934 764 ILE A C 1
ATOM 5474 O O . ILE A 1 719 ? 171.82800 160.35400 137.97000 1.000 36.56415 764 ILE A O 1
ATOM 5479 N N . VAL A 1 720 ? 173.05500 159.05400 136.60600 1.000 41.28670 765 VAL A N 1
ATOM 5480 C CA . VAL A 1 720 ? 172.94900 157.89300 137.48600 1.000 43.17992 765 VAL A CA 1
ATOM 5481 C C . VAL A 1 720 ? 173.66300 158.16100 138.80500 1.000 38.87667 765 VAL A C 1
ATOM 5482 O O . VAL A 1 720 ? 173.15300 157.84000 139.89000 1.000 44.22931 765 VAL A O 1
ATOM 5486 N N . THR A 1 721 ? 174.85600 158.75200 138.72800 1.000 37.64047 766 THR A N 1
ATOM 5487 C CA . THR A 1 721 ? 175.57900 159.14000 139.93200 1.000 36.48483 766 THR A CA 1
ATOM 5488 C C . THR A 1 721 ? 174.77200 160.13000 140.75800 1.000 33.36112 766 THR A C 1
ATOM 5489 O O . THR A 1 721 ? 174.75300 160.05200 141.98900 1.000 49.52726 766 THR A O 1
ATOM 5493 N N . GLY A 1 722 ? 174.09400 161.06600 140.09400 1.000 26.04782 767 GLY A N 1
ATOM 5494 C CA . GLY A 1 722 ? 173.27000 162.02200 140.81100 1.000 24.29035 767 GLY A CA 1
ATOM 5495 C C . GLY A 1 722 ? 172.10000 161.37100 141.52100 1.000 29.43901 767 GLY A C 1
ATOM 5496 O O . GLY A 1 722 ? 171.77200 161.73500 142.65000 1.000 42.90151 767 GLY A O 1
ATOM 5497 N N . VAL A 1 723 ? 171.45500 160.40300 140.87000 1.000 26.63896 768 VAL A N 1
ATOM 5498 C CA . VAL A 1 723 ? 170.35400 159.68400 141.51100 1.000 31.04844 768 VAL A CA 1
ATOM 5499 C C . VAL A 1 723 ? 170.85200 158.93500 142.74200 1.000 33.28399 768 VAL A C 1
ATOM 5500 O O . VAL A 1 723 ? 170.23600 158.98800 143.82000 1.000 42.34224 768 VAL A O 1
ATOM 5504 N N . GLU A 1 724 ? 171.98300 158.23800 142.60400 1.000 38.77550 769 GLU A N 1
ATOM 5505 C CA . GLU A 1 724 ? 172.54200 157.49700 143.73100 1.000 34.45564 769 GLU A CA 1
ATOM 5506 C C . GLU A 1 724 ? 172.91700 158.43500 144.87400 1.000 41.68378 769 GLU A C 1
ATOM 5507 O O . GLU A 1 724 ? 172.60300 158.17000 146.04300 1.000 49.99488 769 GLU A O 1
ATOM 5513 N N . GLU A 1 725 ? 173.57200 159.55300 144.55000 1.000 40.78029 770 GLU A N 1
ATOM 5514 C CA . GLU A 1 725 ? 173.99300 160.50400 145.57300 1.000 33.53913 770 GLU A CA 1
ATOM 5515 C C . GLU A 1 725 ? 172.79900 161.15600 146.25200 1.000 41.35268 770 GLU A C 1
ATOM 5516 O O . GLU A 1 725 ? 172.82900 161.39400 147.46100 1.000 49.69416 770 GLU A O 1
ATOM 5522 N N . GLY A 1 726 ? 171.74000 161.45700 145.49800 1.000 34.76253 771 GLY A N 1
ATOM 5523 C CA . GLY A 1 726 ? 170.54900 162.02300 146.10200 1.000 26.60159 771 GLY A CA 1
ATOM 5524 C C . GLY A 1 726 ? 169.86400 161.07600 147.06200 1.000 20.79786 771 GLY A C 1
ATOM 5525 O O . GLY A 1 726 ? 169.46600 161.48000 148.16100 1.000 41.59385 771 GLY A O 1
ATOM 5526 N N . ARG A 1 727 ? 169.72900 159.80400 146.68100 1.000 28.32188 772 ARG A N 1
ATOM 5527 C CA . ARG A 1 727 ? 169.13700 158.84000 147.60600 1.000 31.04987 772 ARG A CA 1
ATOM 5528 C C . ARG A 1 727 ? 169.99600 158.67200 148.85700 1.000 29.66851 772 ARG A C 1
ATOM 5529 O O . ARG A 1 727 ? 169.47600 158.64900 149.98500 1.000 41.35554 772 ARG A O 1
ATOM 5537 N N . LEU A 1 728 ? 171.31600 158.57400 148.67700 1.000 38.27798 773 LEU A N 1
ATOM 5538 C CA . LEU A 1 728 ? 172.20300 158.40700 149.82100 1.000 35.30517 773 LEU A CA 1
ATOM 5539 C C . LEU A 1 728 ? 172.17300 159.63100 150.72900 1.000 33.47289 773 LEU A C 1
ATOM 5540 O O . LEU A 1 728 ? 172.21400 159.49800 151.95700 1.000 34.34811 773 LEU A O 1
ATOM 5545 N N . ILE A 1 729 ? 172.09800 160.82900 150.14600 1.000 36.44067 774 ILE A N 1
ATOM 5546 C CA . ILE A 1 729 ? 172.04100 162.04700 150.94200 1.000 37.07263 774 ILE A CA 1
ATOM 5547 C C . ILE A 1 729 ? 170.72400 162.12700 151.70200 1.000 35.15000 774 ILE A C 1
ATOM 5548 O O . ILE A 1 729 ? 170.69500 162.60100 152.84000 1.000 37.21587 774 ILE A O 1
ATOM 5553 N N . PHE A 1 730 ? 169.62600 161.64200 151.11500 1.000 33.20982 775 PHE A N 1
ATOM 5554 C CA . PHE A 1 730 ? 168.36700 161.58400 151.85200 1.000 32.51023 775 PHE A CA 1
ATOM 5555 C C . PHE A 1 730 ? 168.48400 160.67600 153.07400 1.000 38.12128 775 PHE A C 1
ATOM 5556 O O . PHE A 1 730 ? 168.10400 161.06300 154.19200 1.000 36.87275 775 PHE A O 1
ATOM 5564 N N . ASP A 1 731 ? 169.04000 159.47500 152.88600 1.000 36.35902 776 ASP A N 1
ATOM 5565 C CA . ASP A 1 731 ? 169.20100 158.55600 154.01300 1.000 32.73997 776 ASP A CA 1
ATOM 5566 C C . ASP A 1 731 ? 170.11500 159.13700 155.09300 1.000 38.71590 776 ASP A C 1
ATOM 5567 O O . ASP A 1 731 ? 169.81000 159.05900 156.29600 1.000 46.15979 776 ASP A O 1
ATOM 5572 N N . ASN A 1 732 ? 171.23800 159.73000 154.68600 1.000 30.37662 777 ASN A N 1
ATOM 5573 C CA . ASN A 1 732 ? 172.18100 160.26000 155.66100 1.000 28.05754 777 ASN A CA 1
ATOM 5574 C C . ASN A 1 732 ? 171.62700 161.48800 156.37100 1.000 32.21687 777 ASN A C 1
ATOM 5575 O O . ASN A 1 732 ? 171.93900 161.70900 157.54500 1.000 39.54660 777 ASN A O 1
ATOM 5580 N N . LEU A 1 733 ? 170.80400 162.29100 155.69000 1.000 30.79040 778 LEU A N 1
ATOM 5581 C CA . LEU A 1 733 ? 170.11400 163.38100 156.36700 1.000 28.80722 778 LEU A CA 1
ATOM 5582 C C . LEU A 1 733 ? 169.16300 162.84700 157.42500 1.000 29.78351 778 LEU A C 1
ATOM 5583 O O . LEU A 1 733 ? 169.06300 163.41300 158.51700 1.000 31.68125 778 LEU A O 1
ATOM 5588 N N . LYS A 1 734 ? 168.44700 161.76100 157.11700 1.000 32.15518 779 LYS A N 1
ATOM 5589 C CA . LYS A 1 734 ? 167.61200 161.13900 158.14200 1.000 30.50151 779 LYS A CA 1
ATOM 5590 C C . LYS A 1 734 ? 168.43600 160.76200 159.36800 1.000 32.81325 779 LYS A C 1
ATOM 5591 O O . LYS A 1 734 ? 168.05400 161.06800 160.50600 1.000 38.05634 779 LYS A O 1
ATOM 5597 N N . LYS A 1 735 ? 169.57900 160.10800 159.15000 1.000 35.79854 780 LYS A N 1
ATOM 5598 C CA . LYS A 1 735 ? 170.40900 159.68800 160.27900 1.000 33.13377 780 LYS A CA 1
ATOM 5599 C C . LYS A 1 735 ? 170.92400 160.88400 161.07800 1.000 25.84551 780 LYS A C 1
ATOM 5600 O O . LYS A 1 735 ? 170.89800 160.87400 162.31700 1.000 27.85408 780 LYS A O 1
ATOM 5606 N N . SER A 1 736 ? 171.39500 161.92200 160.38500 1.000 37.42083 781 SER A N 1
ATOM 5607 C CA . SER A 1 736 ? 171.93300 163.09500 161.06600 1.000 26.24383 781 SER A CA 1
ATOM 5608 C C . SER A 1 736 ? 170.85600 163.82300 161.86300 1.000 30.08968 781 SER A C 1
ATOM 5609 O O . SER A 1 736 ? 171.10500 164.27500 162.98800 1.000 38.81696 781 SER A O 1
ATOM 5612 N N . ILE A 1 737 ? 169.65300 163.94300 161.29900 1.000 17.19123 782 ILE A N 1
ATOM 5613 C CA . ILE A 1 737 ? 168.55900 164.59900 162.00500 1.000 19.03057 782 ILE A CA 1
ATOM 5614 C C . ILE A 1 737 ? 168.16000 163.79600 163.23500 1.000 30.79252 782 ILE A C 1
ATOM 5615 O O . ILE A 1 737 ? 167.88000 164.36400 164.29600 1.000 33.82044 782 ILE A O 1
ATOM 5620 N N . MET A 1 738 ? 168.12700 162.46600 163.11700 1.000 32.71600 783 MET A N 1
ATOM 5621 C CA . MET A 1 738 ? 167.84000 161.63400 164.28100 1.000 24.05666 783 MET A CA 1
ATOM 5622 C C . MET A 1 738 ? 168.87700 161.84700 165.38100 1.000 31.39236 783 MET A C 1
ATOM 5623 O O . MET A 1 738 ? 168.52300 162.04500 166.55500 1.000 32.47484 783 MET A O 1
ATOM 5628 N N . TYR A 1 739 ? 170.16300 161.84100 165.01200 1.000 34.07101 784 TYR A N 1
ATOM 5629 C CA . TYR A 1 739 ? 171.22200 162.05300 165.99500 1.000 26.13067 784 TYR A CA 1
ATOM 5630 C C . TYR A 1 739 ? 171.09200 163.41400 166.66900 1.000 25.95389 784 TYR A C 1
ATOM 5631 O O . TYR A 1 739 ? 171.27800 163.53300 167.88500 1.000 29.18813 784 TYR A O 1
ATOM 5640 N N . THR A 1 740 ? 170.78700 164.45500 165.89500 1.000 40.33508 785 THR A N 1
ATOM 5641 C CA . THR A 1 740 ? 170.69800 165.79500 166.46300 1.000 21.98033 785 THR A CA 1
ATOM 5642 C C . THR A 1 740 ? 169.47100 165.95600 167.35500 1.000 29.87927 785 THR A C 1
ATOM 5643 O O . THR A 1 740 ? 169.55200 166.58800 168.41200 1.000 35.10943 785 THR A O 1
ATOM 5647 N N . LEU A 1 741 ? 168.33000 165.39000 166.95300 1.000 35.62417 786 LEU A N 1
ATOM 5648 C CA . LEU A 1 741 ? 167.11700 165.51400 167.75100 1.000 31.33457 786 LEU A CA 1
ATOM 5649 C C . LEU A 1 741 ? 167.15500 164.66500 169.01200 1.000 31.00956 786 LEU A C 1
ATOM 5650 O O . LEU A 1 741 ? 166.41000 164.95300 169.95300 1.000 37.87777 786 LEU A O 1
ATOM 5655 N N . THR A 1 742 ? 167.98700 163.62000 169.05200 1.000 37.24922 787 THR A N 1
ATOM 5656 C CA . THR A 1 742 ? 168.05800 162.80100 170.26000 1.000 31.59749 787 THR A CA 1
ATOM 5657 C C . THR A 1 742 ? 168.50200 163.62000 171.46900 1.000 35.00903 787 THR A C 1
ATOM 5658 O O . THR A 1 742 ? 167.94300 163.47700 172.56300 1.000 38.60017 787 THR A O 1
ATOM 5662 N N . SER A 1 743 ? 169.49100 164.49600 171.29200 1.000 38.45289 788 SER A N 1
ATOM 5663 C CA . SER A 1 743 ? 170.06000 165.22800 172.41900 1.000 35.43510 788 SER A CA 1
ATOM 5664 C C . SER A 1 743 ? 169.14000 166.31800 172.95800 1.000 34.09118 788 SER A C 1
ATOM 5665 O O . SER A 1 743 ? 169.46900 166.92400 173.98100 1.000 47.04765 788 SER A O 1
ATOM 5668 N N . ASN A 1 744 ? 168.01100 166.58900 172.30100 1.000 34.34933 789 ASN A N 1
ATOM 5669 C CA . ASN A 1 744 ? 167.09600 167.61500 172.79200 1.000 30.67623 789 ASN A CA 1
ATOM 5670 C C . ASN A 1 744 ? 166.50300 167.24500 174.14800 1.000 33.18752 789 ASN A C 1
ATOM 5671 O O . ASN A 1 744 ? 166.31300 168.11400 175.00500 1.000 45.49147 789 ASN A O 1
ATOM 5676 N N . ILE A 1 745 ? 166.18000 165.97200 174.35000 1.000 32.84375 790 ILE A N 1
ATOM 5677 C CA . ILE A 1 745 ? 165.50000 165.52500 175.56600 1.000 40.68434 790 ILE A CA 1
ATOM 5678 C C . ILE A 1 745 ? 166.37100 165.72000 176.80700 1.000 33.21955 790 ILE A C 1
ATOM 5679 O O . ILE A 1 745 ? 165.87900 166.27100 177.80100 1.000 27.40542 790 ILE A O 1
ATOM 5684 N N . PRO A 1 746 ? 167.64400 165.30100 176.82600 1.000 35.05197 791 PRO A N 1
ATOM 5685 C CA . PRO A 1 746 ? 168.47500 165.58600 178.00400 1.000 32.95055 791 PRO A CA 1
ATOM 5686 C C . PRO A 1 746 ? 168.79100 167.06100 178.19900 1.000 27.74187 791 PRO A C 1
ATOM 5687 O O . PRO A 1 746 ? 169.43000 167.40600 179.19700 1.000 42.26362 791 PRO A O 1
ATOM 5691 N N . GLU A 1 747 ? 168.36900 167.93900 177.28900 1.000 33.58565 792 GLU A N 1
ATOM 5692 C CA . GLU A 1 747 ? 168.60300 169.37000 177.42100 1.000 32.67641 792 GLU A CA 1
ATOM 5693 C C . GLU A 1 747 ? 167.40800 170.14100 177.96600 1.000 38.99086 792 GLU A C 1
ATOM 5694 O O . GLU A 1 747 ? 167.60000 171.23200 178.51100 1.000 56.81660 792 GLU A O 1
ATOM 5700 N N . ILE A 1 748 ? 166.19200 169.61100 177.84300 1.000 34.76023 793 ILE A N 1
ATOM 5701 C CA . ILE A 1 748 ? 165.00700 170.28700 178.34200 1.000 40.66331 793 ILE A CA 1
ATOM 5702 C C . ILE A 1 748 ? 164.47000 169.65400 179.62400 1.000 34.10454 793 ILE A C 1
ATOM 5703 O O . ILE A 1 748 ? 163.92100 170.37000 180.47200 1.000 37.59668 793 ILE A O 1
ATOM 5708 N N . THR A 1 749 ? 164.62500 168.34200 179.79700 1.000 33.78579 794 THR A N 1
ATOM 5709 C CA . THR A 1 749 ? 164.17600 167.69600 181.02600 1.000 32.15407 794 THR A CA 1
ATOM 5710 C C . THR A 1 749 ? 164.81100 168.26900 182.29000 1.000 30.35827 794 THR A C 1
ATOM 5711 O O . THR A 1 749 ? 164.12000 168.29700 183.32200 1.000 37.83839 794 THR A O 1
ATOM 5715 N N . PRO A 1 750 ? 166.08500 168.69300 182.31400 1.000 39.93668 795 PRO A N 1
ATOM 5716 C CA . PRO A 1 750 ? 166.57300 169.37600 183.52400 1.000 34.73745 795 PRO A CA 1
ATOM 5717 C C . PRO A 1 750 ? 165.74600 170.59100 183.90700 1.000 23.64568 795 PRO A C 1
ATOM 5718 O O . PRO A 1 750 ? 165.42200 170.76500 185.08600 1.000 36.49593 795 PRO A O 1
ATOM 5722 N N . PHE A 1 751 ? 165.36100 171.41800 182.93500 1.000 32.59861 796 PHE A N 1
ATOM 5723 C CA . PHE A 1 751 ? 164.53600 172.58500 183.23400 1.000 25.60946 796 PHE A CA 1
ATOM 5724 C C . PHE A 1 751 ? 163.12300 172.17400 183.63100 1.000 23.73653 796 PHE A C 1
ATOM 5725 O O . PHE A 1 751 ? 162.52000 172.78200 184.52400 1.000 32.56103 796 PHE A O 1
ATOM 5733 N N . LEU A 1 752 ? 162.58200 171.13600 182.98800 1.000 28.05592 797 LEU A N 1
ATOM 5734 C CA . LEU A 1 752 ? 161.25800 170.64700 183.36500 1.000 33.68555 797 LEU A CA 1
ATOM 5735 C C . LEU A 1 752 ? 161.23800 170.16000 184.81100 1.000 32.85304 797 LEU A C 1
ATOM 5736 O O . LEU A 1 752 ? 160.28800 170.43300 185.55200 1.000 37.84778 797 LEU A O 1
ATOM 5741 N N . MET A 1 753 ? 162.28100 169.44000 185.23100 1.000 38.48036 798 MET A N 1
ATOM 5742 C CA . MET A 1 753 ? 162.34000 168.95700 186.60700 1.000 33.61909 798 MET A CA 1
ATOM 5743 C C . MET A 1 753 ? 162.67300 170.07500 187.58400 1.000 33.31405 798 MET A C 1
ATOM 5744 O O . MET A 1 753 ? 162.28500 170.00400 188.75500 1.000 43.10850 798 MET A O 1
ATOM 5749 N N . PHE A 1 754 ? 163.39800 171.10200 187.13400 1.000 32.36727 799 PHE A N 1
ATOM 5750 C CA . PHE A 1 754 ? 163.57500 172.29600 187.95300 1.000 28.25889 799 PHE A CA 1
ATOM 5751 C C . PHE A 1 754 ? 162.23600 172.96100 188.23500 1.000 30.44411 799 PHE A C 1
ATOM 5752 O O . PHE A 1 754 ? 161.97000 173.39000 189.36400 1.000 35.67695 799 PHE A O 1
ATOM 5760 N N . ILE A 1 755 ? 161.37700 173.05200 187.22000 1.000 36.62299 800 ILE A N 1
ATOM 5761 C CA . ILE A 1 755 ? 160.07200 173.68100 187.40300 1.000 33.45871 800 ILE A CA 1
ATOM 5762 C C . ILE A 1 755 ? 159.16600 172.80800 188.26800 1.000 30.88740 800 ILE A C 1
ATOM 5763 O O . ILE A 1 755 ? 158.50700 173.29400 189.19300 1.000 35.31637 800 ILE A O 1
ATOM 5768 N N . ILE A 1 756 ? 159.12700 171.50600 187.98600 1.000 32.79276 801 ILE A N 1
ATOM 5769 C CA . ILE A 1 756 ? 158.11600 170.64300 188.59200 1.000 34.37258 801 ILE A CA 1
ATOM 5770 C C . ILE A 1 756 ? 158.54800 170.16800 189.97500 1.000 35.89667 801 ILE A C 1
ATOM 5771 O O . ILE A 1 756 ? 157.74400 170.15100 190.91400 1.000 38.19714 801 ILE A O 1
ATOM 5776 N N . LEU A 1 757 ? 159.81500 169.78800 190.13300 1.000 40.97522 802 LEU A N 1
ATOM 5777 C CA . LEU A 1 757 ? 160.28400 169.21800 191.38700 1.000 26.41165 802 LEU A CA 1
ATOM 5778 C C . LEU A 1 757 ? 160.97800 170.22300 192.29400 1.000 28.03672 802 LEU A C 1
ATOM 5779 O O . LEU A 1 757 ? 161.14400 169.94000 193.48400 1.000 37.39428 802 LEU A O 1
ATOM 5784 N N . GLY A 1 758 ? 161.38200 171.37600 191.77300 1.000 32.08541 803 GLY A N 1
ATOM 5785 C CA . GLY A 1 758 ? 162.10800 172.34800 192.57300 1.000 30.17973 803 GLY A CA 1
ATOM 5786 C C . GLY A 1 758 ? 163.48600 171.89700 193.00600 1.000 33.91435 803 GLY A C 1
ATOM 5787 O O . GLY A 1 758 ? 163.91200 172.20800 194.12400 1.000 41.67310 803 GLY A O 1
ATOM 5788 N N . ILE A 1 759 ? 164.19400 171.16900 192.14900 1.000 39.61395 804 ILE A N 1
ATOM 5789 C CA . ILE A 1 759 ? 165.55700 170.72500 192.43100 1.000 25.20300 804 ILE A CA 1
ATOM 5790 C C . ILE A 1 759 ? 166.52200 171.73200 191.81600 1.000 29.17056 804 ILE A C 1
ATOM 5791 O O . ILE A 1 759 ? 166.12100 172.50300 190.93300 1.000 35.37662 804 ILE A O 1
ATOM 5796 N N . PRO A 1 760 ? 167.77900 171.78900 192.26000 1.000 37.91591 805 PRO A N 1
ATOM 5797 C CA . PRO A 1 760 ? 168.75100 172.66500 191.59500 1.000 27.92874 805 PRO A CA 1
ATOM 5798 C C . PRO A 1 760 ? 168.90100 172.29400 190.12800 1.000 23.10697 805 PRO A C 1
ATOM 5799 O O . PRO A 1 760 ? 168.82000 171.12300 189.75600 1.000 34.42717 805 PRO A O 1
ATOM 5803 N N . LEU A 1 761 ? 169.11200 173.30500 189.29700 1.000 29.27687 806 LEU A N 1
ATOM 5804 C CA . LEU A 1 761 ? 169.08000 173.12300 187.85100 1.000 24.86680 806 LEU A CA 1
ATOM 5805 C C . LEU A 1 761 ? 170.20100 172.19400 187.39600 1.000 27.99294 806 LEU A C 1
ATOM 5806 O O . LEU A 1 761 ? 171.37900 172.49100 187.63800 1.000 41.96112 806 LEU A O 1
ATOM 5811 N N . PRO A 1 762 ? 169.88600 171.07200 186.74200 1.000 32.11342 807 PRO A N 1
ATOM 5812 C CA . PRO A 1 762 ? 170.94100 170.11800 186.36700 1.000 27.49859 807 PRO A CA 1
ATOM 5813 C C . PRO A 1 762 ? 171.75500 170.51700 185.14800 1.000 25.31785 807 PRO A C 1
ATOM 5814 O O . PRO A 1 762 ? 172.87100 170.00900 184.99200 1.000 35.81035 807 PRO A O 1
ATOM 5818 N N . LEU A 1 763 ? 171.24600 171.39100 184.28300 1.000 22.90263 808 LEU A N 1
ATOM 5819 C CA . LEU A 1 763 ? 171.94900 171.74000 183.05800 1.000 26.96752 808 LEU A CA 1
ATOM 5820 C C . LEU A 1 763 ? 171.70900 173.21000 182.74600 1.000 23.53330 808 LEU A C 1
ATOM 5821 O O . LEU A 1 763 ? 170.58200 173.69800 182.85600 1.000 40.03064 808 LEU A O 1
ATOM 5826 N N . GLY A 1 764 ? 172.77400 173.90800 182.34900 1.000 26.81834 809 GLY A N 1
ATOM 5827 C CA . GLY A 1 764 ? 172.72500 175.33100 182.10800 1.000 22.37117 809 GLY A CA 1
ATOM 5828 C C . GLY A 1 764 ? 172.73500 175.69600 180.63000 1.000 23.58003 809 GLY A C 1
ATOM 5829 O O . GLY A 1 764 ? 172.98300 174.87600 179.74700 1.000 40.89165 809 GLY A O 1
ATOM 5830 N N . THR A 1 765 ? 172.46500 176.98000 180.38300 1.000 29.66022 810 THR A N 1
ATOM 5831 C CA . THR A 1 765 ? 172.42300 177.49600 179.01800 1.000 35.14406 810 THR A CA 1
ATOM 5832 C C . THR A 1 765 ? 173.78400 177.38700 178.34100 1.000 37.78038 810 THR A C 1
ATOM 5833 O O . THR A 1 765 ? 173.87100 177.05600 177.15300 1.000 36.71191 810 THR A O 1
ATOM 5837 N N . ILE A 1 766 ? 174.85700 177.66500 179.08400 1.000 30.06227 811 ILE A N 1
ATOM 5838 C CA . ILE A 1 766 ? 176.19900 177.60400 178.51300 1.000 35.45256 811 ILE A CA 1
ATOM 5839 C C . ILE A 1 766 ? 176.54200 176.17900 178.09200 1.000 38.69290 811 ILE A C 1
ATOM 5840 O O . ILE A 1 766 ? 177.07500 175.95200 177.00000 1.000 42.98858 811 ILE A O 1
ATOM 5845 N N . THR A 1 767 ? 176.23000 175.19700 178.94000 1.000 33.78827 812 THR A N 1
ATOM 5846 C CA . THR A 1 767 ? 176.50700 173.80700 178.58900 1.000 31.76985 812 THR A CA 1
ATOM 5847 C C . THR A 1 767 ? 175.62100 173.33600 177.44000 1.000 33.65151 812 THR A C 1
ATOM 5848 O O . THR A 1 767 ? 176.06500 172.55900 176.58400 1.000 46.38755 812 THR A O 1
ATOM 5852 N N . ILE A 1 768 ? 174.36900 173.79900 177.39800 1.000 31.63822 813 ILE A N 1
ATOM 5853 C CA . ILE A 1 768 ? 173.48900 173.44800 176.28600 1.000 36.86898 813 ILE A CA 1
ATOM 5854 C C . ILE A 1 768 ? 174.04200 173.99200 174.97400 1.000 33.28375 813 ILE A C 1
ATOM 5855 O O . ILE A 1 768 ? 174.03900 173.30200 173.94900 1.000 41.16335 813 ILE A O 1
ATOM 5860 N N . LEU A 1 769 ? 174.52900 175.23600 174.98600 1.000 33.93547 814 LEU A N 1
ATOM 5861 C CA . LEU A 1 769 ? 175.15600 175.79500 173.79200 1.000 38.50072 814 LEU A CA 1
ATOM 5862 C C . LEU A 1 769 ? 176.42200 175.03200 173.42500 1.000 40.97011 814 LEU A C 1
ATOM 5863 O O . LEU A 1 769 ? 176.70900 174.82300 172.24100 1.000 44.79621 814 LEU A O 1
ATOM 5868 N N . CYS A 1 770 ? 177.19600 174.61200 174.42700 1.000 34.04667 815 CYS A N 1
ATOM 5869 C CA . CYS A 1 770 ? 178.38900 173.81800 174.16000 1.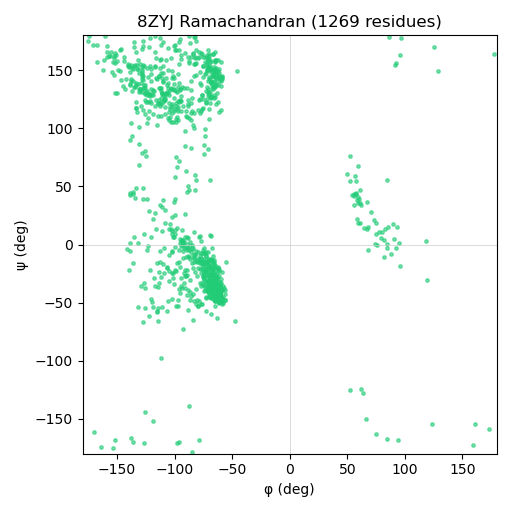000 39.42234 815 CYS A CA 1
ATOM 5870 C C . CYS A 1 770 ? 178.05700 172.44700 173.58900 1.000 38.20988 815 CYS A C 1
ATOM 5871 O O . CYS A 1 770 ? 178.91800 171.83200 172.95400 1.000 40.98225 815 CYS A O 1
ATOM 5874 N N . ILE A 1 771 ? 176.84200 171.94600 173.80800 1.000 44.11753 816 ILE A N 1
ATOM 5875 C CA . ILE A 1 771 ? 176.43200 170.70500 173.15700 1.000 44.14346 816 ILE A CA 1
ATOM 5876 C C . ILE A 1 771 ? 176.00800 170.96300 171.71500 1.000 43.93015 816 ILE A C 1
ATOM 5877 O O . ILE A 1 771 ? 176.50600 170.32200 170.78400 1.000 44.88042 816 ILE A O 1
ATOM 5882 N N . ASP A 1 772 ? 175.08800 171.91000 171.51000 1.000 42.24740 817 ASP A N 1
ATOM 5883 C CA . ASP A 1 772 ? 174.47400 172.09200 170.19600 1.000 41.78774 817 ASP A CA 1
ATOM 5884 C C . ASP A 1 772 ? 175.49300 172.53100 169.15100 1.000 52.61676 817 ASP A C 1
ATOM 5885 O O . ASP A 1 772 ? 175.60200 171.92500 168.08000 1.000 59.71188 817 ASP A O 1
ATOM 5890 N N . LEU A 1 773 ? 176.24200 173.59000 169.44100 1.000 45.90905 818 LEU A N 1
ATOM 5891 C CA . LEU A 1 773 ? 177.20700 174.13600 168.49800 1.000 41.58644 818 LEU A CA 1
ATOM 5892 C C . LEU A 1 773 ? 178.60800 173.58300 168.70000 1.000 46.96553 818 LEU A C 1
ATOM 5893 O O . LEU A 1 773 ? 179.52100 173.96000 167.95900 1.000 53.09126 818 LEU A O 1
ATOM 5898 N N . GLY A 1 774 ? 178.79600 172.70600 169.67700 1.000 43.53157 819 GLY A N 1
ATOM 5899 C CA . GLY A 1 774 ? 180.10300 172.16900 169.98800 1.000 43.71290 819 GLY A CA 1
ATOM 5900 C C . GLY A 1 774 ? 180.25100 170.69700 169.67500 1.000 41.68722 819 GLY A C 1
ATOM 5901 O O . GLY A 1 774 ? 180.51100 170.31600 168.53100 1.000 53.07085 819 GLY A O 1
ATOM 5902 N N . THR A 1 775 ? 180.09000 169.86200 170.70100 1.000 43.66268 820 THR A N 1
ATOM 5903 C CA . THR A 1 775 ? 180.40000 168.44200 170.59400 1.000 45.95695 820 THR A CA 1
ATOM 5904 C C . THR A 1 775 ? 179.49400 167.69600 169.61900 1.000 46.57916 820 THR A C 1
ATOM 5905 O O . THR A 1 775 ? 179.84500 166.58900 169.20100 1.000 54.62765 820 THR A O 1
ATOM 5909 N N . ASP A 1 776 ? 178.34300 168.25700 169.25300 1.000 39.46545 821 ASP A N 1
ATOM 5910 C CA . ASP A 1 776 ? 177.40300 167.55600 168.38800 1.000 36.08207 821 ASP A CA 1
ATOM 5911 C C . ASP A 1 776 ? 177.58900 167.84900 166.90400 1.000 46.55760 821 ASP A C 1
ATOM 5912 O O . ASP A 1 776 ? 177.00300 167.14200 166.07800 1.000 53.91445 821 ASP A O 1
ATOM 5917 N N . MET A 1 777 ? 178.38200 168.85700 166.53900 1.000 46.64757 822 MET A N 1
ATOM 5918 C CA . MET A 1 777 ? 178.45600 169.27500 165.14200 1.000 45.39004 822 MET A CA 1
ATOM 5919 C C . MET A 1 777 ? 179.22100 168.27200 164.28400 1.000 43.67789 822 MET A C 1
ATOM 5920 O O . MET A 1 777 ? 178.69600 167.77700 163.28100 1.000 48.36506 822 MET A O 1
ATOM 5925 N N . VAL A 1 778 ? 180.47200 167.97900 164.65100 1.000 42.11249 823 VAL A N 1
ATOM 5926 C CA . VAL A 1 778 ? 181.28100 167.05400 163.85100 1.000 41.52369 823 VAL A CA 1
ATOM 5927 C C . VAL A 1 778 ? 180.67000 165.66100 163.79000 1.000 41.66504 823 VAL A C 1
ATOM 5928 O O . VAL A 1 778 ? 180.66800 165.06200 162.70400 1.000 42.45444 823 VAL A O 1
ATOM 5932 N N . PRO A 1 779 ? 180.18100 165.06300 164.88700 1.000 42.87802 824 PRO A N 1
ATOM 5933 C CA . PRO A 1 779 ? 179.49300 163.76700 164.74700 1.000 34.01583 824 PRO A CA 1
ATOM 5934 C C . PRO A 1 779 ? 178.28500 163.80800 163.82800 1.000 35.31623 824 PRO A C 1
ATOM 5935 O O . PRO A 1 779 ? 178.04900 162.84600 163.08700 1.000 43.09558 824 PRO A O 1
ATOM 5939 N N . ALA A 1 780 ? 177.50500 164.89100 163.85600 1.000 34.85423 825 ALA A N 1
ATOM 5940 C CA . ALA A 1 780 ? 176.36200 165.00100 162.95300 1.000 32.82761 825 ALA A CA 1
ATOM 5941 C C . ALA A 1 780 ? 176.81100 165.11400 161.50200 1.000 37.32202 825 ALA A C 1
ATOM 5942 O O . ALA A 1 780 ? 176.18000 164.54400 160.60400 1.000 38.88355 825 ALA A O 1
ATOM 5944 N N . ILE A 1 781 ? 177.89400 165.85000 161.25200 1.000 35.59072 826 ILE A N 1
ATOM 5945 C CA . ILE A 1 781 ? 178.41100 165.97500 159.89200 1.000 35.21992 826 ILE A CA 1
ATOM 5946 C C . ILE A 1 781 ? 178.94700 164.63800 159.39600 1.000 34.07020 826 ILE A C 1
ATOM 5947 O O . ILE A 1 781 ? 178.77800 164.28200 158.22500 1.000 46.74874 826 ILE A O 1
ATOM 5952 N N . SER A 1 782 ? 179.59600 163.87600 160.27800 1.000 27.50099 827 SER A N 1
ATOM 5953 C CA . SER A 1 782 ? 180.23500 162.63300 159.86400 1.000 31.17375 827 SER A CA 1
ATOM 5954 C C . SER A 1 782 ? 179.23500 161.58700 159.38700 1.000 34.56798 827 SER A C 1
ATOM 5955 O O . SER A 1 782 ? 179.62500 160.65900 158.67300 1.000 39.54416 827 SER A O 1
ATOM 5958 N N . LEU A 1 783 ? 177.96100 161.70900 159.76200 1.000 29.85279 828 LEU A N 1
ATOM 5959 C CA . LEU A 1 783 ? 176.95000 160.78300 159.27100 1.000 28.18055 828 LEU A CA 1
ATOM 5960 C C . LEU A 1 783 ? 176.64400 160.98000 157.79300 1.000 34.07075 828 LEU A C 1
ATOM 5961 O O . LEU A 1 783 ? 176.00400 160.11300 157.19000 1.000 43.09762 828 LEU A O 1
ATOM 5966 N N . ALA A 1 784 ? 177.08400 162.09100 157.19800 1.000 42.96444 829 ALA A N 1
ATOM 5967 C CA . ALA A 1 784 ? 176.93300 162.28600 155.76300 1.000 34.15840 829 ALA A CA 1
ATOM 5968 C C . ALA A 1 784 ? 177.87400 161.40200 154.95700 1.000 32.61599 829 ALA A C 1
ATOM 5969 O O . ALA A 1 784 ? 177.67500 161.25300 153.74700 1.000 42.82100 829 ALA A O 1
ATOM 5971 N N . TYR A 1 785 ? 178.88600 160.81600 155.59300 1.000 36.90702 830 TYR A N 1
ATOM 5972 C CA . TYR A 1 785 ? 179.84500 159.95200 154.92100 1.000 32.57139 830 TYR A CA 1
ATOM 5973 C C . TYR A 1 785 ? 179.48700 158.47800 155.02800 1.000 37.80150 830 TYR A C 1
ATOM 5974 O O . TYR A 1 785 ? 180.26800 157.63000 154.58700 1.000 42.95464 830 TYR A O 1
ATOM 5983 N N . GLU A 1 786 ? 178.34000 158.14900 155.61300 1.000 35.44931 831 GLU A N 1
ATOM 5984 C CA . GLU A 1 786 ? 177.92100 156.75800 155.68400 1.000 36.03228 831 GLU A CA 1
ATOM 5985 C C . GLU A 1 786 ? 177.58200 156.23100 154.29700 1.000 39.49775 831 GLU A C 1
ATOM 5986 O O . GLU A 1 786 ? 176.96600 156.92400 153.48300 1.000 47.93074 831 GLU A O 1
ATOM 5992 N N . SER A 1 787 ? 178.00100 155.00100 154.02800 1.000 45.80204 832 SER A N 1
ATOM 5993 C CA . SER A 1 787 ? 177.68000 154.33300 152.77900 1.000 44.56196 832 SER A CA 1
ATOM 5994 C C . SER A 1 787 ? 176.30500 153.67800 152.87400 1.000 46.18737 832 SER A C 1
ATOM 5995 O O . SER A 1 787 ? 175.73900 153.50900 153.95600 1.000 53.23730 832 SER A O 1
ATOM 5998 N N . ALA A 1 788 ? 175.76300 153.31600 151.71600 1.000 46.90368 833 ALA A N 1
ATOM 5999 C CA . ALA A 1 788 ? 174.43000 152.73300 151.66500 1.000 40.55230 833 ALA A CA 1
ATOM 6000 C C . ALA A 1 788 ? 174.40600 151.37500 152.35400 1.000 46.18503 833 ALA A C 1
ATOM 6001 O O . ALA A 1 788 ? 175.33800 150.57600 152.22800 1.000 56.12175 833 ALA A O 1
ATOM 6003 N N . GLU A 1 789 ? 173.32700 151.11800 153.09200 1.000 42.82837 834 GLU A N 1
ATOM 6004 C CA . GLU A 1 789 ? 173.15500 149.84500 153.77800 1.000 43.41479 834 GLU A CA 1
ATOM 6005 C C . GLU A 1 789 ? 172.69100 148.73400 152.84900 1.000 49.00457 834 GLU A C 1
ATOM 6006 O O . GLU A 1 789 ? 172.77300 147.56000 153.22300 1.000 52.98340 834 GLU A O 1
ATOM 6012 N N . SER A 1 790 ? 172.21300 149.07900 151.65900 1.000 56.72527 835 SER A N 1
ATOM 6013 C CA . SER A 1 790 ? 171.82100 148.11300 150.64500 1.000 47.73695 835 SER A CA 1
ATOM 6014 C C . SER A 1 790 ? 172.00600 148.77300 149.28500 1.000 54.78332 835 SER A C 1
ATOM 6015 O O . SER A 1 790 ? 172.62100 149.83800 149.17300 1.000 62.73468 835 SER A O 1
ATOM 6018 N N . ASP A 1 791 ? 171.47200 148.14300 148.24500 1.000 58.66814 836 ASP A N 1
ATOM 6019 C CA . ASP A 1 791 ? 171.55000 148.69600 146.89600 1.000 51.83410 836 ASP A CA 1
ATOM 6020 C C . ASP A 1 791 ? 170.42100 149.70600 146.73300 1.000 56.55580 836 ASP A C 1
ATOM 6021 O O . ASP A 1 791 ? 169.26600 149.33600 146.51300 1.000 58.02672 836 ASP A O 1
ATOM 6026 N N . ILE A 1 792 ? 170.75400 150.99300 146.85600 1.000 46.91986 837 ILE A N 1
ATOM 6027 C CA . ILE A 1 792 ? 169.73900 152.03800 146.76100 1.000 49.04397 837 ILE A CA 1
ATOM 6028 C C . ILE A 1 792 ? 169.20500 152.15900 145.34200 1.000 46.71943 837 ILE A C 1
ATOM 6029 O O . ILE A 1 792 ? 168.05300 152.55900 145.13900 1.000 57.33410 837 ILE A O 1
ATOM 6034 N N . MET A 1 793 ? 170.02100 151.83600 144.34000 1.000 44.03830 838 MET A N 1
ATOM 6035 C CA . MET A 1 793 ? 169.56200 151.90400 142.96000 1.000 42.82202 838 MET A CA 1
ATOM 6036 C C . MET A 1 793 ? 168.58400 150.79100 142.61200 1.000 45.27597 838 MET A C 1
ATOM 6037 O O . MET A 1 793 ? 167.98700 150.83300 141.53300 1.000 60.98816 838 MET A O 1
ATOM 6042 N N . LYS A 1 794 ? 168.41000 149.80300 143.48400 1.000 50.72219 839 LYS A N 1
ATOM 6043 C CA . LYS A 1 794 ? 167.38700 148.78500 143.30600 1.000 48.07451 839 LYS A CA 1
ATOM 6044 C C . LYS A 1 794 ? 166.06900 149.15400 143.97100 1.000 48.30173 839 LYS A C 1
ATOM 6045 O O . LYS A 1 794 ? 165.10400 148.39200 143.86300 1.000 59.21146 839 LYS A O 1
ATOM 6051 N N . ARG A 1 795 ? 166.00600 150.29400 144.65200 1.000 44.81404 840 ARG A N 1
ATOM 6052 C CA . ARG A 1 795 ? 164.76400 150.76500 145.23700 1.000 42.63629 840 ARG A CA 1
ATOM 6053 C C . ARG A 1 795 ? 163.92000 151.49000 144.19500 1.000 45.17421 840 ARG A C 1
ATOM 6054 O O . ARG A 1 795 ? 164.40900 151.92100 143.14800 1.000 50.68409 840 ARG A O 1
ATOM 6062 N N . LEU A 1 796 ? 162.63500 151.61400 144.49500 1.000 37.97939 841 LEU A N 1
ATOM 6063 C CA . LEU A 1 796 ? 161.76600 152.49800 143.74300 1.000 39.45352 841 LEU A CA 1
ATOM 6064 C C . LEU A 1 796 ? 161.92900 153.92900 144.24200 1.000 39.98107 841 LEU A C 1
ATOM 6065 O O . LEU A 1 796 ? 162.36700 154.15500 145.37300 1.000 50.75187 841 LEU A O 1
ATOM 6070 N N . PRO A 1 797 ? 161.60700 154.91800 143.40900 1.000 42.51389 842 PRO A N 1
ATOM 6071 C CA . PRO A 1 797 ? 161.62300 156.30500 143.88800 1.000 43.31058 842 PRO A CA 1
ATOM 6072 C C . PRO A 1 797 ? 160.65300 156.49200 145.04500 1.000 42.00822 842 PRO A C 1
ATOM 6073 O O . PRO A 1 797 ? 159.58000 155.88700 145.08500 1.000 47.11419 842 PRO A O 1
ATOM 6077 N N . ARG A 1 798 ? 161.04500 157.33400 145.99600 1.000 41.68103 843 ARG A N 1
ATOM 6078 C CA . ARG A 1 798 ? 160.20100 157.59100 147.15200 1.000 44.51976 843 ARG A CA 1
ATOM 6079 C C . ARG A 1 798 ? 158.93100 158.32600 146.74100 1.000 48.37514 843 ARG A C 1
ATOM 6080 O O . ARG A 1 798 ? 158.93100 159.15600 145.82900 1.000 50.59093 843 ARG A O 1
ATOM 6088 N N . ASN A 1 799 ? 157.83900 158.00300 147.42100 1.000 51.52919 844 ASN A N 1
ATOM 6089 C CA . ASN A 1 799 ? 156.59400 158.72400 147.20800 1.000 53.39228 844 ASN A CA 1
ATOM 6090 C C . ASN A 1 799 ? 156.62900 159.99300 148.04900 1.000 56.93473 844 ASN A C 1
ATOM 6091 O O . ASN A 1 799 ? 156.62600 159.91800 149.28400 1.000 61.67907 844 ASN A O 1
ATOM 6096 N N . PRO A 1 800 ? 156.67600 161.17000 147.42100 1.000 55.71727 845 PRO A N 1
ATOM 6097 C CA . PRO A 1 800 ? 156.77400 162.41100 148.20600 1.000 59.52085 845 PRO A CA 1
ATOM 6098 C C . PRO A 1 800 ? 155.58800 162.64500 149.12200 1.000 60.65458 845 PRO A C 1
ATOM 6099 O O . PRO A 1 800 ? 155.75200 163.24500 150.19100 1.000 69.07758 845 PRO A O 1
ATOM 6103 N N . LYS A 1 801 ? 154.39400 162.19300 148.73200 1.000 61.76545 846 LYS A N 1
ATOM 6104 C CA . LYS A 1 801 ? 153.21900 162.36800 149.58000 1.000 63.92599 846 LYS A CA 1
ATOM 6105 C C . LYS A 1 801 ? 153.33600 161.55900 150.86400 1.000 65.98662 846 LYS A C 1
ATOM 6106 O O . LYS A 1 801 ? 152.94800 162.02800 151.94000 1.000 72.83569 846 LYS A O 1
ATOM 6112 N N . THR A 1 802 ? 153.87200 160.34400 150.77400 1.000 59.69792 847 THR A N 1
ATOM 6113 C CA . THR A 1 802 ? 153.91100 159.41500 151.89700 1.000 57.00788 847 THR A CA 1
ATOM 6114 C C . THR A 1 802 ? 155.27600 159.34600 152.57100 1.000 58.98633 847 THR A C 1
ATOM 6115 O O . THR A 1 802 ? 155.36100 159.40800 153.80000 1.000 60.99635 847 THR A O 1
ATOM 6119 N N . ASP A 1 803 ? 156.35000 159.22600 151.79500 1.000 58.21256 848 ASP A N 1
ATOM 6120 C CA . ASP A 1 803 ? 157.68800 159.03000 152.34400 1.000 49.91750 848 ASP A CA 1
ATOM 6121 C C . ASP A 1 803 ? 158.29100 160.38700 152.68200 1.000 53.60000 848 ASP A C 1
ATOM 6122 O O . ASP A 1 803 ? 158.68100 161.14400 151.78800 1.000 57.48200 848 ASP A O 1
ATOM 6127 N N . ASN A 1 804 ? 158.37200 160.69100 153.97300 1.000 51.96249 849 ASN A N 1
ATOM 6128 C CA . ASN A 1 804 ? 158.88400 161.96300 154.45700 1.000 45.80970 849 ASN A CA 1
ATOM 6129 C C . ASN A 1 804 ? 160.27800 161.79500 155.04200 1.000 47.50428 849 ASN A C 1
ATOM 6130 O O . ASN A 1 804 ? 160.62700 160.73500 155.57000 1.000 50.99452 849 ASN A O 1
ATOM 6135 N N . LEU A 1 805 ? 161.07300 162.86000 154.93500 1.000 40.52248 850 LEU A N 1
ATOM 6136 C CA . LEU A 1 805 ? 162.39700 162.86700 155.54700 1.000 36.52099 850 LEU A CA 1
ATOM 6137 C C . LEU A 1 805 ? 162.29700 162.71100 157.05900 1.000 36.67901 850 LEU A C 1
ATOM 6138 O O . LEU A 1 805 ? 163.01400 161.90600 157.66300 1.000 42.16608 850 LEU A O 1
ATOM 6143 N N . VAL A 1 806 ? 161.40600 163.47300 157.68500 1.000 40.87129 851 VAL A N 1
ATOM 6144 C CA . VAL A 1 806 ? 161.13800 163.38400 159.11500 1.000 31.29903 851 VAL A CA 1
ATOM 6145 C C . VAL A 1 806 ? 159.65800 163.08600 159.29800 1.000 32.36005 851 VAL A C 1
ATOM 6146 O O . VAL A 1 806 ? 158.80700 163.77700 158.72800 1.000 48.98763 851 VAL A O 1
ATOM 6150 N N . ASN A 1 807 ? 159.35500 162.05800 160.08400 1.000 40.18168 852 ASN A N 1
ATOM 6151 C CA . ASN A 1 807 ? 157.98000 161.65400 160.33900 1.000 41.64290 852 ASN A CA 1
ATOM 6152 C C . ASN A 1 807 ? 157.83600 161.35400 161.82700 1.000 41.11929 852 ASN A C 1
ATOM 6153 O O . ASN A 1 807 ? 158.72700 161.64500 162.63000 1.000 42.74409 852 ASN A O 1
ATOM 6158 N N . HIS A 1 808 ? 156.69500 160.76700 162.19400 1.000 39.82426 853 HIS A N 1
ATOM 6159 C CA . HIS A 1 808 ? 156.41300 160.50200 163.60000 1.000 34.24091 853 HIS A CA 1
ATOM 6160 C C . HIS A 1 808 ? 157.28300 159.38400 164.15900 1.000 36.72892 853 HIS A C 1
ATOM 6161 O O . HIS A 1 808 ? 157.52500 159.34300 165.36800 1.000 41.62807 853 HIS A O 1
ATOM 6168 N N . ARG A 1 809 ? 157.74900 158.46500 163.31000 1.000 36.59402 854 ARG A N 1
ATOM 6169 C CA . ARG A 1 809 ? 158.62800 157.40200 163.78900 1.000 38.54847 854 ARG A CA 1
ATOM 6170 C C . ARG A 1 809 ? 159.95400 157.96100 164.28200 1.000 42.28135 854 ARG A C 1
ATOM 6171 O O . ARG A 1 809 ? 160.45900 157.54500 165.33100 1.000 49.30244 854 ARG A O 1
ATOM 6179 N N . LEU A 1 810 ? 160.53000 158.90700 163.53700 1.000 35.71841 855 LEU A N 1
ATOM 6180 C CA . LEU A 1 810 ? 161.77100 159.53800 163.96700 1.000 34.49178 855 LEU A CA 1
ATOM 6181 C C . LEU A 1 810 ? 161.57200 160.30100 165.26900 1.000 33.70720 855 LEU A C 1
ATOM 6182 O O . LEU A 1 810 ? 162.43500 160.26900 166.15200 1.000 43.69415 855 LEU A O 1
ATOM 6187 N N . ILE A 1 811 ? 160.44300 160.99800 165.40400 1.000 31.84562 856 ILE A N 1
ATOM 6188 C CA . ILE A 1 811 ? 160.16200 161.73000 166.63500 1.000 34.45089 856 ILE A CA 1
ATOM 6189 C C . ILE A 1 811 ? 160.03100 160.76700 167.80800 1.000 35.46412 856 ILE A C 1
ATOM 6190 O O . ILE A 1 811 ? 160.57900 161.00500 168.89000 1.000 43.60097 856 ILE A O 1
ATOM 6195 N N . GLY A 1 812 ? 159.31100 159.66400 167.61000 1.000 26.75362 857 GLY A N 1
ATOM 6196 C CA . GLY A 1 812 ? 159.16600 158.68500 168.67300 1.000 28.79575 857 GLY A CA 1
ATOM 6197 C C . GLY A 1 812 ? 160.48300 158.04500 169.06800 1.000 31.08866 857 GLY A C 1
ATOM 6198 O O . GLY A 1 812 ? 160.71100 157.74800 170.24100 1.000 39.94910 857 GLY A O 1
ATOM 6199 N N . MET A 1 813 ? 161.36700 157.82200 168.09500 1.000 38.88778 858 MET A N 1
ATOM 6200 C CA . MET A 1 813 ? 162.66600 157.23400 168.40400 1.000 27.63146 858 MET A CA 1
ATOM 6201 C C . MET A 1 813 ? 163.57600 158.22500 169.12100 1.000 34.35594 858 MET A C 1
ATOM 6202 O O . MET A 1 813 ? 164.22700 157.87200 170.11000 1.000 48.57307 858 MET A O 1
ATOM 6207 N N . ALA A 1 814 ? 163.63300 159.46700 168.64400 1.000 33.23675 859 ALA A N 1
ATOM 6208 C CA . ALA A 1 814 ? 164.53800 160.45100 169.22700 1.000 32.36944 859 ALA A CA 1
ATOM 6209 C C . ALA A 1 814 ? 164.00000 160.99300 170.54600 1.000 36.60538 859 ALA A C 1
ATOM 6210 O O . ALA A 1 814 ? 164.70800 160.99500 171.55800 1.000 36.52105 859 ALA A O 1
ATOM 6212 N N . TYR A 1 815 ? 162.75000 161.45600 170.55200 1.000 38.75729 860 TYR A N 1
ATOM 6213 C CA . TYR A 1 815 ? 162.17700 162.04300 171.75900 1.000 33.65103 860 TYR A CA 1
ATOM 6214 C C . TYR A 1 815 ? 161.73100 160.97400 172.74700 1.000 34.46387 860 TYR A C 1
ATOM 6215 O O . TYR A 1 815 ? 162.06200 161.03900 173.93600 1.000 43.06746 860 TYR A O 1
ATOM 6224 N N . GLY A 1 816 ? 160.98500 159.97600 172.27100 1.000 33.02996 861 GLY A N 1
ATOM 6225 C CA . GLY A 1 816 ? 160.34100 159.04300 173.17800 1.000 37.27202 861 GLY A CA 1
ATOM 6226 C C . GLY A 1 816 ? 161.23700 157.97100 173.75800 1.000 33.50471 861 GLY A C 1
ATOM 6227 O O . GLY A 1 816 ? 161.02800 157.54700 174.89800 1.000 40.78353 861 GLY A O 1
ATOM 6228 N N . GLN A 1 817 ? 162.23500 157.51100 173.00400 1.000 37.81123 862 GLN A N 1
ATOM 6229 C CA . GLN A 1 817 ? 162.98700 156.32900 173.41300 1.000 35.29074 862 GLN A CA 1
ATOM 6230 C C . GLN A 1 817 ? 164.45000 156.62100 173.72400 1.000 29.85996 862 GLN A C 1
ATOM 6231 O O . GLN A 1 817 ? 164.88800 156.37100 174.85000 1.000 46.99431 862 GLN A O 1
ATOM 6237 N N . ILE A 1 818 ? 165.21700 157.16300 172.77900 1.000 30.40202 863 ILE A N 1
ATOM 6238 C CA . ILE A 1 818 ? 166.65100 157.31900 173.00700 1.000 26.19574 863 ILE A CA 1
ATOM 6239 C C . ILE A 1 818 ? 166.93300 158.56800 173.83200 1.000 33.52758 863 ILE A C 1
ATOM 6240 O O . ILE A 1 818 ? 167.80800 158.56600 174.70900 1.000 37.13882 863 ILE A O 1
ATOM 6245 N N . GLY A 1 819 ? 166.19200 159.64600 173.57200 1.000 34.12427 864 GLY A N 1
ATOM 6246 C CA . GLY A 1 819 ? 166.37000 160.85900 174.34900 1.000 26.07146 864 GLY A CA 1
ATOM 6247 C C . GLY A 1 819 ? 166.03700 160.67100 175.81600 1.000 27.49068 864 GLY A C 1
ATOM 6248 O O . GLY A 1 819 ? 166.68100 161.25600 176.68500 1.000 43.09171 864 GLY A O 1
ATOM 6249 N N . MET A 1 820 ? 165.02700 159.85100 176.11100 1.000 31.29920 865 MET A N 1
ATOM 6250 C CA . MET A 1 820 ? 164.68000 159.58000 177.50300 1.000 24.70603 865 MET A CA 1
ATOM 6251 C C . MET A 1 820 ? 165.79200 158.82500 178.22200 1.000 27.83752 865 MET A C 1
ATOM 6252 O O . MET A 1 820 ? 166.11500 159.13500 179.37600 1.000 34.09966 865 MET A O 1
ATOM 6257 N N . ILE A 1 821 ? 166.38800 157.83200 177.56000 1.000 23.04049 866 ILE A N 1
ATOM 6258 C CA . ILE A 1 821 ? 167.49900 157.10300 178.16200 1.000 29.06346 866 ILE A CA 1
ATOM 6259 C C . ILE A 1 821 ? 168.68500 158.03100 178.38500 1.000 30.27944 866 ILE A C 1
ATOM 6260 O O . ILE A 1 821 ? 169.36000 157.95900 179.41800 1.000 34.51715 866 ILE A O 1
ATOM 6265 N N . GLN A 1 822 ? 168.96000 158.91400 177.42200 1.000 28.08139 867 GLN A N 1
ATOM 6266 C CA . GLN A 1 822 ? 170.03400 159.88600 177.61100 1.000 25.37142 867 GLN A CA 1
ATOM 6267 C C . GLN A 1 822 ? 169.73600 160.83000 178.77100 1.000 29.91708 867 GLN A C 1
ATOM 6268 O O . GLN A 1 822 ? 170.63700 161.19000 179.53700 1.000 33.94896 867 GLN A O 1
ATOM 6274 N N . ALA A 1 823 ? 168.47700 161.24900 178.91100 1.000 30.46741 868 ALA A N 1
ATOM 6275 C CA . ALA A 1 823 ? 168.10200 162.14100 180.00200 1.000 22.36008 868 ALA A CA 1
ATOM 6276 C C . ALA A 1 823 ? 168.27800 161.46600 181.35600 1.000 36.91701 868 ALA A C 1
ATOM 6277 O O . ALA A 1 823 ? 168.76300 162.08900 182.30700 1.000 42.90731 868 ALA A O 1
ATOM 6279 N N . LEU A 1 824 ? 167.89400 160.19300 181.46400 1.000 31.34177 869 LEU A N 1
ATOM 6280 C CA . LEU A 1 824 ? 168.07400 159.48300 182.72600 1.000 24.47609 869 LEU A CA 1
ATOM 6281 C C . LEU A 1 824 ? 169.54800 159.31500 183.07400 1.000 23.64548 869 LEU A C 1
ATOM 6282 O O . LEU A 1 824 ? 169.89800 159.26300 184.25700 1.000 42.33325 869 LEU A O 1
ATOM 6287 N N . ALA A 1 825 ? 170.41900 159.22000 182.06700 1.000 23.70246 870 ALA A N 1
ATOM 6288 C CA . ALA A 1 825 ? 171.85000 159.10900 182.33300 1.000 15.94986 870 ALA A CA 1
ATOM 6289 C C . ALA A 1 825 ? 172.39600 160.37100 182.98700 1.000 35.66647 870 ALA A C 1
ATOM 6290 O O . ALA A 1 825 ? 173.21500 160.29500 183.91000 1.000 35.22028 870 ALA A O 1
ATOM 6292 N N . GLY A 1 826 ? 171.96800 161.54300 182.51400 1.000 29.45755 871 GLY A N 1
ATOM 6293 C CA . GLY A 1 826 ? 172.43800 162.78500 183.10500 1.000 17.24758 871 GLY A CA 1
ATOM 6294 C C . GLY A 1 826 ? 171.93900 162.99200 184.52200 1.000 21.52562 871 GLY A C 1
ATOM 6295 O O . GLY A 1 826 ? 172.68600 163.45000 185.39300 1.000 34.53146 871 GLY A O 1
ATOM 6296 N N . PHE A 1 827 ? 170.66900 162.66700 184.77100 1.000 23.53354 872 PHE A N 1
ATOM 6297 C CA . PHE A 1 827 ? 170.12500 162.80800 186.11700 1.000 18.68253 872 PHE A CA 1
ATOM 6298 C C . PHE A 1 827 ? 170.81600 161.87700 187.09900 1.000 23.05626 872 PHE A C 1
ATOM 6299 O O . PHE A 1 827 ? 170.99800 162.23600 188.26700 1.000 36.04081 872 PHE A O 1
ATOM 6307 N N . PHE A 1 828 ? 171.21800 160.69000 186.64600 1.000 30.05946 873 PHE A N 1
ATOM 6308 C CA . PHE A 1 828 ? 171.96300 159.78300 187.50900 1.000 24.53036 873 PHE A CA 1
ATOM 6309 C C . PHE A 1 828 ? 173.27300 160.41300 187.97200 1.000 27.33135 873 PHE A C 1
ATOM 6310 O O . PHE A 1 828 ? 173.57900 160.41600 189.16800 1.000 34.51623 873 PHE A O 1
ATOM 6318 N N . THR A 1 829 ? 174.05500 160.96200 187.03800 1.000 19.28263 874 THR A N 1
ATOM 6319 C CA . THR A 1 829 ? 175.31400 161.60800 187.40200 1.000 23.52159 874 THR A CA 1
ATOM 6320 C C . THR A 1 829 ? 175.07600 162.81300 188.30700 1.000 22.31119 874 THR A C 1
ATOM 6321 O O . THR A 1 829 ? 175.81800 163.03900 189.27400 1.000 28.71298 874 THR A O 1
ATOM 6325 N N . TYR A 1 830 ? 174.04600 163.60000 187.99600 1.000 18.11210 875 TYR A N 1
ATOM 6326 C CA . TYR A 1 830 ? 173.68000 164.74400 188.82400 1.000 20.33866 875 TYR A CA 1
ATOM 6327 C C . TYR A 1 830 ? 173.42400 164.31800 190.26800 1.000 21.19939 875 TYR A C 1
ATOM 6328 O O . TYR A 1 830 ? 173.96700 164.90700 191.21700 1.000 20.74975 875 TYR A O 1
ATOM 6337 N N . PHE A 1 831 ? 172.63500 163.25600 190.44900 1.000 25.99806 876 PHE A N 1
ATOM 6338 C CA . PHE A 1 831 ? 172.31800 162.79200 191.79300 1.000 23.35446 876 PHE A CA 1
ATOM 6339 C C . PHE A 1 831 ? 173.53300 162.19100 192.49100 1.000 31.76741 876 PHE A C 1
ATOM 6340 O O . PHE A 1 831 ? 173.70900 162.38800 193.69700 1.000 36.96878 876 PHE A O 1
ATOM 6348 N N . VAL A 1 832 ? 174.38300 161.45600 191.76600 1.000 30.69540 877 VAL A N 1
ATOM 6349 C CA . VAL A 1 832 ? 175.54400 160.86100 192.42900 1.000 23.76075 877 VAL A CA 1
ATOM 6350 C C . VAL A 1 832 ? 176.49100 161.95200 192.91500 1.000 30.57598 877 VAL A C 1
ATOM 6351 O O . VAL A 1 832 ? 177.04800 161.85900 194.01600 1.000 34.40729 877 VAL A O 1
ATOM 6355 N N . ILE A 1 833 ? 176.65900 163.02000 192.13100 1.000 25.85693 878 ILE A N 1
ATOM 6356 C CA . ILE A 1 833 ? 177.54000 164.09900 192.56700 1.000 26.55305 878 ILE A CA 1
ATOM 6357 C C . ILE A 1 833 ? 176.95000 164.82500 193.76800 1.000 29.13153 878 ILE A C 1
ATOM 6358 O O . ILE A 1 833 ? 177.64800 165.08100 194.76000 1.000 27.30354 878 ILE A O 1
ATOM 6363 N N . LEU A 1 834 ? 175.65900 165.16300 193.70800 1.000 29.69630 879 LEU A N 1
ATOM 6364 C CA . LEU A 1 834 ? 175.05900 165.85900 194.83900 1.000 24.88934 879 LEU A CA 1
ATOM 6365 C C . LEU A 1 834 ? 175.06600 165.00400 196.10200 1.000 18.99042 879 LEU A C 1
ATOM 6366 O O . LEU A 1 834 ? 175.21700 165.54100 197.20300 1.000 22.85243 879 LEU A O 1
ATOM 6371 N N . ALA A 1 835 ? 174.92500 163.68200 195.96800 1.000 32.70620 880 ALA A N 1
ATOM 6372 C CA . ALA A 1 835 ? 174.96100 162.80700 197.13200 1.000 23.78269 880 ALA A CA 1
ATOM 6373 C C . ALA A 1 835 ? 176.36800 162.64500 197.68500 1.000 25.20759 880 ALA A C 1
ATOM 6374 O O . ALA A 1 835 ? 176.53900 162.52800 198.90200 1.000 30.91063 880 ALA A O 1
ATOM 6376 N N . GLU A 1 836 ? 177.38000 162.62700 196.81800 1.000 32.01942 881 GLU A N 1
ATOM 6377 C CA . GLU A 1 836 ? 178.75400 162.56000 197.28500 1.000 21.36296 881 GLU A CA 1
ATOM 6378 C C . GLU A 1 836 ? 179.22700 163.87000 197.89600 1.000 35.63282 881 GLU A C 1
ATOM 6379 O O . GLU A 1 836 ? 180.20200 163.86600 198.65400 1.000 30.44485 881 GLU A O 1
ATOM 6385 N N . ASN A 1 837 ? 178.56900 164.98400 197.58800 1.000 37.38613 882 ASN A N 1
ATOM 6386 C CA . ASN A 1 837 ? 178.89500 166.24800 198.22900 1.000 14.71424 882 ASN A CA 1
ATOM 6387 C C . ASN A 1 837 ? 178.02900 166.54600 199.44500 1.000 23.69087 882 ASN A C 1
ATOM 6388 O O . ASN A 1 837 ? 178.23400 167.57700 200.09200 1.000 38.95429 882 ASN A O 1
ATOM 6393 N N . GLY A 1 838 ? 177.07700 165.68000 199.77700 1.000 27.25964 883 GLY A N 1
ATOM 6394 C CA . GLY A 1 838 ? 176.31300 165.81700 201.00600 1.000 14.75239 883 GLY A CA 1
ATOM 6395 C C . GLY A 1 838 ? 174.81900 166.01800 200.84500 1.000 21.55568 883 GLY A C 1
ATOM 6396 O O . GLY A 1 838 ? 174.13400 166.19300 201.86000 1.000 33.49789 883 GLY A O 1
ATOM 6397 N N . PHE A 1 839 ? 174.25600 166.00000 199.64100 1.000 31.18615 884 PHE A N 1
ATOM 6398 C CA . PHE A 1 839 ? 172.82300 166.21000 199.43600 1.000 18.18784 884 PHE A CA 1
ATOM 6399 C C . PHE A 1 839 ? 172.20800 164.92900 198.88300 1.000 15.39204 884 PHE A C 1
ATOM 6400 O O . PHE A 1 839 ? 172.34500 164.63000 197.69500 1.000 38.58024 884 PHE A O 1
ATOM 6408 N N . ARG A 1 840 ? 171.52000 164.18400 199.74400 1.000 34.75088 885 ARG A N 1
ATOM 6409 C CA . ARG A 1 840 ? 170.83500 162.98300 199.29800 1.000 33.39252 885 ARG A CA 1
ATOM 6410 C C . ARG A 1 840 ? 169.66500 163.35500 198.38900 1.000 35.94889 885 ARG A C 1
ATOM 6411 O O . ARG A 1 840 ? 169.09300 164.44000 198.51800 1.000 31.81945 885 ARG A O 1
ATOM 6419 N N . PRO A 1 841 ? 169.30000 162.47300 197.44900 1.000 42.07658 886 PRO A N 1
ATOM 6420 C CA . PRO A 1 841 ? 168.28600 162.84700 196.44500 1.000 35.89709 886 PRO A CA 1
ATOM 6421 C C . PRO A 1 841 ? 166.95400 163.28800 197.02700 1.000 42.09283 886 PRO A C 1
ATOM 6422 O O . PRO A 1 841 ? 166.32700 164.20600 196.48600 1.000 43.88001 886 PRO A O 1
ATOM 6426 N N . VAL A 1 842 ? 166.49700 162.65800 198.11100 1.000 48.55314 887 VAL A N 1
ATOM 6427 C CA . VAL A 1 842 ? 165.20700 163.02100 198.68800 1.000 39.33040 887 VAL A CA 1
ATOM 6428 C C . VAL A 1 842 ? 165.24600 164.42900 199.27400 1.000 41.32163 887 VAL A C 1
ATOM 6429 O O . VAL A 1 842 ? 164.23000 165.13400 199.28200 1.000 45.83582 887 VAL A O 1
ATOM 6433 N N . ASP A 1 843 ? 166.40800 164.87000 199.75400 1.000 43.92529 888 ASP A N 1
ATOM 6434 C CA . ASP A 1 843 ? 166.53800 166.18300 200.37100 1.000 37.72556 888 ASP A CA 1
ATOM 6435 C C . ASP A 1 843 ? 166.61300 167.31800 199.35900 1.000 38.62693 888 ASP A C 1
ATOM 6436 O O . ASP A 1 843 ? 166.54700 168.48400 199.75900 1.000 39.36909 888 ASP A O 1
ATOM 6441 N N . LEU A 1 844 ? 166.74800 167.01200 198.07200 1.000 35.28521 889 LEU A N 1
ATOM 6442 C CA . LEU A 1 844 ? 166.79000 168.03100 197.03500 1.000 30.87467 889 LEU A CA 1
ATOM 6443 C C . LEU A 1 844 ? 165.41300 168.40400 196.50300 1.000 33.37442 889 LEU A C 1
ATOM 6444 O O . LEU A 1 844 ? 165.30000 169.38400 195.76200 1.000 41.52915 889 LEU A O 1
ATOM 6449 N N . LEU A 1 845 ? 164.37200 167.65800 196.86300 1.000 29.01107 890 LEU A N 1
ATOM 6450 C CA . LEU A 1 845 ? 163.02700 167.94000 196.38100 1.000 30.89924 890 LEU A CA 1
ATOM 6451 C C . LEU A 1 845 ? 162.45000 169.14600 197.11100 1.000 38.42204 890 LEU A C 1
ATOM 6452 O O . LEU A 1 845 ? 162.40700 169.17300 198.34500 1.000 47.79221 890 LEU A O 1
ATOM 6457 N N . GLY A 1 846 ? 162.00700 170.14200 196.34800 1.000 31.99500 891 GLY A N 1
ATOM 6458 C CA . GLY A 1 846 ? 161.42500 171.32800 196.93900 1.000 23.74951 891 GLY A CA 1
ATOM 6459 C C . GLY A 1 846 ? 162.40600 172.25700 197.61200 1.000 35.62281 891 GLY A C 1
ATOM 6460 O O . GLY A 1 846 ? 162.00400 173.05600 198.45900 1.000 43.91247 891 GLY A O 1
ATOM 6461 N N . ILE A 1 847 ? 163.69200 172.17700 197.25400 1.000 28.61615 892 ILE A N 1
ATOM 6462 C CA . ILE A 1 847 ? 164.71400 173.01900 197.86600 1.000 22.71870 892 ILE A CA 1
ATOM 6463 C C . ILE A 1 847 ? 164.96700 174.29400 197.07300 1.000 27.24036 892 ILE A C 1
ATOM 6464 O O . ILE A 1 847 ? 165.83200 175.09200 197.45700 1.000 38.86255 892 ILE A O 1
ATOM 6469 N N . ARG A 1 848 ? 164.21000 174.52900 195.99800 1.000 36.37685 893 ARG A N 1
ATOM 6470 C CA . ARG A 1 848 ? 164.53900 175.59200 195.05200 1.000 34.12399 893 ARG A CA 1
ATOM 6471 C C . ARG A 1 848 ? 164.56400 176.96200 195.72000 1.000 39.32363 893 ARG A C 1
ATOM 6472 O O . ARG A 1 848 ? 165.50100 177.74200 195.51900 1.000 40.94660 893 ARG A O 1
ATOM 6480 N N . LEU A 1 849 ? 163.54700 177.27200 196.52600 1.000 37.89101 894 LEU A N 1
ATOM 6481 C CA . LEU A 1 849 ? 163.46100 178.60600 197.11700 1.000 35.16199 894 LEU A CA 1
ATOM 6482 C C . LEU A 1 849 ? 164.62500 178.87700 198.06200 1.000 34.45303 894 LEU A C 1
ATOM 6483 O O . LEU A 1 849 ? 165.16100 179.99000 198.09300 1.000 40.56706 894 LEU A O 1
ATOM 6488 N N . HIS A 1 850 ? 165.03100 177.87400 198.84200 1.000 39.56276 895 HIS A N 1
ATOM 6489 C CA . HIS A 1 850 ? 166.18700 178.04000 199.71700 1.000 28.61518 895 HIS A CA 1
ATOM 6490 C C . HIS A 1 850 ? 167.49000 178.01400 198.92800 1.000 28.74877 895 HIS A C 1
ATOM 6491 O O . HIS A 1 850 ? 168.41400 178.78000 199.22100 1.000 42.45961 895 HIS A O 1
ATOM 6498 N N . TRP A 1 851 ? 167.58300 177.12900 197.93400 1.000 25.20112 896 TRP A N 1
ATOM 6499 C CA . TRP A 1 851 ? 168.81800 176.97700 197.17400 1.000 16.99543 896 TRP A CA 1
ATOM 6500 C C . TRP A 1 851 ? 169.15900 178.24400 196.40100 1.000 20.26683 896 TRP A C 1
ATOM 6501 O O . TRP A 1 851 ? 170.33100 178.62100 196.30000 1.000 34.37837 896 TRP A O 1
ATOM 6512 N N . GLU A 1 852 ? 168.15100 178.91400 195.85100 1.000 34.56871 897 GLU A N 1
ATOM 6513 C CA . GLU A 1 852 ? 168.35900 180.08900 195.01700 1.000 26.16384 897 GLU A CA 1
ATOM 6514 C C . GLU A 1 852 ? 168.45000 181.38300 195.81200 1.000 30.11078 897 GLU A C 1
ATOM 6515 O O . GLU A 1 852 ? 168.64500 182.44500 195.21400 1.000 41.77489 897 GLU A O 1
ATOM 6521 N N . ASP A 1 853 ? 168.31700 181.32500 197.13400 1.000 32.43790 898 ASP A N 1
ATOM 6522 C CA . ASP A 1 853 ? 168.34200 182.52100 197.96800 1.000 26.79695 898 ASP A CA 1
ATOM 6523 C C . ASP A 1 853 ? 169.78900 182.97200 198.13200 1.000 31.93819 898 ASP A C 1
ATOM 6524 O O . ASP A 1 853 ? 170.59500 182.28200 198.76400 1.000 41.36295 898 ASP A O 1
ATOM 6529 N N . LYS A 1 854 ? 170.12100 184.13100 197.55900 1.000 30.80483 899 LYS A N 1
ATOM 6530 C CA . LYS A 1 854 ? 171.49000 184.62900 197.61100 1.000 32.92458 899 LYS A CA 1
ATOM 6531 C C . LYS A 1 854 ? 171.90600 185.05600 199.01000 1.000 33.15263 899 LYS A C 1
ATOM 6532 O O . LYS A 1 854 ? 173.10600 185.17400 199.27600 1.000 42.44544 899 LYS A O 1
ATOM 6538 N N . TYR A 1 855 ? 170.95000 185.29600 199.90400 1.000 40.82663 900 TYR A N 1
ATOM 6539 C CA . TYR A 1 855 ? 171.24300 185.76500 201.25000 1.000 45.33112 900 TYR A CA 1
ATOM 6540 C C . TYR A 1 855 ? 170.95300 184.71300 202.30800 1.000 35.88813 900 TYR A C 1
ATOM 6541 O O . TYR A 1 855 ? 170.94200 185.02900 203.50100 1.000 47.94842 900 TYR A O 1
ATOM 6550 N N . LEU A 1 856 ? 170.71300 183.47500 201.89800 1.000 26.42475 901 LEU A N 1
ATOM 6551 C CA . LEU A 1 856 ? 170.73400 182.32800 202.79200 1.000 24.27599 901 LEU A CA 1
ATOM 6552 C C . LEU A 1 856 ? 172.09300 181.66400 202.61800 1.000 24.52473 901 LEU A C 1
ATOM 6553 O O . LEU A 1 856 ? 172.34500 181.00800 201.60300 1.000 37.69350 901 LEU A O 1
ATOM 6558 N N . ASN A 1 857 ? 172.97500 181.84400 203.60000 1.000 28.28868 902 ASN A N 1
ATOM 6559 C CA . ASN A 1 857 ? 174.35400 181.38700 203.48800 1.000 29.08063 902 ASN A CA 1
ATOM 6560 C C . ASN A 1 857 ? 174.71500 180.36000 204.55300 1.000 26.10465 902 ASN A C 1
ATOM 6561 O O . ASN A 1 857 ? 175.89500 180.18600 204.86500 1.000 31.13558 902 ASN A O 1
ATOM 6566 N N . ASP A 1 858 ? 173.72100 179.68100 205.12200 1.000 30.78869 903 ASP A N 1
ATOM 6567 C CA . ASP A 1 858 ? 173.94900 178.55300 206.01900 1.000 27.81772 903 ASP A CA 1
ATOM 6568 C C . ASP A 1 858 ? 172.95900 177.43400 205.72500 1.000 31.72435 903 ASP A C 1
ATOM 6569 O O . ASP A 1 858 ? 172.39400 176.82500 206.63900 1.000 41.43537 903 ASP A O 1
ATOM 6574 N N . LEU A 1 859 ? 172.72800 177.15500 204.44300 1.000 31.32524 904 LEU A N 1
ATOM 6575 C CA . LEU A 1 859 ? 171.80900 176.09100 204.06000 1.000 21.20207 904 LEU A CA 1
ATOM 6576 C C . LEU A 1 859 ? 172.35000 174.74000 204.51200 1.000 27.90704 904 LEU A C 1
ATOM 6577 O O . LEU A 1 859 ? 173.53300 174.44000 204.34300 1.000 37.73838 904 LEU A O 1
ATOM 6582 N N . GLU A 1 860 ? 171.47000 173.92000 205.07800 1.000 28.84252 905 GLU A N 1
ATOM 6583 C CA . GLU A 1 860 ? 171.85200 172.65900 205.69500 1.000 32.15169 905 GLU A CA 1
ATOM 6584 C C . GLU A 1 860 ? 171.65500 171.49800 204.72800 1.000 32.87237 905 GLU A C 1
ATOM 6585 O O . GLU A 1 860 ? 170.62700 171.40500 204.05300 1.000 40.10281 905 GLU A O 1
ATOM 6591 N N . ASP A 1 861 ? 172.65000 170.61400 204.66800 1.000 28.76603 906 ASP A N 1
ATOM 6592 C CA . ASP A 1 861 ? 172.61300 169.43700 203.81800 1.000 27.23731 906 ASP A CA 1
ATOM 6593 C C . ASP A 1 861 ? 172.13400 168.22500 204.61900 1.000 29.15820 906 ASP A C 1
ATOM 6594 O O . ASP A 1 861 ? 171.65900 168.34500 205.75200 1.000 32.65718 906 ASP A O 1
ATOM 6599 N N . SER A 1 862 ? 172.25800 167.03800 204.02200 1.000 40.84182 907 SER A N 1
ATOM 6600 C CA . SER A 1 862 ? 171.77700 165.81500 204.65300 1.000 35.54841 907 SER A CA 1
ATOM 6601 C C . SER A 1 862 ? 172.57100 165.43400 205.89500 1.000 27.44361 907 SER A C 1
ATOM 6602 O O . SER A 1 862 ? 172.05000 164.70400 206.74400 1.000 34.17093 907 SER A O 1
ATOM 6605 N N . TYR A 1 863 ? 173.81500 165.89000 206.01600 1.000 33.27539 908 TYR A N 1
ATOM 6606 C CA . TYR A 1 863 ? 174.65000 165.56800 207.16500 1.000 26.61385 908 TYR A CA 1
ATOM 6607 C C . TYR A 1 863 ? 174.63400 166.64000 208.24500 1.000 25.76932 908 TYR A C 1
ATOM 6608 O O . TYR A 1 863 ? 175.23700 166.43500 209.30200 1.000 41.01981 908 TYR A O 1
ATOM 6617 N N . GLY A 1 864 ? 173.96300 167.76400 208.01500 1.000 23.31082 909 GLY A N 1
ATOM 6618 C CA . GLY A 1 864 ? 173.98000 168.87200 208.94300 1.000 19.86115 909 GLY A CA 1
ATOM 6619 C C . GLY A 1 864 ? 175.00800 169.94000 208.64500 1.000 21.80232 909 GLY A C 1
ATOM 6620 O O . GLY A 1 864 ? 175.11400 170.89900 209.41500 1.000 35.36984 909 GLY A O 1
ATOM 6621 N N . GLN A 1 865 ? 175.77200 169.80100 207.56600 1.000 26.94239 910 GLN A N 1
ATOM 6622 C CA . GLN A 1 865 ? 176.71100 170.83900 207.17200 1.000 23.46419 910 GLN A CA 1
ATOM 6623 C C . GLN A 1 865 ? 175.96300 172.04900 206.62800 1.000 16.82881 910 GLN A C 1
ATOM 6624 O O . GLN A 1 865 ? 174.88200 171.93000 206.04900 1.000 22.56203 910 GLN A O 1
ATOM 6630 N N . GLN A 1 866 ? 176.55500 173.22300 206.81100 1.000 32.38527 911 GLN A N 1
ATOM 6631 C CA . GLN A 1 866 ? 175.94400 174.48000 206.40600 1.000 23.43974 911 GLN A CA 1
ATOM 6632 C C . GLN A 1 866 ? 176.72300 175.07600 205.24300 1.000 18.27052 911 GLN A C 1
ATOM 6633 O O . GLN A 1 866 ? 177.95300 175.16800 205.29400 1.000 32.87358 911 GLN A O 1
ATOM 6639 N N . TRP A 1 867 ? 176.00400 175.46100 204.19500 1.000 20.95897 912 TRP A N 1
ATOM 6640 C CA . TRP A 1 867 ? 176.58900 175.86600 202.92700 1.000 20.40637 912 TRP A CA 1
ATOM 6641 C C . TRP A 1 867 ? 176.30500 177.33400 202.65200 1.000 8.59090 912 TRP A C 1
ATOM 6642 O O . TRP A 1 867 ? 175.21800 177.83100 202.95500 1.000 30.99490 912 TRP A O 1
ATOM 6653 N N . THR A 1 868 ? 177.28100 178.02200 202.06900 1.000 28.58086 913 THR A N 1
ATOM 6654 C CA . THR A 1 868 ? 177.01400 179.34700 201.53600 1.000 17.16846 913 THR A CA 1
ATOM 6655 C C . THR A 1 868 ? 176.44000 179.24500 200.12600 1.000 16.17060 913 THR A C 1
ATOM 6656 O O . THR A 1 868 ? 176.51700 178.20500 199.45500 1.000 29.49717 913 THR A O 1
ATOM 6660 N N . TYR A 1 869 ? 175.85800 180.35900 199.68400 1.000 16.96624 914 TYR A N 1
ATOM 6661 C CA . TYR A 1 869 ? 175.23500 180.41100 198.36900 1.000 13.22614 914 TYR A CA 1
ATOM 6662 C C . TYR A 1 869 ? 176.24700 180.13200 197.26400 1.000 22.34524 914 TYR A C 1
ATOM 6663 O O . TYR A 1 869 ? 175.96900 179.35700 196.34300 1.000 28.28004 914 TYR A O 1
ATOM 6672 N N . GLU A 1 870 ? 177.43500 180.73800 197.34700 1.000 24.59266 915 GLU A N 1
ATOM 6673 C CA . GLU A 1 870 ? 178.45100 180.51200 196.32300 1.000 20.79421 915 GLU A CA 1
ATOM 6674 C C . GLU A 1 870 ? 178.96200 179.07700 196.34200 1.000 26.17862 915 GLU A C 1
ATOM 6675 O O . GLU A 1 870 ? 179.23200 178.50000 195.28500 1.000 45.50115 915 GLU A O 1
ATOM 6681 N N . GLN A 1 871 ? 179.10300 178.48200 197.52800 1.000 20.10182 916 GLN A N 1
ATOM 6682 C CA . GLN A 1 871 ? 179.55800 177.09700 197.61000 1.000 23.71633 916 GLN A CA 1
ATOM 6683 C C . GLN A 1 871 ? 178.56400 176.15000 196.94800 1.000 23.09470 916 GLN A C 1
ATOM 6684 O O . GLN A 1 871 ? 178.94300 175.29600 196.13000 1.000 32.70178 916 GLN A O 1
ATOM 6690 N N . ARG A 1 872 ? 177.27600 176.29600 197.26700 1.000 28.73712 917 ARG A N 1
ATOM 6691 C CA . ARG A 1 872 ? 176.30600 175.39900 196.64800 1.000 22.68804 917 ARG A CA 1
ATOM 6692 C C . ARG A 1 872 ? 176.11700 175.71100 195.16700 1.000 21.54938 917 ARG A C 1
ATOM 6693 O O . ARG A 1 872 ? 175.81700 174.80500 194.38300 1.000 27.96679 917 ARG A O 1
ATOM 6701 N N . LYS A 1 873 ? 176.33400 176.96300 194.75300 1.000 22.87550 918 LYS A N 1
ATOM 6702 C CA . LYS A 1 873 ? 176.30600 177.27500 193.32700 1.000 20.24097 918 LYS A CA 1
ATOM 6703 C C . LYS A 1 873 ? 177.47100 176.62700 192.59100 1.000 28.66327 918 LYS A C 1
ATOM 6704 O O . LYS A 1 873 ? 177.31400 176.17600 191.45200 1.000 37.79056 918 LYS A O 1
ATOM 6710 N N . VAL A 1 874 ? 178.64800 176.57400 193.21600 1.000 28.17347 919 VAL A N 1
ATOM 6711 C CA . VAL A 1 874 ? 179.77900 175.88500 192.60200 1.000 27.94832 919 VAL A CA 1
ATOM 6712 C C . VAL A 1 874 ? 179.48600 174.39700 192.47500 1.000 21.90685 919 VAL A C 1
ATOM 6713 O O . VAL A 1 874 ? 179.81100 173.76700 191.46000 1.000 35.47644 919 VAL A O 1
ATOM 6717 N N . VAL A 1 875 ? 178.86100 173.81200 193.49900 1.000 23.63018 920 VAL A N 1
ATOM 6718 C CA . VAL A 1 875 ? 178.46000 172.40800 193.40100 1.000 23.08796 920 VAL A CA 1
ATOM 6719 C C . VAL A 1 875 ? 177.47100 172.20600 192.25400 1.000 23.95544 920 VAL A C 1
ATOM 6720 O O . VAL A 1 875 ? 177.57200 171.23800 191.48800 1.000 27.70058 920 VAL A O 1
ATOM 6724 N N . GLU A 1 876 ? 176.50300 173.11500 192.11700 1.000 30.81270 921 GLU A N 1
ATOM 6725 C CA . GLU A 1 876 ? 175.52400 173.00900 191.03800 1.000 32.09479 921 GLU A CA 1
ATOM 6726 C C . GLU A 1 876 ? 176.18300 173.13100 189.66600 1.000 36.79397 921 GLU A C 1
ATOM 6727 O O . GLU A 1 876 ? 175.82700 172.40600 188.73100 1.000 39.70636 921 GLU A O 1
ATOM 6733 N N . PHE A 1 877 ? 177.14300 174.04700 189.52300 1.000 33.01515 922 PHE A N 1
ATOM 6734 C CA . PHE A 1 877 ? 177.84800 174.19100 188.25200 1.000 23.13032 922 PHE A CA 1
ATOM 6735 C C . PHE A 1 877 ? 178.70000 172.97000 187.93900 1.000 27.78651 922 PHE A C 1
ATOM 6736 O O . PHE A 1 877 ? 178.82500 172.58600 186.77100 1.000 35.71044 922 PHE A O 1
ATOM 6744 N N . THR A 1 878 ? 179.29400 172.35100 188.95900 1.000 29.63025 923 THR A N 1
ATOM 6745 C CA . THR A 1 878 ? 179.99900 171.09200 188.74500 1.000 25.88696 923 THR A CA 1
ATOM 6746 C C . THR A 1 878 ? 179.04000 170.00400 188.27500 1.000 22.64481 923 THR A C 1
ATOM 6747 O O . THR A 1 878 ? 179.37000 169.21000 187.38500 1.000 31.58998 923 THR A O 1
ATOM 6751 N N . CYS A 1 879 ? 177.84200 169.95900 188.86300 1.000 37.07743 924 CYS A N 1
ATOM 6752 C CA . CYS A 1 879 ? 176.82700 169.01200 188.41000 1.000 25.54924 924 CYS A CA 1
ATOM 6753 C C . CYS A 1 879 ? 176.43400 169.27200 186.96100 1.000 17.71488 924 CYS A C 1
ATOM 6754 O O . CYS A 1 879 ? 176.21600 168.33200 186.19300 1.000 35.81952 924 CYS A O 1
ATOM 6757 N N . GLN A 1 880 ? 176.32800 170.54400 186.57200 1.000 25.76773 925 GLN A N 1
ATOM 6758 C CA . GLN A 1 880 ? 175.98800 170.87200 185.18800 1.000 21.37493 925 GLN A CA 1
ATOM 6759 C C . GLN A 1 880 ? 177.10200 170.47200 184.22600 1.000 22.30196 925 GLN A C 1
ATOM 6760 O O . GLN A 1 880 ? 176.83200 169.97400 183.12600 1.000 35.59317 925 GLN A O 1
ATOM 6766 N N . THR A 1 881 ? 178.35900 170.68300 184.62000 1.000 27.69681 926 THR A N 1
ATOM 6767 C CA . THR A 1 881 ? 179.48000 170.24400 183.79300 1.000 29.22031 926 THR A CA 1
ATOM 6768 C C . THR A 1 881 ? 179.47800 168.72900 183.62800 1.000 25.86129 926 THR A C 1
ATOM 6769 O O . THR A 1 881 ? 179.72500 168.21000 182.53100 1.000 36.31527 926 THR A O 1
ATOM 6773 N N . ALA A 1 882 ? 179.19100 168.00300 184.70900 1.000 20.96714 927 ALA A N 1
ATOM 6774 C CA . ALA A 1 882 ? 179.11400 166.55100 184.61200 1.000 24.25293 927 ALA A CA 1
ATOM 6775 C C . ALA A 1 882 ? 177.92500 166.10200 183.77500 1.000 24.51339 927 ALA A C 1
ATOM 6776 O O . ALA A 1 882 ? 178.01500 165.08900 183.08000 1.000 35.36489 927 ALA A O 1
ATOM 6778 N N . PHE A 1 883 ? 176.80800 166.82900 183.83500 1.000 28.17075 928 PHE A N 1
ATOM 6779 C CA . PHE A 1 883 ? 175.66800 166.52600 182.97500 1.000 14.07348 928 PHE A CA 1
ATOM 6780 C C . PHE A 1 883 ? 176.03800 166.69600 181.50600 1.000 28.62446 928 PHE A C 1
ATOM 6781 O O . PHE A 1 883 ? 175.68500 165.86200 180.66300 1.000 40.49099 928 PHE A O 1
ATOM 6789 N N . PHE A 1 884 ? 176.75900 167.77300 181.18800 1.000 24.43397 929 PHE A N 1
ATOM 6790 C CA . PHE A 1 884 ? 177.24100 167.98700 179.82600 1.000 22.75157 929 PHE A CA 1
ATOM 6791 C C . PHE A 1 884 ? 178.16400 166.85500 179.38000 1.000 30.01743 929 PHE A C 1
ATOM 6792 O O . PHE A 1 884 ? 178.02200 166.32200 178.27000 1.000 40.41973 929 PHE A O 1
ATOM 6800 N N . VAL A 1 885 ? 179.09500 166.45500 180.24700 1.000 27.48485 930 VAL A N 1
ATOM 6801 C CA . VAL A 1 885 ? 180.02100 165.38100 179.90100 1.000 36.71660 930 VAL A CA 1
ATOM 6802 C C . VAL A 1 885 ? 179.27800 164.05900 179.72000 1.000 28.27849 930 VAL A C 1
ATOM 6803 O O . VAL A 1 885 ? 179.60200 163.26800 178.82600 1.000 33.20663 930 VAL A O 1
ATOM 6807 N N . THR A 1 886 ? 178.27300 163.79900 180.55900 1.000 25.90351 931 THR A N 1
ATOM 6808 C CA . THR A 1 886 ? 177.46700 162.59200 180.41100 1.000 27.90432 931 THR A CA 1
ATOM 6809 C C . THR A 1 886 ? 176.71400 162.59000 179.08800 1.000 27.74379 931 THR A C 1
ATOM 6810 O O . THR A 1 886 ? 176.64200 161.56000 178.40900 1.000 26.95205 931 THR A O 1
ATOM 6814 N N . ILE A 1 887 ? 176.14900 163.73800 178.70500 1.000 23.63754 932 ILE A N 1
ATOM 6815 C CA . ILE A 1 887 ? 175.49500 163.83800 177.40300 1.000 17.75433 932 ILE A CA 1
ATOM 6816 C C . ILE A 1 887 ? 176.48800 163.52900 176.29100 1.000 30.57885 932 ILE A C 1
ATOM 6817 O O . ILE A 1 887 ? 176.15500 162.85000 175.31300 1.000 36.98302 932 ILE A O 1
ATOM 6822 N N . VAL A 1 888 ? 177.72800 164.00100 176.43100 1.000 37.78592 933 VAL A N 1
ATOM 6823 C CA . VAL A 1 888 ? 178.75200 163.67800 175.44100 1.000 26.13476 933 VAL A CA 1
ATOM 6824 C C . VAL A 1 888 ? 178.99000 162.17100 175.38100 1.000 31.67437 933 VAL A C 1
ATOM 6825 O O . VAL A 1 888 ? 179.12300 161.59200 174.29700 1.000 37.53704 933 VAL A O 1
ATOM 6829 N N . VAL A 1 889 ? 179.04200 161.51300 176.54200 1.000 34.80117 934 VAL A N 1
ATOM 6830 C CA . VAL A 1 889 ? 179.38100 160.09200 176.57700 1.000 28.63160 934 VAL A CA 1
ATOM 6831 C C . VAL A 1 889 ? 178.26000 159.24400 175.98300 1.000 34.58467 934 VAL A C 1
ATOM 6832 O O . VAL A 1 889 ? 178.51700 158.30300 175.22300 1.000 41.49692 934 VAL A O 1
ATOM 6836 N N . VAL A 1 890 ? 177.00400 159.55100 176.31500 1.000 34.02046 935 VAL A N 1
ATOM 6837 C CA . VAL A 1 890 ? 175.90200 158.76800 175.76900 1.000 23.57545 935 VAL A CA 1
ATOM 6838 C C . VAL A 1 890 ? 175.65800 159.08900 174.30000 1.000 31.89934 935 VAL A C 1
ATOM 6839 O O . VAL A 1 890 ? 174.99600 158.31200 173.60600 1.000 42.27691 935 VAL A O 1
ATOM 6843 N N . GLN A 1 891 ? 176.17900 160.21200 173.80200 1.000 30.68724 936 GLN A N 1
ATOM 6844 C CA . GLN A 1 891 ? 176.11100 160.49000 172.37400 1.000 24.24396 936 GLN A CA 1
ATOM 6845 C C . GLN A 1 891 ? 177.08900 159.64500 171.56800 1.000 26.57087 936 GLN A C 1
ATOM 6846 O O . GLN A 1 891 ? 176.92800 159.54000 170.35100 1.000 33.28913 936 GLN A O 1
ATOM 6852 N N . TRP A 1 892 ? 178.09600 159.04500 172.21000 1.000 29.04660 937 TRP A N 1
ATOM 6853 C CA . TRP A 1 892 ? 178.91400 158.04600 171.52700 1.000 32.36264 937 TRP A CA 1
ATOM 6854 C C . TRP A 1 892 ? 178.05300 156.88900 171.04400 1.000 37.09678 937 TRP A C 1
ATOM 6855 O O . TRP A 1 892 ? 178.10200 156.50300 169.87000 1.000 45.03965 937 TRP A O 1
ATOM 6866 N N . ALA A 1 893 ? 177.25200 156.32400 171.94900 1.000 34.82453 938 ALA A N 1
ATOM 6867 C CA . ALA A 1 893 ? 176.38400 155.21200 171.58600 1.000 28.60354 938 ALA A CA 1
ATOM 6868 C C . ALA A 1 893 ? 175.33500 155.64200 170.57200 1.000 31.80313 938 ALA A C 1
ATOM 6869 O O . ALA A 1 893 ? 175.01500 154.89100 169.64600 1.000 40.94006 938 ALA A O 1
ATOM 6871 N N . ASP A 1 894 ? 174.78700 156.84800 170.73200 1.000 29.33429 939 ASP A N 1
ATOM 6872 C CA . ASP A 1 894 ? 173.79400 157.33700 169.78300 1.000 31.36739 939 ASP A CA 1
ATOM 6873 C C . ASP A 1 894 ? 174.39300 157.49200 168.39200 1.000 27.36931 939 ASP A C 1
ATOM 6874 O O . ASP A 1 894 ? 173.74600 157.16900 167.39100 1.000 41.79603 939 ASP A O 1
ATOM 6879 N N . LEU A 1 895 ? 175.62800 157.98900 168.31100 1.000 30.68463 940 LEU A N 1
ATOM 6880 C CA . LEU A 1 895 ? 176.30700 158.09600 167.02500 1.000 35.00415 940 LEU A CA 1
ATOM 6881 C C . LEU A 1 895 ? 176.57900 156.72100 166.42800 1.000 33.81529 940 LEU A C 1
ATOM 6882 O O . LEU A 1 895 ? 176.45000 156.52700 165.21400 1.000 32.69544 940 LEU A O 1
ATOM 6887 N N . ILE A 1 896 ? 176.97000 155.75700 167.26500 1.000 40.62798 941 ILE A N 1
ATOM 6888 C CA . ILE A 1 896 ? 177.22300 154.40500 166.77000 1.000 40.35831 941 ILE A CA 1
ATOM 6889 C C . ILE A 1 896 ? 175.94300 153.78600 166.21700 1.000 36.16439 941 ILE A C 1
ATOM 6890 O O . ILE A 1 896 ? 175.95100 153.16100 165.15000 1.000 38.43541 941 ILE A O 1
ATOM 6895 N N . ILE A 1 897 ? 174.82300 153.95500 166.92200 1.000 35.27033 942 ILE A N 1
ATOM 6896 C CA . ILE A 1 897 ? 173.57900 153.33700 166.47700 1.000 38.73948 942 ILE A CA 1
ATOM 6897 C C . ILE A 1 897 ? 172.90500 154.12000 165.35600 1.000 38.77415 942 ILE A C 1
ATOM 6898 O O . ILE A 1 897 ? 172.08200 153.55300 164.62900 1.000 37.52769 942 ILE A O 1
ATOM 6903 N N . SER A 1 898 ? 173.22600 155.40400 165.19200 1.000 28.99522 943 SER A N 1
ATOM 6904 C CA . SER A 1 898 ? 172.67900 156.18600 164.09100 1.000 31.86426 943 SER A CA 1
ATOM 6905 C C . SER A 1 898 ? 173.39400 155.93400 162.77200 1.000 37.38022 943 SER A C 1
ATOM 6906 O O . SER A 1 898 ? 172.95500 156.45600 161.74400 1.000 46.30088 943 SER A O 1
ATOM 6909 N N . LYS A 1 899 ? 174.48200 155.16000 162.77800 1.000 40.18160 944 LYS A N 1
ATOM 6910 C CA . LYS A 1 899 ? 175.18300 154.85100 161.53600 1.000 35.63691 944 LYS A CA 1
ATOM 6911 C C . LYS A 1 899 ? 174.29700 154.06700 160.57900 1.000 36.50662 944 LYS A C 1
ATOM 6912 O O . LYS A 1 899 ? 174.38600 154.23900 159.35900 1.000 46.61056 944 LYS A O 1
ATOM 6918 N N . THR A 1 900 ? 173.44600 153.19400 161.10900 1.000 36.77951 945 THR A N 1
ATOM 6919 C CA . THR A 1 900 ? 172.58100 152.35900 160.29200 1.000 35.65967 945 THR A CA 1
ATOM 6920 C C . THR A 1 900 ? 171.14200 152.47800 160.77000 1.000 40.86263 945 THR A C 1
ATOM 6921 O O . THR A 1 900 ? 170.87800 152.71300 161.95100 1.000 55.19616 945 THR A O 1
ATOM 6925 N N . ARG A 1 901 ? 170.21300 152.31300 159.83100 1.000 42.41429 946 ARG A N 1
ATOM 6926 C CA . ARG A 1 901 ? 168.79300 152.29400 160.14100 1.000 42.02101 946 ARG A CA 1
ATOM 6927 C C . ARG A 1 901 ? 168.21000 150.89000 160.15300 1.000 38.09639 946 ARG A C 1
ATOM 6928 O O . ARG A 1 901 ? 167.19400 150.66400 160.81800 1.000 42.34669 946 ARG A O 1
ATOM 6936 N N . ARG A 1 902 ? 168.82400 149.95500 159.45000 1.000 42.64092 947 ARG A N 1
ATOM 6937 C CA . ARG A 1 902 ? 168.37900 148.56800 159.41200 1.000 40.99205 947 ARG A CA 1
ATOM 6938 C C . ARG A 1 902 ? 169.47700 147.58300 159.78000 1.000 41.98818 947 ARG A C 1
ATOM 6939 O O . ARG A 1 902 ? 169.20100 146.59000 160.45300 1.000 45.76767 947 ARG A O 1
ATOM 6947 N N . ASN A 1 903 ? 170.71200 147.83700 159.36200 1.000 45.51620 948 ASN A N 1
ATOM 6948 C CA . ASN A 1 903 ? 171.79000 146.87900 159.53500 1.000 37.52167 948 ASN A CA 1
ATOM 6949 C C . ASN A 1 903 ? 172.39400 146.96400 160.92900 1.000 44.82882 948 ASN A C 1
ATOM 6950 O O . ASN A 1 903 ? 172.32600 147.99400 161.60400 1.000 56.49939 948 ASN A O 1
ATOM 6955 N N . SER A 1 904 ? 172.98700 145.85500 161.35600 1.000 49.98876 949 SER A N 1
ATOM 6956 C CA . SER A 1 904 ? 173.76900 145.83700 162.57800 1.000 39.94832 949 SER A CA 1
ATOM 6957 C C . SER A 1 904 ? 175.09900 146.55300 162.36700 1.000 49.25337 949 SER A C 1
ATOM 6958 O O . SER A 1 904 ? 175.58900 146.69600 161.24300 1.000 50.97051 949 SER A O 1
ATOM 6961 N N . LEU A 1 905 ? 175.68000 147.02100 163.47400 1.000 49.39434 950 LEU A N 1
ATOM 6962 C CA . LEU A 1 905 ? 177.02000 147.59500 163.41500 1.000 43.25739 950 LEU A CA 1
ATOM 6963 C C . LEU A 1 905 ? 178.03700 146.57700 162.91800 1.000 46.37034 950 LEU A C 1
ATOM 6964 O O . LEU A 1 905 ? 178.98200 146.93800 162.20800 1.000 50.24482 950 LEU A O 1
ATOM 6969 N N . PHE A 1 906 ? 177.85300 145.30300 163.26700 1.000 47.80473 951 PHE A N 1
ATOM 6970 C CA . PHE A 1 906 ? 178.77600 144.26200 162.83800 1.000 43.27666 951 PHE A CA 1
ATOM 6971 C C . PHE A 1 906 ? 178.59000 143.89200 161.37500 1.000 47.47145 951 PHE A C 1
ATOM 6972 O O . PHE A 1 906 ? 179.45500 143.22000 160.80400 1.000 55.97978 951 PHE A O 1
ATOM 6980 N N . GLN A 1 907 ? 177.48700 144.30700 160.75800 1.000 53.99070 952 GLN A N 1
ATOM 6981 C CA . GLN A 1 907 ? 177.30300 144.13900 159.32300 1.000 49.21863 952 GLN A CA 1
ATOM 6982 C C . GLN A 1 907 ? 177.90300 145.29300 158.53100 1.000 50.89456 952 GLN A C 1
ATOM 6983 O O . GLN A 1 907 ? 178.51700 145.07200 157.48300 1.000 57.26436 952 GLN A O 1
ATOM 6989 N N . GLN A 1 908 ? 177.74200 146.52200 159.02100 1.000 53.13137 953 GLN A N 1
ATOM 6990 C CA . GLN A 1 908 ? 178.19900 147.71000 158.31300 1.000 48.67031 953 GLN A CA 1
ATOM 6991 C C . GLN A 1 908 ? 179.65500 148.04900 158.59900 1.000 55.63562 953 GLN A C 1
ATOM 6992 O O . GLN A 1 908 ? 180.33200 148.60900 157.73100 1.000 60.42624 953 GLN A O 1
ATOM 6998 N N . GLY A 1 909 ? 180.15100 147.72100 159.78500 1.000 58.58704 954 GLY A N 1
ATOM 6999 C CA . GLY A 1 909 ? 181.52500 148.01500 160.13600 1.000 52.04103 954 GLY A CA 1
ATOM 7000 C C . GLY A 1 909 ? 181.72100 149.42200 160.66100 1.000 57.43426 954 GLY A C 1
ATOM 7001 O O . GLY A 1 909 ? 180.78000 150.14700 160.99600 1.000 56.36586 954 GLY A O 1
ATOM 7002 N N . MET A 1 910 ? 182.99300 149.80800 160.73300 1.000 62.33519 955 MET A N 1
ATOM 7003 C CA . MET A 1 910 ? 183.42800 151.10900 161.23300 1.000 53.75540 955 MET A CA 1
ATOM 7004 C C . MET A 1 910 ? 184.46000 151.71900 160.29400 1.000 51.92465 955 MET A C 1
ATOM 7005 O O . MET A 1 910 ? 185.53000 152.16600 160.71000 1.000 55.13162 955 MET A O 1
ATOM 7010 N N . ARG A 1 911 ? 184.15700 151.72900 158.99900 1.000 59.32472 956 ARG A N 1
ATOM 7011 C CA . ARG A 1 911 ? 185.06800 152.27100 158.00000 1.000 61.68001 956 ARG A CA 1
ATOM 7012 C C . ARG A 1 911 ? 184.91100 153.77200 157.79600 1.000 62.01578 956 ARG A C 1
ATOM 7013 O O . ARG A 1 911 ? 185.60800 154.34300 156.95100 1.000 67.43211 956 ARG A O 1
ATOM 7021 N N . ASN A 1 912 ? 184.02300 154.42200 158.54200 1.000 47.37972 957 ASN A N 1
ATOM 7022 C CA . ASN A 1 912 ? 183.84700 155.86900 158.47700 1.000 36.31307 957 ASN A CA 1
ATOM 7023 C C . ASN A 1 912 ? 184.88800 156.51500 159.38400 1.000 44.96717 957 ASN A C 1
ATOM 7024 O O . ASN A 1 912 ? 184.73700 156.51700 160.61000 1.000 51.64854 957 ASN A O 1
ATOM 7029 N N . LYS A 1 913 ? 185.95200 157.05700 158.78400 1.000 46.55579 958 LYS A N 1
ATOM 7030 C CA . LYS A 1 913 ? 187.01800 157.67600 159.56500 1.000 41.71367 958 LYS A CA 1
ATOM 7031 C C . LYS A 1 913 ? 186.60600 159.03000 160.12500 1.000 42.71321 958 LYS A C 1
ATOM 7032 O O . LYS A 1 913 ? 187.09000 159.43200 161.19100 1.000 53.96789 958 LYS A O 1
ATOM 7038 N N . VAL A 1 914 ? 185.72500 159.74300 159.42200 1.000 38.85081 959 VAL A N 1
ATOM 7039 C CA . VAL A 1 914 ? 185.24800 161.03100 159.91100 1.000 44.64759 959 VAL A CA 1
ATOM 7040 C C . VAL A 1 914 ? 184.44400 160.84600 161.19200 1.000 43.94204 959 VAL A C 1
ATOM 7041 O O . VAL A 1 914 ? 184.48700 161.68800 162.09200 1.000 46.78863 959 VAL A O 1
ATOM 7045 N N . LEU A 1 915 ? 183.70300 159.74000 161.29600 1.000 30.58866 960 LEU A N 1
ATOM 7046 C CA . LEU A 1 915 ? 182.93900 159.46300 162.51000 1.000 32.72162 960 LEU A CA 1
ATOM 7047 C C . LEU A 1 915 ? 183.85600 159.23100 163.70700 1.000 42.22161 960 LEU A C 1
ATOM 7048 O O . LEU A 1 915 ? 183.61100 159.75300 164.80400 1.000 47.59349 960 LEU A O 1
ATOM 7053 N N . ILE A 1 916 ? 184.91800 158.44600 163.51400 1.000 40.42207 961 ILE A N 1
ATOM 7054 C CA . ILE A 1 916 ? 185.88100 158.20000 164.58400 1.000 41.43989 961 ILE A CA 1
ATOM 7055 C C . ILE A 1 916 ? 186.56500 159.49800 164.98900 1.000 39.18664 961 ILE A C 1
ATOM 7056 O O . ILE A 1 916 ? 186.73500 159.78900 166.18400 1.000 45.72233 961 ILE A O 1
ATOM 7061 N N . PHE A 1 917 ? 186.96400 160.30200 164.00000 1.000 40.13637 962 PHE A N 1
ATOM 7062 C CA . PHE A 1 917 ? 187.56200 161.59700 164.29900 1.000 37.28926 962 PHE A CA 1
ATOM 7063 C C . PHE A 1 917 ? 186.59400 162.49100 165.06200 1.000 39.88791 962 PHE A C 1
ATOM 7064 O O . PHE A 1 917 ? 187.00500 163.23200 165.95700 1.000 47.31106 962 PHE A O 1
ATOM 7072 N N . GLY A 1 918 ? 185.30900 162.44900 164.70900 1.000 40.31527 963 GLY A N 1
ATOM 7073 C CA . GLY A 1 918 ? 184.32900 163.25000 165.42200 1.000 43.35400 963 GLY A CA 1
ATOM 7074 C C . GLY A 1 918 ? 184.16700 162.82000 166.86600 1.000 44.03366 963 GLY A C 1
ATOM 7075 O O . GLY A 1 918 ? 184.03300 163.65900 167.76000 1.000 52.99899 963 GLY A O 1
ATOM 7076 N N . ILE A 1 919 ? 184.17800 161.50800 167.11200 1.000 40.75984 964 ILE A N 1
ATOM 7077 C CA . ILE A 1 919 ? 184.13800 161.01300 168.48800 1.000 40.66761 964 ILE A CA 1
ATOM 7078 C C . ILE A 1 919 ? 185.33100 161.54400 169.27400 1.000 47.29756 964 ILE A C 1
ATOM 7079 O O . ILE A 1 919 ? 185.18200 162.08900 170.37800 1.000 48.60570 964 ILE A O 1
ATOM 7084 N N . LEU A 1 920 ? 186.53200 161.40600 168.70500 1.000 46.45915 965 LEU A N 1
ATOM 7085 C CA . LEU A 1 920 ? 187.72900 161.87200 169.40000 1.000 40.75605 965 LEU A CA 1
ATOM 7086 C C . LEU A 1 920 ? 187.67600 163.37600 169.63900 1.000 47.03271 965 LEU A C 1
ATOM 7087 O O . LEU A 1 920 ? 188.03300 163.85500 170.72200 1.000 52.39040 965 LEU A O 1
ATOM 7092 N N . GLU A 1 921 ? 187.22200 164.13300 168.64000 1.000 45.92253 966 GLU A N 1
ATOM 7093 C CA . GLU A 1 921 ? 187.19100 165.58600 168.74300 1.000 46.44729 966 GLU A CA 1
ATOM 7094 C C . GLU A 1 921 ? 186.19700 166.05000 169.79700 1.000 51.82891 966 GLU A C 1
ATOM 7095 O O . GLU A 1 921 ? 186.49900 166.95900 170.57600 1.000 55.46852 966 GLU A O 1
ATOM 7101 N N . GLU A 1 922 ? 185.00900 165.44100 169.84700 1.000 46.99030 967 GLU A N 1
ATOM 7102 C CA . GLU A 1 922 ? 184.03800 165.85300 170.85500 1.000 47.14037 967 GLU A CA 1
ATOM 7103 C C . GLU A 1 922 ? 184.50100 165.46300 172.25400 1.000 44.94460 967 GLU A C 1
ATOM 7104 O O . GLU A 1 922 ? 184.29500 166.21800 173.21100 1.000 49.40670 967 GLU A O 1
ATOM 7110 N N . THR A 1 923 ? 185.14900 164.30100 172.39400 1.000 44.39909 968 THR A N 1
ATOM 7111 C CA . THR A 1 923 ? 185.68800 163.92600 173.69700 1.000 45.03677 968 THR A CA 1
ATOM 7112 C C . THR A 1 923 ? 186.77100 164.90100 174.14900 1.000 43.85347 968 THR A C 1
ATOM 7113 O O . THR A 1 923 ? 186.79700 165.32000 175.31400 1.000 43.88606 968 THR A O 1
ATOM 7117 N N . LEU A 1 924 ? 187.66800 165.28300 173.23600 1.000 43.57133 969 LEU A N 1
ATOM 7118 C CA . LEU A 1 924 ? 188.72700 166.22400 173.58400 1.000 40.40215 969 LEU A CA 1
ATOM 7119 C C . LEU A 1 924 ? 188.16500 167.60500 173.89200 1.000 42.03543 969 LEU A C 1
ATOM 7120 O O . LEU A 1 924 ? 188.68400 168.30900 174.76300 1.000 46.53754 969 LEU A O 1
ATOM 7125 N N . LEU A 1 925 ? 187.11700 168.01700 173.17700 1.000 43.02083 970 LEU A N 1
ATOM 7126 C CA . LEU A 1 925 ? 186.47700 169.29500 173.46700 1.000 41.31468 970 LEU A CA 1
ATOM 7127 C C . LEU A 1 925 ? 185.81800 169.28300 174.84000 1.000 48.34300 970 LEU A C 1
ATOM 7128 O O . LEU A 1 925 ? 185.90000 170.26800 175.58000 1.000 52.43758 970 LEU A O 1
ATOM 7133 N N . ALA A 1 926 ? 185.15300 168.18000 175.19300 1.000 41.76823 971 ALA A N 1
ATOM 7134 C CA . ALA A 1 926 ? 184.55700 168.07100 176.52000 1.000 32.41863 971 ALA A CA 1
ATOM 7135 C C . ALA A 1 926 ? 185.62500 168.09800 177.60500 1.000 40.80534 971 ALA A C 1
ATOM 7136 O O . ALA A 1 926 ? 185.44400 168.73700 178.64800 1.000 42.95447 971 ALA A O 1
ATOM 7138 N N . ALA A 1 927 ? 186.74600 167.40900 177.38000 1.000 43.17595 972 ALA A N 1
ATOM 7139 C CA . ALA A 1 927 ? 187.82700 167.42100 178.36000 1.000 37.01124 972 ALA A CA 1
ATOM 7140 C C . ALA A 1 927 ? 188.45500 168.80500 178.48400 1.000 39.37984 972 ALA A C 1
ATOM 7141 O O . ALA A 1 927 ? 188.82300 169.22800 179.58500 1.000 46.09971 972 ALA A O 1
ATOM 7143 N N . PHE A 1 928 ? 188.59000 169.51900 177.36500 1.000 41.15911 973 PHE A N 1
ATOM 7144 C CA . PHE A 1 928 ? 189.22200 170.83500 177.38300 1.000 39.54245 973 PHE A CA 1
ATOM 7145 C C . PHE A 1 928 ? 188.40900 171.83600 178.19500 1.000 39.81399 973 PHE A C 1
ATOM 7146 O O . PHE A 1 928 ? 188.97100 172.61400 178.97400 1.000 48.61880 973 PHE A O 1
ATOM 7154 N N . LEU A 1 929 ? 187.08600 171.83500 178.02700 1.000 38.29588 974 LEU A N 1
ATOM 7155 C CA . LEU A 1 929 ? 186.24600 172.80300 178.72200 1.000 38.60645 974 LEU A CA 1
ATOM 7156 C C . LEU A 1 929 ? 186.15600 172.53200 180.21600 1.000 44.12588 974 LEU A C 1
ATOM 7157 O O . LEU A 1 929 ? 185.74500 173.42000 180.96900 1.000 60.37815 974 LEU A O 1
ATOM 7162 N N . SER A 1 930 ? 186.52900 171.33600 180.66200 1.000 43.18749 975 SER A N 1
ATOM 7163 C CA . SER A 1 930 ? 186.40800 170.98000 182.06800 1.000 31.76905 975 SER A CA 1
ATOM 7164 C C . SER A 1 930 ? 187.68300 171.22700 182.86400 1.000 40.60978 975 SER A C 1
ATOM 7165 O O . SER A 1 930 ? 187.60300 171.62500 184.03000 1.000 43.99103 975 SER A O 1
ATOM 7168 N N . TYR A 1 931 ? 188.85600 171.01800 182.26600 1.000 44.74809 976 TYR A N 1
ATOM 7169 C CA . TYR A 1 931 ? 190.10500 171.02700 183.01200 1.000 40.82177 976 TYR A CA 1
ATOM 7170 C C . TYR A 1 931 ? 191.02900 172.18700 182.67600 1.000 45.42956 976 TYR A C 1
ATOM 7171 O O . TYR A 1 931 ? 192.06500 172.33600 183.33200 1.000 52.39009 976 TYR A O 1
ATOM 7180 N N . THR A 1 932 ? 190.69700 173.00100 181.68900 1.000 44.12798 977 THR A N 1
ATOM 7181 C CA . THR A 1 932 ? 191.54000 174.14200 181.36200 1.000 43.55816 977 THR A CA 1
ATOM 7182 C C . THR A 1 932 ? 191.43400 175.19200 182.46200 1.000 51.97446 977 THR A C 1
ATOM 7183 O O . THR A 1 932 ? 190.32000 175.56000 182.85400 1.000 56.03409 977 THR A O 1
ATOM 7187 N N . PRO A 1 933 ? 192.55500 175.67800 182.99800 1.000 56.55408 978 PRO A N 1
ATOM 7188 C CA . PRO A 1 933 ? 192.48700 176.72100 184.02700 1.000 48.11945 978 PRO A CA 1
ATOM 7189 C C . PRO A 1 933 ? 191.79600 177.97000 183.50400 1.000 46.23183 978 PRO A C 1
ATOM 7190 O O . PRO A 1 933 ? 191.96000 178.35700 182.34600 1.000 52.25139 978 PRO A O 1
ATOM 7194 N N . GLY A 1 934 ? 191.01200 178.59900 184.37600 1.000 48.66654 979 GLY A N 1
ATOM 7195 C CA . GLY A 1 934 ? 190.24800 179.77000 184.01600 1.000 45.53427 979 GLY A CA 1
ATOM 7196 C C . GLY A 1 934 ? 188.88000 179.48500 183.43900 1.000 46.88518 979 GLY A C 1
ATOM 7197 O O . GLY A 1 934 ? 188.09900 180.42500 183.25100 1.000 57.59785 979 GLY A O 1
ATOM 7198 N N . MET A 1 935 ? 188.56400 178.22100 183.15300 1.000 38.05077 980 MET A N 1
ATOM 7199 C CA . MET A 1 935 ? 187.24500 177.87500 182.64200 1.000 38.37493 980 MET A CA 1
ATOM 7200 C C . MET A 1 935 ? 186.15900 177.98600 183.69900 1.000 45.42763 980 MET A C 1
ATOM 7201 O O . MET A 1 935 ? 184.98000 177.96900 183.34300 1.000 45.50456 980 MET A O 1
ATOM 7206 N N . ASP A 1 936 ? 186.52300 178.06900 184.98000 1.000 48.49455 981 ASP A N 1
ATOM 7207 C CA . ASP A 1 936 ? 185.54000 178.29800 186.03000 1.000 34.21254 981 ASP A CA 1
ATOM 7208 C C . ASP A 1 936 ? 185.07600 179.74500 186.09000 1.000 44.31596 981 ASP A C 1
ATOM 7209 O O . ASP A 1 936 ? 184.00300 180.01400 186.63700 1.000 50.10760 981 ASP A O 1
ATOM 7214 N N . VAL A 1 937 ? 185.85300 180.67300 185.54400 1.000 48.20519 982 VAL A N 1
ATOM 7215 C CA . VAL A 1 937 ? 185.49400 182.08500 185.51700 1.000 46.52847 982 VAL A CA 1
ATOM 7216 C C . VAL A 1 937 ? 184.86000 182.47500 184.18800 1.000 46.64722 982 VAL A C 1
ATOM 7217 O O . VAL A 1 937 ? 183.82200 183.13400 184.15800 1.000 54.33515 982 VAL A O 1
ATOM 7221 N N . ALA A 1 938 ? 185.47800 182.07900 183.07400 1.000 47.19903 983 ALA A N 1
ATOM 7222 C CA . ALA A 1 938 ? 184.93000 182.39800 181.75800 1.000 56.00715 983 ALA A CA 1
ATOM 7223 C C . ALA A 1 938 ? 183.56800 181.74500 181.56500 1.000 52.57404 983 ALA A C 1
ATOM 7224 O O . ALA A 1 938 ? 182.55200 182.42600 181.38700 1.000 57.03674 983 ALA A O 1
ATOM 7226 N N . LEU A 1 939 ? 183.53700 180.42100 181.57600 1.000 46.53660 984 LEU A N 1
ATOM 7227 C CA . LEU A 1 939 ? 182.30800 179.66900 181.74500 1.000 45.20345 984 LEU A CA 1
ATOM 7228 C C . LEU A 1 939 ? 182.17900 179.29200 183.21400 1.000 56.38405 984 LEU A C 1
ATOM 7229 O O . LEU A 1 939 ? 183.05600 179.57500 184.02700 1.000 72.43334 984 LEU A O 1
ATOM 7234 N N . ARG A 1 940 ? 181.05700 178.69300 183.57800 1.000 43.63504 985 ARG A N 1
ATOM 7235 C CA . ARG A 1 940 ? 180.94800 178.09000 184.90500 1.000 33.80476 985 ARG A CA 1
ATOM 7236 C C . ARG A 1 940 ? 181.17600 176.58300 184.81900 1.000 38.62305 985 ARG A C 1
ATOM 7237 O O . ARG A 1 940 ? 180.33000 175.77300 185.19100 1.000 51.14000 985 ARG A O 1
ATOM 7245 N N . MET A 1 941 ? 182.34700 176.21600 184.30600 1.000 30.62096 986 MET A N 1
ATOM 7246 C CA . MET A 1 941 ? 182.72900 174.82300 184.12300 1.000 34.14217 986 MET A CA 1
ATOM 7247 C C . MET A 1 941 ? 183.87500 174.47000 185.05800 1.000 33.27438 986 MET A C 1
ATOM 7248 O O . MET A 1 941 ? 184.84600 175.22100 185.18000 1.000 40.04702 986 MET A O 1
ATOM 7253 N N . TYR A 1 942 ? 183.75900 173.31800 185.70700 1.000 35.93982 987 TYR A N 1
ATOM 7254 C CA . TYR A 1 942 ? 184.67700 172.91400 186.75400 1.000 32.18481 987 TYR A CA 1
ATOM 7255 C C . TYR A 1 942 ? 185.24200 171.53400 186.45900 1.000 36.89350 987 TYR A C 1
ATOM 7256 O O . TYR A 1 942 ? 184.61500 170.74100 185.75000 1.000 47.65793 987 TYR A O 1
ATOM 7265 N N . PRO A 1 943 ? 186.43900 171.23200 186.96400 1.000 32.74687 988 PRO A N 1
ATOM 7266 C CA . PRO A 1 943 ? 187.02100 169.90600 186.73200 1.000 32.37618 988 PRO A CA 1
ATOM 7267 C C . PRO A 1 943 ? 186.20100 168.81400 187.39800 1.000 29.78648 988 PRO A C 1
ATOM 7268 O O . PRO A 1 943 ? 185.53700 169.03400 188.41200 1.000 42.98615 988 PRO A O 1
ATOM 7272 N N . LEU A 1 944 ? 186.25300 167.62600 186.80800 1.000 40.79171 989 LEU A N 1
ATOM 7273 C CA . LEU A 1 944 ? 185.47700 166.48600 187.26400 1.000 33.11188 989 LEU A CA 1
ATOM 7274 C C . LEU A 1 944 ? 186.39000 165.40900 187.83300 1.000 31.73045 989 LEU A C 1
ATOM 7275 O O . LEU A 1 944 ? 187.55600 165.29000 187.44800 1.000 45.77152 989 LEU A O 1
ATOM 7280 N N . LYS A 1 945 ? 185.84400 164.62800 188.75900 1.000 41.05365 990 LYS A N 1
ATOM 7281 C CA . LYS A 1 945 ? 186.53200 163.44400 189.24000 1.000 39.62479 990 LYS A CA 1
ATOM 7282 C C . LYS A 1 945 ? 186.56000 162.37100 188.15500 1.000 41.03429 990 LYS A C 1
ATOM 7283 O O . LYS A 1 945 ? 185.79500 162.40500 187.18800 1.000 52.22609 990 LYS A O 1
ATOM 7289 N N . ILE A 1 946 ? 187.46900 161.40900 188.32900 1.000 46.37686 991 ILE A N 1
ATOM 7290 C CA . ILE A 1 946 ? 187.58200 160.30300 187.38100 1.000 46.44197 991 ILE A CA 1
ATOM 7291 C C . ILE A 1 946 ? 186.28800 159.49700 187.34400 1.000 46.08243 991 ILE A C 1
ATOM 7292 O O . ILE A 1 946 ? 185.76700 159.17500 186.27000 1.000 52.02930 991 ILE A O 1
ATOM 7297 N N . THR A 1 947 ? 185.74500 159.17000 188.51800 1.000 49.51808 992 THR A N 1
ATOM 7298 C CA . THR A 1 947 ? 184.55900 158.32500 188.58500 1.000 43.25144 992 THR A CA 1
ATOM 7299 C C . THR A 1 947 ? 183.32300 158.99900 188.00500 1.000 40.62728 992 THR A C 1
ATOM 7300 O O . THR A 1 947 ? 182.39100 158.30200 187.59500 1.000 47.83734 992 THR A O 1
ATOM 7304 N N . TRP A 1 948 ? 183.29200 160.33200 187.96100 1.000 40.31082 993 TRP A N 1
ATOM 7305 C CA . TRP A 1 948 ? 182.15000 161.02800 187.38500 1.000 40.75972 993 TRP A CA 1
ATOM 7306 C C . TRP A 1 948 ? 182.06700 160.84900 185.87500 1.000 44.57438 993 TRP A C 1
ATOM 7307 O O . TRP A 1 948 ? 180.98500 161.01800 185.30300 1.000 47.50427 993 TRP A O 1
ATOM 7318 N N . TRP A 1 949 ? 183.18000 160.51300 185.22000 1.000 45.07373 994 TRP A N 1
ATOM 7319 C CA . TRP A 1 949 ? 183.15100 160.18000 183.80200 1.000 37.47454 994 TRP A CA 1
ATOM 7320 C C . TRP A 1 949 ? 182.55500 158.80400 183.54000 1.000 44.76152 994 TRP A C 1
ATOM 7321 O O . TRP A 1 949 ? 182.07800 158.55000 182.43000 1.000 56.61993 994 TRP A O 1
ATOM 7332 N N . LEU A 1 950 ? 182.57600 157.91500 184.52900 1.000 44.34252 995 LEU A N 1
ATOM 7333 C CA . LEU A 1 950 ? 182.15800 156.53200 184.35500 1.000 43.51463 995 LEU A CA 1
ATOM 7334 C C . LEU A 1 950 ? 180.68600 156.30400 184.66800 1.000 42.32267 995 LEU A C 1
ATOM 7335 O O . LEU A 1 950 ? 180.23100 155.15900 184.61000 1.000 54.70234 995 LEU A O 1
ATOM 7340 N N . CYS A 1 951 ? 179.93400 157.35400 184.99700 1.000 53.35688 996 CYS A N 1
ATOM 7341 C CA . CYS A 1 951 ? 178.53700 157.19000 185.37800 1.000 49.18196 996 CYS A CA 1
ATOM 7342 C C . CYS A 1 951 ? 177.61900 156.91600 184.19400 1.000 50.48629 996 CYS A C 1
ATOM 7343 O O . CYS A 1 951 ? 176.51900 156.39300 184.39300 1.000 56.18945 996 CYS A O 1
ATOM 7346 N N . ALA A 1 952 ? 178.03700 157.24900 182.97400 1.000 54.89202 997 ALA A N 1
ATOM 7347 C CA . ALA A 1 952 ? 177.19200 157.10500 181.79600 1.000 56.96321 997 ALA A CA 1
ATOM 7348 C C . ALA A 1 952 ? 177.48200 155.84600 180.98900 1.000 49.57441 997 ALA A C 1
ATOM 7349 O O . ALA A 1 952 ? 176.80000 155.60000 179.98700 1.000 56.37434 997 ALA A O 1
ATOM 7351 N N . ILE A 1 953 ? 178.47700 155.05300 181.39200 1.000 44.82869 998 ILE A N 1
ATOM 7352 C CA . ILE A 1 953 ? 178.82000 153.84800 180.63300 1.000 45.78961 998 ILE A CA 1
ATOM 7353 C C . ILE A 1 953 ? 177.67600 152.84000 180.59000 1.000 44.90593 998 ILE A C 1
ATOM 7354 O O . ILE A 1 953 ? 177.37600 152.32800 179.49700 1.000 48.61249 998 ILE A O 1
ATOM 7359 N N . PRO A 1 954 ? 177.02900 152.48000 181.70800 1.000 47.46242 999 PRO A N 1
ATOM 7360 C CA . PRO A 1 954 ? 175.91000 151.53000 181.60900 1.000 47.10743 999 PRO A CA 1
ATOM 7361 C C . PRO A 1 954 ? 174.76700 152.03400 180.75000 1.000 46.46437 999 PRO A C 1
ATOM 7362 O O . PRO A 1 954 ? 174.14800 151.23900 180.03700 1.000 46.87895 999 PRO A O 1
ATOM 7366 N N . TYR A 1 955 ? 174.48400 153.33700 180.77100 1.000 34.48755 1000 TYR A N 1
ATOM 7367 C CA . TYR A 1 955 ? 173.40600 153.86500 179.94200 1.000 27.07932 1000 TYR A CA 1
ATOM 7368 C C . TYR A 1 955 ? 173.78000 153.84700 178.46400 1.000 26.41565 1000 TYR A C 1
ATOM 7369 O O . TYR A 1 955 ? 172.93200 153.57000 177.61000 1.000 40.83691 1000 TYR A O 1
ATOM 7378 N N . SER A 1 956 ? 175.04500 154.13000 178.14100 1.000 31.79587 1001 SER A N 1
ATOM 7379 C CA . SER A 1 956 ? 175.49300 154.01100 176.75500 1.000 38.00305 1001 SER A CA 1
ATOM 7380 C C . SER A 1 956 ? 175.38700 152.57100 176.26400 1.000 36.59791 1001 SER A C 1
ATOM 7381 O O . SER A 1 956 ? 174.93500 152.31600 175.13700 1.000 46.81430 1001 SER A O 1
ATOM 7384 N N . ILE A 1 957 ? 175.79600 151.61500 177.10100 1.000 33.66691 1002 ILE A N 1
ATOM 7385 C CA . ILE A 1 957 ? 175.68700 150.20700 176.72900 1.000 33.30451 1002 ILE A CA 1
ATOM 7386 C C . ILE A 1 957 ? 174.22500 149.81300 176.56100 1.000 35.33515 1002 ILE A C 1
ATOM 7387 O O . ILE A 1 957 ? 173.87200 149.04100 175.66000 1.000 46.06182 1002 ILE A O 1
ATOM 7392 N N . LEU A 1 958 ? 173.35300 150.34300 177.42200 1.000 25.27904 1003 LEU A N 1
ATOM 7393 C CA . LEU A 1 958 ? 171.92400 150.08600 177.29400 1.000 34.43741 1003 LEU A CA 1
ATOM 7394 C C . LEU A 1 958 ? 171.38500 150.60700 175.96900 1.000 33.88810 1003 LEU A C 1
ATOM 7395 O O . LEU A 1 958 ? 170.61100 149.92100 175.29400 1.000 39.65324 1003 LEU A O 1
ATOM 7400 N N . ILE A 1 959 ? 171.78900 151.81800 175.58000 1.000 33.78560 1004 ILE A N 1
ATOM 7401 C CA . ILE A 1 959 ? 171.35000 152.38400 174.30600 1.000 32.11974 1004 ILE A CA 1
ATOM 7402 C C . ILE A 1 959 ? 171.80100 151.50100 173.14900 1.000 29.97300 1004 ILE A C 1
ATOM 7403 O O . ILE A 1 959 ? 171.01900 151.18000 172.24100 1.000 41.85422 1004 ILE A O 1
ATOM 7408 N N . PHE A 1 960 ? 173.06800 151.08000 173.17600 1.000 32.20471 1005 PHE A N 1
ATOM 7409 C CA . PHE A 1 960 ? 173.59400 150.25000 172.09500 1.000 32.20191 1005 PHE A CA 1
ATOM 7410 C C . PHE A 1 960 ? 172.83900 148.92800 171.99100 1.000 34.78438 1005 PHE A C 1
ATOM 7411 O O . PHE A 1 960 ? 172.43300 148.51600 170.89800 1.000 37.89920 1005 PHE A O 1
ATOM 7419 N N . VAL A 1 961 ? 172.63400 148.25500 173.12600 1.000 32.65674 1006 VAL A N 1
ATOM 7420 C CA . VAL A 1 961 ? 171.96600 146.95700 173.11100 1.000 32.49925 1006 VAL A CA 1
ATOM 7421 C C . VAL A 1 961 ? 170.51400 147.10000 172.67000 1.000 39.71982 1006 VAL A C 1
ATOM 7422 O O . VAL A 1 961 ? 170.00700 146.28600 171.88600 1.000 40.82915 1006 VAL A O 1
ATOM 7426 N N . TYR A 1 962 ? 169.82300 148.13300 173.15900 1.000 39.16376 1007 TYR A N 1
ATOM 7427 C CA . TYR A 1 962 ? 168.43300 148.34500 172.77400 1.000 38.38835 1007 TYR A CA 1
ATOM 7428 C C . TYR A 1 962 ? 168.30700 148.56100 171.27200 1.000 40.05787 1007 TYR A C 1
ATOM 7429 O O . TYR A 1 962 ? 167.44600 147.96000 170.61700 1.000 42.72439 1007 TYR A O 1
ATOM 7438 N N . ASP A 1 963 ? 169.17300 149.40300 170.70200 1.000 29.98368 1008 ASP A N 1
ATOM 7439 C CA . ASP A 1 963 ? 169.07300 149.66200 169.27000 1.000 36.94909 1008 ASP A CA 1
ATOM 7440 C C . ASP A 1 963 ? 169.44600 148.42800 168.45500 1.000 42.15602 1008 ASP A C 1
ATOM 7441 O O . ASP A 1 963 ? 168.83700 148.15900 167.41100 1.000 45.77277 1008 ASP A O 1
ATOM 7446 N N . GLU A 1 964 ? 170.43800 147.66000 168.91400 1.000 41.43580 1009 GLU A N 1
ATOM 7447 C CA . GLU A 1 964 ? 170.80800 146.44600 168.19600 1.000 35.50965 1009 GLU A CA 1
ATOM 7448 C C . GLU A 1 964 ? 169.66400 145.44100 168.17900 1.000 35.18382 1009 GLU A C 1
ATOM 7449 O O . GLU A 1 964 ? 169.36900 144.84700 167.13500 1.000 43.06046 1009 GLU A O 1
ATOM 7455 N N . ILE A 1 965 ? 168.99300 145.25000 169.31800 1.000 34.13941 1010 ILE A N 1
ATOM 7456 C CA . ILE A 1 965 ? 167.86400 144.32400 169.35300 1.000 33.52272 1010 ILE A CA 1
ATOM 7457 C C . ILE A 1 965 ? 166.72000 144.83500 168.48500 1.000 36.95463 1010 ILE A C 1
ATOM 7458 O O . ILE A 1 965 ? 166.05900 144.05600 167.78500 1.000 47.34972 1010 ILE A O 1
ATOM 7463 N N . ARG A 1 966 ? 166.46200 146.14500 168.52000 1.000 36.42533 1011 ARG A N 1
ATOM 7464 C CA . ARG A 1 966 ? 165.39200 146.71300 167.70500 1.000 28.17243 1011 ARG A CA 1
ATOM 7465 C C . ARG A 1 966 ? 165.64100 146.46700 166.22100 1.000 32.22158 1011 ARG A C 1
ATOM 7466 O O . ARG A 1 966 ? 164.73900 146.04600 165.48500 1.000 39.19305 1011 ARG A O 1
ATOM 7474 N N . LYS A 1 967 ? 166.87000 146.71200 165.76400 1.000 35.64622 1012 LYS A N 1
ATOM 7475 C CA . LYS A 1 967 ? 167.17000 146.50500 164.35100 1.000 29.33694 1012 LYS A CA 1
ATOM 7476 C C . LYS A 1 967 ? 167.19300 145.02600 163.99000 1.000 33.32038 1012 LYS A C 1
ATOM 7477 O O . LYS A 1 967 ? 166.83400 144.66300 162.86500 1.000 34.65617 1012 LYS A O 1
ATOM 7483 N N . LEU A 1 968 ? 167.58800 144.15800 164.92600 1.000 35.80976 1013 LEU A N 1
ATOM 7484 C CA . LEU A 1 968 ? 167.48100 142.72300 164.68500 1.000 32.09446 1013 LEU A CA 1
ATOM 7485 C C . LEU A 1 968 ? 166.03100 142.30800 164.47400 1.000 34.19633 1013 LEU A C 1
ATOM 7486 O O . LEU A 1 968 ? 165.72700 141.52000 163.57100 1.000 37.61640 1013 LEU A O 1
ATOM 7491 N N . LEU A 1 969 ? 165.12000 142.83000 165.29800 1.000 37.91982 1014 LEU A N 1
ATOM 7492 C CA . LEU A 1 969 ? 163.70400 142.51500 165.12700 1.000 29.71294 1014 LEU A CA 1
ATOM 7493 C C . LEU A 1 969 ? 163.17200 143.06300 163.80900 1.000 36.08879 1014 LEU A C 1
ATOM 7494 O O . LEU A 1 969 ? 162.36200 142.41100 163.13800 1.000 43.72230 1014 LEU A O 1
ATOM 7499 N N . ILE A 1 970 ? 163.61300 144.26300 163.42400 1.000 38.14191 1015 ILE A N 1
ATOM 7500 C CA . ILE A 1 970 ? 163.20000 144.83000 162.14000 1.000 32.52819 1015 ILE A CA 1
ATOM 7501 C C . ILE A 1 970 ? 163.65100 143.93200 160.99400 1.000 36.76250 1015 ILE A C 1
ATOM 7502 O O . ILE A 1 970 ? 162.88200 143.63800 160.07100 1.000 43.52447 1015 ILE A O 1
ATOM 7507 N N . ARG A 1 971 ? 164.90700 143.48100 161.03700 1.000 39.06673 1016 ARG A N 1
ATOM 7508 C CA . ARG A 1 971 ? 165.41900 142.59900 159.99300 1.000 27.16534 1016 ARG A CA 1
ATOM 7509 C C . ARG A 1 971 ? 164.67000 141.27300 159.96800 1.000 39.22717 1016 ARG A C 1
ATOM 7510 O O . ARG A 1 971 ? 164.37800 140.73700 158.89300 1.000 53.69371 1016 ARG A O 1
ATOM 7518 N N . GLN A 1 972 ? 164.35100 140.72600 161.14300 1.000 37.57959 1017 GLN A N 1
ATOM 7519 C CA . GLN A 1 972 ? 163.72200 139.41100 161.19800 1.000 35.84619 1017 GLN A CA 1
ATOM 7520 C C . GLN A 1 972 ? 162.25900 139.45100 160.78000 1.000 41.66042 1017 GLN A C 1
ATOM 7521 O O . GLN A 1 972 ? 161.74700 138.46200 160.24600 1.000 54.47103 1017 GLN A O 1
ATOM 7527 N N . HIS A 1 973 ? 161.57100 140.56900 161.00300 1.000 51.21237 1018 HIS A N 1
ATOM 7528 C CA . HIS A 1 973 ? 160.13700 140.67400 160.73300 1.000 40.89428 1018 HIS A CA 1
ATOM 7529 C C . HIS A 1 973 ? 159.87800 141.85900 159.81400 1.000 43.66405 1018 HIS A C 1
ATOM 7530 O O . HIS A 1 973 ? 159.49700 142.94300 160.27400 1.000 60.25737 1018 HIS A O 1
ATOM 7537 N N . PRO A 1 974 ? 160.08100 141.68900 158.50700 1.000 49.14280 1019 PRO A N 1
ATOM 7538 C CA . PRO A 1 974 ? 159.75000 142.76600 157.56700 1.000 51.72686 1019 PRO A CA 1
ATOM 7539 C C . PRO A 1 974 ? 158.26800 143.10300 157.62100 1.000 52.36583 1019 PRO A C 1
ATOM 7540 O O . PRO A 1 974 ? 157.41500 142.22200 157.74500 1.000 53.52058 1019 PRO A O 1
ATOM 7544 N N . ASP A 1 975 ? 157.97200 144.40100 157.53800 1.000 47.35932 1020 ASP A N 1
ATOM 7545 C CA . ASP A 1 975 ? 156.61100 144.93600 157.57400 1.000 50.70900 1020 ASP A CA 1
ATOM 7546 C C . ASP A 1 975 ? 155.89300 144.61800 158.88300 1.000 49.32938 1020 ASP A C 1
ATOM 7547 O O . ASP A 1 975 ? 154.66400 144.69700 158.95600 1.000 53.27994 1020 ASP A O 1
ATOM 7552 N N . GLY A 1 976 ? 156.64100 144.26200 159.93000 1.000 43.26058 1021 GLY A N 1
ATOM 7553 C CA . GLY A 1 976 ? 156.06000 143.96200 161.21900 1.000 38.19606 1021 GLY A CA 1
ATOM 7554 C C . GLY A 1 976 ? 155.82800 145.20700 162.05400 1.000 43.08267 1021 GLY A C 1
ATOM 7555 O O . GLY A 1 976 ? 156.10200 146.33200 161.64300 1.000 40.31439 1021 GLY A O 1
ATOM 7556 N N . TRP A 1 977 ? 155.32200 144.98000 163.26900 1.000 40.00492 1022 TRP A N 1
ATOM 7557 C CA . TRP A 1 977 ? 154.95000 146.08900 164.14200 1.000 40.33233 1022 TRP A CA 1
ATOM 7558 C C . TRP A 1 977 ? 156.15100 146.95800 164.49100 1.000 37.42234 1022 TRP A C 1
ATOM 7559 O O . TRP A 1 977 ? 156.04200 148.18800 164.53200 1.000 46.97272 1022 TRP A O 1
ATOM 7570 N N . VAL A 1 978 ? 157.30200 146.34000 164.75900 1.000 42.28106 1023 VAL A N 1
ATOM 7571 C CA . VAL A 1 978 ? 158.49200 147.11000 165.11300 1.000 41.81343 1023 VAL A CA 1
ATOM 7572 C C . VAL A 1 978 ? 158.91800 147.99900 163.95200 1.000 38.55827 1023 VAL A C 1
ATOM 7573 O O . VAL A 1 978 ? 159.28300 149.16500 164.14500 1.000 40.52710 1023 VAL A O 1
ATOM 7577 N N . GLU A 1 979 ? 158.88300 147.46500 162.73100 1.000 45.87947 1024 GLU A N 1
ATOM 7578 C CA . GLU A 1 979 ? 159.27700 148.25400 161.56900 1.000 43.30293 1024 GLU A CA 1
ATOM 7579 C C . GLU A 1 979 ? 158.29500 149.38900 161.30400 1.000 44.50040 1024 GLU A C 1
ATOM 7580 O O . GLU A 1 979 ? 158.70300 150.49200 160.92600 1.000 54.03022 1024 GLU A O 1
ATOM 7586 N N . ARG A 1 980 ? 156.99700 149.14000 161.48600 1.000 45.28599 1025 ARG A N 1
ATOM 7587 C CA . ARG A 1 980 ? 156.00800 150.17400 161.21300 1.000 40.12298 1025 ARG A CA 1
ATOM 7588 C C . ARG A 1 980 ? 156.02000 151.28200 162.25600 1.000 46.51421 1025 ARG A C 1
ATOM 7589 O O . ARG A 1 980 ? 155.54600 152.38600 161.97200 1.000 45.56337 1025 ARG A O 1
ATOM 7597 N N . GLU A 1 981 ? 156.54800 151.02100 163.45100 1.000 47.40875 1026 GLU A N 1
ATOM 7598 C CA . GLU A 1 981 ? 156.54700 152.01800 164.51200 1.000 41.11183 1026 GLU A CA 1
ATOM 7599 C C . GLU A 1 981 ? 157.88100 152.72600 164.69100 1.000 41.04195 1026 GLU A C 1
ATOM 7600 O O . GLU A 1 981 ? 157.89500 153.88400 165.11700 1.000 53.80150 1026 GLU A O 1
ATOM 7606 N N . THR A 1 982 ? 159.00300 152.07500 164.37500 1.000 35.85829 1027 THR A N 1
ATOM 7607 C CA . THR A 1 982 ? 160.31200 152.62500 164.69900 1.000 47.29214 1027 THR A CA 1
ATOM 7608 C C . THR A 1 982 ? 161.22900 152.84700 163.50600 1.000 42.08561 1027 THR A C 1
ATOM 7609 O O . THR A 1 982 ? 162.15400 153.65800 163.61500 1.000 47.77149 1027 THR A O 1
ATOM 7613 N N . TYR A 1 983 ? 161.01300 152.16500 162.38200 1.000 38.89693 1028 TYR A N 1
ATOM 7614 C CA . TYR A 1 983 ? 161.90600 152.32000 161.24000 1.000 37.51646 1028 TYR A CA 1
ATOM 7615 C C . TYR A 1 983 ? 161.66700 153.66300 160.56100 1.000 45.50682 1028 TYR A C 1
ATOM 7616 O O . TYR A 1 983 ? 160.80000 153.77900 159.69000 1.000 48.08797 1028 TYR A O 1
ATOM 7625 N N . TYR A 1 984 ? 162.42900 154.67900 160.95300 1.000 44.67407 1029 TYR A N 1
ATOM 7626 C CA . TYR A 1 984 ? 162.22700 156.03000 160.44400 1.000 44.80854 1029 TYR A CA 1
ATOM 7627 C C . TYR A 1 984 ? 162.87200 156.22100 159.07600 1.000 55.57600 1029 TYR A C 1
ATOM 7628 O O . TYR A 1 984 ? 163.75200 155.46000 158.67300 1.000 50.28802 1029 TYR A O 1
ATOM 7638 N N . LYS B 2 13 ? 145.12100 166.56800 155.84500 1.000 90.67407 13 LYS B N 1
ATOM 7639 C CA . LYS B 2 13 ? 146.31000 166.99900 156.57100 1.000 93.68316 13 LYS B CA 1
ATOM 7640 C C . LYS B 2 13 ? 145.93500 167.65900 157.89400 1.000 94.73107 13 LYS B C 1
ATOM 7641 O O . LYS B 2 13 ? 146.61900 167.48300 158.90200 1.000 89.41338 13 LYS B O 1
ATOM 7647 N N . LYS B 2 14 ? 144.83900 168.41800 157.88400 1.000 111.05755 14 LYS B N 1
ATOM 7648 C CA . LYS B 2 14 ? 144.35100 169.09700 159.07800 1.000 110.75574 14 LYS B CA 1
ATOM 7649 C C . LYS B 2 14 ? 142.98600 168.59000 159.52300 1.000 110.70469 14 LYS B C 1
ATOM 7650 O O . LYS B 2 14 ? 142.34100 169.23500 160.35900 1.000 110.13377 14 LYS B O 1
ATOM 7656 N N . PHE B 2 15 ? 142.52500 167.46000 158.98900 1.000 110.99181 15 PHE B N 1
ATOM 7657 C CA . PHE B 2 15 ? 141.25400 166.85600 159.38800 1.000 113.03256 15 PHE B CA 1
ATOM 7658 C C . PHE B 2 15 ? 141.51900 165.38000 159.67500 1.000 112.61501 15 PHE B C 1
ATOM 7659 O O . PHE B 2 15 ? 141.36100 164.52600 158.79800 1.000 111.25201 15 PHE B O 1
ATOM 7667 N N . ILE B 2 16 ? 141.92200 165.08500 160.91200 1.000 101.88362 16 ILE B N 1
ATOM 7668 C CA . ILE B 2 16 ? 142.23600 163.72500 161.32600 1.000 101.55988 16 ILE B CA 1
ATOM 7669 C C . ILE B 2 16 ? 141.58200 163.34100 162.64300 1.000 101.91542 16 ILE B C 1
ATOM 7670 O O . ILE B 2 16 ? 141.78000 162.22000 163.11100 1.000 103.84100 16 ILE B O 1
ATOM 7675 N N . TRP B 2 17 ? 140.79900 164.23300 163.25600 1.000 101.17087 17 TRP B N 1
ATOM 7676 C CA . TRP B 2 17 ? 140.24800 163.95700 164.58100 1.000 101.82546 17 TRP B CA 1
ATOM 7677 C C . TRP B 2 17 ? 139.36500 162.71400 164.56900 1.000 102.76291 17 TRP B C 1
ATOM 7678 O O . TRP B 2 17 ? 139.47900 161.84900 165.44500 1.000 102.94780 17 TRP B O 1
ATOM 7689 N N . ASN B 2 18 ? 138.48000 162.60300 163.58100 1.000 96.01857 18 ASN B N 1
ATOM 7690 C CA . ASN B 2 18 ? 137.62600 161.43300 163.44900 1.000 96.45435 18 ASN B CA 1
ATOM 7691 C C . ASN B 2 18 ? 137.51800 161.06000 161.97900 1.000 97.30254 18 ASN B C 1
ATOM 7692 O O . ASN B 2 18 ? 137.66400 161.90900 161.09600 1.000 100.09881 18 ASN B O 1
ATOM 7697 N N . SER B 2 19 ? 137.26500 159.77900 161.72300 1.000 91.44748 19 SER B N 1
ATOM 7698 C CA . SER B 2 19 ? 137.19300 159.28300 160.35800 1.000 93.03052 19 SER B CA 1
ATOM 7699 C C . SER B 2 19 ? 136.25100 158.09000 160.29900 1.000 96.15465 19 SER B C 1
ATOM 7700 O O . SER B 2 19 ? 135.92000 157.48200 161.32000 1.000 96.71511 19 SER B O 1
ATOM 7703 N N . GLU B 2 20 ? 135.81700 157.77000 159.07600 1.000 100.58003 20 GLU B N 1
ATOM 7704 C CA . GLU B 2 20 ? 134.94100 156.62100 158.86500 1.000 97.93831 20 GLU B CA 1
ATOM 7705 C C . GLU B 2 20 ? 135.60500 155.32200 159.29900 1.000 98.15580 20 GLU B C 1
ATOM 7706 O O . GLU B 2 20 ? 134.93700 154.43300 159.84000 1.000 96.84640 20 GLU B O 1
ATOM 7712 N N . LYS B 2 21 ? 136.91500 155.20000 159.08800 1.000 96.31519 21 LYS B N 1
ATOM 7713 C CA . LYS B 2 21 ? 137.72400 154.02900 159.42600 1.000 94.85451 21 LYS B CA 1
ATOM 7714 C C . LYS B 2 21 ? 137.88900 153.82800 160.94000 1.000 95.07374 21 LYS B C 1
ATOM 7715 O O . LYS B 2 21 ? 138.67900 152.95700 161.33400 1.000 93.55602 21 LYS B O 1
ATOM 7721 N N . LYS B 2 22 ? 137.17600 154.59900 161.76600 1.000 89.90842 22 LYS B N 1
ATOM 7722 C CA . LYS B 2 22 ? 137.30800 154.54400 163.22400 1.000 88.85494 22 LYS B CA 1
ATOM 7723 C C . LYS B 2 22 ? 138.72300 154.92200 163.65700 1.000 88.37290 22 LYS B C 1
ATOM 7724 O O . LYS B 2 22 ? 139.25400 154.39900 164.63800 1.000 86.95682 22 LYS B O 1
ATOM 7730 N N . GLU B 2 23 ? 139.34100 155.84100 162.91800 1.000 80.07822 23 GLU B N 1
ATOM 7731 C CA . GLU B 2 23 ? 140.71700 156.25400 163.16700 1.000 75.71411 23 GLU B CA 1
ATOM 7732 C C . GLU B 2 23 ? 140.71600 157.55100 163.96500 1.000 76.10822 23 GLU B C 1
ATOM 7733 O O . GLU B 2 23 ? 140.39000 158.61700 163.43400 1.000 80.26394 23 GLU B O 1
ATOM 7739 N N . PHE B 2 24 ? 141.08400 157.45600 165.23800 1.000 75.47559 24 PHE B N 1
ATOM 7740 C CA . PHE B 2 24 ? 141.26100 158.63200 166.07600 1.000 77.21019 24 PHE B CA 1
ATOM 7741 C C . PHE B 2 24 ? 142.66500 159.18600 165.86600 1.000 78.38531 24 PHE B C 1
ATOM 7742 O O . PHE B 2 24 ? 143.65500 158.52200 166.19000 1.000 81.84804 24 PHE B O 1
ATOM 7750 N N . LEU B 2 25 ? 142.74700 160.39500 165.31200 1.000 76.69004 25 LEU B N 1
ATOM 7751 C CA . LEU B 2 25 ? 144.01000 161.08600 165.05400 1.000 80.92315 25 LEU B CA 1
ATOM 7752 C C . LEU B 2 25 ? 144.93400 160.29800 164.13000 1.000 81.53113 25 LEU B C 1
ATOM 7753 O O . LEU B 2 25 ? 146.14000 160.56000 164.08600 1.000 83.58946 25 LEU B O 1
ATOM 7758 N N . GLY B 2 26 ? 144.39200 159.33000 163.38700 1.000 69.54323 26 GLY B N 1
ATOM 7759 C CA . GLY B 2 26 ? 145.14400 158.55900 162.41200 1.000 67.02065 26 GLY B CA 1
ATOM 7760 C C . GLY B 2 26 ? 145.18500 157.07200 162.70700 1.000 67.13665 26 GLY B C 1
ATOM 7761 O O . GLY B 2 26 ? 145.25400 156.26400 161.77800 1.000 69.49590 26 GLY B O 1
ATOM 7762 N N . ARG B 2 27 ? 145.14000 156.69700 163.98000 1.000 58.13138 27 ARG B N 1
ATOM 7763 C CA . ARG B 2 27 ? 145.24100 155.30500 164.38800 1.000 59.98472 27 ARG B CA 1
ATOM 7764 C C . ARG B 2 27 ? 143.90300 154.81400 164.91900 1.000 55.79999 27 ARG B C 1
ATOM 7765 O O . ARG B 2 27 ? 143.08500 155.59500 165.41400 1.000 59.19046 27 ARG B O 1
ATOM 7773 N N . THR B 2 28 ? 143.68600 153.50800 164.81100 1.000 46.94533 28 THR B N 1
ATOM 7774 C CA . THR B 2 28 ? 142.49300 152.90000 165.37100 1.000 53.83770 28 THR B CA 1
ATOM 7775 C C . THR B 2 28 ? 142.69200 152.64000 166.86300 1.000 55.50555 28 THR B C 1
ATOM 7776 O O . THR B 2 28 ? 143.74900 152.91700 167.43800 1.000 67.02374 28 THR B O 1
ATOM 7780 N N . GLY B 2 29 ? 141.65100 152.10000 167.49700 1.000 53.01372 29 GLY B N 1
ATOM 7781 C CA . GLY B 2 29 ? 141.74800 151.77400 168.91000 1.000 50.90924 29 GLY B CA 1
ATOM 7782 C C . GLY B 2 29 ? 142.82100 150.74300 169.19800 1.000 55.41883 29 GLY B C 1
ATOM 7783 O O . GLY B 2 29 ? 143.56300 150.86400 170.17400 1.000 62.53751 29 GLY B O 1
ATOM 7784 N N . GLY B 2 30 ? 142.92300 149.72000 168.34900 1.000 47.19719 30 GLY B N 1
ATOM 7785 C CA . GLY B 2 30 ? 143.94600 148.70700 168.55100 1.000 48.81087 30 GLY B CA 1
ATOM 7786 C C . GLY B 2 30 ? 145.35300 149.25500 168.40900 1.000 55.18677 30 GLY B C 1
ATOM 7787 O O . GLY B 2 30 ? 146.23900 148.93600 169.20700 1.000 62.86421 30 GLY B O 1
ATOM 7788 N N . SER B 2 31 ? 145.57900 150.08900 167.39000 1.000 42.45499 31 SER B N 1
ATOM 7789 C CA . SER B 2 31 ? 146.89500 150.69100 167.20900 1.000 44.59711 31 SER B CA 1
ATOM 7790 C C . SER B 2 31 ? 147.25000 151.60400 168.37500 1.000 55.12745 31 SER B C 1
ATOM 7791 O O . SER B 2 31 ? 148.38500 151.58000 168.87100 1.000 60.21298 31 SER B O 1
ATOM 7794 N N . TRP B 2 32 ? 146.29000 152.41900 168.82400 1.000 43.36575 32 TRP B N 1
ATOM 7795 C CA . TRP B 2 32 ? 146.53700 153.27600 169.97700 1.000 44.68313 32 TRP B CA 1
ATOM 7796 C C . TRP B 2 32 ? 146.86500 152.44900 171.21100 1.000 44.45481 32 TRP B C 1
ATOM 7797 O O . TRP B 2 32 ? 147.80600 152.76600 171.94800 1.000 51.98452 32 TRP B O 1
ATOM 7808 N N . PHE B 2 33 ? 146.10900 151.37600 171.44400 1.000 45.29183 33 PHE B N 1
ATOM 7809 C CA . PHE B 2 33 ? 146.36800 150.52700 172.59800 1.000 50.38415 33 PHE B CA 1
ATOM 7810 C C . PHE B 2 33 ? 147.76000 149.91600 172.53200 1.000 51.48251 33 PHE B C 1
ATOM 7811 O O . PHE B 2 33 ? 148.48400 149.90200 173.53200 1.000 54.39538 33 PHE B O 1
ATOM 7819 N N . LYS B 2 34 ? 148.16000 149.42000 171.36000 1.000 46.84380 34 LYS B N 1
ATOM 7820 C CA . LYS B 2 34 ? 149.47300 148.79400 171.23800 1.000 43.80868 34 LYS B CA 1
ATOM 7821 C C . LYS B 2 34 ? 150.59700 149.79800 171.47200 1.000 43.30767 34 LYS B C 1
ATOM 7822 O O . LYS B 2 34 ? 151.55200 149.51500 172.20600 1.000 50.91568 34 LYS B O 1
ATOM 7828 N N . ILE B 2 35 ? 150.49700 150.98700 170.87100 1.000 44.98451 35 ILE B N 1
ATOM 7829 C CA . ILE B 2 35 ? 151.58400 151.95500 171.01000 1.000 38.30850 35 ILE B CA 1
ATOM 7830 C C . ILE B 2 35 ? 151.66200 152.47700 172.44500 1.000 39.47119 35 ILE B C 1
ATOM 7831 O O . ILE B 2 35 ? 152.75700 152.63100 173.00900 1.000 50.09647 35 ILE B O 1
ATOM 7836 N N . LEU B 2 36 ? 150.50800 152.71800 173.07600 1.000 46.07863 36 LEU B N 1
ATOM 7837 C CA . LEU B 2 36 ? 150.51000 153.18300 174.45800 1.000 46.08537 36 LEU B CA 1
ATOM 7838 C C . LEU B 2 36 ? 151.02200 152.10500 175.40600 1.000 44.89618 36 LEU B C 1
ATOM 7839 O O . LEU B 2 36 ? 151.75200 152.40800 176.35400 1.000 48.29044 36 LEU B O 1
ATOM 7844 N N . LEU B 2 37 ? 150.65200 150.84400 175.16800 1.000 40.38680 37 LEU B N 1
ATOM 7845 C CA . LEU B 2 37 ? 151.17400 149.75100 175.98000 1.000 42.38070 37 LEU B CA 1
ATOM 7846 C C . LEU B 2 37 ? 152.68500 149.64600 175.84700 1.000 43.81955 37 LEU B C 1
ATOM 7847 O O . LEU B 2 37 ? 153.39300 149.43700 176.84200 1.000 52.92908 37 LEU B O 1
ATOM 7852 N N . PHE B 2 38 ? 153.19700 149.78200 174.62200 1.000 39.60916 38 PHE B N 1
ATOM 7853 C CA . PHE B 2 38 ? 154.63900 149.74300 174.41900 1.000 38.60756 38 PHE B CA 1
ATOM 7854 C C . PHE B 2 38 ? 155.33200 150.83800 175.21500 1.000 42.09687 38 PHE B C 1
ATOM 7855 O O . PHE B 2 38 ? 156.33500 150.58700 175.89400 1.000 44.09688 38 PHE B O 1
ATOM 7863 N N . TYR B 2 39 ? 154.81100 152.06500 175.14300 1.000 42.71264 39 TYR B N 1
ATOM 7864 C CA . TYR B 2 39 ? 155.47200 153.15100 175.85900 1.000 31.97556 39 TYR B CA 1
ATOM 7865 C C . TYR B 2 39 ? 155.33700 153.00300 177.37000 1.000 40.13934 39 TYR B C 1
ATOM 7866 O O . TYR B 2 39 ? 156.26600 153.35300 178.10600 1.000 52.11388 39 TYR B O 1
ATOM 7875 N N . VAL B 2 40 ? 154.21700 152.46000 177.84900 1.000 44.73880 40 VAL B N 1
ATOM 7876 C CA . VAL B 2 40 ? 154.06000 152.22100 179.28200 1.000 44.71025 40 VAL B CA 1
ATOM 7877 C C . VAL B 2 40 ? 155.09600 151.21500 179.77000 1.000 34.76149 40 VAL B C 1
ATOM 7878 O O . VAL B 2 40 ? 155.77100 151.43500 180.78200 1.000 46.15572 40 VAL B O 1
ATOM 7882 N N . ILE B 2 41 ? 155.25200 150.10400 179.04600 1.000 31.28154 41 ILE B N 1
ATOM 7883 C CA . ILE B 2 41 ? 156.23200 149.09800 179.44900 1.000 35.24043 41 ILE B CA 1
ATOM 7884 C C . ILE B 2 41 ? 157.64800 149.66200 179.36900 1.000 43.51463 41 ILE B C 1
ATOM 7885 O O . ILE B 2 41 ? 158.47500 149.43300 180.26100 1.000 48.71230 41 ILE B O 1
ATOM 7890 N N . PHE B 2 42 ? 157.94600 150.41200 178.30500 1.000 43.05923 42 PHE B N 1
ATOM 7891 C CA . PHE B 2 42 ? 159.28300 150.97000 178.12900 1.000 37.18498 42 PHE B CA 1
ATOM 7892 C C . PHE B 2 42 ? 159.63400 151.94400 179.24900 1.000 31.29748 42 PHE B C 1
ATOM 7893 O O . PHE B 2 42 ? 160.73900 151.89400 179.80400 1.000 37.11722 42 PHE B O 1
ATOM 7901 N N . TYR B 2 43 ? 158.70000 152.82600 179.61000 1.000 40.88753 43 TYR B N 1
ATOM 7902 C CA . TYR B 2 43 ? 158.98000 153.79700 180.66100 1.000 31.43547 43 TYR B CA 1
ATOM 7903 C C . TYR B 2 43 ? 159.00400 153.14700 182.03700 1.000 39.18897 43 TYR B C 1
ATOM 7904 O O . TYR B 2 43 ? 159.77300 153.57500 182.90200 1.000 45.64835 43 TYR B O 1
ATOM 7913 N N . GLY B 2 44 ? 158.20200 152.10200 182.25700 1.000 43.89089 44 GLY B N 1
ATOM 7914 C CA . GLY B 2 44 ? 158.32700 151.34600 183.49200 1.000 32.75209 44 GLY B CA 1
ATOM 7915 C C . GLY B 2 44 ? 159.69000 150.69700 183.63600 1.000 30.49622 44 GLY B C 1
ATOM 7916 O O . GLY B 2 44 ? 160.29500 150.72900 184.71300 1.000 48.38523 44 GLY B O 1
ATOM 7917 N N . CYS B 2 45 ? 160.19900 150.11100 182.55000 1.000 36.66204 45 CYS B N 1
ATOM 7918 C CA . CYS B 2 45 ? 161.53000 149.51200 182.59600 1.000 32.48374 45 CYS B CA 1
ATOM 7919 C C . CYS B 2 45 ? 162.60600 150.56700 182.82300 1.000 39.81689 45 CYS B C 1
ATOM 7920 O O . CYS B 2 45 ? 163.55500 150.34200 183.58500 1.000 44.15053 45 CYS B O 1
ATOM 7923 N N . LEU B 2 46 ? 162.48000 151.72500 182.16700 1.000 42.75878 46 LEU B N 1
ATOM 7924 C CA . LEU B 2 46 ? 163.44500 152.79900 182.38800 1.000 39.54336 46 LEU B CA 1
ATOM 7925 C C . LEU B 2 46 ? 163.42900 153.27300 183.83700 1.000 39.44455 46 LEU B C 1
ATOM 7926 O O . LEU B 2 46 ? 164.48900 153.50100 184.43300 1.000 46.88221 46 LEU B O 1
ATOM 7931 N N . ALA B 2 47 ? 162.23700 153.43400 184.41700 1.000 39.70744 47 ALA B N 1
ATOM 7932 C CA . ALA B 2 47 ? 162.14000 153.85600 185.80900 1.000 35.92677 47 ALA B CA 1
ATOM 7933 C C . ALA B 2 47 ? 162.75400 152.82300 186.74300 1.000 41.23271 47 ALA B C 1
ATOM 7934 O O . ALA B 2 47 ? 163.44800 153.17800 187.70300 1.000 44.03482 47 ALA B O 1
ATOM 7936 N N . GLY B 2 48 ? 162.51100 151.53600 186.47600 1.000 40.88205 48 GLY B N 1
ATOM 7937 C CA . GLY B 2 48 ? 163.13400 150.49800 187.28200 1.000 27.56677 48 GLY B CA 1
ATOM 7938 C C . GLY B 2 48 ? 164.64800 150.53100 187.20700 1.000 29.55113 48 GLY B C 1
ATOM 7939 O O . GLY B 2 48 ? 165.33300 150.41300 188.22700 1.000 46.12826 48 GLY B O 1
ATOM 7940 N N . ILE B 2 49 ? 165.19000 150.70800 186.00000 1.000 31.99941 49 ILE B N 1
ATOM 7941 C CA . ILE B 2 49 ? 166.64200 150.77900 185.83400 1.000 32.01240 49 ILE B CA 1
ATOM 7942 C C . ILE B 2 49 ? 167.21000 151.98300 186.57700 1.000 42.79603 49 ILE B C 1
ATOM 7943 O O . ILE B 2 49 ? 168.24700 151.88800 187.24800 1.000 43.73552 49 ILE B O 1
ATOM 7948 N N . PHE B 2 50 ? 166.54200 153.13300 186.46600 1.000 36.55738 50 PHE B N 1
ATOM 7949 C CA . PHE B 2 50 ? 167.01100 154.34100 187.13600 1.000 30.12917 50 PHE B CA 1
ATOM 7950 C C . PHE B 2 50 ? 167.00600 154.16800 188.65100 1.000 34.11193 50 PHE B C 1
ATOM 7951 O O . PHE B 2 50 ? 167.97100 154.53500 189.33400 1.000 41.21975 50 PHE B O 1
ATOM 7959 N N . ILE B 2 51 ? 165.92900 153.59400 189.19200 1.000 41.93175 51 ILE B N 1
ATOM 7960 C CA . ILE B 2 51 ? 165.84300 153.37000 190.63200 1.000 40.11929 51 ILE B CA 1
ATOM 7961 C C . ILE B 2 51 ? 166.93000 152.40400 191.08900 1.000 43.35630 51 ILE B C 1
ATOM 7962 O O . ILE B 2 51 ? 167.56500 152.60800 192.13300 1.000 44.94438 51 ILE B O 1
ATOM 7967 N N . GLY B 2 52 ? 167.15900 151.33600 190.32000 1.000 31.43038 52 GLY B N 1
ATOM 7968 C CA . GLY B 2 52 ? 168.21000 150.39800 190.67700 1.000 35.68421 52 GLY B CA 1
ATOM 7969 C C . GLY B 2 52 ? 169.58400 151.04000 190.70800 1.000 35.68471 52 GLY B C 1
ATOM 7970 O O . GLY B 2 52 ? 170.36400 150.81600 191.63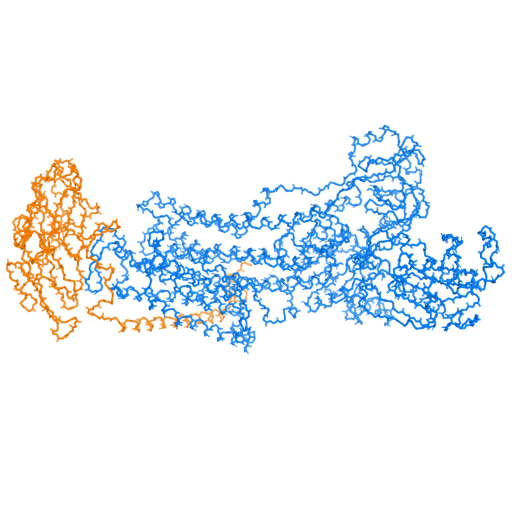900 1.000 49.12009 52 GLY B O 1
ATOM 7971 N N . THR B 2 53 ? 169.90000 151.84900 189.69300 1.000 38.48676 53 THR B N 1
ATOM 7972 C CA . THR B 2 53 ? 171.19300 152.52900 189.67300 1.000 37.38782 53 THR B CA 1
ATOM 7973 C C . THR B 2 53 ? 171.32600 153.49800 190.84200 1.000 33.72481 53 THR B C 1
ATOM 7974 O O . THR B 2 53 ? 172.39500 153.59600 191.45800 1.000 42.17726 53 THR B O 1
ATOM 7978 N N . ILE B 2 54 ? 170.25300 154.22400 191.16100 1.000 39.92748 54 ILE B N 1
ATOM 7979 C CA . ILE B 2 54 ? 170.30200 155.16700 192.27500 1.000 35.31843 54 ILE B CA 1
ATOM 7980 C C . ILE B 2 54 ? 170.55800 154.43400 193.58700 1.000 36.68038 54 ILE B C 1
ATOM 7981 O O . ILE B 2 54 ? 171.36400 154.87600 194.41400 1.000 41.85054 54 ILE B O 1
ATOM 7986 N N . GLN B 2 55 ? 169.88000 153.30400 193.79900 1.000 44.19841 55 GLN B N 1
ATOM 7987 C CA . GLN B 2 55 ? 170.09200 152.53400 195.02200 1.000 35.35992 55 GLN B CA 1
ATOM 7988 C C . GLN B 2 55 ? 171.50700 151.97000 195.09300 1.000 43.23215 55 GLN B C 1
ATOM 7989 O O . GLN B 2 55 ? 172.13300 151.98000 196.16200 1.000 49.84416 55 GLN B O 1
ATOM 7995 N N . VAL B 2 56 ? 172.03100 151.47900 193.96900 1.000 40.81832 56 VAL B N 1
ATOM 7996 C CA . VAL B 2 56 ? 173.39600 150.95800 193.96500 1.000 40.29334 56 VAL B CA 1
ATOM 7997 C C . VAL B 2 56 ? 174.38700 152.06100 194.31200 1.000 45.72880 56 VAL B C 1
ATOM 7998 O O . VAL B 2 56 ? 175.33600 151.84500 195.07600 1.000 43.92414 56 VAL B O 1
ATOM 8002 N N . MET B 2 57 ? 174.18300 153.26200 193.76300 1.000 46.23736 57 MET B N 1
ATOM 8003 C CA . MET B 2 57 ? 175.04400 154.38500 194.12200 1.000 37.62773 57 MET B CA 1
ATOM 8004 C C . MET B 2 57 ? 174.93400 154.72100 195.60300 1.000 36.17693 57 MET B C 1
ATOM 8005 O O . MET B 2 57 ? 175.95000 154.91200 196.28000 1.000 36.64957 57 MET B O 1
ATOM 8010 N N . LEU B 2 58 ? 173.70800 154.81200 196.12000 1.000 26.63906 58 LEU B N 1
ATOM 8011 C CA . LEU B 2 58 ? 173.50900 155.15900 197.52100 1.000 32.34079 58 LEU B CA 1
ATOM 8012 C C . LEU B 2 58 ? 174.10200 154.12300 198.46400 1.000 42.78520 58 LEU B C 1
ATOM 8013 O O . LEU B 2 58 ? 174.42100 154.45900 199.60900 1.000 47.10597 58 LEU B O 1
ATOM 8018 N N . LEU B 2 59 ? 174.25300 152.87600 198.01400 1.000 49.42627 59 LEU B N 1
ATOM 8019 C CA . LEU B 2 59 ? 174.93600 151.88100 198.83400 1.000 44.81838 59 LEU B CA 1
ATOM 8020 C C . LEU B 2 59 ? 176.38100 152.27400 199.12600 1.000 38.34802 59 LEU B C 1
ATOM 8021 O O . LEU B 2 59 ? 176.93900 151.86200 200.14800 1.000 46.12449 59 LEU B O 1
ATOM 8026 N N . THR B 2 60 ? 177.00300 153.05900 198.24900 1.000 43.67748 60 THR B N 1
ATOM 8027 C CA . THR B 2 60 ? 178.38900 153.47800 198.42200 1.000 39.60844 60 THR B CA 1
ATOM 8028 C C . THR B 2 60 ? 178.52700 154.77400 199.21000 1.000 38.43686 60 THR B C 1
ATOM 8029 O O . THR B 2 60 ? 179.65300 155.23400 199.42300 1.000 47.78989 60 THR B O 1
ATOM 8033 N N . ILE B 2 61 ? 177.42300 155.37000 199.64500 1.000 39.99227 61 ILE B N 1
ATOM 8034 C CA . ILE B 2 61 ? 177.43800 156.63700 200.36600 1.000 43.16403 61 ILE B CA 1
ATOM 8035 C C . ILE B 2 61 ? 177.38500 156.33700 201.85600 1.000 46.55571 61 ILE B C 1
ATOM 8036 O O . ILE B 2 61 ? 176.46000 155.66600 202.33000 1.000 50.85786 61 ILE B O 1
ATOM 8041 N N . SER B 2 62 ? 178.37700 156.82400 202.59500 1.000 48.46416 62 SER B N 1
ATOM 8042 C CA . SER B 2 62 ? 178.38400 156.65200 204.04100 1.000 39.44469 62 SER B CA 1
ATOM 8043 C C . SER B 2 62 ? 177.29200 157.49700 204.68300 1.000 46.96412 62 SER B C 1
ATOM 8044 O O . SER B 2 62 ? 177.01700 158.61900 204.25100 1.000 59.51094 62 SER B O 1
ATOM 8047 N N . GLU B 2 63 ? 176.66900 156.95100 205.72300 1.000 52.16574 63 GLU B N 1
ATOM 8048 C CA . GLU B 2 63 ? 175.63500 157.66300 206.46000 1.000 49.75383 63 GLU B CA 1
ATOM 8049 C C . GLU B 2 63 ? 176.19300 158.56500 207.55300 1.000 48.60562 63 GLU B C 1
ATOM 8050 O O . GLU B 2 63 ? 175.42600 159.32000 208.16000 1.000 55.93268 63 GLU B O 1
ATOM 8056 N N . PHE B 2 64 ? 177.50000 158.51200 207.81300 1.000 42.91176 64 PHE B N 1
ATOM 8057 C CA . PHE B 2 64 ? 178.11500 159.31300 208.86000 1.000 46.34085 64 PHE B CA 1
ATOM 8058 C C . PHE B 2 64 ? 179.05900 160.38500 208.34300 1.000 49.21378 64 PHE B C 1
ATOM 8059 O O . PHE B 2 64 ? 179.41200 161.28800 209.10600 1.000 61.78213 64 PHE B O 1
ATOM 8067 N N . LYS B 2 65 ? 179.48100 160.31000 207.08100 1.000 47.62502 65 LYS B N 1
ATOM 8068 C CA . LYS B 2 65 ? 180.47500 161.22600 206.57400 1.000 40.74195 65 LYS B CA 1
ATOM 8069 C C . LYS B 2 65 ? 180.27800 161.41100 205.07700 1.000 41.44078 65 LYS B C 1
ATOM 8070 O O . LYS B 2 65 ? 180.14800 160.40900 204.35600 1.000 51.01456 65 LYS B O 1
ATOM 8076 N N . PRO B 2 66 ? 180.23700 162.64700 204.58700 1.000 44.61345 66 PRO B N 1
ATOM 8077 C CA . PRO B 2 66 ? 180.15000 162.85900 203.13900 1.000 29.07277 66 PRO B CA 1
ATOM 8078 C C . PRO B 2 66 ? 181.43000 162.43200 202.44000 1.000 31.17800 66 PRO B C 1
ATOM 8079 O O . PRO B 2 66 ? 182.52200 162.47200 203.00900 1.000 37.88202 66 PRO B O 1
ATOM 8083 N N . THR B 2 67 ? 181.27700 162.01200 201.18300 1.000 35.94826 67 THR B N 1
ATOM 8084 C CA . THR B 2 67 ? 182.41900 161.52000 200.41700 1.000 20.51818 67 THR B CA 1
ATOM 8085 C C . THR B 2 67 ? 183.44500 162.62000 200.17700 1.000 27.89499 67 THR B C 1
ATOM 8086 O O . THR B 2 67 ? 184.65300 162.38800 200.29500 1.000 33.89715 67 THR B O 1
ATOM 8090 N N . TYR B 2 68 ? 182.98600 163.82400 199.84800 1.000 34.39837 68 TYR B N 1
ATOM 8091 C CA . TYR B 2 68 ? 183.86800 164.94700 199.58000 1.000 28.75081 68 TYR B CA 1
ATOM 8092 C C . TYR B 2 68 ? 183.44900 166.14100 200.42100 1.000 27.44338 68 TYR B C 1
ATOM 8093 O O . TYR B 2 68 ? 182.26700 166.32600 200.72000 1.000 40.41029 68 TYR B O 1
ATOM 8102 N N . GLN B 2 69 ? 184.43900 166.95200 200.80100 1.000 36.86665 69 GLN B N 1
ATOM 8103 C CA . GLN B 2 69 ? 184.20700 168.15900 201.58500 1.000 38.18602 69 GLN B CA 1
ATOM 8104 C C . GLN B 2 69 ? 184.99100 169.35700 201.06200 1.000 37.17013 69 GLN B C 1
ATOM 8105 O O . GLN B 2 69 ? 184.98000 170.41800 201.70100 1.000 41.92305 69 GLN B O 1
ATOM 8111 N N . ASP B 2 70 ? 185.66200 169.22000 199.91700 1.000 39.42744 70 ASP B N 1
ATOM 8112 C CA . ASP B 2 70 ? 186.43600 170.31200 199.34000 1.000 35.40192 70 ASP B CA 1
ATOM 8113 C C . ASP B 2 70 ? 185.57000 171.47000 198.86600 1.000 37.32204 70 ASP B C 1
ATOM 8114 O O . ASP B 2 70 ? 186.10200 172.55900 198.63000 1.000 52.26207 70 ASP B O 1
ATOM 8119 N N . ARG B 2 71 ? 184.26200 171.26800 198.71500 1.000 38.72740 71 ARG B N 1
ATOM 8120 C CA . ARG B 2 71 ? 183.36600 172.33800 198.30300 1.000 29.89313 71 ARG B CA 1
ATOM 8121 C C . ARG B 2 71 ? 182.68100 173.03300 199.46800 1.000 37.42927 71 ARG B C 1
ATOM 8122 O O . ARG B 2 71 ? 182.19800 174.15700 199.29800 1.000 38.49396 71 ARG B O 1
ATOM 8130 N N . VAL B 2 72 ? 182.62800 172.40100 200.63900 1.000 38.46325 72 VAL B N 1
ATOM 8131 C CA . VAL B 2 72 ? 182.04100 173.02800 201.81500 1.000 31.62307 72 VAL B CA 1
ATOM 8132 C C . VAL B 2 72 ? 183.10400 173.60700 202.74800 1.000 32.67353 72 VAL B C 1
ATOM 8133 O O . VAL B 2 72 ? 182.79100 174.51100 203.53700 1.000 25.38702 72 VAL B O 1
ATOM 8137 N N . ALA B 2 73 ? 184.35500 173.12100 202.67700 1.000 36.67658 73 ALA B N 1
ATOM 8138 C CA . ALA B 2 73 ? 185.42700 173.72900 203.45000 1.000 34.58526 73 ALA B CA 1
ATOM 8139 C C . ALA B 2 73 ? 186.26900 174.63900 202.56100 1.000 37.54770 73 ALA B C 1
ATOM 8140 O O . ALA B 2 73 ? 186.48900 174.31700 201.38900 1.000 44.90938 73 ALA B O 1
ATOM 8142 N N . PRO B 2 74 ? 186.75700 175.78200 203.07500 1.000 42.53712 74 PRO B N 1
ATOM 8143 C CA . PRO B 2 74 ? 186.61000 176.31600 204.43900 1.000 36.14055 74 PRO B CA 1
ATOM 8144 C C . PRO B 2 74 ? 185.20200 176.82400 204.71800 1.000 34.71527 74 PRO B C 1
ATOM 8145 O O . PRO B 2 74 ? 184.49200 177.23200 203.80500 1.000 39.16846 74 PRO B O 1
ATOM 8149 N N . PRO B 2 75 ? 184.77800 176.81000 205.97900 1.000 40.85186 75 PRO B N 1
ATOM 8150 C CA . PRO B 2 75 ? 183.39400 177.17200 206.29700 1.000 29.99548 75 PRO B CA 1
ATOM 8151 C C . PRO B 2 75 ? 183.12800 178.65700 206.11200 1.000 35.75489 75 PRO B C 1
ATOM 8152 O O . PRO B 2 75 ? 184.03200 179.49400 206.11500 1.000 34.91504 75 PRO B O 1
ATOM 8156 N N . GLY B 2 76 ? 181.84700 178.97100 205.95400 1.000 36.72537 76 GLY B N 1
ATOM 8157 C CA . GLY B 2 76 ? 181.42000 180.34700 205.88100 1.000 20.34654 76 GLY B CA 1
ATOM 8158 C C . GLY B 2 76 ? 181.12000 180.94600 207.24200 1.000 24.43991 76 GLY B C 1
ATOM 8159 O O . GLY B 2 76 ? 180.91300 180.24400 208.22700 1.000 29.68652 76 GLY B O 1
ATOM 8160 N N . LEU B 2 77 ? 181.10300 182.27400 207.28500 1.000 32.05825 77 LEU B N 1
ATOM 8161 C CA . LEU B 2 77 ? 180.77700 183.02600 208.48900 1.000 25.42570 77 LEU B CA 1
ATOM 8162 C C . LEU B 2 77 ? 179.46900 183.77100 208.26100 1.000 27.76684 77 LEU B C 1
ATOM 8163 O O . LEU B 2 77 ? 179.34500 184.52900 207.29500 1.000 38.39379 77 LEU B O 1
ATOM 8168 N N . THR B 2 78 ? 178.49600 183.54800 209.13900 1.000 32.26126 78 THR B N 1
ATOM 8169 C CA . THR B 2 78 ? 177.17700 184.15000 209.01000 1.000 36.90144 78 THR B CA 1
ATOM 8170 C C . THR B 2 78 ? 176.81500 184.85900 210.30800 1.000 30.62264 78 THR B C 1
ATOM 8171 O O . THR B 2 78 ? 177.50300 184.73100 211.32200 1.000 36.35026 78 THR B O 1
ATOM 8175 N N . GLN B 2 79 ? 175.72500 185.62100 210.26900 1.000 37.26909 79 GLN B N 1
ATOM 8176 C CA . GLN B 2 79 ? 175.29600 186.38700 211.42800 1.000 33.91409 79 GLN B CA 1
ATOM 8177 C C . GLN B 2 79 ? 173.78200 186.33700 211.56900 1.000 40.31319 79 GLN B C 1
ATOM 8178 O O . GLN B 2 79 ? 173.04900 186.16500 210.59200 1.000 47.57126 79 GLN B O 1
ATOM 8184 N N . ILE B 2 80 ? 173.33500 186.48100 212.80600 1.000 39.05872 80 ILE B N 1
ATOM 8185 C CA . ILE B 2 80 ? 171.92700 186.64100 213.16200 1.000 38.95384 80 ILE B CA 1
ATOM 8186 C C . ILE B 2 80 ? 171.75500 188.06500 213.67500 1.000 44.07074 80 ILE B C 1
ATOM 8187 O O . ILE B 2 80 ? 172.58000 188.52000 214.47400 1.000 42.25777 80 ILE B O 1
ATOM 8192 N N . PRO B 2 81 ? 170.71200 188.80500 213.26000 1.000 51.35405 81 PRO B N 1
ATOM 8193 C CA . PRO B 2 81 ? 169.51100 188.41300 212.50000 1.000 45.67891 81 PRO B CA 1
ATOM 8194 C C . PRO B 2 81 ? 169.73800 188.06800 211.03500 1.000 39.64921 81 PRO B C 1
ATOM 8195 O O . PRO B 2 81 ? 170.63100 188.59100 210.37800 1.000 47.60925 81 PRO B O 1
ATOM 8199 N N . GLN B 2 82 ? 168.90400 187.17600 210.51100 1.000 45.65749 82 GLN B N 1
ATOM 8200 C CA . GLN B 2 82 ? 168.88000 186.86400 209.08600 1.000 49.90204 82 GLN B CA 1
ATOM 8201 C C . GLN B 2 82 ? 168.23800 188.03400 208.35300 1.000 50.02424 82 GLN B C 1
ATOM 8202 O O . GLN B 2 82 ? 167.01200 188.16100 208.30700 1.000 50.73590 82 GLN B O 1
ATOM 8208 N N . ILE B 2 83 ? 169.06700 188.89600 207.78100 1.000 60.89484 83 ILE B N 1
ATOM 8209 C CA . ILE B 2 83 ? 168.60700 190.12000 207.16400 1.000 58.85656 83 ILE B CA 1
ATOM 8210 C C . ILE B 2 83 ? 168.51300 189.91900 205.65600 1.000 63.77085 83 ILE B C 1
ATOM 8211 O O . ILE B 2 83 ? 169.00400 188.93800 205.10400 1.000 63.32485 83 ILE B O 1
ATOM 8216 N N . GLN B 2 84 ? 167.86600 190.86700 204.97600 1.000 64.80011 84 GLN B N 1
ATOM 8217 C CA . GLN B 2 84 ? 167.50200 190.65700 203.58000 1.000 63.84782 84 GLN B CA 1
ATOM 8218 C C . GLN B 2 84 ? 168.66900 190.90800 202.63200 1.000 61.64343 84 GLN B C 1
ATOM 8219 O O . GLN B 2 84 ? 168.92500 190.10200 201.73400 1.000 72.71010 84 GLN B O 1
ATOM 8225 N N . LYS B 2 85 ? 169.37800 192.02100 202.79600 1.000 52.86966 85 LYS B N 1
ATOM 8226 C CA . LYS B 2 85 ? 170.43800 192.38600 201.85900 1.000 58.09708 85 LYS B CA 1
ATOM 8227 C C . LYS B 2 85 ? 171.67300 192.86600 202.60100 1.000 64.31630 85 LYS B C 1
ATOM 8228 O O . LYS B 2 85 ? 172.28900 193.87000 202.22700 1.000 63.83830 85 LYS B O 1
ATOM 8234 N N . THR B 2 86 ? 172.05700 192.14300 203.65500 1.000 59.52213 86 THR B N 1
ATOM 8235 C CA . THR B 2 86 ? 173.15200 192.54400 204.54100 1.000 57.55806 86 THR B CA 1
ATOM 8236 C C . THR B 2 86 ? 172.90900 193.93800 205.11500 1.000 51.05695 86 THR B C 1
ATOM 8237 O O . THR B 2 86 ? 173.84300 194.70900 205.33800 1.000 55.93958 86 THR B O 1
ATOM 8241 N N . GLU B 2 87 ? 171.64200 194.26100 205.36500 1.000 52.89861 87 GLU B N 1
ATOM 8242 C CA . GLU B 2 87 ? 171.24100 195.58500 205.81700 1.000 51.41257 87 GLU B CA 1
ATOM 8243 C C . GLU B 2 87 ? 170.47000 195.47900 207.12300 1.000 56.00580 87 GLU B C 1
ATOM 8244 O O . GLU B 2 87 ? 169.56200 194.65200 207.24800 1.000 56.03989 87 GLU B O 1
ATOM 8250 N N . ILE B 2 88 ? 170.83800 196.31400 208.08900 1.000 53.63414 88 ILE B N 1
ATOM 8251 C CA . ILE B 2 88 ? 170.09400 196.47500 209.33200 1.000 51.83170 88 ILE B CA 1
ATOM 8252 C C . ILE B 2 88 ? 169.73500 197.94900 209.43600 1.000 50.92038 88 ILE B C 1
ATOM 8253 O O . ILE B 2 88 ? 170.61100 198.79500 209.65500 1.000 57.01440 88 ILE B O 1
ATOM 8258 N N . SER B 2 89 ? 168.45400 198.26200 209.26300 1.000 56.21263 89 SER B N 1
ATOM 8259 C CA . SER B 2 89 ? 167.98400 199.64200 209.27000 1.000 52.19796 89 SER B CA 1
ATOM 8260 C C . SER B 2 89 ? 166.74600 199.72600 210.14400 1.000 60.79936 89 SER B C 1
ATOM 8261 O O . SER B 2 89 ? 165.72500 199.10400 209.83700 1.000 64.55603 89 SER B O 1
ATOM 8264 N N . PHE B 2 90 ? 166.83200 200.49700 211.22400 1.000 58.57835 90 PHE B N 1
ATOM 8265 C CA . PHE B 2 90 ? 165.73400 200.58600 212.17300 1.000 58.50688 90 PHE B CA 1
ATOM 8266 C C . PHE B 2 90 ? 165.77500 201.93300 212.87600 1.000 61.51965 90 PHE B C 1
ATOM 8267 O O . PHE B 2 90 ? 166.79100 202.63300 212.86800 1.000 68.56877 90 PHE B O 1
ATOM 8275 N N . ARG B 2 91 ? 164.64400 202.29100 213.47900 1.000 68.12403 91 ARG B N 1
ATOM 8276 C CA . ARG B 2 91 ? 164.54300 203.46600 214.33100 1.000 67.02513 91 ARG B CA 1
ATOM 8277 C C . ARG B 2 91 ? 164.29900 203.02000 215.76200 1.000 71.79957 91 ARG B C 1
ATOM 8278 O O . ARG B 2 91 ? 163.28300 202.36100 216.02800 1.000 69.56494 91 ARG B O 1
ATOM 8286 N N . PRO B 2 92 ? 165.19100 203.33500 216.70300 1.000 68.20683 92 PRO B N 1
ATOM 8287 C CA . PRO B 2 92 ? 164.94600 202.94100 218.10000 1.000 67.03389 92 PRO B CA 1
ATOM 8288 C C . PRO B 2 92 ? 163.66300 203.51500 218.67100 1.000 73.57883 92 PRO B C 1
ATOM 8289 O O . PRO B 2 92 ? 163.05500 202.89600 219.55200 1.000 71.93785 92 PRO B O 1
ATOM 8293 N N . ASN B 2 93 ? 163.23500 204.68500 218.19400 1.000 79.99673 93 ASN B N 1
ATOM 8294 C CA . ASN B 2 93 ? 162.02100 205.30500 218.70800 1.000 77.42186 93 ASN B CA 1
ATOM 8295 C C . ASN B 2 93 ? 160.76400 204.58100 218.24500 1.000 82.97405 93 ASN B C 1
ATOM 8296 O O . ASN B 2 93 ? 159.72800 204.67700 218.91200 1.000 83.84421 93 ASN B O 1
ATOM 8301 N N . ASP B 2 94 ? 160.83300 203.86100 217.12900 1.000 78.32476 94 ASP B N 1
ATOM 8302 C CA . ASP B 2 94 ? 159.69200 203.11500 216.60900 1.000 75.38670 94 ASP B CA 1
ATOM 8303 C C . ASP B 2 94 ? 159.89700 201.63400 216.88800 1.000 74.18788 94 ASP B C 1
ATOM 8304 O O . ASP B 2 94 ? 160.74000 200.99800 216.23500 1.000 76.88787 94 ASP B O 1
ATOM 8309 N N . PRO B 2 95 ? 159.16400 201.04300 217.83600 1.000 71.33054 95 PRO B N 1
ATOM 8310 C CA . PRO B 2 95 ? 159.38300 199.62900 218.17600 1.000 71.72460 95 PRO B CA 1
ATOM 8311 C C . PRO B 2 95 ? 159.02800 198.65300 217.06900 1.000 71.18858 95 PRO B C 1
ATOM 8312 O O . PRO B 2 95 ? 159.33300 197.46400 217.20500 1.000 70.20458 95 PRO B O 1
ATOM 8316 N N . LYS B 2 96 ? 158.38600 199.09800 215.99200 1.000 73.34630 96 LYS B N 1
ATOM 8317 C CA . LYS B 2 96 ? 158.04800 198.21100 214.88900 1.000 72.52617 96 LYS B CA 1
ATOM 8318 C C . LYS B 2 96 ? 159.10400 198.19600 213.79300 1.000 70.67891 96 LYS B C 1
ATOM 8319 O O . LYS B 2 96 ? 158.98100 197.41100 212.84800 1.000 71.66966 96 LYS B O 1
ATOM 8325 N N . SER B 2 97 ? 160.13000 199.03700 213.89500 1.000 65.40365 97 SER B N 1
ATOM 8326 C CA . SER B 2 97 ? 161.20700 199.06200 212.91800 1.000 64.82860 97 SER B CA 1
ATOM 8327 C C . SER B 2 97 ? 162.27500 198.00800 213.18200 1.000 67.53103 97 SER B C 1
ATOM 8328 O O . SER B 2 97 ? 163.08100 197.73000 212.28800 1.000 66.89960 97 SER B O 1
ATOM 8331 N N . TYR B 2 98 ? 162.30100 197.41600 214.37700 1.000 58.70779 98 TYR B N 1
ATOM 8332 C CA . TYR B 2 98 ? 163.25400 196.36500 214.70900 1.000 58.15657 98 TYR B CA 1
ATOM 8333 C C . TYR B 2 98 ? 162.57300 195.10800 215.23300 1.000 58.83790 98 TYR B C 1
ATOM 8334 O O . TYR B 2 98 ? 163.25800 194.19200 215.70900 1.000 64.51825 98 TYR B O 1
ATOM 8343 N N . GLU B 2 99 ? 161.24200 195.04000 215.15500 1.000 64.40463 99 GLU B N 1
ATOM 8344 C CA . GLU B 2 99 ? 160.52900 193.87700 215.67000 1.000 59.95675 99 GLU B CA 1
ATOM 8345 C C . GLU B 2 99 ? 160.91200 192.61500 214.91000 1.000 62.03070 99 GLU B C 1
ATOM 8346 O O . GLU B 2 99 ? 161.05900 191.54500 215.50800 1.000 60.39082 99 GLU B O 1
ATOM 8352 N N . ALA B 2 100 ? 161.07300 192.71800 213.58800 1.000 56.89008 100 ALA B N 1
ATOM 8353 C CA . ALA B 2 100 ? 161.49100 191.56200 212.80100 1.000 56.72721 100 ALA B CA 1
ATOM 8354 C C . ALA B 2 100 ? 162.87900 191.08500 213.21000 1.000 58.11693 100 ALA B C 1
ATOM 8355 O O . ALA B 2 100 ? 163.11600 189.87800 213.33600 1.000 54.96338 100 ALA B O 1
ATOM 8357 N N . TYR B 2 101 ? 163.80800 192.02000 213.42900 1.000 56.09313 101 TYR B N 1
ATOM 8358 C CA . TYR B 2 101 ? 165.14900 191.65200 213.87400 1.000 50.84549 101 TYR B CA 1
ATOM 8359 C C . TYR B 2 101 ? 165.09900 190.92400 215.21000 1.000 53.92894 101 TYR B C 1
ATOM 8360 O O . TYR B 2 101 ? 165.71200 189.86000 215.38000 1.000 59.95331 101 TYR B O 1
ATOM 8369 N N . VAL B 2 102 ? 164.36000 191.48200 216.17100 1.000 51.65168 102 VAL B N 1
ATOM 8370 C CA . VAL B 2 102 ? 164.30400 190.88300 217.50000 1.000 46.57173 102 VAL B CA 1
ATOM 8371 C C . VAL B 2 102 ? 163.62500 189.51900 217.44400 1.000 50.10576 102 VAL B C 1
ATOM 8372 O O . VAL B 2 102 ? 164.03200 188.57900 218.13500 1.000 53.53378 102 VAL B O 1
ATOM 8376 N N . LEU B 2 103 ? 162.58800 189.38700 216.61500 1.000 56.84087 103 LEU B N 1
ATOM 8377 C CA . LEU B 2 103 ? 161.90800 188.10500 216.47700 1.000 55.04572 103 LEU B CA 1
ATOM 8378 C C . LEU B 2 103 ? 162.82500 187.05900 215.85900 1.000 53.04934 103 LEU B C 1
ATOM 8379 O O . LEU B 2 103 ? 162.83400 185.90000 216.29000 1.000 56.61805 103 LEU B O 1
ATOM 8384 N N . ASN B 2 104 ? 163.61100 187.44800 214.85300 1.000 53.90022 104 ASN B N 1
ATOM 8385 C CA . ASN B 2 104 ? 164.56700 186.51800 214.26100 1.000 47.64724 104 ASN B CA 1
ATOM 8386 C C . ASN B 2 104 ? 165.59400 186.06700 215.29200 1.000 48.91205 104 ASN B C 1
ATOM 8387 O O . ASN B 2 104 ? 165.92200 184.87600 215.38000 1.000 49.50847 104 ASN B O 1
ATOM 8392 N N . ILE B 2 105 ? 166.08900 187.00400 216.10400 1.000 45.07982 105 ILE B N 1
ATOM 8393 C CA . ILE B 2 105 ? 167.07900 186.65500 217.11900 1.000 38.16764 105 ILE B CA 1
ATOM 8394 C C . ILE B 2 105 ? 166.48200 185.70000 218.15000 1.000 47.08439 105 ILE B C 1
ATOM 8395 O O . ILE B 2 105 ? 167.10100 184.69300 218.51500 1.000 47.49041 105 ILE B O 1
ATOM 8400 N N . VAL B 2 106 ? 165.27000 185.99200 218.63300 1.000 56.69791 106 VAL B N 1
ATOM 8401 C CA . VAL B 2 106 ? 164.68800 185.13800 219.66800 1.000 49.89885 106 VAL B CA 1
ATOM 8402 C C . VAL B 2 106 ? 164.32300 183.77200 219.10600 1.000 48.91912 106 VAL B C 1
ATOM 8403 O O . VAL B 2 106 ? 164.41300 182.76300 219.81400 1.000 57.43567 106 VAL B O 1
ATOM 8407 N N . ARG B 2 107 ? 163.90600 183.70200 217.83900 1.000 46.17984 107 ARG B N 1
ATOM 8408 C CA . ARG B 2 107 ? 163.65700 182.40400 217.22300 1.000 51.29688 107 ARG B CA 1
ATOM 8409 C C . ARG B 2 107 ? 164.94500 181.60200 217.09800 1.000 56.87494 107 ARG B C 1
ATOM 8410 O O . ARG B 2 107 ? 164.94200 180.38200 217.29700 1.000 56.58621 107 ARG B O 1
ATOM 8418 N N . PHE B 2 108 ? 166.05500 182.26400 216.76400 1.000 43.51919 108 PHE B N 1
ATOM 8419 C CA . PHE B 2 108 ? 167.32100 181.54400 216.68100 1.000 42.78057 108 PHE B CA 1
ATOM 8420 C C . PHE B 2 108 ? 167.78700 181.06100 218.05100 1.000 44.00947 108 PHE B C 1
ATOM 8421 O O . PHE B 2 108 ? 168.33000 179.95700 218.17000 1.000 49.28401 108 PHE B O 1
ATOM 8429 N N . LEU B 2 109 ? 167.59000 181.86500 219.09200 1.000 46.50936 109 LEU B N 1
ATOM 8430 C CA . LEU B 2 109 ? 168.16100 181.57500 220.40200 1.000 45.14839 109 LEU B CA 1
ATOM 8431 C C . LEU B 2 109 ? 167.27400 180.70200 221.28200 1.000 51.77696 109 LEU B C 1
ATOM 8432 O O . LEU B 2 109 ? 167.61500 180.48900 222.45000 1.000 53.82590 109 LEU B O 1
ATOM 8437 N N . GLU B 2 110 ? 166.15000 180.20000 220.76300 1.000 56.86043 110 GLU B N 1
ATOM 8438 C CA . GLU B 2 110 ? 165.24100 179.41200 221.59100 1.000 51.98030 110 GLU B CA 1
ATOM 8439 C C . GLU B 2 110 ? 165.89400 178.12300 222.07900 1.000 55.93266 110 GLU B C 1
ATOM 8440 O O . GLU B 2 110 ? 165.71000 177.72700 223.23500 1.000 62.24965 110 GLU B O 1
ATOM 8446 N N . LYS B 2 111 ? 166.65600 177.45200 221.21500 1.000 54.20362 111 LYS B N 1
ATOM 8447 C CA . LYS B 2 111 ? 167.28000 176.18900 221.59200 1.000 50.05580 111 LYS B CA 1
ATOM 8448 C C . LYS B 2 111 ? 168.50500 176.36700 222.47700 1.000 51.93207 111 LYS B C 1
ATOM 8449 O O . LYS B 2 111 ? 169.04400 175.36800 222.96300 1.000 53.89167 111 LYS B O 1
ATOM 8455 N N . TYR B 2 112 ? 168.96100 177.59700 222.69200 1.000 48.29564 112 TYR B N 1
ATOM 8456 C CA . TYR B 2 112 ? 170.09600 177.85900 223.56600 1.000 45.17732 112 TYR B CA 1
ATOM 8457 C C . TYR B 2 112 ? 169.68400 178.17100 224.99900 1.000 47.96302 112 TYR B C 1
ATOM 8458 O O . TYR B 2 112 ? 170.55700 178.42100 225.83500 1.000 49.24300 112 TYR B O 1
ATOM 8467 N N . LYS B 2 113 ? 168.38800 178.15700 225.30000 1.000 58.43499 113 LYS B N 1
ATOM 8468 C CA . LYS B 2 113 ? 167.92700 178.37700 226.66400 1.000 53.75942 113 LYS B CA 1
ATOM 8469 C C . LYS B 2 113 ? 168.41500 177.26000 227.57900 1.000 58.43412 113 LYS B C 1
ATOM 8470 O O . LYS B 2 113 ? 168.63900 176.12600 227.14800 1.000 59.35238 113 LYS B O 1
ATOM 8476 N N . ASP B 2 114 ? 168.58500 177.59400 228.86000 1.000 65.14778 114 ASP B N 1
ATOM 8477 C CA . ASP B 2 114 ? 169.04600 176.60200 229.82600 1.000 63.75162 114 ASP B CA 1
ATOM 8478 C C . ASP B 2 114 ? 168.04100 175.46800 229.97700 1.000 64.02982 114 ASP B C 1
ATOM 8479 O O . ASP B 2 114 ? 168.42700 174.30200 230.10700 1.000 63.94653 114 ASP B O 1
ATOM 8484 N N . SER B 2 115 ? 166.74700 175.79000 229.95300 1.000 62.30629 115 SER B N 1
ATOM 8485 C CA . SER B 2 115 ? 165.70200 174.78800 230.11100 1.000 61.57766 115 SER B CA 1
ATOM 8486 C C . SER B 2 115 ? 165.65000 173.79100 228.96300 1.000 62.61702 115 SER B C 1
ATOM 8487 O O . SER B 2 115 ? 165.01300 172.74300 229.10700 1.000 66.77462 115 SER B O 1
ATOM 8490 N N . ALA B 2 116 ? 166.29100 174.08700 227.83700 1.000 62.12992 116 ALA B N 1
ATOM 8491 C CA . ALA B 2 116 ? 166.30900 173.18700 226.69400 1.000 56.30893 116 ALA B CA 1
ATOM 8492 C C . ALA B 2 116 ? 167.54500 172.30000 226.66000 1.000 53.98184 116 ALA B C 1
ATOM 8493 O O . ALA B 2 116 ? 167.69400 171.50700 225.72600 1.000 58.38079 116 ALA B O 1
ATOM 8495 N N . GLN B 2 117 ? 168.42700 172.41100 227.64900 1.000 53.26743 117 GLN B N 1
ATOM 8496 C CA . GLN B 2 117 ? 169.66200 171.64100 227.71100 1.000 59.68160 117 GLN B CA 1
ATOM 8497 C C . GLN B 2 117 ? 169.75000 170.87000 229.01900 1.000 62.50031 117 GLN B C 1
ATOM 8498 O O . GLN B 2 117 ? 170.82000 170.76200 229.62300 1.000 65.00489 117 GLN B O 1
ATOM 8504 N N . ARG B 2 118 ? 168.62800 170.31800 229.48100 1.000 67.99773 118 ARG B N 1
ATOM 8505 C CA . ARG B 2 118 ? 168.60600 169.68100 230.79200 1.000 69.44674 118 ARG B CA 1
ATOM 8506 C C . ARG B 2 118 ? 168.92700 168.19400 230.75200 1.000 69.99458 118 ARG B C 1
ATOM 8507 O O . ARG B 2 118 ? 169.42200 167.65500 231.74900 1.000 72.57572 118 ARG B O 1
ATOM 8515 N N . ASP B 2 119 ? 168.65400 167.51700 229.63800 1.000 71.91813 119 ASP B N 1
ATOM 8516 C CA . ASP B 2 119 ? 168.92400 166.08700 229.54000 1.000 69.17368 119 ASP B CA 1
ATOM 8517 C C . ASP B 2 119 ? 170.41200 165.80700 229.70500 1.000 73.31061 119 ASP B C 1
ATOM 8518 O O . ASP B 2 119 ? 171.22300 166.19900 228.86000 1.000 74.21495 119 ASP B O 1
ATOM 8523 N N . ASP B 2 120 ? 170.77800 165.12600 230.79100 1.000 74.80045 120 ASP B N 1
ATOM 8524 C CA . ASP B 2 120 ? 172.17600 164.82100 231.06600 1.000 72.20600 120 ASP B CA 1
ATOM 8525 C C . ASP B 2 120 ? 172.71900 163.69300 230.20200 1.000 73.43857 120 ASP B C 1
ATOM 8526 O O . ASP B 2 120 ? 173.94100 163.52700 230.13000 1.000 76.22849 120 ASP B O 1
ATOM 8531 N N . MET B 2 121 ? 171.85300 162.91800 229.55100 1.000 72.58662 121 MET B N 1
ATOM 8532 C CA . MET B 2 121 ? 172.30500 161.89700 228.61800 1.000 76.50656 121 MET B CA 1
ATOM 8533 C C . MET B 2 121 ? 172.58900 162.45400 227.23200 1.000 78.78945 121 MET B C 1
ATOM 8534 O O . MET B 2 121 ? 173.18300 161.75100 226.40800 1.000 78.98099 121 MET B O 1
ATOM 8539 N N . ILE B 2 122 ? 172.18300 163.68900 226.95900 1.000 72.25840 122 ILE B N 1
ATOM 8540 C CA . ILE B 2 122 ? 172.47500 164.36600 225.70400 1.000 65.55349 122 ILE B CA 1
ATOM 8541 C C . ILE B 2 122 ? 173.54800 165.43100 225.88900 1.000 63.49837 122 ILE B C 1
ATOM 8542 O O . ILE B 2 122 ? 174.52100 165.48300 225.13600 1.000 68.03307 122 ILE B O 1
ATOM 8547 N N . PHE B 2 123 ? 173.39300 166.28100 226.89600 1.000 62.03272 123 PHE B N 1
ATOM 8548 C CA . PHE B 2 123 ? 174.26000 167.43100 227.09000 1.000 56.91873 123 PHE B CA 1
ATOM 8549 C C . PHE B 2 123 ? 175.26500 167.18300 228.20600 1.000 58.74135 123 PHE B C 1
ATOM 8550 O O . PHE B 2 123 ? 175.08300 166.31500 229.06100 1.000 65.88538 123 PHE B O 1
ATOM 8558 N N . GLU B 2 124 ? 176.33400 167.97300 228.18600 1.000 60.88412 124 GLU B N 1
ATOM 8559 C CA . GLU B 2 124 ? 177.35400 167.91900 229.21900 1.000 57.52798 124 GLU B CA 1
ATOM 8560 C C . GLU B 2 124 ? 178.00900 169.28600 229.32400 1.000 63.87134 124 GLU B C 1
ATOM 8561 O O . GLU B 2 124 ? 177.93200 170.10400 228.40500 1.000 65.44811 124 GLU B O 1
ATOM 8567 N N . ASP B 2 125 ? 178.65500 169.52600 230.45800 1.000 69.62681 125 ASP B N 1
ATOM 8568 C CA . ASP B 2 125 ? 179.38600 170.76200 230.69300 1.000 68.87901 125 ASP B CA 1
ATOM 8569 C C . ASP B 2 125 ? 180.84300 170.53400 230.31800 1.000 67.75522 125 ASP B C 1
ATOM 8570 O O . ASP B 2 125 ? 181.48800 169.62200 230.84400 1.000 69.00403 125 ASP B O 1
ATOM 8575 N N . CYS B 2 126 ? 181.35400 171.35600 229.40700 1.000 73.48837 126 CYS B N 1
ATOM 8576 C CA . CYS B 2 126 ? 182.70100 171.21000 228.86900 1.000 71.96390 126 CYS B CA 1
ATOM 8577 C C . CYS B 2 126 ? 183.59700 172.36600 229.30200 1.000 69.39706 126 CYS B C 1
ATOM 8578 O O . CYS B 2 126 ? 184.48100 172.80200 228.56400 1.000 72.30065 126 CYS B O 1
ATOM 8581 N N . GLY B 2 127 ? 183.36900 172.87300 230.50700 1.000 69.96649 127 GLY B N 1
ATOM 8582 C CA . GLY B 2 127 ? 184.19800 173.91600 231.07300 1.000 72.40362 127 GLY B CA 1
ATOM 8583 C C . GLY B 2 127 ? 183.67100 175.31300 230.79200 1.000 73.27174 127 GLY B C 1
ATOM 8584 O O . GLY B 2 127 ? 182.93700 175.55900 229.83700 1.000 75.76735 127 GLY B O 1
ATOM 8585 N N . ASP B 2 128 ? 184.06600 176.24400 231.65800 1.000 75.10354 128 ASP B N 1
ATOM 8586 C CA . ASP B 2 128 ? 183.73500 177.65300 231.51200 1.000 72.58516 128 ASP B CA 1
ATOM 8587 C C . ASP B 2 128 ? 184.87600 178.45600 230.90500 1.000 73.58276 128 ASP B C 1
ATOM 8588 O O . ASP B 2 128 ? 184.81600 179.68800 230.89000 1.000 76.64124 128 ASP B O 1
ATOM 8593 N N . VAL B 2 129 ? 185.91600 177.78600 230.42100 1.000 65.43084 129 VAL B N 1
ATOM 8594 C CA . VAL B 2 129 ? 187.02700 178.44300 229.73700 1.000 63.23265 129 VAL B CA 1
ATOM 8595 C C . VAL B 2 129 ? 187.27400 177.71300 228.42400 1.000 65.31966 129 VAL B C 1
ATOM 8596 O O . VAL B 2 129 ? 186.92200 176.53200 228.27800 1.000 65.13375 129 VAL B O 1
ATOM 8600 N N . PRO B 2 130 ? 187.85300 178.39800 227.43700 1.000 54.42995 130 PRO B N 1
ATOM 8601 C CA . PRO B 2 130 ? 188.15700 177.73400 226.16500 1.000 54.31401 130 PRO B CA 1
ATOM 8602 C C . PRO B 2 130 ? 189.09800 176.55400 226.35900 1.000 59.02935 130 PRO B C 1
ATOM 8603 O O . PRO B 2 130 ? 190.04300 176.61000 227.14700 1.000 64.43510 130 PRO B O 1
ATOM 8607 N N . SER B 2 131 ? 188.83300 175.47900 225.61800 1.000 53.07421 131 SER B N 1
ATOM 8608 C CA . SER B 2 131 ? 189.58100 174.24000 225.75200 1.000 50.50308 131 SER B CA 1
ATOM 8609 C C . SER B 2 131 ? 189.92300 173.69800 224.37100 1.000 54.57854 131 SER B C 1
ATOM 8610 O O . SER B 2 131 ? 189.48700 174.22200 223.34400 1.000 60.16719 131 SER B O 1
ATOM 8613 N N . GLU B 2 132 ? 190.71600 172.63100 224.36300 1.000 55.90789 132 GLU B N 1
ATOM 8614 C CA . GLU B 2 132 ? 191.11300 171.98100 223.12900 1.000 53.90350 132 GLU B CA 1
ATOM 8615 C C . GLU B 2 132 ? 189.94500 171.18400 222.54600 1.000 54.56887 132 GLU B C 1
ATOM 8616 O O . GLU B 2 132 ? 188.97200 170.89100 223.24400 1.000 56.12160 132 GLU B O 1
ATOM 8622 N N . PRO B 2 133 ? 190.01000 170.84400 221.25700 1.000 44.92522 133 PRO B N 1
ATOM 8623 C CA . PRO B 2 133 ? 188.92900 170.05700 220.65000 1.000 41.13213 133 PRO B CA 1
ATOM 8624 C C . PRO B 2 133 ? 188.73800 168.71800 221.34700 1.000 43.07106 133 PRO B C 1
ATOM 8625 O O . PRO B 2 133 ? 189.69500 168.08700 221.79900 1.000 56.13008 133 PRO B O 1
ATOM 8629 N N . LYS B 2 134 ? 187.48200 168.29000 221.42700 1.000 49.15697 134 LYS B N 1
ATOM 8630 C CA . LYS B 2 134 ? 187.11100 167.05200 222.10000 1.000 53.43107 134 LYS B CA 1
ATOM 8631 C C . LYS B 2 134 ? 186.88700 165.95700 221.06600 1.000 56.54278 134 LYS B C 1
ATOM 8632 O O . LYS B 2 134 ? 185.97200 166.05200 220.24200 1.000 57.57950 134 LYS B O 1
ATOM 8638 N N . GLU B 2 135 ? 187.71500 164.91700 221.11900 1.000 61.52052 135 GLU B N 1
ATOM 8639 C CA . GLU B 2 135 ? 187.57900 163.75900 220.24400 1.000 59.03439 135 GLU B CA 1
ATOM 8640 C C . GLU B 2 135 ? 186.58400 162.79600 220.87900 1.000 63.75911 135 GLU B C 1
ATOM 8641 O O . GLU B 2 135 ? 186.85900 162.21300 221.93300 1.000 71.29216 135 GLU B O 1
ATOM 8647 N N . ARG B 2 136 ? 185.43100 162.62700 220.24000 1.000 51.99034 136 ARG B N 1
ATOM 8648 C CA . ARG B 2 136 ? 184.35800 161.79900 220.77000 1.000 55.99725 136 ARG B CA 1
ATOM 8649 C C . ARG B 2 136 ? 184.31800 160.41300 220.14200 1.000 62.53629 136 ARG B C 1
ATOM 8650 O O . ARG B 2 136 ? 183.33500 159.69000 220.32300 1.000 66.24016 136 ARG B O 1
ATOM 8658 N N . GLY B 2 137 ? 185.36100 160.02700 219.41300 1.000 65.44415 137 GLY B N 1
ATOM 8659 C CA . GLY B 2 137 ? 185.39900 158.72300 218.78300 1.000 63.25434 137 GLY B CA 1
ATOM 8660 C C . GLY B 2 137 ? 185.60000 158.80500 217.28500 1.000 69.53981 137 GLY B C 1
ATOM 8661 O O . GLY B 2 137 ? 186.16500 159.78000 216.78100 1.000 67.48429 137 GLY B O 1
ATOM 8662 N N . ASP B 2 138 ? 185.14300 157.78800 216.56400 1.000 79.32266 138 ASP B N 1
ATOM 8663 C CA . ASP B 2 138 ? 185.22700 157.75200 215.11400 1.000 80.57178 138 ASP B CA 1
ATOM 8664 C C . ASP B 2 138 ? 183.85000 157.96400 214.50100 1.000 81.83584 138 ASP B C 1
ATOM 8665 O O . ASP B 2 138 ? 182.81800 157.75000 215.14200 1.000 77.75859 138 ASP B O 1
ATOM 8670 N N . PHE B 2 139 ? 183.84800 158.39100 213.23900 1.000 73.45405 139 PHE B N 1
ATOM 8671 C CA . PHE B 2 139 ? 182.60900 158.69400 212.52500 1.000 69.01060 139 PHE B CA 1
ATOM 8672 C C . PHE B 2 139 ? 181.92100 157.38700 212.14700 1.000 71.08314 139 PHE B C 1
ATOM 8673 O O . PHE B 2 139 ? 181.97300 156.91600 211.00800 1.000 72.13230 139 PHE B O 1
ATOM 8681 N N . ASN B 2 140 ? 181.26600 156.79400 213.13800 1.000 75.25272 140 ASN B N 1
ATOM 8682 C CA . ASN B 2 140 ? 180.47500 155.58300 212.97000 1.000 75.56871 140 ASN B CA 1
ATOM 8683 C C . ASN B 2 140 ? 179.57200 155.44800 214.19100 1.000 79.39673 140 ASN B C 1
ATOM 8684 O O . ASN B 2 140 ? 179.51700 156.34000 215.04400 1.000 82.83493 140 ASN B O 1
ATOM 8689 N N . HIS B 2 141 ? 178.85400 154.32900 214.27300 1.000 87.16689 141 HIS B N 1
ATOM 8690 C CA . HIS B 2 141 ? 177.94700 154.05700 215.38100 1.000 86.28089 141 HIS B CA 1
ATOM 8691 C C . HIS B 2 141 ? 178.55500 153.10500 216.40400 1.000 88.93321 141 HIS B C 1
ATOM 8692 O O . HIS B 2 141 ? 177.84900 152.25300 216.95600 1.000 90.04217 141 HIS B O 1
ATOM 8699 N N . GLU B 2 142 ? 179.86100 153.22100 216.65500 1.000 90.34819 142 GLU B N 1
ATOM 8700 C CA . GLU B 2 142 ? 180.50500 152.37000 217.65100 1.000 92.48437 142 GLU B CA 1
ATOM 8701 C C . GLU B 2 142 ? 179.88300 152.56700 219.02700 1.000 92.39578 142 GLU B C 1
ATOM 8702 O O . GLU B 2 142 ? 179.59600 151.59600 219.73700 1.000 93.21082 142 GLU B O 1
ATOM 8708 N N . ARG B 2 143 ? 179.66500 153.82000 219.42000 1.000 84.66881 143 ARG B N 1
ATOM 8709 C CA . ARG B 2 143 ? 179.16700 154.15600 220.74800 1.000 85.96938 143 ARG B CA 1
ATOM 8710 C C . ARG B 2 143 ? 177.87100 154.95800 220.68300 1.000 87.86564 143 ARG B C 1
ATOM 8711 O O . ARG B 2 143 ? 177.57900 155.75200 221.58000 1.000 87.45920 143 ARG B O 1
ATOM 8719 N N . GLY B 2 144 ? 177.08400 154.75800 219.62700 1.000 83.57607 144 GLY B N 1
ATOM 8720 C CA . GLY B 2 144 ? 175.81300 155.44600 219.50800 1.000 82.13820 144 GLY B CA 1
ATOM 8721 C C . GLY B 2 144 ? 175.97700 156.94800 219.34500 1.000 80.78970 144 GLY B C 1
ATOM 8722 O O . GLY B 2 144 ? 176.96900 157.44400 218.80300 1.000 78.52116 144 GLY B O 1
ATOM 8723 N N . GLU B 2 145 ? 174.97800 157.68300 219.82800 1.000 74.89138 145 GLU B N 1
ATOM 8724 C CA . GLU B 2 145 ? 175.00800 159.13600 219.74300 1.000 71.34860 145 GLU B CA 1
ATOM 8725 C C . GLU B 2 145 ? 176.09700 159.71300 220.63700 1.000 72.62215 145 GLU B C 1
ATOM 8726 O O . GLU B 2 145 ? 176.32200 159.24600 221.75700 1.000 72.94913 145 GLU B O 1
ATOM 8732 N N . ARG B 2 146 ? 176.77800 160.73400 220.12800 1.000 69.03648 146 ARG B N 1
ATOM 8733 C CA . ARG B 2 146 ? 177.77300 161.45000 220.90700 1.000 63.23108 146 ARG B CA 1
ATOM 8734 C C . ARG B 2 146 ? 177.10100 162.49700 221.78600 1.000 64.87061 146 ARG B C 1
ATOM 8735 O O . ARG B 2 146 ? 176.00100 162.97300 221.49200 1.000 64.27607 146 ARG B O 1
ATOM 8743 N N . LYS B 2 147 ? 177.77200 162.84900 222.87600 1.000 63.38926 147 LYS B N 1
ATOM 8744 C CA . LYS B 2 147 ? 177.26900 163.88400 223.76300 1.000 59.45210 147 LYS B CA 1
ATOM 8745 C C . LYS B 2 147 ? 177.58200 165.26700 223.20000 1.000 61.90138 147 LYS B C 1
ATOM 8746 O O . LYS B 2 147 ? 178.46400 165.44100 222.35500 1.000 61.75463 147 LYS B O 1
ATOM 8752 N N . VAL B 2 148 ? 176.84300 166.26100 223.68400 1.000 55.92072 148 VAL B N 1
ATOM 8753 C CA . VAL B 2 148 ? 176.88900 167.61900 223.15800 1.000 51.94711 148 VAL B CA 1
ATOM 8754 C C . VAL B 2 148 ? 177.29100 168.57000 224.27700 1.000 53.67589 148 VAL B C 1
ATOM 8755 O O . VAL B 2 148 ? 176.68500 168.55900 225.35400 1.000 56.06007 148 VAL B O 1
ATOM 8759 N N . CYS B 2 149 ? 178.31200 169.38600 224.02300 1.000 63.85167 149 CYS B N 1
ATOM 8760 C CA . CYS B 2 149 ? 178.70400 170.41200 224.97900 1.000 54.96127 149 CYS B CA 1
ATOM 8761 C C . CYS B 2 149 ? 177.62500 171.48200 225.09200 1.000 55.96264 149 CYS B C 1
ATOM 8762 O O . CYS B 2 149 ? 177.05900 171.92900 224.09000 1.000 62.22167 149 CYS B O 1
ATOM 8765 N N . ARG B 2 150 ? 177.34600 171.89800 226.32300 1.000 56.62362 150 ARG B N 1
ATOM 8766 C CA . ARG B 2 150 ? 176.37400 172.95200 226.56800 1.000 51.59302 150 ARG B CA 1
ATOM 8767 C C . ARG B 2 150 ? 176.94800 174.31700 226.20800 1.000 49.96024 150 ARG B C 1
ATOM 8768 O O . ARG B 2 150 ? 178.16200 174.53400 226.23600 1.000 56.80205 150 ARG B O 1
ATOM 8776 N N . PHE B 2 151 ? 176.05600 175.24100 225.86100 1.000 43.27092 151 PHE B N 1
ATOM 8777 C CA . PHE B 2 151 ? 176.42600 176.63200 225.63100 1.000 47.71123 151 PHE B CA 1
ATOM 8778 C C . PHE B 2 151 ? 175.42300 177.51300 226.35600 1.000 50.44836 151 PHE B C 1
ATOM 8779 O O . PHE B 2 151 ? 174.23200 177.49000 226.03400 1.000 50.67050 151 PHE B O 1
ATOM 8787 N N . LYS B 2 152 ? 175.90300 178.28500 227.32600 1.000 56.76139 152 LYS B N 1
ATOM 8788 C CA . LYS B 2 152 ? 175.04000 179.10000 228.16700 1.000 54.01807 152 LYS B CA 1
ATOM 8789 C C . LYS B 2 152 ? 174.75100 180.43900 227.50400 1.000 57.64294 152 LYS B C 1
ATOM 8790 O O . LYS B 2 152 ? 175.63200 181.04400 226.88700 1.000 59.70686 152 LYS B O 1
ATOM 8796 N N . LEU B 2 153 ? 173.50500 180.89700 227.64100 1.000 58.43366 153 LEU B N 1
ATOM 8797 C CA . LEU B 2 153 ? 173.13200 182.20400 227.11400 1.000 52.45921 153 LEU B CA 1
ATOM 8798 C C . LEU B 2 153 ? 173.85200 183.33200 227.84000 1.000 55.28601 153 LEU B C 1
ATOM 8799 O O . LEU B 2 153 ? 174.04400 184.40800 227.26500 1.000 63.98260 153 LEU B O 1
ATOM 8804 N N . GLU B 2 154 ? 174.25900 183.10800 229.09200 1.000 62.08761 154 GLU B N 1
ATOM 8805 C CA . GLU B 2 154 ? 174.92500 184.15400 229.86000 1.000 61.30140 154 GLU B CA 1
ATOM 8806 C C . GLU B 2 154 ? 176.24700 184.58300 229.23900 1.000 64.29975 154 GLU B C 1
ATOM 8807 O O . GLU B 2 154 ? 176.71300 185.69200 229.51700 1.000 65.91989 154 GLU B O 1
ATOM 8813 N N . TRP B 2 155 ? 176.86300 183.73700 228.40900 1.000 58.44941 155 TRP B N 1
ATOM 8814 C CA . TRP B 2 155 ? 178.09800 184.12900 227.74200 1.000 57.78842 155 TRP B CA 1
ATOM 8815 C C . TRP B 2 155 ? 177.90500 185.33600 226.83400 1.000 61.12313 155 TRP B C 1
ATOM 8816 O O . TRP B 2 155 ? 178.87600 186.04200 226.54700 1.000 64.21659 155 TRP B O 1
ATOM 8827 N N . LEU B 2 156 ? 176.68000 185.58800 226.37900 1.000 53.27775 156 LEU B N 1
ATOM 8828 C CA . LEU B 2 156 ? 176.40300 186.64600 225.42000 1.000 50.12084 156 LEU B CA 1
ATOM 8829 C C . LEU B 2 156 ? 176.21100 188.01200 226.06700 1.000 56.10764 156 LEU B C 1
ATOM 8830 O O . LEU B 2 156 ? 175.97700 188.98900 225.34900 1.000 61.54877 156 LEU B O 1
ATOM 8835 N N . GLY B 2 157 ? 176.29700 188.10300 227.38900 1.000 55.14164 157 GLY B N 1
ATOM 8836 C CA . GLY B 2 157 ? 176.32500 189.39900 228.05200 1.000 50.13452 157 GLY B CA 1
ATOM 8837 C C . GLY B 2 157 ? 175.06600 190.20500 227.80700 1.000 53.96909 157 GLY B C 1
ATOM 8838 O O . GLY B 2 157 ? 173.94800 189.75600 228.07900 1.000 58.20154 157 GLY B O 1
ATOM 8839 N N . ASN B 2 158 ? 175.23800 191.42000 227.28600 1.000 56.11616 158 ASN B N 1
ATOM 8840 C CA . ASN B 2 158 ? 174.10600 192.29500 227.01100 1.000 58.08896 158 ASN B CA 1
ATOM 8841 C C . ASN B 2 158 ? 173.32800 191.88600 225.77100 1.000 61.43836 158 ASN B C 1
ATOM 8842 O O . ASN B 2 158 ? 172.27100 192.46700 225.50400 1.000 64.60353 158 ASN B O 1
ATOM 8847 N N . CYS B 2 159 ? 173.82300 190.91300 225.00800 1.000 55.44864 159 CYS B N 1
ATOM 8848 C CA . CYS B 2 159 ? 173.10400 190.36700 223.86600 1.000 50.45836 159 CYS B CA 1
ATOM 8849 C C . CYS B 2 159 ? 172.47600 189.01600 224.18700 1.000 53.12635 159 CYS B C 1
ATOM 8850 O O . CYS B 2 159 ? 172.05300 188.29900 223.27600 1.000 58.52043 159 CYS B O 1
ATOM 8853 N N . SER B 2 160 ? 172.41200 188.65600 225.47000 1.000 53.73422 160 SER B N 1
ATOM 8854 C CA . SER B 2 160 ? 171.90900 187.34800 225.87200 1.000 50.34960 160 SER B CA 1
ATOM 8855 C C . SER B 2 160 ? 170.39300 187.25200 225.78200 1.000 54.68646 160 SER B C 1
ATOM 8856 O O . SER B 2 160 ? 169.85800 186.15600 225.58800 1.000 56.62090 160 SER B O 1
ATOM 8859 N N . GLY B 2 161 ? 169.68800 188.37000 225.92700 1.000 63.38815 161 GLY B N 1
ATOM 8860 C CA . GLY B 2 161 ? 168.24100 188.35000 225.92500 1.000 59.56643 161 GLY B CA 1
ATOM 8861 C C . GLY B 2 161 ? 167.60300 187.92700 227.22700 1.000 65.12503 161 GLY B C 1
ATOM 8862 O O . GLY B 2 161 ? 166.39100 187.68700 227.25300 1.000 67.39968 161 GLY B O 1
ATOM 8863 N N . LEU B 2 162 ? 168.37500 187.82300 228.30700 1.000 64.56026 162 LEU B N 1
ATOM 8864 C CA . LEU B 2 162 ? 167.83600 187.45500 229.60900 1.000 63.15129 162 LEU B CA 1
ATOM 8865 C C . LEU B 2 162 ? 167.39400 188.65600 230.42900 1.000 67.88575 162 LEU B C 1
ATOM 8866 O O . LEU B 2 162 ? 166.50400 188.52100 231.27500 1.000 69.15740 162 LEU B O 1
ATOM 8871 N N . ASN B 2 163 ? 167.99500 189.82100 230.20100 1.000 70.02808 163 ASN B N 1
ATOM 8872 C CA . ASN B 2 163 ? 167.58400 191.06400 230.83800 1.000 65.40867 163 ASN B CA 1
ATOM 8873 C C . ASN B 2 163 ? 166.95900 192.03600 229.85000 1.000 71.09555 163 ASN B C 1
ATOM 8874 O O . ASN B 2 163 ? 165.83900 192.50700 230.06800 1.000 76.75935 163 ASN B O 1
ATOM 8879 N N . ASP B 2 164 ? 167.66100 192.34900 228.76400 1.000 71.27105 164 ASP B N 1
ATOM 8880 C CA . ASP B 2 164 ? 167.11600 193.15000 227.67400 1.000 66.78137 164 ASP B CA 1
ATOM 8881 C C . ASP B 2 164 ? 166.56500 192.21100 226.60700 1.000 69.99807 164 ASP B C 1
ATOM 8882 O O . ASP B 2 164 ? 167.32600 191.47100 225.97500 1.000 72.75059 164 ASP B O 1
ATOM 8887 N N . GLU B 2 165 ? 165.25100 192.24400 226.40000 1.000 66.05085 165 GLU B N 1
ATOM 8888 C CA . GLU B 2 165 ? 164.60000 191.35300 225.45000 1.000 64.02113 165 GLU B CA 1
ATOM 8889 C C . GLU B 2 165 ? 164.63000 191.88600 224.02600 1.000 62.60340 165 GLU B C 1
ATOM 8890 O O . GLU B 2 165 ? 164.16900 191.19400 223.11100 1.000 66.03716 165 GLU B O 1
ATOM 8896 N N . THR B 2 166 ? 165.14700 193.09500 223.81800 1.000 58.97835 166 THR B N 1
ATOM 8897 C CA . THR B 2 166 ? 165.27200 193.68600 222.49400 1.000 57.99028 166 THR B CA 1
ATOM 8898 C C . THR B 2 166 ? 166.69300 193.61600 221.95000 1.000 59.42388 166 THR B C 1
ATOM 8899 O O . THR B 2 166 ? 166.91600 193.99500 220.79800 1.000 62.90350 166 THR B O 1
ATOM 8903 N N . TYR B 2 167 ? 167.64900 193.14500 222.75300 1.000 52.08536 167 TYR B N 1
ATOM 8904 C CA . TYR B 2 167 ? 169.04100 192.96000 222.33500 1.000 48.93104 167 TYR B CA 1
ATOM 8905 C C . TYR B 2 167 ? 169.69100 194.27400 221.91200 1.000 51.56908 167 TYR B C 1
ATOM 8906 O O . TYR B 2 167 ? 170.51500 194.30500 220.99600 1.000 58.36800 167 TYR B O 1
ATOM 8915 N N . GLY B 2 168 ? 169.33700 195.36600 222.58500 1.000 52.48377 168 GLY B N 1
ATOM 8916 C CA . GLY B 2 168 ? 169.94200 196.65600 222.32900 1.000 49.31598 168 GLY B CA 1
ATOM 8917 C C . GLY B 2 168 ? 169.34400 197.44300 221.18700 1.000 52.72389 168 GLY B C 1
ATOM 8918 O O . GLY B 2 168 ? 169.82200 198.54800 220.90700 1.000 57.53386 168 GLY B O 1
ATOM 8919 N N . TYR B 2 169 ? 168.31700 196.92000 220.51700 1.000 52.88040 169 TYR B N 1
ATOM 8920 C CA . TYR B 2 169 ? 167.72300 197.64700 219.40100 1.000 53.38559 169 TYR B CA 1
ATOM 8921 C C . TYR B 2 169 ? 166.85400 198.80200 219.88300 1.000 57.11561 169 TYR B C 1
ATOM 8922 O O . TYR B 2 169 ? 166.79700 199.84900 219.23000 1.000 60.28209 169 TYR B O 1
ATOM 8931 N N . LYS B 2 170 ? 166.17500 198.63700 221.02000 1.000 62.25050 170 LYS B N 1
ATOM 8932 C CA . LYS B 2 170 ? 165.42500 199.75000 221.59400 1.000 59.02753 170 LYS B CA 1
ATOM 8933 C C . LYS B 2 170 ? 166.35600 200.87600 222.02300 1.000 58.33594 170 LYS B C 1
ATOM 8934 O O . LYS B 2 170 ? 166.04000 202.05700 221.83900 1.000 65.71452 170 LYS B O 1
ATOM 8940 N N . GLU B 2 171 ? 167.51200 200.53100 222.58900 1.000 63.50741 171 GLU B N 1
ATOM 8941 C CA . GLU B 2 171 ? 168.47800 201.52200 223.04100 1.000 60.98084 171 GLU B CA 1
ATOM 8942 C C . GLU B 2 171 ? 169.30100 202.12000 221.90800 1.000 62.13473 171 GLU B C 1
ATOM 8943 O O . GLU B 2 171 ? 169.95700 203.14500 222.11900 1.000 61.96739 171 GLU B O 1
ATOM 8949 N N . GLY B 2 172 ? 169.28900 201.51600 220.72300 1.000 60.40295 172 GLY B N 1
ATOM 8950 C CA . GLY B 2 172 ? 170.11600 201.98600 219.63200 1.000 60.51397 172 GLY B CA 1
ATOM 8951 C C . GLY B 2 172 ? 171.49100 201.36800 219.56500 1.000 62.97321 172 GLY B C 1
ATOM 8952 O O . GLY B 2 172 ? 172.37400 201.92800 218.90600 1.000 63.95012 172 GLY B O 1
ATOM 8953 N N . LYS B 2 173 ? 171.70600 200.23600 220.23200 1.000 60.36577 173 LYS B N 1
ATOM 8954 C CA . LYS B 2 173 ? 172.99800 199.55000 220.26100 1.000 47.30856 173 LYS B CA 1
ATOM 8955 C C . LYS B 2 173 ? 172.77700 198.11800 219.80000 1.000 53.75427 173 LYS B C 1
ATOM 8956 O O . LYS B 2 173 ? 172.77100 197.18300 220.61200 1.000 61.54401 173 LYS B O 1
ATOM 8962 N N . PRO B 2 174 ? 172.61100 197.90900 218.49500 1.000 45.49557 174 PRO B N 1
ATOM 8963 C CA . PRO B 2 174 ? 172.17200 196.60000 218.00300 1.000 43.62204 174 PRO B CA 1
ATOM 8964 C C . PRO B 2 174 ? 173.19300 195.50400 218.26600 1.000 44.01104 174 PRO B C 1
ATOM 8965 O O . PRO B 2 174 ? 174.40400 195.73400 218.27500 1.000 41.29211 174 PRO B O 1
ATOM 8969 N N . CYS B 2 175 ? 172.67700 194.29800 218.47300 1.000 46.97263 175 CYS B N 1
ATOM 8970 C CA . CYS B 2 175 ? 173.47600 193.09900 218.66400 1.000 43.64930 175 CYS B CA 1
ATOM 8971 C C . CYS B 2 175 ? 173.38400 192.22100 217.42500 1.000 44.08084 175 CYS B C 1
ATOM 8972 O O . CYS B 2 175 ? 172.32600 192.12900 216.79500 1.000 49.95526 175 CYS B O 1
ATOM 8975 N N . ILE B 2 176 ? 174.49500 191.57900 217.07500 1.000 43.68840 176 ILE B N 1
ATOM 8976 C CA . ILE B 2 176 ? 174.51100 190.53200 216.06100 1.000 36.31385 176 ILE B CA 1
ATOM 8977 C C . ILE B 2 176 ? 175.18100 189.30300 216.65700 1.000 36.32047 176 ILE B C 1
ATOM 8978 O O . ILE B 2 176 ? 176.14400 189.41900 217.42300 1.000 38.85418 176 ILE B O 1
ATOM 8983 N N . ILE B 2 177 ? 174.65600 188.12800 216.32700 1.000 39.51217 177 ILE B N 1
ATOM 8984 C CA . ILE B 2 177 ? 175.19600 186.85900 216.80000 1.000 36.43642 177 ILE B CA 1
ATOM 8985 C C . ILE B 2 177 ? 175.95800 186.22200 215.64800 1.000 35.92330 177 ILE B C 1
ATOM 8986 O O . ILE B 2 177 ? 175.37500 185.91500 214.60200 1.000 44.82400 177 ILE B O 1
ATOM 8991 N N . ILE B 2 178 ? 177.25300 186.01300 215.84000 1.000 37.54006 178 ILE B N 1
ATOM 8992 C CA . ILE B 2 178 ? 178.12200 185.46400 214.80600 1.000 30.86982 178 ILE B CA 1
ATOM 8993 C C . ILE B 2 178 ? 178.25800 183.96500 215.02000 1.000 31.44360 178 ILE B C 1
ATOM 8994 O O . ILE B 2 178 ? 178.38300 183.49300 216.15600 1.000 44.62197 178 ILE B O 1
ATOM 8999 N N . LYS B 2 179 ? 178.21900 183.21300 213.92300 1.000 32.66521 179 LYS B N 1
ATOM 9000 C CA . LYS B 2 179 ? 178.32900 181.76500 213.95800 1.000 32.73469 179 LYS B CA 1
ATOM 9001 C C . LYS B 2 179 ? 179.18800 181.30400 212.78900 1.000 36.88210 179 LYS B C 1
ATOM 9002 O O . LYS B 2 179 ? 179.28000 181.97300 211.75900 1.000 36.43869 179 LYS B O 1
ATOM 9008 N N . LEU B 2 180 ? 179.82200 180.15100 212.96600 1.000 33.04830 180 LEU B N 1
ATOM 9009 C CA . LEU B 2 180 ? 180.64000 179.52700 211.93700 1.000 17.53408 180 LEU B CA 1
ATOM 9010 C C . LEU B 2 180 ? 179.89100 178.32700 211.37800 1.000 27.03891 180 LEU B C 1
ATOM 9011 O O . LEU B 2 180 ? 179.38200 177.50300 212.14200 1.000 39.58797 180 LEU B O 1
ATOM 9016 N N . ASN B 2 181 ? 179.81600 178.24000 210.05100 1.000 22.12562 181 ASN B N 1
ATOM 9017 C CA . ASN B 2 181 ? 179.05900 177.17400 209.40700 1.000 24.35592 181 ASN B CA 1
ATOM 9018 C C . ASN B 2 181 ? 179.60200 175.80600 209.79800 1.000 22.79192 181 ASN B C 1
ATOM 9019 O O . ASN B 2 181 ? 180.81500 175.58500 209.83300 1.000 40.48556 181 ASN B O 1
ATOM 9024 N N . ARG B 2 182 ? 178.69000 174.88300 210.09000 1.000 22.01760 182 ARG B N 1
ATOM 9025 C CA . ARG B 2 182 ? 179.07900 173.55900 210.55400 1.000 23.70532 182 ARG B CA 1
ATOM 9026 C C . ARG B 2 182 ? 179.65600 172.73300 209.41200 1.000 30.30390 182 ARG B C 1
ATOM 9027 O O . ARG B 2 182 ? 179.08200 172.67100 208.32200 1.000 36.73253 182 ARG B O 1
ATOM 9035 N N . VAL B 2 183 ? 180.80300 172.10900 209.66600 1.000 24.87736 183 VAL B N 1
ATOM 9036 C CA . VAL B 2 183 ? 181.42400 171.15700 208.75400 1.000 23.34605 183 VAL B CA 1
ATOM 9037 C C . VAL B 2 183 ? 181.77500 169.91600 209.56000 1.000 30.69231 183 VAL B C 1
ATOM 9038 O O . VAL B 2 183 ? 182.36000 170.02300 210.64200 1.000 53.26720 183 VAL B O 1
ATOM 9042 N N . LEU B 2 184 ? 181.40900 168.74400 209.04500 1.000 26.39245 184 LEU B N 1
ATOM 9043 C CA . LEU B 2 184 ? 181.67700 167.50200 209.75800 1.000 30.85136 184 LEU B CA 1
ATOM 9044 C C . LEU B 2 184 ? 183.17600 167.25300 209.86200 1.000 39.22186 184 LEU B C 1
ATOM 9045 O O . LEU B 2 184 ? 183.89700 167.30600 208.86100 1.000 45.50315 184 LEU B O 1
ATOM 9050 N N . GLY B 2 185 ? 183.64400 166.98300 211.07900 1.000 31.32224 185 GLY B N 1
ATOM 9051 C CA . GLY B 2 185 ? 185.03200 166.64600 211.30700 1.000 30.65802 185 GLY B CA 1
ATOM 9052 C C . GLY B 2 185 ? 186.00700 167.79500 211.20800 1.000 35.66150 185 GLY B C 1
ATOM 9053 O O . GLY B 2 185 ? 187.21000 167.57600 211.38000 1.000 49.44476 185 GLY B O 1
ATOM 9054 N N . PHE B 2 186 ? 185.53700 169.00700 210.93600 1.000 36.06428 186 PHE B N 1
ATOM 9055 C CA . PHE B 2 186 ? 186.41700 170.15700 210.78900 1.000 31.20362 186 PHE B CA 1
ATOM 9056 C C . PHE B 2 186 ? 186.83900 170.67200 212.15800 1.000 36.73231 186 PHE B C 1
ATOM 9057 O O . PHE B 2 186 ? 185.99400 170.98100 213.00400 1.000 47.85073 186 PHE B O 1
ATOM 9065 N N . LYS B 2 187 ? 188.14700 170.75400 212.37800 1.000 40.11158 187 LYS B N 1
ATOM 9066 C CA . LYS B 2 187 ? 188.68600 171.33100 213.60300 1.000 35.62104 187 LYS B CA 1
ATOM 9067 C C . LYS B 2 187 ? 189.38900 172.63600 213.26700 1.000 34.23884 187 LYS B C 1
ATOM 9068 O O . LYS B 2 187 ? 190.43500 172.61300 212.60100 1.000 42.04993 187 LYS B O 1
ATOM 9074 N N . PRO B 2 188 ? 188.85200 173.78600 213.67400 1.000 36.99706 188 PRO B N 1
ATOM 9075 C CA . PRO B 2 188 ? 189.51800 175.05800 213.37500 1.000 34.18363 188 PRO B CA 1
ATOM 9076 C C . PRO B 2 188 ? 190.90000 175.12800 214.00700 1.000 41.76204 188 PRO B C 1
ATOM 9077 O O . PRO B 2 188 ? 191.12500 174.64000 215.11500 1.000 46.66204 188 PRO B O 1
ATOM 9081 N N . LYS B 2 189 ? 191.82900 175.73700 213.28100 1.000 47.34668 189 LYS B N 1
ATOM 9082 C CA . LYS B 2 189 ? 193.18900 175.91900 213.76600 1.000 42.92593 189 LYS B CA 1
ATOM 9083 C C . LYS B 2 189 ? 193.46000 177.40300 213.95100 1.000 52.31988 189 LYS B C 1
ATOM 9084 O O . LYS B 2 189 ? 193.54500 178.13800 212.95600 1.000 57.66563 189 LYS B O 1
ATOM 9090 N N . PRO B 2 190 ? 193.59900 177.89000 215.18000 1.000 52.15204 190 PRO B N 1
ATOM 9091 C CA . PRO B 2 190 ? 193.87500 179.31300 215.39100 1.000 42.70792 190 PRO B CA 1
ATOM 9092 C C . PRO B 2 190 ? 195.23100 179.69200 214.82400 1.000 49.06519 190 PRO B C 1
ATOM 9093 O O . PRO B 2 190 ? 196.09400 178.82300 214.62800 1.000 57.52976 190 PRO B O 1
ATOM 9097 N N . PRO B 2 191 ? 195.44700 180.97300 214.52000 1.000 58.07515 191 PRO B N 1
ATOM 9098 C CA . PRO B 2 191 ? 196.73400 181.39000 213.95100 1.000 60.42914 191 PRO B CA 1
ATOM 9099 C C . PRO B 2 191 ? 197.89300 181.11000 214.89600 1.000 65.71613 191 PRO B C 1
ATOM 9100 O O . PRO B 2 191 ? 197.74600 181.11200 216.12000 1.000 64.04991 191 PRO B O 1
ATOM 9104 N N . LYS B 2 192 ? 199.06000 180.87000 214.30400 1.000 84.84709 192 LYS B N 1
ATOM 9105 C CA . LYS B 2 192 ? 200.23300 180.40700 215.03500 1.000 85.41006 192 LYS B CA 1
ATOM 9106 C C . LYS B 2 192 ? 201.03400 181.59000 215.56500 1.000 86.02790 192 LYS B C 1
ATOM 9107 O O . LYS B 2 192 ? 201.49300 182.43400 214.78800 1.000 89.16017 192 LYS B O 1
ATOM 9113 N N . ASN B 2 193 ? 201.20100 181.63900 216.88900 1.000 98.29975 193 ASN B N 1
ATOM 9114 C CA . ASN B 2 193 ? 202.10200 182.58500 217.55200 1.000 101.80556 193 ASN B CA 1
ATOM 9115 C C . ASN B 2 193 ? 201.74000 184.03800 217.25100 1.000 104.90201 193 ASN B C 1
ATOM 9116 O O . ASN B 2 193 ? 202.61500 184.88000 217.03900 1.000 103.95616 193 ASN B O 1
ATOM 9121 N N . GLU B 2 194 ? 200.44000 184.33300 217.25200 1.000 105.78613 194 GLU B N 1
ATOM 9122 C CA . GLU B 2 194 ? 199.92000 185.69500 217.13100 1.000 104.82095 194 GLU B CA 1
ATOM 9123 C C . GLU B 2 194 ? 200.51200 186.40900 215.91500 1.000 105.48991 194 GLU B C 1
ATOM 9124 O O . GLU B 2 194 ? 201.08400 187.49600 216.01100 1.000 104.67618 194 GLU B O 1
ATOM 9130 N N . SER B 2 195 ? 200.36300 185.77400 214.75600 1.000 102.64194 195 SER B N 1
ATOM 9131 C CA . SER B 2 195 ? 200.97800 186.24700 213.51900 1.000 102.42281 195 SER B CA 1
ATOM 9132 C C . SER B 2 195 ? 199.94000 186.36600 212.41000 1.000 103.42673 195 SER B C 1
ATOM 9133 O O . SER B 2 195 ? 200.12800 185.87900 211.29400 1.000 104.28032 195 SER B O 1
ATOM 9136 N N . LEU B 2 196 ? 198.81600 187.01400 212.70900 1.000 94.97757 196 LEU B N 1
ATOM 9137 C CA . LEU B 2 196 ? 197.80900 187.29600 211.69300 1.000 94.25880 196 LEU B CA 1
ATOM 9138 C C . LEU B 2 196 ? 197.56900 188.78600 211.50300 1.000 94.46581 196 LEU B C 1
ATOM 9139 O O . LEU B 2 196 ? 197.66500 189.28200 210.37400 1.000 93.28616 196 LEU B O 1
ATOM 9144 N N . GLU B 2 197 ? 197.26400 189.51700 212.57200 1.000 95.06571 197 GLU B N 1
ATOM 9145 C CA . GLU B 2 197 ? 196.95700 190.93800 212.47200 1.000 95.23153 197 GLU B CA 1
ATOM 9146 C C . GLU B 2 197 ? 197.13800 191.56700 213.84900 1.000 96.81628 197 GLU B C 1
ATOM 9147 O O . GLU B 2 197 ? 197.47000 190.88700 214.82400 1.000 95.64383 197 GLU B O 1
ATOM 9153 N N . THR B 2 198 ? 196.91300 192.87900 213.92400 1.000 102.89981 198 THR B N 1
ATOM 9154 C CA . THR B 2 198 ? 197.11900 193.64000 215.15000 1.000 102.56278 198 THR B CA 1
ATOM 9155 C C . THR B 2 198 ? 195.89500 194.49400 215.44200 1.000 101.08776 198 THR B C 1
ATOM 9156 O O . THR B 2 198 ? 195.37700 195.17000 214.54800 1.000 100.65989 198 THR B O 1
ATOM 9160 N N . TYR B 2 199 ? 195.44800 194.46200 216.69700 1.000 97.77100 199 TYR B N 1
ATOM 9161 C CA . TYR B 2 199 ? 194.32200 195.21300 217.23900 1.000 98.67555 199 TYR B CA 1
ATOM 9162 C C . TYR B 2 199 ? 194.34700 195.01100 218.75000 1.000 101.75311 199 TYR B C 1
ATOM 9163 O O . TYR B 2 199 ? 195.13800 194.19500 219.24000 1.000 100.34941 199 TYR B O 1
ATOM 9172 N N . PRO B 2 200 ? 193.52000 195.71600 219.53200 1.000 108.70974 200 PRO B N 1
ATOM 9173 C CA . PRO B 2 200 ? 193.42400 195.37800 220.96100 1.000 108.10019 200 PRO B CA 1
ATOM 9174 C C . PRO B 2 200 ? 192.75200 194.03200 221.18500 1.000 106.77005 200 PRO B C 1
ATOM 9175 O O . PRO B 2 200 ? 191.76500 193.92500 221.92100 1.000 107.09164 200 PRO B O 1
ATOM 9179 N N . VAL B 2 201 ? 193.29100 192.99400 220.55100 1.000 99.86120 201 VAL B N 1
ATOM 9180 C CA . VAL B 2 201 ? 192.73500 191.64800 220.59600 1.000 99.33783 201 VAL B CA 1
ATOM 9181 C C . VAL B 2 201 ? 193.52800 190.82500 221.59900 1.000 99.53584 201 VAL B C 1
ATOM 9182 O O . VAL B 2 201 ? 194.76500 190.85900 221.60400 1.000 100.84410 201 VAL B O 1
ATOM 9186 N N . MET B 2 202 ? 192.82000 190.09300 222.45700 1.000 94.55785 202 MET B N 1
ATOM 9187 C CA . MET B 2 202 ? 193.47900 189.14800 223.34700 1.000 94.74360 202 MET B CA 1
ATOM 9188 C C . MET B 2 202 ? 193.77200 187.85900 222.59300 1.000 97.26109 202 MET B C 1
ATOM 9189 O O . MET B 2 202 ? 193.36500 186.77200 223.01500 1.000 98.27466 202 MET B O 1
ATOM 9194 N N . LYS B 2 203 ? 194.48200 187.97700 221.47100 1.000 94.95846 203 LYS B N 1
ATOM 9195 C CA . LYS B 2 203 ? 194.79000 186.83500 220.61500 1.000 94.60605 203 LYS B CA 1
ATOM 9196 C C . LYS B 2 203 ? 196.00600 186.08200 221.16000 1.000 95.45448 203 LYS B C 1
ATOM 9197 O O . LYS B 2 203 ? 197.03800 185.93900 220.50900 1.000 96.98709 203 LYS B O 1
ATOM 9203 N N . TYR B 2 204 ? 195.86300 185.60800 222.39800 1.000 94.04750 204 TYR B N 1
ATOM 9204 C CA . TYR B 2 204 ? 196.87900 184.78500 223.03100 1.000 95.48687 204 TYR B CA 1
ATOM 9205 C C . TYR B 2 204 ? 196.33300 183.44100 223.48500 1.000 97.06418 204 TYR B C 1
ATOM 9206 O O . TYR B 2 204 ? 197.09400 182.63100 224.02700 1.000 96.92052 204 TYR B O 1
ATOM 9215 N N . ASN B 2 205 ? 195.04200 183.18200 223.28600 1.000 72.54285 205 ASN B N 1
ATOM 9216 C CA . ASN B 2 205 ? 194.44900 181.90500 223.65000 1.000 65.20247 205 ASN B CA 1
ATOM 9217 C C . ASN B 2 205 ? 194.55000 180.95800 222.46200 1.000 64.36839 205 ASN B C 1
ATOM 9218 O O . ASN B 2 205 ? 193.93900 181.20400 221.41400 1.000 65.70245 205 ASN B O 1
ATOM 9223 N N . PRO B 2 206 ? 195.31600 179.87400 222.57900 1.000 57.66186 206 PRO B N 1
ATOM 9224 C CA . PRO B 2 206 ? 195.44000 178.93200 221.46000 1.000 58.35714 206 PRO B CA 1
ATOM 9225 C C . PRO B 2 206 ? 194.20000 178.07400 221.26900 1.000 54.94536 206 PRO B C 1
ATOM 9226 O O . PRO B 2 206 ? 194.13500 177.27300 220.33300 1.000 54.68026 206 PRO B O 1
ATOM 9230 N N . ASN B 2 207 ? 193.21400 178.22700 222.15100 1.000 43.46402 207 ASN B N 1
ATOM 9231 C CA . ASN B 2 207 ? 191.98500 177.44700 222.10300 1.000 47.91552 207 ASN B CA 1
ATOM 9232 C C . ASN B 2 207 ? 190.79000 178.28000 221.65400 1.000 46.00906 207 ASN B C 1
ATOM 9233 O O . ASN B 2 207 ? 189.64300 177.89200 221.89100 1.000 50.08137 207 ASN B O 1
ATOM 9238 N N . VAL B 2 208 ? 191.03800 179.42300 221.02100 1.000 44.68245 208 VAL B N 1
ATOM 9239 C CA . VAL B 2 208 ? 189.99300 180.29000 220.49500 1.000 53.38014 208 VAL B CA 1
ATOM 9240 C C . VAL B 2 208 ? 190.33400 180.62100 219.05100 1.000 46.33572 208 VAL B C 1
ATOM 9241 O O . VAL B 2 208 ? 191.48100 180.96200 218.74500 1.000 54.44779 208 VAL B O 1
ATOM 9245 N N . LEU B 2 209 ? 189.34400 180.51000 218.16500 1.000 42.12721 209 LEU B N 1
ATOM 9246 C CA . LEU B 2 209 ? 189.49500 180.97000 216.79200 1.000 42.04498 209 LEU B CA 1
ATOM 9247 C C . LEU B 2 209 ? 189.11000 182.44100 216.74500 1.000 41.71431 209 LEU B C 1
ATOM 9248 O O . LEU B 2 209 ? 187.91900 182.75900 216.86400 1.000 53.07651 209 LEU B O 1
ATOM 9253 N N . PRO B 2 210 ? 190.05700 183.35900 216.56500 1.000 42.23951 210 PRO B N 1
ATOM 9254 C CA . PRO B 2 210 ? 189.74400 184.78300 216.71800 1.000 36.45284 210 PRO B CA 1
ATOM 9255 C C . PRO B 2 210 ? 188.80300 185.30000 215.64100 1.000 38.79469 210 PRO B C 1
ATOM 9256 O O . PRO B 2 210 ? 188.84300 184.87900 214.48400 1.000 41.44168 210 PRO B O 1
ATOM 9260 N N . VAL B 2 211 ? 187.94500 186.23200 216.04900 1.000 47.05501 211 VAL B N 1
ATOM 9261 C CA . VAL B 2 211 ? 187.02500 186.93000 215.16100 1.000 44.82349 211 VAL B CA 1
ATOM 9262 C C . VAL B 2 211 ? 187.10200 188.41300 215.48700 1.000 39.81434 211 VAL B C 1
ATOM 9263 O O . VAL B 2 211 ? 187.14100 188.79600 216.66100 1.000 45.13731 211 VAL B O 1
ATOM 9267 N N . GLN B 2 212 ? 187.13200 189.24900 214.45100 1.000 56.65937 212 GLN B N 1
ATOM 9268 C CA . GLN B 2 212 ? 187.17500 190.69100 214.63500 1.000 51.76545 212 GLN B CA 1
ATOM 9269 C C . GLN B 2 212 ? 186.25900 191.37300 213.63100 1.000 48.74327 212 GLN B C 1
ATOM 9270 O O . GLN B 2 212 ? 186.21800 190.99300 212.45900 1.000 54.56316 212 GLN B O 1
ATOM 9276 N N . CYS B 2 213 ? 185.53200 192.38500 214.10000 1.000 47.02581 213 CYS B N 1
ATOM 9277 C CA . CYS B 2 213 ? 184.64900 193.19500 213.26800 1.000 47.62706 213 CYS B CA 1
ATOM 9278 C C . CYS B 2 213 ? 185.22800 194.60000 213.16100 1.000 50.22445 213 CYS B C 1
ATOM 9279 O O . CYS B 2 213 ? 185.40900 195.27700 214.17800 1.000 51.08411 213 CYS B O 1
ATOM 9282 N N . THR B 2 214 ? 185.50700 195.03800 211.93600 1.000 50.71960 214 THR B N 1
ATOM 9283 C CA . THR B 2 214 ? 186.08700 196.34900 211.68900 1.000 45.61481 214 THR B CA 1
ATOM 9284 C C . THR B 2 214 ? 185.25800 197.09100 210.64900 1.000 46.10519 214 THR B C 1
ATOM 9285 O O . THR B 2 214 ? 184.39300 196.51800 209.98200 1.000 51.78700 214 THR B O 1
ATOM 9289 N N . GLY B 2 215 ? 185.53300 198.38600 210.52200 1.000 52.10804 215 GLY B N 1
ATOM 9290 C CA . GLY B 2 215 ? 184.90900 199.16500 209.47100 1.000 44.60105 215 GLY B CA 1
ATOM 9291 C C . GLY B 2 215 ? 185.42600 198.75400 208.10300 1.000 52.73022 215 GLY B C 1
ATOM 9292 O O . GLY B 2 215 ? 186.60500 198.44800 207.92400 1.000 59.47133 215 GLY B O 1
ATOM 9293 N N . LYS B 2 216 ? 184.52100 198.74900 207.12400 1.000 58.80542 216 LYS B N 1
ATOM 9294 C CA . LYS B 2 216 ? 184.88000 198.32500 205.77600 1.000 54.66624 216 LYS B CA 1
ATOM 9295 C C . LYS B 2 216 ? 185.83300 199.32000 205.12500 1.000 60.70505 216 LYS B C 1
ATOM 9296 O O . LYS B 2 216 ? 186.95600 198.96900 204.74400 1.000 58.50912 216 LYS B O 1
ATOM 9302 N N . ARG B 2 217 ? 185.40200 200.56700 204.99000 1.000 68.32825 217 ARG B N 1
ATOM 9303 C CA . ARG B 2 217 ? 186.21400 201.62800 204.41800 1.000 61.28385 217 ARG B CA 1
ATOM 9304 C C . ARG B 2 217 ? 186.82300 202.47800 205.52800 1.000 61.40454 217 ARG B C 1
ATOM 9305 O O . ARG B 2 217 ? 186.44200 202.38600 206.69600 1.000 66.78198 217 ARG B O 1
ATOM 9313 N N . ASP B 2 218 ? 187.78600 203.31900 205.14600 1.000 74.48428 218 ASP B N 1
ATOM 9314 C CA . ASP B 2 218 ? 188.37800 204.23500 206.11600 1.000 76.49853 218 ASP B CA 1
ATOM 9315 C C . ASP B 2 218 ? 187.35000 205.23400 206.62900 1.000 75.73267 218 ASP B C 1
ATOM 9316 O O . ASP B 2 218 ? 187.45400 205.70700 207.76600 1.000 74.20514 218 ASP B O 1
ATOM 9321 N N . GLU B 2 219 ? 186.35900 205.57200 205.80200 1.000 72.92692 219 GLU B N 1
ATOM 9322 C CA . GLU B 2 219 ? 185.23000 206.36500 206.27400 1.000 70.46582 219 GLU B CA 1
ATOM 9323 C C . GLU B 2 219 ? 184.45800 205.62600 207.35800 1.000 69.46645 219 GLU B C 1
ATOM 9324 O O . GLU B 2 219 ? 184.05500 206.22300 208.36300 1.000 70.51932 219 GLU B O 1
ATOM 9330 N N . ASP B 2 220 ? 184.24500 204.32100 207.17200 1.000 70.18013 220 ASP B N 1
ATOM 9331 C CA . ASP B 2 220 ? 183.48500 203.54300 208.14300 1.000 64.44195 220 ASP B CA 1
ATOM 9332 C C . ASP B 2 220 ? 184.24800 203.34900 209.44600 1.000 64.72998 220 ASP B C 1
ATOM 9333 O O . ASP B 2 220 ? 183.63400 203.28700 210.51500 1.000 67.42785 220 ASP B O 1
ATOM 9338 N N . LYS B 2 221 ? 185.57600 203.22700 209.37800 1.000 63.93748 221 LYS B N 1
ATOM 9339 C CA . LYS B 2 221 ? 186.35600 202.97000 210.58400 1.000 61.86411 221 LYS B CA 1
ATOM 9340 C C . LYS B 2 221 ? 186.25500 204.11700 211.57900 1.000 66.29990 221 LYS B C 1
ATOM 9341 O O . LYS B 2 221 ? 186.37600 203.90000 212.78900 1.000 71.99512 221 LYS B O 1
ATOM 9347 N N . ASP B 2 222 ? 186.04000 205.33700 211.09500 1.000 67.63506 222 ASP B N 1
ATOM 9348 C CA . ASP B 2 222 ? 185.91000 206.50000 211.95900 1.000 69.46472 222 ASP B CA 1
ATOM 9349 C C . ASP B 2 222 ? 184.48700 206.72000 212.45000 1.000 73.37079 222 ASP B C 1
ATOM 9350 O O . ASP B 2 222 ? 184.28300 207.51800 213.37200 1.000 76.27870 222 ASP B O 1
ATOM 9355 N N . LYS B 2 223 ? 183.50400 206.03100 211.87000 1.000 71.09817 223 LYS B N 1
ATOM 9356 C CA . LYS B 2 223 ? 182.11300 206.18500 212.26400 1.000 66.37030 223 LYS B CA 1
ATOM 9357 C C . LYS B 2 223 ? 181.56400 205.00700 213.05200 1.000 66.85375 223 LYS B C 1
ATOM 9358 O O . LYS B 2 223 ? 180.54400 205.16400 213.72900 1.000 69.97722 223 LYS B O 1
ATOM 9364 N N . VAL B 2 224 ? 182.19700 203.83600 212.97500 1.000 63.99910 224 VAL B N 1
ATOM 9365 C CA . VAL B 2 224 ? 181.89800 202.77200 213.92500 1.000 59.90288 224 VAL B CA 1
ATOM 9366 C C . VAL B 2 224 ? 182.34400 203.21500 215.31100 1.000 66.96337 224 VAL B C 1
ATOM 9367 O O . VAL B 2 224 ? 183.43700 203.77200 215.48300 1.000 74.42423 224 VAL B O 1
ATOM 9371 N N . GLY B 2 225 ? 181.50100 202.97800 216.30800 1.000 60.60272 225 GLY B N 1
ATOM 9372 C CA . GLY B 2 225 ? 181.87500 203.32200 217.66300 1.000 60.20037 225 GLY B CA 1
ATOM 9373 C C . GLY B 2 225 ? 182.63300 202.20400 218.34200 1.000 63.39797 225 GLY B C 1
ATOM 9374 O O . GLY B 2 225 ? 183.48300 201.55700 217.72300 1.000 59.41302 225 GLY B O 1
ATOM 9375 N N . ASN B 2 226 ? 182.33600 201.96700 219.61400 1.000 68.40522 226 ASN B N 1
ATOM 9376 C CA . ASN B 2 226 ? 182.95200 200.85700 220.32200 1.000 61.02770 226 ASN B CA 1
ATOM 9377 C C . ASN B 2 226 ? 182.27400 199.54900 219.93600 1.000 63.74776 226 ASN B C 1
ATOM 9378 O O . ASN B 2 226 ? 181.04900 199.47800 219.80600 1.000 58.60771 226 ASN B O 1
ATOM 9383 N N . VAL B 2 227 ? 183.08000 198.50800 219.74600 1.000 58.47358 227 VAL B N 1
ATOM 9384 C CA . VAL B 2 227 ? 182.58900 197.17300 219.43200 1.000 51.97749 227 VAL B CA 1
ATOM 9385 C C . VAL B 2 227 ? 182.82600 196.28600 220.64500 1.000 51.35590 227 VAL B C 1
ATOM 9386 O O . VAL B 2 227 ? 183.96000 196.16900 221.12400 1.000 57.34764 227 VAL B O 1
ATOM 9390 N N . GLU B 2 228 ? 181.76000 195.66700 221.13800 1.000 56.03857 228 GLU B N 1
ATOM 9391 C CA . GLU B 2 228 ? 181.81200 194.80800 222.31100 1.000 52.30869 228 GLU B CA 1
ATOM 9392 C C . GLU B 2 228 ? 181.62700 193.35900 221.88500 1.000 52.00976 228 GLU B C 1
ATOM 9393 O O . GLU B 2 228 ? 180.68100 193.03700 221.16000 1.000 60.76051 228 GLU B O 1
ATOM 9399 N N . TYR B 2 229 ? 182.52200 192.49200 222.34300 1.000 45.60152 229 TYR B N 1
ATOM 9400 C CA . TYR B 2 229 ? 182.46400 191.06900 222.04100 1.000 44.35834 229 TYR B CA 1
ATOM 9401 C C . TYR B 2 229 ? 182.02400 190.31000 223.28400 1.000 43.64274 229 TYR B C 1
ATOM 9402 O O . TYR B 2 229 ? 182.57700 190.51200 224.36900 1.000 53.55988 229 TYR B O 1
ATOM 9411 N N . PHE B 2 230 ? 181.02800 189.44600 223.12400 1.000 40.78134 230 PHE B N 1
ATOM 9412 C CA . PHE B 2 230 ? 180.49800 188.64800 224.22100 1.000 39.96672 230 PHE B CA 1
ATOM 9413 C C . PHE B 2 230 ? 180.55900 187.18000 223.83700 1.000 48.57297 230 PHE B C 1
ATOM 9414 O O . PHE B 2 230 ? 179.98100 186.77500 222.82400 1.000 52.86239 230 PHE B O 1
ATOM 9422 N N . GLY B 2 231 ? 181.23800 186.39100 224.65200 1.000 53.72134 231 GLY B N 1
ATOM 9423 C CA . GLY B 2 231 ? 181.33400 184.97500 224.39700 1.000 50.69939 231 GLY B CA 1
ATOM 9424 C C . GLY B 2 231 ? 181.95200 184.26300 225.57300 1.000 56.33533 231 GLY B C 1
ATOM 9425 O O . GLY B 2 231 ? 181.98900 184.78700 226.68700 1.000 60.75217 231 GLY B O 1
ATOM 9426 N N . LEU B 2 232 ? 182.43700 183.05500 225.31000 1.000 56.93881 232 LEU B N 1
ATOM 9427 C CA . LEU B 2 232 ? 183.13100 182.27300 226.32400 1.000 49.44910 232 LEU B CA 1
ATOM 9428 C C . LEU B 2 232 ? 184.56600 182.77000 226.44200 1.000 60.68972 232 LEU B C 1
ATOM 9429 O O . LEU B 2 232 ? 185.34700 182.66300 225.49000 1.000 64.38609 232 LEU B O 1
ATOM 9434 N N . GLY B 2 233 ? 184.91000 183.32000 227.60200 1.000 62.85170 233 GLY B N 1
ATOM 9435 C CA . GLY B 2 233 ? 186.24200 183.84300 227.81800 1.000 63.36295 233 GLY B CA 1
ATOM 9436 C C . GLY B 2 233 ? 186.38300 185.27500 227.33900 1.000 68.07952 233 GLY B C 1
ATOM 9437 O O . GLY B 2 233 ? 185.46000 185.89100 226.80700 1.000 70.35693 233 GLY B O 1
ATOM 9438 N N . ASN B 2 234 ? 187.58400 185.81200 227.53900 1.000 77.04251 234 ASN B N 1
ATOM 9439 C CA . ASN B 2 234 ? 187.87500 187.19600 227.19300 1.000 73.61814 234 ASN B CA 1
ATOM 9440 C C . ASN B 2 234 ? 188.38400 187.36200 225.76800 1.000 75.56028 234 ASN B C 1
ATOM 9441 O O . ASN B 2 234 ? 188.49100 188.49900 225.29700 1.000 80.21579 234 ASN B O 1
ATOM 9446 N N . SER B 2 235 ? 188.70700 186.27300 225.08300 1.000 69.19473 235 SER B N 1
ATOM 9447 C CA . SER B 2 235 ? 189.17400 186.35400 223.70500 1.000 66.75057 235 SER B CA 1
ATOM 9448 C C . SER B 2 235 ? 187.98500 186.30800 222.75300 1.000 66.67149 235 SER B C 1
ATOM 9449 O O . SER B 2 235 ? 187.19100 185.36300 222.81700 1.000 67.96041 235 SER B O 1
ATOM 9452 N N . PRO B 2 236 ? 187.81800 187.29500 221.87300 1.000 53.18802 236 PRO B N 1
ATOM 9453 C CA . PRO B 2 236 ? 186.68600 187.27600 220.93300 1.000 48.24079 236 PRO B CA 1
ATOM 9454 C C . PRO B 2 236 ? 186.86700 186.19000 219.88200 1.000 54.38958 236 PRO B C 1
ATOM 9455 O O . PRO B 2 236 ? 187.80600 186.23100 219.08600 1.000 56.54769 236 PRO B O 1
ATOM 9459 N N . GLY B 2 237 ? 185.96300 185.22300 219.88100 1.000 39.58333 237 GLY B N 1
ATOM 9460 C CA . GLY B 2 237 ? 186.02000 184.16400 218.88800 1.000 32.47287 237 GLY B CA 1
ATOM 9461 C C . GLY B 2 237 ? 185.21400 182.95500 219.33300 1.000 39.49475 237 GLY B C 1
ATOM 9462 O O . GLY B 2 237 ? 184.27800 183.07400 220.12200 1.000 51.83376 237 GLY B O 1
ATOM 9463 N N . PHE B 2 238 ? 185.60400 181.79800 218.80400 1.000 37.67015 238 PHE B N 1
ATOM 9464 C CA . PHE B 2 238 ? 184.90500 180.54800 219.06300 1.000 36.25107 238 PHE B CA 1
ATOM 9465 C C . PHE B 2 238 ? 185.78900 179.61700 219.87500 1.000 44.67277 238 PHE B C 1
ATOM 9466 O O . PHE B 2 238 ? 186.90500 179.30200 219.43800 1.000 42.37544 238 PHE B O 1
ATOM 9474 N N . PRO B 2 239 ? 185.35300 179.17100 221.05400 1.000 41.57207 239 PRO B N 1
ATOM 9475 C CA . PRO B 2 239 ? 186.12800 178.16900 221.79500 1.000 37.59534 239 PRO B CA 1
ATOM 9476 C C . PRO B 2 239 ? 186.19300 176.85500 221.03300 1.000 41.90295 239 PRO B C 1
ATOM 9477 O O . PRO B 2 239 ? 185.24500 176.46300 220.35100 1.000 54.15784 239 PRO B O 1
ATOM 9481 N N . LEU B 2 240 ? 187.32400 176.16600 221.16400 1.000 34.92753 240 LEU B N 1
ATOM 9482 C CA . LEU B 2 240 ? 187.61100 175.00400 220.33600 1.000 37.41086 240 LEU B CA 1
ATOM 9483 C C . LEU B 2 240 ? 187.06900 173.69500 220.89500 1.000 34.55781 240 LEU B C 1
ATOM 9484 O O . LEU B 2 240 ? 187.17700 172.66900 220.21800 1.000 41.59679 240 LEU B O 1
ATOM 9489 N N . GLN B 2 241 ? 186.48600 173.69300 222.09300 1.000 37.51092 241 GLN B N 1
ATOM 9490 C CA . GLN B 2 241 ? 185.98100 172.44700 222.65400 1.000 35.90448 241 GLN B CA 1
ATOM 9491 C C . GLN B 2 241 ? 184.68100 171.99200 222.00700 1.000 47.02176 241 GLN B C 1
ATOM 9492 O O . GLN B 2 241 ? 184.22700 170.87700 222.28500 1.000 46.90798 241 GLN B O 1
ATOM 9498 N N . TYR B 2 242 ? 184.08100 172.81200 221.14900 1.000 44.87687 242 TYR B N 1
ATOM 9499 C CA . TYR B 2 242 ? 182.85800 172.46100 220.44200 1.000 31.79173 242 TYR B CA 1
ATOM 9500 C C . TYR B 2 242 ? 183.12700 171.76800 219.11400 1.000 34.55363 242 TYR B C 1
ATOM 9501 O O . TYR B 2 242 ? 182.18500 171.50900 218.36100 1.000 43.62123 242 TYR B O 1
ATOM 9510 N N . TYR B 2 243 ? 184.38400 171.45700 218.82000 1.000 30.54138 243 TYR B N 1
ATOM 9511 C CA . TYR B 2 243 ? 184.78100 170.83700 217.57200 1.000 30.99475 243 TYR B CA 1
ATOM 9512 C C . TYR B 2 243 ? 185.53400 169.54100 217.84600 1.000 40.77971 243 TYR B C 1
ATOM 9513 O O . TYR B 2 243 ? 186.15700 169.39400 218.90100 1.000 43.79533 243 TYR B O 1
ATOM 9522 N N . PRO B 2 244 ? 185.47900 168.57100 216.92600 1.000 41.76800 244 PRO B N 1
ATOM 9523 C CA . PRO B 2 244 ? 184.75800 168.57800 215.64500 1.000 30.57853 244 PRO B CA 1
ATOM 9524 C C . PRO B 2 244 ? 183.25900 168.34800 215.79300 1.000 35.16526 244 PRO B C 1
ATOM 9525 O O . PRO B 2 244 ? 182.77800 167.91100 216.83200 1.000 42.79377 244 PRO B O 1
ATOM 9529 N N . TYR B 2 245 ? 182.50500 168.65400 214.74300 1.000 41.45090 245 TYR B N 1
ATOM 9530 C CA . TYR B 2 245 ? 181.07900 168.38200 214.67200 1.000 23.75907 245 TYR B CA 1
ATOM 9531 C C . TYR B 2 245 ? 180.86700 167.05100 213.96200 1.000 33.62234 245 TYR B C 1
ATOM 9532 O O . TYR B 2 245 ? 181.47900 166.78800 212.92300 1.000 38.75323 245 TYR B O 1
ATOM 9541 N N . TYR B 2 246 ? 180.01600 166.20300 214.53800 1.000 35.32504 246 TYR B N 1
ATOM 9542 C CA . TYR B 2 246 ? 179.87900 164.82000 214.10200 1.000 36.55421 246 TYR B CA 1
ATOM 9543 C C . TYR B 2 246 ? 178.65000 164.57200 213.23400 1.000 37.19697 246 TYR B C 1
ATOM 9544 O O . TYR B 2 246 ? 178.36500 163.41800 212.90100 1.000 50.26774 246 TYR B O 1
ATOM 9553 N N . GLY B 2 247 ? 177.92600 165.61400 212.85100 1.000 18.64845 247 GLY B N 1
ATOM 9554 C CA . GLY B 2 247 ? 176.77900 165.45100 211.98400 1.000 25.32060 247 GLY B CA 1
ATOM 9555 C C . GLY B 2 247 ? 175.47200 165.35400 212.75000 1.000 27.86396 247 GLY B C 1
ATOM 9556 O O . GLY B 2 247 ? 175.43500 165.10400 213.95000 1.000 31.19079 247 GLY B O 1
ATOM 9557 N N . LYS B 2 248 ? 174.37400 165.55200 212.01900 1.000 33.26224 248 LYS B N 1
ATOM 9558 C CA . LYS B 2 248 ? 173.04900 165.52600 212.62500 1.000 30.84487 248 LYS B CA 1
ATOM 9559 C C . LYS B 2 248 ? 172.59800 164.12000 212.99300 1.000 36.07018 248 LYS B C 1
ATOM 9560 O O . LYS B 2 248 ? 171.64800 163.97200 213.76800 1.000 45.45900 248 LYS B O 1
ATOM 9566 N N . LEU B 2 249 ? 173.24700 163.08900 212.45400 1.000 45.35484 249 LEU B N 1
ATOM 9567 C CA . LEU B 2 249 ? 172.90300 161.72200 212.82800 1.000 45.64276 249 LEU B CA 1
ATOM 9568 C C . LEU B 2 249 ? 173.53700 161.34000 214.15900 1.000 40.44126 249 LEU B C 1
ATOM 9569 O O . LEU B 2 249 ? 172.84500 160.88900 215.07700 1.000 48.22381 249 LEU B O 1
ATOM 9574 N N . LEU B 2 250 ? 174.85300 161.52200 214.28200 1.000 49.14024 250 LEU B N 1
ATOM 9575 C CA . LEU B 2 250 ? 175.54500 161.16500 215.51300 1.000 46.49604 250 LEU B CA 1
ATOM 9576 C C . LEU B 2 250 ? 175.31500 162.17700 216.62600 1.000 48.53568 250 LEU B C 1
ATOM 9577 O O . LEU B 2 250 ? 175.27500 161.79600 217.80000 1.000 59.06517 250 LEU B O 1
ATOM 9582 N N . GLN B 2 251 ? 175.16200 163.45600 216.29000 1.000 46.56475 251 GLN B N 1
ATOM 9583 C CA . GLN B 2 251 ? 175.00700 164.52700 217.27400 1.000 43.57261 251 GLN B CA 1
ATOM 9584 C C . GLN B 2 251 ? 173.81900 165.41200 216.92100 1.000 43.17940 251 GLN B C 1
ATOM 9585 O O . GLN B 2 251 ? 173.99200 166.58000 216.55400 1.000 42.63003 251 GLN B O 1
ATOM 9591 N N . PRO B 2 252 ? 172.59600 164.89900 217.02900 1.000 48.73872 252 PRO B N 1
ATOM 9592 C CA . PRO B 2 252 ? 171.44300 165.79800 217.06000 1.000 41.11458 252 PRO B CA 1
ATOM 9593 C C . PRO B 2 252 ? 171.45300 166.59400 218.35500 1.000 56.11873 252 PRO B C 1
ATOM 9594 O O . PRO B 2 252 ? 172.07900 166.20600 219.34600 1.000 58.60945 252 PRO B O 1
ATOM 9598 N N . LYS B 2 253 ? 170.77100 167.73900 218.32500 1.000 43.40053 253 LYS B N 1
ATOM 9599 C CA . LYS B 2 253 ? 170.75700 168.70700 219.41900 1.000 48.66116 253 LYS B CA 1
ATOM 9600 C C . LYS B 2 253 ? 172.11000 169.37900 219.61600 1.000 43.14129 253 LYS B C 1
ATOM 9601 O O . LYS B 2 253 ? 172.34800 169.99900 220.65600 1.000 47.48987 253 LYS B O 1
ATOM 9607 N N . TYR B 2 254 ? 173.00600 169.26100 218.63900 1.000 40.68463 254 TYR B N 1
ATOM 9608 C CA . TYR B 2 254 ? 174.29200 169.94200 218.70300 1.000 28.45892 254 TYR B CA 1
ATOM 9609 C C . TYR B 2 254 ? 174.09600 171.45200 218.69400 1.000 29.57711 254 TYR B C 1
ATOM 9610 O O . TYR B 2 254 ? 173.28000 171.98700 217.93900 1.000 35.21838 254 TYR B O 1
ATOM 9619 N N . LEU B 2 255 ? 174.85000 172.14100 219.54300 1.000 34.80157 255 LEU B N 1
ATOM 9620 C CA . LEU B 2 255 ? 174.84000 173.59600 219.60600 1.000 33.68990 255 LEU B CA 1
ATOM 9621 C C . LEU B 2 255 ? 176.20800 174.11000 219.18300 1.000 26.61568 255 LEU B C 1
ATOM 9622 O O . LEU B 2 255 ? 177.22300 173.75000 219.78800 1.000 40.05324 255 LEU B O 1
ATOM 9627 N N . GLN B 2 256 ? 176.23500 174.93200 218.14200 1.000 34.36874 256 GLN B N 1
ATOM 9628 C CA . GLN B 2 256 ? 177.48400 175.55200 217.73500 1.000 35.80074 256 GLN B CA 1
ATOM 9629 C C . GLN B 2 256 ? 177.77100 176.77400 218.60500 1.000 36.64292 256 GLN B C 1
ATOM 9630 O O . GLN B 2 256 ? 176.84600 177.47000 219.03200 1.000 35.04540 256 GLN B O 1
ATOM 9636 N N . PRO B 2 257 ? 179.04400 177.04600 218.89400 1.000 31.15576 257 PRO B N 1
ATOM 9637 C CA . PRO B 2 257 ? 179.37100 178.19200 219.74700 1.000 28.84353 257 PRO B CA 1
ATOM 9638 C C . PRO B 2 257 ? 178.97500 179.50300 219.08500 1.000 28.64452 257 PRO B C 1
ATOM 9639 O O . PRO B 2 257 ? 178.97900 179.63400 217.86000 1.000 36.98048 257 PRO B O 1
ATOM 9643 N N . LEU B 2 258 ? 178.62900 180.47800 219.91700 1.000 25.88055 258 LEU B N 1
ATOM 9644 C CA . LEU B 2 258 ? 178.14100 181.76700 219.45700 1.000 30.87805 258 LEU B CA 1
ATOM 9645 C C . LEU B 2 258 ? 179.04000 182.88600 219.96100 1.000 32.90284 258 LEU B C 1
ATOM 9646 O O . LEU B 2 258 ? 179.60400 182.81000 221.05600 1.000 48.44114 258 LEU B O 1
ATOM 9651 N N . LEU B 2 259 ? 179.17200 183.92600 219.14300 1.000 30.62908 259 LEU B N 1
ATOM 9652 C CA . LEU B 2 259 ? 179.86800 185.14800 219.52300 1.000 34.27761 259 LEU B CA 1
ATOM 9653 C C . LEU B 2 259 ? 178.92700 186.31600 219.28400 1.000 32.66040 259 LEU B C 1
ATOM 9654 O O . LEU B 2 259 ? 178.42800 186.49500 218.16900 1.000 40.70326 259 LEU B O 1
ATOM 9659 N N . ALA B 2 260 ? 178.68400 187.10400 220.32300 1.000 38.19285 260 ALA B N 1
ATOM 9660 C CA . ALA B 2 260 ? 177.78900 188.24800 220.24500 1.000 34.04527 260 ALA B CA 1
ATOM 9661 C C . ALA B 2 260 ? 178.60700 189.51700 220.06600 1.000 39.06902 260 ALA B C 1
ATOM 9662 O O . ALA B 2 260 ? 179.58700 189.73700 220.78300 1.000 45.29054 260 ALA B O 1
ATOM 9664 N N . VAL B 2 261 ? 178.21100 190.34000 219.10100 1.000 43.59578 261 VAL B N 1
ATOM 9665 C CA . VAL B 2 261 ? 178.87000 191.61100 218.82500 1.000 38.49514 261 VAL B CA 1
ATOM 9666 C C . VAL B 2 261 ? 177.83300 192.71400 218.96100 1.000 41.44561 261 VAL B C 1
ATOM 9667 O O . VAL B 2 261 ? 176.79800 192.68600 218.28500 1.000 43.38102 261 VAL B O 1
ATOM 9671 N N . GLN B 2 262 ? 178.11000 193.68100 219.83000 1.000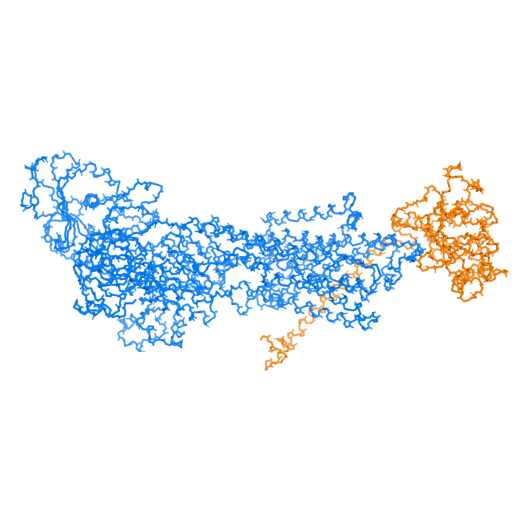 42.58012 262 GLN B N 1
ATOM 9672 C CA . GLN B 2 262 ? 177.22000 194.80800 220.06400 1.000 47.38317 262 GLN B CA 1
ATOM 9673 C C . GLN B 2 262 ? 177.93100 196.09800 219.68100 1.000 47.36589 262 GLN B C 1
ATOM 9674 O O . GLN B 2 262 ? 179.08400 196.31500 220.06600 1.000 47.86703 262 GLN B O 1
ATOM 9680 N N . PHE B 2 263 ? 177.24400 196.94200 218.91800 1.000 47.23087 263 PHE B N 1
ATOM 9681 C CA . PHE B 2 263 ? 177.77800 198.22600 218.48000 1.000 46.77147 263 PHE B CA 1
ATOM 9682 C C . PHE B 2 263 ? 177.14600 199.31300 219.34000 1.000 44.67279 263 PHE B C 1
ATOM 9683 O O . PHE B 2 263 ? 175.97600 199.65800 219.15500 1.000 52.04766 263 PHE B O 1
ATOM 9691 N N . THR B 2 264 ? 177.92600 199.85700 220.27500 1.000 57.14619 264 THR B N 1
ATOM 9692 C CA . THR B 2 264 ? 177.38400 200.70600 221.32600 1.000 59.19450 264 THR B CA 1
ATOM 9693 C C . THR B 2 264 ? 177.47300 202.19800 221.03400 1.000 60.35392 264 THR B C 1
ATOM 9694 O O . THR B 2 264 ? 176.79400 202.98000 221.70800 1.000 63.16048 264 THR B O 1
ATOM 9698 N N . ASN B 2 265 ? 178.27400 202.61800 220.06000 1.000 64.18796 265 ASN B N 1
ATOM 9699 C CA . ASN B 2 265 ? 178.49100 204.04000 219.80600 1.000 64.07783 265 ASN B CA 1
ATOM 9700 C C . ASN B 2 265 ? 178.44200 204.32500 218.30700 1.000 66.07300 265 ASN B C 1
ATOM 9701 O O . ASN B 2 265 ? 179.25900 205.06800 217.76200 1.000 69.44133 265 ASN B O 1
ATOM 9706 N N . LEU B 2 266 ? 177.46600 203.73700 217.62300 1.000 61.73108 266 LEU B N 1
ATOM 9707 C CA . LEU B 2 266 ? 177.32000 203.95700 216.19100 1.000 60.76561 266 LEU B CA 1
ATOM 9708 C C . LEU B 2 266 ? 176.88500 205.38800 215.90000 1.000 65.42375 266 LEU B C 1
ATOM 9709 O O . LEU B 2 266 ? 176.04400 205.95600 216.60200 1.000 65.96565 266 LEU B O 1
ATOM 9714 N N . THR B 2 267 ? 177.46700 205.97000 214.85500 1.000 70.47773 267 THR B N 1
ATOM 9715 C CA . THR B 2 267 ? 176.99700 207.25600 214.36000 1.000 64.60622 267 THR B CA 1
ATOM 9716 C C . THR B 2 267 ? 175.60500 207.09200 213.76200 1.000 70.53282 267 THR B C 1
ATOM 9717 O O . THR B 2 267 ? 175.34800 206.14800 213.01000 1.000 76.64726 267 THR B O 1
ATOM 9721 N N . MET B 2 268 ? 174.70400 208.00700 214.10000 1.000 74.35414 268 MET B N 1
ATOM 9722 C CA . MET B 2 268 ? 173.31200 207.89000 213.69400 1.000 74.54053 268 MET B CA 1
ATOM 9723 C C . MET B 2 268 ? 173.07900 208.51800 212.32300 1.000 77.40997 268 MET B C 1
ATOM 9724 O O . MET B 2 268 ? 173.85000 209.35600 211.85200 1.000 77.00470 268 MET B O 1
ATOM 9729 N N . ASP B 2 269 ? 171.99700 208.07700 211.67900 1.000 80.96887 269 ASP B N 1
ATOM 9730 C CA . ASP B 2 269 ? 171.50900 208.57300 210.39400 1.000 80.19511 269 ASP B CA 1
ATOM 9731 C C . ASP B 2 269 ? 172.47200 208.31600 209.24400 1.000 79.35548 269 ASP B C 1
ATOM 9732 O O . ASP B 2 269 ? 172.31000 208.90700 208.16900 1.000 81.94251 269 ASP B O 1
ATOM 9737 N N . THR B 2 270 ? 173.46800 207.45500 209.43000 1.000 69.11555 270 THR B N 1
ATOM 9738 C CA . THR B 2 270 ? 174.41100 207.11800 208.37600 1.000 72.07440 270 THR B CA 1
ATOM 9739 C C . THR B 2 270 ? 174.50300 205.60600 208.24100 1.000 72.36901 270 THR B C 1
ATOM 9740 O O . THR B 2 270 ? 174.37600 204.86900 209.22200 1.000 73.70710 270 THR B O 1
ATOM 9744 N N . GLU B 2 271 ? 174.71200 205.15100 207.00900 1.000 64.23931 271 GLU B N 1
ATOM 9745 C CA . GLU B 2 271 ? 174.84700 203.73000 206.72000 1.000 64.51549 271 GLU B CA 1
ATOM 9746 C C . GLU B 2 271 ? 176.30000 203.32200 206.92700 1.000 62.72910 271 GLU B C 1
ATOM 9747 O O . GLU B 2 271 ? 177.20300 203.87700 206.29200 1.000 68.22063 271 GLU B O 1
ATOM 9753 N N . ILE B 2 272 ? 176.52100 202.35800 207.81400 1.000 58.15679 272 ILE B N 1
ATOM 9754 C CA . ILE B 2 272 ? 177.85700 201.94500 208.22100 1.000 55.43531 272 ILE B CA 1
ATOM 9755 C C . ILE B 2 272 ? 178.13300 200.57100 207.63000 1.000 52.18316 272 ILE B C 1
ATOM 9756 O O . ILE B 2 272 ? 177.35800 199.63100 207.84000 1.000 60.30458 272 ILE B O 1
ATOM 9761 N N . ARG B 2 273 ? 179.23800 200.44500 206.90700 1.000 51.58272 273 ARG B N 1
ATOM 9762 C CA . ARG B 2 273 ? 179.64500 199.17500 206.32400 1.000 51.14199 273 ARG B CA 1
ATOM 9763 C C . ARG B 2 273 ? 180.67200 198.52500 207.24100 1.000 53.18587 273 ARG B C 1
ATOM 9764 O O . ARG B 2 273 ? 181.70500 199.12500 207.54900 1.000 53.43681 273 ARG B O 1
ATOM 9772 N N . ILE B 2 274 ? 180.38000 197.30500 207.68000 1.000 51.80908 274 ILE B N 1
ATOM 9773 C CA . ILE B 2 274 ? 181.16200 196.62200 208.70000 1.000 46.71937 274 ILE B CA 1
ATOM 9774 C C . ILE B 2 274 ? 181.58000 195.25800 208.17400 1.000 46.90225 274 ILE B C 1
ATOM 9775 O O . ILE B 2 274 ? 180.77300 194.53700 207.57900 1.000 58.06551 274 ILE B O 1
ATOM 9780 N N . GLU B 2 275 ? 182.84700 194.91800 208.38300 1.000 43.74201 275 GLU B N 1
ATOM 9781 C CA . GLU B 2 275 ? 183.40800 193.63500 207.98500 1.000 40.55379 275 GLU B CA 1
ATOM 9782 C C . GLU B 2 275 ? 183.80600 192.86600 209.23800 1.000 46.27984 275 GLU B C 1
ATOM 9783 O O . GLU B 2 275 ? 184.61600 193.34900 210.03500 1.000 54.11559 275 GLU B O 1
ATOM 9789 N N . CYS B 2 276 ? 183.23100 191.68100 209.41200 1.000 40.56962 276 CYS B N 1
ATOM 9790 C CA . CYS B 2 276 ? 183.61400 190.76400 210.47600 1.000 34.12731 276 CYS B CA 1
ATOM 9791 C C . CYS B 2 276 ? 184.37900 189.60700 209.85500 1.000 36.84673 276 CYS B C 1
ATOM 9792 O O . CYS B 2 276 ? 183.91500 189.00400 208.88400 1.000 45.87338 276 CYS B O 1
ATOM 9795 N N . LYS B 2 277 ? 185.54500 189.30200 210.41200 1.000 47.82050 277 LYS B N 1
ATOM 9796 C CA . LYS B 2 277 ? 186.47500 188.36200 209.80900 1.000 36.51150 277 LYS B CA 1
ATOM 9797 C C . LYS B 2 277 ? 186.95000 187.36400 210.85300 1.000 38.02453 277 LYS B C 1
ATOM 9798 O O . LYS B 2 277 ? 187.24800 187.73800 211.98900 1.000 49.01133 277 LYS B O 1
ATOM 9804 N N . ALA B 2 278 ? 187.02500 186.09800 210.46100 1.000 36.77383 278 ALA B N 1
ATOM 9805 C CA . ALA B 2 278 ? 187.60500 185.05800 211.29500 1.000 40.67441 278 ALA B CA 1
ATOM 9806 C C . ALA B 2 278 ? 189.01100 184.73600 210.80400 1.000 40.60767 278 ALA B C 1
ATOM 9807 O O . ALA B 2 278 ? 189.31600 184.85900 209.61600 1.000 45.09200 278 ALA B O 1
ATOM 9809 N N . TYR B 2 279 ? 189.87200 184.32900 211.73200 1.000 37.69148 279 TYR B N 1
ATOM 9810 C CA . TYR B 2 279 ? 191.28100 184.11700 211.43800 1.000 41.97961 279 TYR B CA 1
ATOM 9811 C C . TYR B 2 279 ? 191.70200 182.72300 211.87300 1.000 44.03140 279 TYR B C 1
ATOM 9812 O O . TYR B 2 279 ? 191.33200 182.26000 212.95500 1.000 49.26206 279 TYR B O 1
ATOM 9821 N N . GLY B 2 280 ? 192.47600 182.06100 211.02500 1.000 43.09157 280 GLY B N 1
ATOM 9822 C CA . GLY B 2 280 ? 192.92100 180.71400 211.31700 1.000 43.16580 280 GLY B CA 1
ATOM 9823 C C . GLY B 2 280 ? 193.73000 180.17200 210.16200 1.000 44.46246 280 GLY B C 1
ATOM 9824 O O . GLY B 2 280 ? 193.71200 180.71100 209.05100 1.000 49.78318 280 GLY B O 1
ATOM 9825 N N . GLU B 2 281 ? 194.45500 179.08900 210.44800 1.000 53.48183 281 GLU B N 1
ATOM 9826 C CA . GLU B 2 281 ? 195.29400 178.47600 209.42400 1.000 54.71332 281 GLU B CA 1
ATOM 9827 C C . GLU B 2 281 ? 194.45700 177.78600 208.35500 1.000 54.58478 281 GLU B C 1
ATOM 9828 O O . GLU B 2 281 ? 194.77600 177.86400 207.16400 1.000 63.32148 281 GLU B O 1
ATOM 9834 N N . ASN B 2 282 ? 193.38200 177.11000 208.75300 1.000 46.78538 282 ASN B N 1
ATOM 9835 C CA . ASN B 2 282 ? 192.48600 176.46500 207.80500 1.000 43.64038 282 ASN B CA 1
ATOM 9836 C C . ASN B 2 282 ? 191.25900 177.31400 207.49400 1.000 46.82046 282 ASN B C 1
ATOM 9837 O O . ASN B 2 282 ? 190.29000 176.80200 206.92400 1.000 55.14513 282 ASN B O 1
ATOM 9842 N N . ILE B 2 283 ? 191.27700 178.59100 207.86100 1.000 33.90631 283 ILE B N 1
ATOM 9843 C CA . ILE B 2 283 ? 190.21600 179.53200 207.52400 1.000 36.81023 283 ILE B CA 1
ATOM 9844 C C . ILE B 2 283 ? 190.67700 180.32900 206.31200 1.000 41.84140 283 ILE B C 1
ATOM 9845 O O . ILE B 2 283 ? 191.73200 180.97300 206.34600 1.000 55.18406 283 ILE B O 1
ATOM 9850 N N . GLY B 2 284 ? 189.89400 180.27400 205.23100 1.000 42.46452 284 GLY B N 1
ATOM 9851 C CA . GLY B 2 284 ? 190.25000 180.93800 203.99900 1.000 35.99572 284 GLY B CA 1
ATOM 9852 C C . GLY B 2 284 ? 189.17500 181.91900 203.56800 1.000 35.43464 284 GLY B C 1
ATOM 9853 O O . GLY B 2 284 ? 188.07300 181.95400 204.11800 1.000 47.73984 284 GLY B O 1
ATOM 9854 N N . TYR B 2 285 ? 189.52100 182.71600 202.56200 1.000 36.41361 285 TYR B N 1
ATOM 9855 C CA . TYR B 2 285 ? 188.65400 183.75900 202.04000 1.000 28.93716 285 TYR B CA 1
ATOM 9856 C C . TYR B 2 285 ? 188.64800 183.69300 200.52100 1.000 42.75535 285 TYR B C 1
ATOM 9857 O O . TYR B 2 285 ? 189.49200 183.04200 199.90000 1.000 56.06982 285 TYR B O 1
ATOM 9866 N N . SER B 2 286 ? 187.67800 184.37700 199.92100 1.000 52.04809 286 SER B N 1
ATOM 9867 C CA . SER B 2 286 ? 187.52100 184.37400 198.47600 1.000 45.72117 286 SER B CA 1
ATOM 9868 C C . SER B 2 286 ? 186.92900 185.70200 198.03200 1.000 46.44860 286 SER B C 1
ATOM 9869 O O . SER B 2 286 ? 186.18500 186.34400 198.77600 1.000 56.79427 286 SER B O 1
ATOM 9872 N N . GLU B 2 287 ? 187.26900 186.11000 196.80900 1.000 54.98353 287 GLU B N 1
ATOM 9873 C CA . GLU B 2 287 ? 186.64200 187.28600 196.21900 1.000 53.92211 287 GLU B CA 1
ATOM 9874 C C . GLU B 2 287 ? 185.32100 186.95800 195.53900 1.000 56.60629 287 GLU B C 1
ATOM 9875 O O . GLU B 2 287 ? 184.53600 187.87000 195.26100 1.000 65.23577 287 GLU B O 1
ATOM 9881 N N . LYS B 2 288 ? 185.05800 185.67800 195.27400 1.000 50.71194 288 LYS B N 1
ATOM 9882 C CA . LYS B 2 288 ? 183.78800 185.27800 194.68300 1.000 48.66551 288 LYS B CA 1
ATOM 9883 C C . LYS B 2 288 ? 182.73100 185.01800 195.74900 1.000 50.39779 288 LYS B C 1
ATOM 9884 O O . LYS B 2 288 ? 181.56100 185.37000 195.56300 1.000 57.32890 288 LYS B O 1
ATOM 9890 N N . ASP B 2 289 ? 183.11900 184.40300 196.86300 1.000 37.53222 289 ASP B N 1
ATOM 9891 C CA . ASP B 2 289 ? 182.20800 184.11100 197.96800 1.000 32.48346 289 ASP B CA 1
ATOM 9892 C C . ASP B 2 289 ? 182.44600 185.15200 199.05700 1.000 38.34885 289 ASP B C 1
ATOM 9893 O O . ASP B 2 289 ? 183.44500 185.09600 199.77700 1.000 47.45750 289 ASP B O 1
ATOM 9898 N N . ARG B 2 290 ? 181.51700 186.09700 199.18400 1.000 42.70203 290 ARG B N 1
ATOM 9899 C CA . ARG B 2 290 ? 181.61000 187.16600 200.16900 1.000 34.96518 290 ARG B CA 1
ATOM 9900 C C . ARG B 2 290 ? 181.24700 186.71200 201.57500 1.000 40.00734 290 ARG B C 1
ATOM 9901 O O . ARG B 2 290 ? 181.22800 187.54100 202.49000 1.000 38.22858 290 ARG B O 1
ATOM 9909 N N . PHE B 2 291 ? 180.95800 185.42600 201.76900 1.000 34.42161 291 PHE B N 1
ATOM 9910 C CA . PHE B 2 291 ? 180.57100 184.90100 203.07000 1.000 25.33656 291 PHE B CA 1
ATOM 9911 C C . PHE B 2 291 ? 181.50300 183.80800 203.57100 1.000 23.39615 291 PHE B C 1
ATOM 9912 O O . PHE B 2 291 ? 181.22000 183.20100 204.60800 1.000 39.93831 291 PHE B O 1
ATOM 9920 N N . GLN B 2 292 ? 182.60800 183.54900 202.88000 1.000 28.25901 292 GLN B N 1
ATOM 9921 C CA . GLN B 2 292 ? 183.54100 182.49900 203.27400 1.000 26.61290 292 GLN B CA 1
ATOM 9922 C C . GLN B 2 292 ? 184.58500 183.08600 204.21800 1.000 32.00306 292 GLN B C 1
ATOM 9923 O O . GLN B 2 292 ? 185.43600 183.87700 203.80000 1.000 41.62030 292 GLN B O 1
ATOM 9929 N N . GLY B 2 293 ? 184.52200 182.69100 205.48700 1.000 33.48470 293 GLY B N 1
ATOM 9930 C CA . GLY B 2 293 ? 185.45300 183.15900 206.48900 1.000 26.57488 293 GLY B CA 1
ATOM 9931 C C . GLY B 2 293 ? 185.21800 184.57000 206.97500 1.000 33.53364 293 GLY B C 1
ATOM 9932 O O . GLY B 2 293 ? 185.96300 185.03900 207.84300 1.000 39.15263 293 GLY B O 1
ATOM 9933 N N . ARG B 2 294 ? 184.20600 185.25400 206.45400 1.000 41.38871 294 ARG B N 1
ATOM 9934 C CA . ARG B 2 294 ? 183.93600 186.64800 206.77500 1.000 36.84855 294 ARG B CA 1
ATOM 9935 C C . ARG B 2 294 ? 182.54700 186.97500 206.25600 1.000 35.49700 294 ARG B C 1
ATOM 9936 O O . ARG B 2 294 ? 181.92700 186.17300 205.55700 1.000 40.03109 294 ARG B O 1
ATOM 9944 N N . PHE B 2 295 ? 182.05900 188.16000 206.61100 1.000 32.21698 295 PHE B N 1
ATOM 9945 C CA . PHE B 2 295 ? 180.82600 188.65700 206.02000 1.000 24.98635 295 PHE B CA 1
ATOM 9946 C C . PHE B 2 295 ? 180.80500 190.17400 206.11800 1.000 25.38822 295 PHE B C 1
ATOM 9947 O O . PHE B 2 295 ? 181.54300 190.77800 206.89900 1.000 34.52140 295 PHE B O 1
ATOM 9955 N N . ASP B 2 296 ? 179.94700 190.77600 205.30400 1.000 45.89774 296 ASP B N 1
ATOM 9956 C CA . ASP B 2 296 ? 179.70300 192.20900 205.32400 1.000 37.81179 296 ASP B CA 1
ATOM 9957 C C . ASP B 2 296 ? 178.30400 192.46900 205.86000 1.000 42.74206 296 ASP B C 1
ATOM 9958 O O . ASP B 2 296 ? 177.36300 191.73400 205.54700 1.000 47.98161 296 ASP B O 1
ATOM 9963 N N . VAL B 2 297 ? 178.17300 193.50600 206.67800 1.000 44.53415 297 VAL B N 1
ATOM 9964 C CA . VAL B 2 297 ? 176.87700 193.92700 207.19500 1.000 39.35707 297 VAL B CA 1
ATOM 9965 C C . VAL B 2 297 ? 176.82200 195.44700 207.16700 1.000 39.18532 297 VAL B C 1
ATOM 9966 O O . VAL B 2 297 ? 177.80300 196.12400 207.49400 1.000 50.49843 297 VAL B O 1
ATOM 9970 N N . LYS B 2 298 ? 175.68400 195.98400 206.74400 1.000 50.94045 298 LYS B N 1
ATOM 9971 C CA . LYS B 2 298 ? 175.45400 197.42000 206.71800 1.000 49.69534 298 LYS B CA 1
ATOM 9972 C C . LYS B 2 298 ? 174.39800 197.76900 207.75400 1.000 46.07579 298 LYS B C 1
ATOM 9973 O O . LYS B 2 298 ? 173.30500 197.19500 207.75000 1.000 50.88223 298 LYS B O 1
ATOM 9979 N N . ILE B 2 299 ? 174.73000 198.69800 208.64400 1.000 45.89764 299 ILE B N 1
ATOM 9980 C CA . ILE B 2 299 ? 173.86700 199.06000 209.76000 1.000 52.63780 299 ILE B CA 1
ATOM 9981 C C . ILE B 2 299 ? 173.63400 200.56100 209.72700 1.000 57.50016 299 ILE B C 1
ATOM 9982 O O . ILE B 2 299 ? 174.58700 201.34000 209.62000 1.000 52.90371 299 ILE B O 1
ATOM 9987 N N . GLU B 2 300 ? 172.36800 200.96400 209.80900 1.000 63.26141 300 GLU B N 1
ATOM 9988 C CA . GLU B 2 300 ? 171.98900 202.37100 209.85800 1.000 58.64656 300 GLU B CA 1
ATOM 9989 C C . GLU B 2 300 ? 170.97900 202.55800 210.98000 1.000 62.35707 300 GLU B C 1
ATOM 9990 O O . GLU B 2 300 ? 169.86100 202.03900 210.90500 1.000 67.54904 300 GLU B O 1
ATOM 9996 N N . VAL B 2 301 ? 171.36900 203.29400 212.01300 1.000 66.60768 301 VAL B N 1
ATOM 9997 C CA . VAL B 2 301 ? 170.47300 203.65900 213.10200 1.000 67.06261 301 VAL B CA 1
ATOM 9998 C C . VAL B 2 301 ? 169.95300 205.06000 212.81800 1.000 68.82339 301 VAL B C 1
ATOM 9999 O O . VAL B 2 301 ? 170.72400 206.02600 212.80500 1.000 72.56013 301 VAL B O 1
ATOM 10003 N N . LYS B 2 302 ? 168.64900 205.17400 212.58400 1.000 67.77163 302 LYS B N 1
ATOM 10004 C CA . LYS B 2 302 ? 168.04400 206.44700 212.22000 1.000 71.12759 302 LYS B CA 1
ATOM 10005 C C . LYS B 2 302 ? 167.52800 207.15300 213.46600 1.000 71.78069 302 LYS B C 1
ATOM 10006 O O . LYS B 2 302 ? 166.89800 206.53000 214.32600 1.000 75.16642 302 LYS B O 1
ATOM 10012 N N . SER B 2 303 ? 167.79900 208.45000 213.55800 1.000 81.08073 303 SER B N 1
ATOM 10013 C CA . SER B 2 303 ? 167.34900 209.25100 214.69000 1.000 83.64241 303 SER B CA 1
ATOM 10014 C C . SER B 2 303 ? 165.83500 209.40800 214.67700 1.000 83.88976 303 SER B C 1
ATOM 10015 O O . SER B 2 303 ? 165.18500 209.19700 213.65300 1.000 80.80824 303 SER B O 1
#